Protein AF-0000000084704782 (afdb_homodimer)

Structure (mmCIF, N/CA/C/O backbone):
data_AF-0000000084704782-model_v1
#
loop_
_entity.id
_entity.type
_entity.pdbx_description
1 polymer 'Fibronectin type III-like domain-containing protein'
#
loop_
_atom_site.group_PDB
_atom_site.id
_atom_site.type_symbol
_atom_site.label_atom_id
_atom_site.label_alt_id
_atom_site.label_comp_id
_atom_site.label_asym_id
_atom_site.label_entity_id
_atom_site.label_seq_id
_atom_site.pdbx_PDB_ins_code
_atom_site.Cartn_x
_atom_site.Cartn_y
_atom_site.Cartn_z
_atom_site.occupancy
_atom_site.B_iso_or_equiv
_atom_site.auth_seq_id
_atom_site.auth_comp_id
_atom_site.auth_asym_id
_atom_site.auth_atom_id
_atom_site.pdbx_PDB_model_num
ATOM 1 N N . MET A 1 1 ? -6.879 -17.828 -13.969 1 56.53 1 MET A N 1
ATOM 2 C CA . MET A 1 1 ? -5.449 -18.109 -13.867 1 56.53 1 MET A CA 1
ATOM 3 C C . MET A 1 1 ? -5.184 -19.609 -13.992 1 56.53 1 MET A C 1
ATOM 5 O O . MET A 1 1 ? -5.898 -20.422 -13.414 1 56.53 1 MET A O 1
ATOM 9 N N . GLU A 1 2 ? -4.355 -19.828 -14.898 1 70.62 2 GLU A N 1
ATOM 10 C CA . GLU A 1 2 ? -4.07 -21.234 -15.164 1 70.62 2 GLU A CA 1
ATOM 11 C C . GLU A 1 2 ? -2.625 -21.578 -14.82 1 70.62 2 GLU A C 1
ATOM 13 O O . GLU A 1 2 ? -2.053 -22.516 -15.391 1 70.62 2 GLU A O 1
ATOM 18 N N . THR A 1 3 ? -2.045 -20.672 -13.938 1 81.19 3 THR A N 1
ATOM 19 C CA . THR A 1 3 ? -0.702 -20.969 -13.453 1 81.19 3 THR A CA 1
ATOM 20 C C . THR A 1 3 ? -0.65 -20.875 -11.93 1 81.19 3 THR A C 1
ATOM 22 O O . THR A 1 3 ? -1.458 -20.172 -11.312 1 81.19 3 THR A O 1
ATOM 25 N N . PRO A 1 4 ? 0.29 -21.594 -11.367 1 90.5 4 PRO A N 1
ATOM 26 C CA . PRO A 1 4 ? 0.356 -21.625 -9.906 1 90.5 4 PRO A CA 1
ATOM 27 C C . PRO A 1 4 ? 0.844 -20.297 -9.32 1 90.5 4 PRO A C 1
ATOM 29 O O . PRO A 1 4 ? 0.572 -20 -8.156 1 90.5 4 PRO A O 1
ATOM 32 N N . SER A 1 5 ? 1.595 -19.547 -10.109 1 96.81 5 SER A N 1
ATOM 33 C CA . SER A 1 5 ? 2.186 -18.344 -9.555 1 96.81 5 SER A CA 1
ATOM 34 C C . SER A 1 5 ? 2.523 -17.344 -10.648 1 96.81 5 SER A C 1
ATOM 36 O O . SER A 1 5 ? 2.492 -17.672 -11.836 1 96.81 5 SER A O 1
ATOM 38 N N . GLU A 1 6 ? 2.742 -16.094 -10.234 1 97.19 6 GLU A N 1
ATOM 39 C CA . GLU A 1 6 ? 3.258 -15.086 -11.156 1 97.19 6 GLU A CA 1
ATOM 40 C C . GLU A 1 6 ? 4.77 -15.203 -11.312 1 97.19 6 GLU A C 1
ATOM 42 O O . GLU A 1 6 ? 5.355 -14.602 -12.211 1 97.19 6 GLU A O 1
ATOM 47 N N . ASP A 1 7 ? 5.414 -15.969 -10.484 1 98.19 7 ASP A N 1
ATOM 48 C CA . ASP A 1 7 ? 6.871 -16.016 -10.422 1 98.19 7 ASP A CA 1
ATOM 49 C C . ASP A 1 7 ? 7.414 -17.156 -11.297 1 98.19 7 ASP A C 1
ATOM 51 O O . ASP A 1 7 ? 6.965 -18.297 -11.188 1 98.19 7 ASP A O 1
ATOM 55 N N . PRO A 1 8 ? 8.43 -16.891 -12.102 1 97.69 8 PRO A N 1
ATOM 56 C CA . PRO A 1 8 ? 8.969 -17.922 -12.992 1 97.69 8 PRO A CA 1
ATOM 57 C C . PRO A 1 8 ? 9.594 -19.078 -12.234 1 97.69 8 PRO A C 1
ATOM 59 O O . PRO A 1 8 ? 9.484 -20.234 -12.664 1 97.69 8 PRO A O 1
ATOM 62 N N . LEU A 1 9 ? 10.242 -18.812 -11.094 1 98.06 9 LEU A N 1
ATOM 63 C CA . LEU A 1 9 ? 10.867 -19.875 -10.336 1 98.06 9 LEU A CA 1
ATOM 64 C C . LEU A 1 9 ? 9.812 -20.812 -9.742 1 98.06 9 LEU A C 1
ATOM 66 O O . LEU A 1 9 ? 9.93 -22.031 -9.836 1 98.06 9 LEU A O 1
ATOM 70 N N . VAL A 1 10 ? 8.797 -20.234 -9.133 1 98.25 10 VAL A N 1
ATOM 71 C CA . VAL A 1 10 ? 7.746 -21.031 -8.523 1 98.25 10 VAL A CA 1
ATOM 72 C C . VAL A 1 10 ? 7.055 -21.875 -9.594 1 98.25 10 VAL A C 1
ATOM 74 O O . VAL A 1 10 ? 6.797 -23.062 -9.383 1 98.25 10 VAL A O 1
ATOM 77 N N . ASN A 1 11 ? 6.773 -21.281 -10.734 1 97.62 11 ASN A N 1
ATOM 78 C CA . ASN A 1 11 ? 6.16 -22.016 -11.836 1 97.62 11 ASN A CA 1
ATOM 79 C C . ASN A 1 11 ? 7.066 -23.141 -12.344 1 97.62 11 ASN A C 1
ATOM 81 O O . ASN A 1 11 ? 6.594 -24.219 -12.672 1 97.62 11 ASN A O 1
ATOM 85 N N . SER A 1 12 ? 8.328 -22.828 -12.43 1 98.19 12 SER A N 1
ATOM 86 C CA . SER A 1 12 ? 9.289 -23.828 -12.891 1 98.19 12 SER A CA 1
ATOM 87 C C . SER A 1 12 ? 9.352 -25.016 -11.938 1 98.19 12 SER A C 1
ATOM 89 O O . SER A 1 12 ? 9.266 -26.172 -12.367 1 98.19 12 SER A O 1
ATOM 91 N N . ASN A 1 13 ? 9.5 -24.703 -10.625 1 98 13 ASN A N 1
ATOM 92 C CA . ASN A 1 13 ? 9.555 -25.766 -9.633 1 98 13 ASN A CA 1
ATOM 93 C C . ASN A 1 13 ? 8.273 -26.594 -9.625 1 98 13 ASN A C 1
ATOM 95 O O . ASN A 1 13 ? 8.328 -27.828 -9.516 1 98 13 ASN A O 1
ATOM 99 N N . TYR A 1 14 ? 7.188 -25.938 -9.75 1 97.31 14 TYR A N 1
ATOM 100 C CA . TYR A 1 14 ? 5.902 -26.625 -9.812 1 97.31 14 TYR A CA 1
ATOM 101 C C . TYR A 1 14 ? 5.82 -27.516 -11.047 1 97.31 14 TYR A C 1
ATOM 103 O O . TYR A 1 14 ? 5.402 -28.672 -10.961 1 97.31 14 TYR A O 1
ATOM 111 N N . GLY A 1 15 ? 6.191 -26.953 -12.227 1 97.56 15 GLY A N 1
ATOM 112 C CA . GLY A 1 15 ? 6.168 -27.719 -13.461 1 97.56 15 GLY A CA 1
ATOM 113 C C . GLY A 1 15 ? 7.02 -28.969 -13.406 1 97.56 15 GLY A C 1
ATOM 114 O O . GLY A 1 15 ? 6.582 -30.047 -13.828 1 97.56 15 GLY A O 1
ATOM 115 N N . VAL A 1 16 ? 8.18 -28.859 -12.867 1 98.38 16 VAL A N 1
ATOM 116 C CA . VAL A 1 16 ? 9.086 -30 -12.758 1 98.38 16 VAL A CA 1
ATOM 117 C C . VAL A 1 16 ? 8.477 -31.047 -11.828 1 98.38 16 VAL A C 1
ATOM 119 O O . VAL A 1 16 ? 8.406 -32.219 -12.188 1 98.38 16 VAL A O 1
ATOM 122 N N . ALA A 1 17 ? 8.031 -30.594 -10.664 1 97.75 17 ALA A N 1
ATOM 123 C CA . ALA A 1 17 ? 7.5 -31.516 -9.672 1 97.75 17 ALA A CA 1
ATOM 124 C C . ALA A 1 17 ? 6.254 -32.219 -10.188 1 97.75 17 ALA A C 1
ATOM 126 O O . ALA A 1 17 ? 6.109 -33.438 -10.031 1 97.75 17 ALA A O 1
ATOM 127 N N . TYR A 1 18 ? 5.359 -31.562 -10.82 1 96.69 18 TYR A N 1
ATOM 128 C CA . TYR A 1 18 ? 4.117 -32.125 -11.328 1 96.69 18 TYR A CA 1
ATOM 129 C C . TYR A 1 18 ? 4.391 -33.094 -12.484 1 96.69 18 TYR A C 1
ATOM 131 O O . TYR A 1 18 ? 3.779 -34.156 -12.578 1 96.69 18 TYR A O 1
ATOM 139 N N . THR A 1 19 ? 5.277 -32.688 -13.383 1 97.81 19 THR A N 1
ATOM 140 C CA . THR A 1 19 ? 5.633 -33.531 -14.508 1 97.81 19 THR A CA 1
ATOM 141 C C . THR A 1 19 ? 6.211 -34.875 -14.031 1 97.81 19 THR A C 1
ATOM 143 O O . THR A 1 19 ? 5.738 -35.938 -14.422 1 97.81 19 THR A O 1
ATOM 146 N N . LYS A 1 20 ? 7.195 -34.75 -13.141 1 97.75 20 LYS A N 1
ATOM 147 C CA . LYS A 1 20 ? 7.828 -35.969 -12.617 1 97.75 20 LYS A CA 1
ATOM 148 C C . LYS A 1 20 ? 6.824 -36.812 -11.852 1 97.75 20 LYS A C 1
ATOM 150 O O . LYS A 1 20 ? 6.773 -38.031 -12.031 1 97.75 20 LYS A O 1
ATOM 155 N N . GLY A 1 21 ? 6.02 -36.156 -11.07 1 95.81 21 GLY A N 1
ATOM 156 C CA . GLY A 1 21 ? 5.039 -36.875 -10.273 1 95.81 21 GLY A CA 1
ATOM 157 C C . GLY A 1 21 ? 4.031 -37.625 -11.117 1 95.81 21 GLY A C 1
ATOM 158 O O . GLY A 1 21 ? 3.604 -38.719 -10.742 1 95.81 21 GLY A O 1
ATOM 159 N N . LEU A 1 22 ? 3.65 -37.188 -12.266 1 95.62 22 LEU A N 1
ATOM 160 C CA . LEU A 1 22 ? 2.67 -37.812 -13.141 1 95.62 22 LEU A CA 1
ATOM 161 C C . LEU A 1 22 ? 3.33 -38.875 -14.023 1 95.62 22 LEU A C 1
ATOM 163 O O . LEU A 1 22 ? 2.754 -39.938 -14.266 1 95.62 22 LEU A O 1
ATOM 167 N N . GLN A 1 23 ? 4.508 -38.594 -14.492 1 96.5 23 GLN A N 1
ATOM 168 C CA . GLN A 1 23 ? 5.125 -39.406 -15.531 1 96.5 23 GLN A CA 1
ATOM 169 C C . GLN A 1 23 ? 5.891 -40.594 -14.93 1 96.5 23 GLN A C 1
ATOM 171 O O . GLN A 1 23 ? 5.949 -41.656 -15.531 1 96.5 23 GLN A O 1
ATOM 176 N N . GLU A 1 24 ? 6.477 -40.312 -13.742 1 94.25 24 GLU A N 1
ATOM 177 C CA . GLU A 1 24 ? 7.328 -41.312 -13.133 1 94.25 24 GLU A CA 1
ATOM 178 C C . GLU A 1 24 ? 6.543 -42.188 -12.141 1 94.25 24 GLU A C 1
ATOM 180 O O . GLU A 1 24 ? 5.75 -41.656 -11.352 1 94.25 24 GLU A O 1
ATOM 185 N N . GLY A 1 25 ? 6.695 -43.5 -12.312 1 89.31 25 GLY A N 1
ATOM 186 C CA . GLY A 1 25 ? 6.055 -44.406 -11.391 1 89.31 25 GLY A CA 1
ATOM 187 C C . GLY A 1 25 ? 7.016 -45.438 -10.789 1 89.31 25 GLY A C 1
ATOM 188 O O . GLY A 1 25 ? 8.234 -45.312 -10.961 1 89.31 25 GLY A O 1
ATOM 189 N N . LYS A 1 26 ? 6.43 -46.375 -10.109 1 86.25 26 LYS A N 1
ATOM 190 C CA . LYS A 1 26 ? 7.223 -47.375 -9.398 1 86.25 26 LYS A CA 1
ATOM 191 C C . LYS A 1 26 ? 7.961 -48.281 -10.383 1 86.25 26 LYS A C 1
ATOM 193 O O . LYS A 1 26 ? 9.094 -48.688 -10.117 1 86.25 26 LYS A O 1
ATOM 198 N N . ASP A 1 27 ? 7.262 -48.594 -11.484 1 90.38 27 ASP A N 1
ATOM 199 C CA . ASP A 1 27 ? 7.902 -49.375 -12.531 1 90.38 27 ASP A CA 1
ATOM 200 C C . ASP A 1 27 ? 8.641 -48.5 -13.523 1 90.38 27 ASP A C 1
ATOM 202 O O . ASP A 1 27 ? 8.023 -47.688 -14.242 1 90.38 27 ASP A O 1
ATOM 206 N N . LYS A 1 28 ? 9.945 -48.656 -13.602 1 89.69 28 LYS A N 1
ATOM 207 C CA . LYS A 1 28 ? 10.789 -47.75 -14.398 1 89.69 28 LYS A CA 1
ATOM 208 C C . LYS A 1 28 ? 10.766 -48.156 -15.875 1 89.69 28 LYS A C 1
ATOM 210 O O . LYS A 1 28 ? 11.289 -47.438 -16.719 1 89.69 28 LYS A O 1
ATOM 215 N N . ARG A 1 29 ? 10.164 -49.344 -16.25 1 90.44 29 ARG A N 1
ATOM 216 C CA . ARG A 1 29 ? 10.109 -49.781 -17.641 1 90.44 29 ARG A CA 1
ATOM 217 C C . ARG A 1 29 ? 9.164 -48.938 -18.469 1 90.44 29 ARG A C 1
ATOM 219 O O . ARG A 1 29 ? 9.359 -48.781 -19.672 1 90.44 29 ARG A O 1
ATOM 226 N N . PHE A 1 30 ? 8.117 -48.344 -17.625 1 93.31 30 PHE A N 1
ATOM 227 C CA . PHE A 1 30 ? 7.055 -47.656 -18.328 1 93.31 30 PHE A CA 1
ATOM 228 C C . PHE A 1 30 ? 6.777 -46.312 -17.688 1 93.31 30 PHE A C 1
ATOM 230 O O . PHE A 1 30 ? 6.902 -46.156 -16.469 1 93.31 30 PHE A O 1
ATOM 237 N N . LEU A 1 31 ? 6.41 -45.406 -18.547 1 94.38 31 LEU A N 1
ATOM 238 C CA . LEU A 1 31 ? 5.797 -44.188 -18.031 1 94.38 31 LEU A CA 1
ATOM 239 C C . LEU A 1 31 ? 4.43 -44.469 -17.422 1 94.38 31 LEU A C 1
ATOM 241 O O . LEU A 1 31 ? 3.682 -45.312 -17.953 1 94.38 31 LEU A O 1
ATOM 245 N N . GLN A 1 32 ? 4.152 -43.812 -16.344 1 93.31 32 GLN A N 1
ATOM 246 C CA . GLN A 1 32 ? 2.83 -43.938 -15.75 1 93.31 32 GLN A CA 1
ATOM 247 C C . GLN A 1 32 ? 1.792 -43.156 -16.531 1 93.31 32 GLN A C 1
ATOM 249 O O . GLN A 1 32 ? 0.643 -43.562 -16.672 1 93.31 32 GLN A O 1
ATOM 254 N N . ALA A 1 33 ? 2.127 -42.031 -16.969 1 94.56 33 ALA A N 1
ATOM 255 C CA . ALA A 1 33 ? 1.349 -41.125 -17.797 1 94.56 33 ALA A CA 1
ATOM 256 C C . ALA A 1 33 ? 2.258 -40.156 -18.547 1 94.56 33 ALA A C 1
ATOM 258 O O . ALA A 1 33 ? 3.463 -40.094 -18.281 1 94.56 33 ALA A O 1
ATOM 259 N N . VAL A 1 34 ? 1.729 -39.531 -19.484 1 96.06 34 VAL A N 1
ATOM 260 C CA . VAL A 1 34 ? 2.445 -38.469 -20.172 1 96.06 34 VAL A CA 1
ATOM 261 C C . VAL A 1 34 ? 1.888 -37.125 -19.75 1 96.06 34 VAL A C 1
ATOM 263 O O . VAL A 1 34 ? 0.678 -36.875 -19.828 1 96.06 34 VAL A O 1
ATOM 266 N N . ALA A 1 35 ? 2.746 -36.281 -19.172 1 96.75 35 ALA A N 1
ATOM 267 C CA . ALA A 1 35 ? 2.373 -34.906 -18.859 1 96.75 35 ALA A CA 1
ATOM 268 C C . ALA A 1 35 ? 2.463 -34.031 -20.094 1 96.75 35 ALA A C 1
ATOM 270 O O . ALA A 1 35 ? 3.459 -34.062 -20.812 1 96.75 35 ALA A O 1
ATOM 271 N N . THR A 1 36 ? 1.405 -33.281 -20.391 1 97.31 36 THR A N 1
ATOM 272 C CA . THR A 1 36 ? 1.384 -32.344 -21.484 1 97.31 36 THR A CA 1
ATOM 273 C C . THR A 1 36 ? 1.361 -30.906 -20.969 1 97.31 36 THR A C 1
ATOM 275 O O . THR A 1 36 ? 0.407 -30.5 -20.297 1 97.31 36 THR A O 1
ATOM 278 N N . LEU A 1 37 ? 2.408 -30.109 -21.234 1 97.38 37 LEU A N 1
ATOM 279 C CA . LEU A 1 37 ? 2.523 -28.719 -20.828 1 97.38 37 LEU A CA 1
ATOM 280 C C . LEU A 1 37 ? 1.723 -27.812 -21.75 1 97.38 37 LEU A C 1
ATOM 282 O O . LEU A 1 37 ? 1.794 -27.953 -22.984 1 97.38 37 LEU A O 1
ATOM 286 N N . LYS A 1 38 ? 0.859 -26.953 -21.312 1 94.5 38 LYS A N 1
ATOM 287 C CA . LYS A 1 38 ? 0.077 -26.078 -22.156 1 94.5 38 LYS A CA 1
ATOM 288 C C . LYS A 1 38 ? -0.113 -24.703 -21.5 1 94.5 38 LYS A C 1
ATOM 290 O O . LYS A 1 38 ? -0.078 -24.594 -20.281 1 94.5 38 LYS A O 1
ATOM 295 N N . HIS A 1 39 ? -0.348 -23.594 -22.25 1 95.25 39 HIS A N 1
ATOM 296 C CA . HIS A 1 39 ? -0.174 -23.594 -23.703 1 95.25 39 HIS A CA 1
ATOM 297 C C . HIS A 1 39 ? 1.176 -23 -24.094 1 95.25 39 HIS A C 1
ATOM 299 O O . HIS A 1 39 ? 1.498 -21.875 -23.703 1 95.25 39 HIS A O 1
ATOM 305 N N . PHE A 1 40 ? 1.842 -23.656 -24.891 1 96.94 40 PHE A N 1
ATOM 306 C CA . PHE A 1 40 ? 3.168 -23.219 -25.328 1 96.94 40 PHE A CA 1
ATOM 307 C C . PHE A 1 40 ? 3.078 -22.312 -26.547 1 96.94 40 PHE A C 1
ATOM 309 O O . PHE A 1 40 ? 2.582 -22.719 -27.594 1 96.94 40 PHE A O 1
ATOM 316 N N . VAL A 1 41 ? 3.422 -20.984 -26.406 1 95.44 41 VAL A N 1
ATOM 317 C CA . VAL A 1 41 ? 3.949 -20.219 -25.281 1 95.44 41 VAL A CA 1
ATOM 318 C C . VAL A 1 41 ? 3.402 -18.797 -25.328 1 95.44 41 VAL A C 1
ATOM 320 O O . VAL A 1 41 ? 2.76 -18.391 -26.297 1 95.44 41 VAL A O 1
ATOM 323 N N . ALA A 1 42 ? 3.648 -18.094 -24.359 1 95.75 42 ALA A N 1
ATOM 324 C CA . ALA A 1 42 ? 3.258 -16.688 -24.25 1 95.75 42 ALA A CA 1
ATOM 325 C C . ALA A 1 42 ? 1.749 -16.516 -24.406 1 95.75 42 ALA A C 1
ATOM 327 O O . ALA A 1 42 ? 1.289 -15.656 -25.141 1 95.75 42 ALA A O 1
ATOM 328 N N . TYR A 1 43 ? 1.054 -17.516 -23.828 1 94.38 43 TYR A N 1
ATOM 329 C CA . TYR A 1 43 ? -0.403 -17.547 -23.875 1 94.38 43 TYR A CA 1
ATOM 330 C C . TYR A 1 43 ? -1.009 -16.891 -22.656 1 94.38 43 TYR A C 1
ATOM 332 O O . TYR A 1 43 ? -1.395 -17.562 -21.688 1 94.38 43 TYR A O 1
ATOM 340 N N . SER A 1 44 ? -1.086 -15.547 -22.641 1 90.44 44 SER A N 1
ATOM 341 C CA . SER A 1 44 ? -1.565 -14.797 -21.484 1 90.44 44 SER A CA 1
ATOM 342 C C . SER A 1 44 ? -2.754 -13.914 -21.859 1 90.44 44 SER A C 1
ATOM 344 O O . SER A 1 44 ? -3.07 -12.961 -21.141 1 90.44 44 SER A O 1
ATOM 346 N N . PHE A 1 45 ? -3.357 -14.195 -23.016 1 89.12 45 PHE A N 1
ATOM 347 C CA . PHE A 1 45 ? -4.465 -13.414 -23.547 1 89.12 45 PHE A CA 1
ATOM 348 C C . PHE A 1 45 ? -5.57 -14.328 -24.078 1 89.12 45 PHE A C 1
ATOM 350 O O . PHE A 1 45 ? -5.301 -15.25 -24.844 1 89.12 45 PHE A O 1
ATOM 357 N N . GLU A 1 46 ? -6.793 -14.156 -23.594 1 90.19 46 GLU A N 1
ATOM 358 C CA . GLU A 1 46 ? -7.918 -14.969 -24.047 1 90.19 46 GLU A CA 1
ATOM 359 C C . GLU A 1 46 ? -8.828 -14.18 -24.984 1 90.19 46 GLU A C 1
ATOM 361 O O . GLU A 1 46 ? -9.047 -14.578 -26.125 1 90.19 46 GLU A O 1
ATOM 366 N N . ASN A 1 47 ? -9.391 -13.164 -24.5 1 89.81 47 ASN A N 1
ATOM 367 C CA . ASN A 1 47 ? -10.312 -12.328 -25.25 1 89.81 47 ASN A CA 1
ATOM 368 C C . ASN A 1 47 ? -10.461 -10.945 -24.625 1 89.81 47 ASN A C 1
ATOM 370 O O . ASN A 1 47 ? -10.938 -10.82 -23.484 1 89.81 47 ASN A O 1
ATOM 374 N N . SER A 1 48 ? -10.039 -10.031 -25.344 1 86.19 48 SER A N 1
ATOM 375 C CA . SER A 1 48 ? -10.188 -8.648 -24.906 1 86.19 48 SER A CA 1
ATOM 376 C C . SER A 1 48 ? -10.227 -7.691 -26.094 1 86.19 48 SER A C 1
ATOM 378 O O . SER A 1 48 ? -9.609 -7.949 -27.125 1 86.19 48 SER A O 1
ATOM 380 N N . GLU A 1 49 ? -11.109 -6.633 -25.953 1 85.81 49 GLU A N 1
ATOM 381 C CA . GLU A 1 49 ? -11.195 -5.547 -26.922 1 85.81 49 GLU A CA 1
ATOM 382 C C . GLU A 1 49 ? -11.484 -6.082 -28.328 1 85.81 49 GLU A C 1
ATOM 384 O O . GLU A 1 49 ? -10.898 -5.625 -29.312 1 85.81 49 GLU A O 1
ATOM 389 N N . GLY A 1 50 ? -12.188 -7.16 -28.5 1 86.19 50 GLY A N 1
ATOM 390 C CA . GLY A 1 50 ? -12.664 -7.676 -29.781 1 86.19 50 GLY A CA 1
ATOM 391 C C . GLY A 1 50 ? -11.688 -8.633 -30.438 1 86.19 50 GLY A C 1
ATOM 392 O O . GLY A 1 50 ? -11.922 -9.102 -31.547 1 86.19 50 GLY A O 1
ATOM 393 N N . ILE A 1 51 ? -10.625 -8.953 -29.797 1 89.38 51 ILE A N 1
ATOM 394 C CA . ILE A 1 51 ? -9.641 -9.891 -30.312 1 89.38 51 ILE A CA 1
ATOM 395 C C . ILE A 1 51 ? -9.656 -11.172 -29.469 1 89.38 51 ILE A C 1
ATOM 397 O O . ILE A 1 51 ? -9.516 -11.125 -28.25 1 89.38 51 ILE A O 1
ATOM 401 N N . ASP A 1 52 ? -9.812 -12.266 -30.078 1 90.19 52 ASP A N 1
ATOM 402 C CA . ASP A 1 52 ? -9.828 -13.523 -29.344 1 90.19 52 ASP A CA 1
ATOM 403 C C . ASP A 1 52 ? -8.461 -14.195 -29.375 1 90.19 52 ASP A C 1
ATOM 405 O O . ASP A 1 52 ? -7.621 -13.859 -30.219 1 90.19 52 ASP A O 1
ATOM 409 N N . ARG A 1 53 ? -8.328 -15.164 -28.547 1 89.38 53 ARG A N 1
ATOM 410 C CA . ARG A 1 53 ? -7.062 -15.859 -28.328 1 89.38 53 ARG A CA 1
ATOM 411 C C . ARG A 1 53 ? -6.527 -16.469 -29.625 1 89.38 53 ARG A C 1
ATOM 413 O O . ARG A 1 53 ? -5.316 -16.625 -29.781 1 89.38 53 ARG A O 1
ATOM 420 N N . ARG A 1 54 ? -7.359 -16.875 -30.578 1 89.19 54 ARG A N 1
ATOM 421 C CA . ARG A 1 54 ? -6.926 -17.516 -31.828 1 89.19 54 ARG A CA 1
ATOM 422 C C . ARG A 1 54 ? -6.422 -16.469 -32.812 1 89.19 54 ARG A C 1
ATOM 424 O O . ARG A 1 54 ? -5.688 -16.797 -33.75 1 89.19 54 ARG A O 1
ATOM 431 N N . ALA A 1 55 ? -6.855 -15.273 -32.625 1 91.81 55 ALA A N 1
ATOM 432 C CA . ALA A 1 55 ? -6.48 -14.195 -33.531 1 91.81 55 ALA A CA 1
ATOM 433 C C . ALA A 1 55 ? -5.371 -13.336 -32.938 1 91.81 55 ALA A C 1
ATOM 435 O O . ALA A 1 55 ? -4.727 -12.562 -33.656 1 91.81 55 ALA A O 1
ATOM 436 N N . PHE A 1 56 ? -5.094 -13.484 -31.703 1 94.62 56 PHE A N 1
ATOM 437 C CA . PHE A 1 56 ? -4.168 -12.609 -31 1 94.62 56 PHE A CA 1
ATOM 438 C C . PHE A 1 56 ? -2.729 -12.891 -31.406 1 94.62 56 PHE A C 1
ATOM 440 O O . PHE A 1 56 ? -2.336 -14.055 -31.547 1 94.62 56 PHE A O 1
ATOM 447 N N . ASN A 1 57 ? -1.954 -11.852 -31.688 1 96.56 57 ASN A N 1
ATOM 448 C CA . ASN A 1 57 ? -0.513 -11.93 -31.906 1 96.56 57 ASN A CA 1
ATOM 449 C C . ASN A 1 57 ? 0.261 -11.406 -30.703 1 96.56 57 ASN A C 1
ATOM 451 O O . ASN A 1 57 ? 0.365 -10.195 -30.5 1 96.56 57 ASN A O 1
ATOM 455 N N . ALA A 1 58 ? 0.772 -12.297 -29.906 1 97.06 58 ALA A N 1
ATOM 456 C CA . ALA A 1 58 ? 1.617 -11.898 -28.797 1 97.06 58 ALA A CA 1
ATOM 457 C C . ALA A 1 58 ? 2.973 -11.391 -29.281 1 97.06 58 ALA A C 1
ATOM 459 O O . ALA A 1 58 ? 3.787 -12.164 -29.781 1 97.06 58 ALA A O 1
ATOM 460 N N . VAL A 1 59 ? 3.127 -10.117 -29.156 1 97.5 59 VAL A N 1
ATOM 461 C CA . VAL A 1 59 ? 4.434 -9.539 -29.453 1 97.5 59 VAL A CA 1
ATOM 462 C C . VAL A 1 59 ? 5.305 -9.539 -28.203 1 97.5 59 VAL A C 1
ATOM 464 O O . VAL A 1 59 ? 5.086 -8.75 -27.281 1 97.5 59 VAL A O 1
ATOM 467 N N . VAL A 1 60 ? 6.285 -10.43 -28.219 1 97.56 60 VAL A N 1
ATOM 468 C CA . VAL A 1 60 ? 7.094 -10.68 -27.031 1 97.56 60 VAL A CA 1
ATOM 469 C C . VAL A 1 60 ? 8.555 -10.336 -27.312 1 97.56 60 VAL A C 1
ATOM 471 O O . VAL A 1 60 ? 9.133 -10.812 -28.297 1 97.56 60 VAL A O 1
ATOM 474 N N . SER A 1 61 ? 9.133 -9.445 -26.484 1 97.5 61 SER A N 1
ATOM 475 C CA . SER A 1 61 ? 10.562 -9.164 -26.594 1 97.5 61 SER A CA 1
ATOM 476 C C . SER A 1 61 ? 11.391 -10.383 -26.219 1 97.5 61 SER A C 1
ATOM 478 O O . SER A 1 61 ? 10.914 -11.273 -25.5 1 97.5 61 SER A O 1
ATOM 480 N N . ARG A 1 62 ? 12.648 -10.477 -26.703 1 97 62 ARG A N 1
ATOM 481 C CA . ARG A 1 62 ? 13.547 -11.555 -26.312 1 97 62 ARG A CA 1
ATOM 482 C C . ARG A 1 62 ? 13.75 -11.578 -24.797 1 97 62 ARG A C 1
ATOM 484 O O . ARG A 1 62 ? 13.859 -12.656 -24.203 1 97 62 ARG A O 1
ATOM 491 N N . TYR A 1 63 ? 13.789 -10.414 -24.219 1 97.62 63 TYR A N 1
ATOM 492 C CA . TYR A 1 63 ? 13.922 -10.305 -22.766 1 97.62 63 TYR A CA 1
ATOM 493 C C . TYR A 1 63 ? 12.758 -10.977 -22.062 1 97.62 63 TYR A C 1
ATOM 495 O O . TYR A 1 63 ? 12.953 -11.875 -21.234 1 97.62 63 TYR A O 1
ATOM 503 N N . ASP A 1 64 ? 11.555 -10.516 -22.422 1 98 64 ASP A N 1
ATOM 504 C CA . ASP A 1 64 ? 10.367 -11.031 -21.75 1 98 64 ASP A CA 1
ATOM 505 C C . ASP A 1 64 ? 10.195 -12.523 -22 1 98 64 ASP A C 1
ATOM 507 O O . ASP A 1 64 ? 9.758 -13.266 -21.109 1 98 64 ASP A O 1
ATOM 511 N N . PHE A 1 65 ? 10.5 -12.93 -23.188 1 97.44 65 PHE A N 1
ATOM 512 C CA . PHE A 1 65 ? 10.406 -14.336 -23.547 1 97.44 65 PHE A CA 1
ATOM 513 C C . PHE A 1 65 ? 11.273 -15.188 -22.625 1 97.44 65 PHE A C 1
ATOM 515 O O . PHE A 1 65 ? 10.781 -16.125 -21.984 1 97.44 65 PHE A O 1
ATOM 522 N N . ALA A 1 66 ? 12.547 -14.852 -22.531 1 97.31 66 ALA A N 1
ATOM 523 C CA . ALA A 1 66 ? 13.531 -15.641 -21.797 1 97.31 66 ALA A CA 1
ATOM 524 C C . ALA A 1 66 ? 13.344 -15.5 -20.297 1 97.31 66 ALA A C 1
ATOM 526 O O . ALA A 1 66 ? 13.578 -16.453 -19.547 1 97.31 66 ALA A O 1
ATOM 527 N N . ASP A 1 67 ? 12.922 -14.359 -19.922 1 97.69 67 ASP A N 1
ATOM 528 C CA . ASP A 1 67 ? 12.891 -14.023 -18.5 1 97.69 67 ASP A CA 1
ATOM 529 C C . ASP A 1 67 ? 11.602 -14.508 -17.844 1 97.69 67 ASP A C 1
ATOM 531 O O . ASP A 1 67 ? 11.586 -14.867 -16.656 1 97.69 67 ASP A O 1
ATOM 535 N N . SER A 1 68 ? 10.5 -14.516 -18.594 1 97.5 68 SER A N 1
ATOM 536 C CA . SER A 1 68 ? 9.211 -14.664 -17.922 1 97.5 68 SER A CA 1
ATOM 537 C C . SER A 1 68 ? 8.375 -15.773 -18.562 1 97.5 68 SER A C 1
ATOM 539 O O . SER A 1 68 ? 7.703 -16.531 -17.859 1 97.5 68 SER A O 1
ATOM 541 N N . TYR A 1 69 ? 8.383 -15.914 -19.828 1 97.31 69 TYR A N 1
ATOM 542 C CA . TYR A 1 69 ? 7.379 -16.75 -20.484 1 97.31 69 TYR A CA 1
ATOM 543 C C . TYR A 1 69 ? 7.926 -18.156 -20.734 1 97.31 69 TYR A C 1
ATOM 545 O O . TYR A 1 69 ? 7.172 -19.125 -20.75 1 97.31 69 TYR A O 1
ATOM 553 N N . LEU A 1 70 ? 9.219 -18.312 -20.844 1 96.94 70 LEU A N 1
ATOM 554 C CA . LEU A 1 70 ? 9.805 -19.578 -21.281 1 96.94 70 LEU A CA 1
ATOM 555 C C . LEU A 1 70 ? 10.219 -20.422 -20.078 1 96.94 70 LEU A C 1
ATOM 557 O O . LEU A 1 70 ? 10.18 -21.656 -20.141 1 96.94 70 LEU A O 1
ATOM 561 N N . PRO A 1 71 ? 10.617 -19.844 -18.953 1 97 71 PRO A N 1
ATOM 562 C CA . PRO A 1 71 ? 11.352 -20.578 -17.922 1 97 71 PRO A CA 1
ATOM 563 C C . PRO A 1 71 ? 10.586 -21.797 -17.422 1 97 71 PRO A C 1
ATOM 565 O O . PRO A 1 71 ? 11.172 -22.875 -17.266 1 97 71 PRO A O 1
ATOM 568 N N . ALA A 1 72 ? 9.344 -21.688 -17.156 1 97.25 72 ALA A N 1
ATOM 569 C CA . ALA A 1 72 ? 8.586 -22.812 -16.625 1 97.25 72 ALA A CA 1
ATOM 570 C C . ALA A 1 72 ? 8.531 -23.969 -17.625 1 97.25 72 ALA A C 1
ATOM 572 O O . ALA A 1 72 ? 8.641 -25.141 -17.234 1 97.25 72 ALA A O 1
ATOM 573 N N . PHE A 1 73 ? 8.336 -23.641 -18.875 1 97.5 73 PHE A N 1
ATOM 574 C CA . PHE A 1 73 ? 8.328 -24.672 -19.906 1 97.5 73 PHE A CA 1
ATOM 575 C C . PHE A 1 73 ? 9.703 -25.328 -20.031 1 97.5 73 PHE A C 1
ATOM 577 O O . PHE A 1 73 ? 9.812 -26.547 -20.078 1 97.5 73 PHE A O 1
ATOM 584 N N . ARG A 1 74 ? 10.711 -24.453 -20.094 1 97.12 74 ARG A N 1
ATOM 585 C CA . ARG A 1 74 ? 12.07 -24.969 -20.188 1 97.12 74 ARG A CA 1
ATOM 586 C C . ARG A 1 74 ? 12.383 -25.922 -19.047 1 97.12 74 ARG A C 1
ATOM 588 O O . ARG A 1 74 ? 12.883 -27.031 -19.266 1 97.12 74 ARG A O 1
ATOM 595 N N . ALA A 1 75 ? 12.086 -25.547 -17.844 1 97.88 75 ALA A N 1
ATOM 596 C CA . ALA A 1 75 ? 12.375 -26.375 -16.672 1 97.88 75 ALA A CA 1
ATOM 597 C C . ALA A 1 75 ? 11.609 -27.703 -16.734 1 97.88 75 ALA A C 1
ATOM 599 O O . ALA A 1 75 ? 12.164 -28.766 -16.438 1 97.88 75 ALA A O 1
ATOM 600 N N . SER A 1 76 ? 10.344 -27.656 -17.109 1 98.06 76 SER A N 1
ATOM 601 C CA . SER A 1 76 ? 9.5 -28.844 -17.156 1 98.06 76 SER A CA 1
ATOM 602 C C . SER A 1 76 ? 9.984 -29.812 -18.234 1 98.06 76 SER A C 1
ATOM 604 O O . SER A 1 76 ? 9.867 -31.031 -18.062 1 98.06 76 SER A O 1
ATOM 606 N N . VAL A 1 77 ? 10.523 -29.281 -19.297 1 98 77 VAL A N 1
ATOM 607 C CA . VAL A 1 77 ? 11.016 -30.109 -20.391 1 98 77 VAL A CA 1
ATOM 608 C C . VAL A 1 77 ? 12.398 -30.656 -20.047 1 98 77 VAL A C 1
ATOM 610 O O . VAL A 1 77 ? 12.633 -31.859 -20.109 1 98 77 VAL A O 1
ATOM 613 N N . VAL A 1 78 ? 13.273 -29.797 -19.641 1 97.62 78 VAL A N 1
ATOM 614 C CA . VAL A 1 78 ? 14.68 -30.156 -19.469 1 97.62 78 VAL A CA 1
ATOM 615 C C . VAL A 1 78 ? 14.867 -30.938 -18.172 1 97.62 78 VAL A C 1
ATOM 617 O O . VAL A 1 78 ? 15.523 -31.984 -18.156 1 97.62 78 VAL A O 1
ATOM 620 N N . GLN A 1 79 ? 14.312 -30.453 -17.141 1 97.62 79 GLN A N 1
ATOM 621 C CA . GLN A 1 79 ? 14.477 -31.094 -15.844 1 97.62 79 GLN A CA 1
ATOM 622 C C . GLN A 1 79 ? 13.359 -32.094 -15.578 1 97.62 79 GLN A C 1
ATOM 624 O O . GLN A 1 79 ? 13.594 -33.188 -15.047 1 97.62 79 GLN A O 1
ATOM 629 N N . GLY A 1 80 ? 12.141 -31.734 -15.969 1 98.06 80 GLY A N 1
ATOM 630 C CA . GLY A 1 80 ? 10.992 -32.594 -15.711 1 98.06 80 GLY A CA 1
ATOM 631 C C . GLY A 1 80 ? 10.82 -33.688 -16.75 1 98.06 80 GLY A C 1
ATOM 632 O O . GLY A 1 80 ? 10.109 -34.688 -16.516 1 98.06 80 GLY A O 1
ATOM 633 N N . LYS A 1 81 ? 11.469 -33.469 -17.891 1 97.81 81 LYS A N 1
ATOM 634 C CA . LYS A 1 81 ? 11.422 -34.438 -19 1 97.81 81 LYS A CA 1
ATOM 635 C C . LYS A 1 81 ? 9.984 -34.625 -19.484 1 97.81 81 LYS A C 1
ATOM 637 O O . LYS A 1 81 ? 9.562 -35.75 -19.734 1 97.81 81 LYS A O 1
ATOM 642 N N . ALA A 1 82 ? 9.281 -33.625 -19.547 1 98.38 82 ALA A N 1
ATOM 643 C CA . ALA A 1 82 ? 7.91 -33.656 -20.047 1 98.38 82 ALA A CA 1
ATOM 644 C C . ALA A 1 82 ? 7.863 -34.281 -21.438 1 98.38 82 ALA A C 1
ATOM 646 O O . ALA A 1 82 ? 8.734 -34.031 -22.281 1 98.38 82 ALA A O 1
ATOM 647 N N . LYS A 1 83 ? 6.844 -35.062 -21.656 1 98.31 83 LYS A N 1
ATOM 648 C CA . LYS A 1 83 ? 6.746 -35.812 -22.922 1 98.31 83 LYS A CA 1
ATOM 649 C C . LYS A 1 83 ? 5.629 -35.25 -23.797 1 98.31 83 LYS A C 1
ATOM 651 O O . LYS A 1 83 ? 5.391 -35.75 -24.906 1 98.31 83 LYS A O 1
ATOM 656 N N . GLY A 1 84 ? 4.977 -34.281 -23.375 1 98.25 84 GLY A N 1
ATOM 657 C CA . GLY A 1 84 ? 3.941 -33.625 -24.172 1 98.25 84 GLY A CA 1
ATOM 658 C C . GLY A 1 84 ? 3.949 -32.125 -24.047 1 98.25 84 GLY A C 1
ATOM 659 O O . GLY A 1 84 ? 4.207 -31.578 -22.969 1 98.25 84 GLY A O 1
ATOM 660 N N . VAL A 1 85 ? 3.695 -31.406 -25.141 1 98.38 85 VAL A N 1
ATOM 661 C CA . VAL A 1 85 ? 3.506 -29.969 -25.188 1 98.38 85 VAL A CA 1
ATOM 662 C C . VAL A 1 85 ? 2.322 -29.625 -26.094 1 98.38 85 VAL A C 1
ATOM 664 O O . VAL A 1 85 ? 2.111 -30.281 -27.109 1 98.38 85 VAL A O 1
ATOM 667 N N . MET A 1 86 ? 1.524 -28.719 -25.641 1 98.38 86 MET A N 1
ATOM 668 C CA . MET A 1 86 ? 0.437 -28.203 -26.469 1 98.38 86 MET A CA 1
ATOM 669 C C . MET A 1 86 ? 0.753 -26.797 -26.984 1 98.38 86 MET A C 1
ATOM 671 O O . MET A 1 86 ? 0.926 -25.875 -26.188 1 98.38 86 MET A O 1
ATOM 675 N N . CYS A 1 87 ? 0.837 -26.688 -28.297 1 97.94 87 CYS A N 1
ATOM 676 C CA . CYS A 1 87 ? 1.076 -25.375 -28.875 1 97.94 87 CYS A CA 1
ATOM 677 C C . CYS A 1 87 ? -0.113 -24.453 -28.625 1 97.94 87 CYS A C 1
ATOM 679 O O . CYS A 1 87 ? -1.262 -24.906 -28.641 1 97.94 87 CYS A O 1
ATOM 681 N N . ALA A 1 88 ? 0.155 -23.203 -28.438 1 96.75 88 ALA A N 1
ATOM 682 C CA . ALA A 1 88 ? -0.86 -22.219 -28.062 1 96.75 88 ALA A CA 1
ATOM 683 C C . ALA A 1 88 ? -1.692 -21.797 -29.281 1 96.75 88 ALA A C 1
ATOM 685 O O . ALA A 1 88 ? -1.3 -22.047 -30.422 1 96.75 88 ALA A O 1
ATOM 686 N N . TYR A 1 89 ? -2.744 -21.125 -29 1 95.44 89 TYR A N 1
ATOM 687 C CA . TYR A 1 89 ? -3.625 -20.594 -30.047 1 95.44 89 TYR A CA 1
ATOM 688 C C . TYR A 1 89 ? -2.994 -19.391 -30.734 1 95.44 89 TYR A C 1
ATOM 690 O O . TYR A 1 89 ? -3.129 -19.234 -31.953 1 95.44 89 TYR A O 1
ATOM 698 N N . ASN A 1 90 ? -2.375 -18.578 -29.969 1 95.56 90 ASN A N 1
ATOM 699 C CA . ASN A 1 90 ? -1.905 -17.266 -30.422 1 95.56 90 ASN A CA 1
ATOM 700 C C . ASN A 1 90 ? -0.701 -17.391 -31.344 1 95.56 90 ASN A C 1
ATOM 702 O O . ASN A 1 90 ? -0.119 -18.469 -31.469 1 95.56 90 ASN A O 1
ATOM 706 N N . SER A 1 91 ? -0.474 -16.297 -32.062 1 96.69 91 SER A N 1
ATOM 707 C CA . SER A 1 91 ? 0.82 -16.125 -32.719 1 96.69 91 SER A CA 1
ATOM 708 C C . SER A 1 91 ? 1.845 -15.523 -31.75 1 96.69 91 SER A C 1
ATOM 710 O O . SER A 1 91 ? 1.479 -14.844 -30.797 1 96.69 91 SER A O 1
ATOM 712 N N . VAL A 1 92 ? 2.992 -15.883 -31.969 1 97.31 92 VAL A N 1
ATOM 713 C CA . VAL A 1 92 ? 4.102 -15.211 -31.312 1 97.31 92 VAL A CA 1
ATOM 714 C C . VAL A 1 9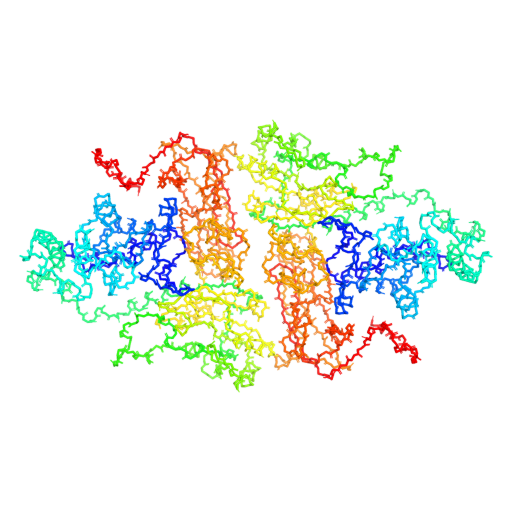2 ? 4.973 -14.5 -32.344 1 97.31 92 VAL A C 1
ATOM 716 O O . VAL A 1 92 ? 5.539 -15.141 -33.219 1 97.31 92 VAL A O 1
ATOM 719 N N . ASN A 1 93 ? 4.945 -13.188 -32.156 1 97.06 93 ASN A N 1
ATOM 720 C CA . ASN A 1 93 ? 5.711 -12.336 -33.062 1 97.06 93 ASN A CA 1
ATOM 721 C C . ASN A 1 93 ? 5.379 -12.609 -34.531 1 97.06 93 ASN A C 1
ATOM 723 O O . ASN A 1 93 ? 6.277 -12.75 -35.344 1 97.06 93 ASN A O 1
ATOM 727 N N . GLY A 1 94 ? 4.117 -12.828 -34.781 1 96.25 94 GLY A N 1
ATOM 728 C CA . GLY A 1 94 ? 3.611 -12.859 -36.125 1 96.25 94 GLY A CA 1
ATOM 729 C C . GLY A 1 94 ? 3.434 -14.266 -36.688 1 96.25 94 GLY A C 1
ATOM 730 O O . GLY A 1 94 ? 2.832 -14.461 -37.719 1 96.25 94 GLY A O 1
ATOM 731 N N . VAL A 1 95 ? 3.934 -15.258 -36 1 97.44 95 VAL A N 1
ATOM 732 C CA . VAL A 1 95 ? 3.854 -16.625 -36.5 1 97.44 95 VAL A CA 1
ATOM 733 C C . VAL A 1 95 ? 2.934 -17.453 -35.594 1 97.44 95 VAL A C 1
ATOM 735 O O . VAL A 1 95 ? 3.156 -17.531 -34.375 1 97.44 95 VAL A O 1
ATOM 738 N N . PRO A 1 96 ? 1.86 -18.094 -36.188 1 97.81 96 PRO A N 1
ATOM 739 C CA . PRO A 1 96 ? 1.013 -18.938 -35.344 1 97.81 96 PRO A CA 1
ATOM 740 C C . PRO A 1 96 ? 1.8 -20.031 -34.625 1 97.81 96 PRO A C 1
ATOM 742 O O . PRO A 1 96 ? 2.641 -20.703 -35.25 1 97.81 96 PRO A O 1
ATOM 745 N N . MET A 1 97 ? 1.513 -20.219 -33.375 1 97.69 97 MET A N 1
ATOM 746 C CA . MET A 1 97 ? 2.365 -21.062 -32.562 1 97.69 97 MET A CA 1
ATOM 747 C C . MET A 1 97 ? 2.355 -22.5 -33.031 1 97.69 97 MET A C 1
ATOM 749 O O . MET A 1 97 ? 3.389 -23.172 -33.031 1 97.69 97 MET A O 1
ATOM 753 N N . CYS A 1 98 ? 1.222 -23.031 -33.5 1 98.31 98 CYS A N 1
ATOM 754 C CA . CYS A 1 98 ? 1.143 -24.422 -33.938 1 98.31 98 CYS A CA 1
ATOM 755 C C . CYS A 1 98 ? 1.789 -24.594 -35.312 1 98.31 98 CYS A C 1
ATOM 757 O O . CYS A 1 98 ? 1.957 -25.719 -35.781 1 98.31 98 CYS A O 1
ATOM 759 N N . ALA A 1 99 ? 2.174 -23.516 -35.906 1 98.25 99 ALA A N 1
ATOM 760 C CA . ALA A 1 99 ? 2.922 -23.547 -37.188 1 98.25 99 ALA A CA 1
ATOM 761 C C . ALA A 1 99 ? 4.301 -22.906 -37 1 98.25 99 ALA A C 1
ATOM 763 O O . ALA A 1 99 ? 4.926 -22.5 -37.969 1 98.25 99 ALA A O 1
ATOM 764 N N . ASN A 1 100 ? 4.773 -22.75 -35.844 1 97.94 100 ASN A N 1
ATOM 765 C CA . ASN A 1 100 ? 6.004 -22.031 -35.562 1 97.94 100 ASN A CA 1
ATOM 766 C C . ASN A 1 100 ? 7.203 -22.969 -35.469 1 97.94 100 ASN A C 1
ATOM 768 O O . ASN A 1 100 ? 7.586 -23.406 -34.406 1 97.94 100 ASN A O 1
ATOM 772 N N . GLU A 1 101 ? 7.859 -23.172 -36.562 1 97.12 101 GLU A N 1
ATOM 773 C CA . GLU A 1 101 ? 8.992 -24.094 -36.625 1 97.12 101 GLU A CA 1
ATOM 774 C C . GLU A 1 101 ? 10.125 -23.656 -35.688 1 97.12 101 GLU A C 1
ATOM 776 O O . GLU A 1 101 ? 10.789 -24.484 -35.062 1 97.12 101 GLU A O 1
ATOM 781 N N . GLU A 1 102 ? 10.336 -22.344 -35.625 1 95.94 102 GLU A N 1
ATOM 782 C CA . GLU A 1 102 ? 11.422 -21.797 -34.812 1 95.94 102 GLU A CA 1
ATOM 783 C C . GLU A 1 102 ? 11.258 -22.188 -33.344 1 95.94 102 GLU A C 1
ATOM 785 O O . GLU A 1 102 ? 12.234 -22.547 -32.688 1 95.94 102 GLU A O 1
ATOM 790 N N . LEU A 1 103 ? 10.078 -22.156 -32.844 1 97.31 103 LEU A N 1
ATOM 791 C CA . LEU A 1 103 ? 9.875 -22.406 -31.422 1 97.31 103 LEU A CA 1
ATOM 792 C C . LEU A 1 103 ? 9.578 -23.891 -31.188 1 97.31 103 LEU A C 1
ATOM 794 O O . LEU A 1 103 ? 10.094 -24.484 -30.234 1 97.31 103 LEU A O 1
ATOM 798 N N . ASN A 1 104 ? 8.828 -24.562 -32.031 1 97.69 104 ASN A N 1
ATOM 799 C CA . ASN A 1 104 ? 8.406 -25.938 -31.812 1 97.69 104 ASN A CA 1
ATOM 800 C C . ASN A 1 104 ? 9.531 -26.922 -32.125 1 97.69 104 ASN A C 1
ATOM 802 O O . ASN A 1 104 ? 9.773 -27.859 -31.359 1 97.69 104 ASN A O 1
ATOM 806 N N . THR A 1 105 ? 10.195 -26.734 -33.219 1 96.19 105 THR A N 1
ATOM 807 C CA . THR A 1 105 ? 11.211 -27.672 -33.656 1 96.19 105 THR A CA 1
ATOM 808 C C . THR A 1 105 ? 12.602 -27.219 -33.219 1 96.19 105 THR A C 1
ATOM 810 O O . THR A 1 105 ? 13.312 -27.938 -32.5 1 96.19 105 THR A O 1
ATOM 813 N N . LYS A 1 106 ? 12.945 -26.031 -33.562 1 95.69 106 LYS A N 1
ATOM 814 C CA . LYS A 1 106 ? 14.312 -25.594 -33.312 1 95.69 106 LYS A CA 1
ATOM 815 C C . LYS A 1 106 ? 14.562 -25.375 -31.812 1 95.69 106 LYS A C 1
ATOM 817 O O . LYS A 1 106 ? 15.461 -25.984 -31.234 1 95.69 106 LYS A O 1
ATOM 822 N N . LEU A 1 107 ? 13.734 -24.594 -31.172 1 95.81 107 LEU A N 1
ATOM 823 C CA . LEU A 1 107 ? 13.969 -24.328 -29.75 1 95.81 107 LEU A CA 1
ATOM 824 C C . LEU A 1 107 ? 13.586 -25.516 -28.891 1 95.81 107 LEU A C 1
ATOM 826 O O . LEU A 1 107 ? 14.422 -26.031 -28.141 1 95.81 107 LEU A O 1
ATOM 830 N N . LEU A 1 108 ? 12.359 -25.969 -28.984 1 96.88 108 LEU A N 1
ATOM 831 C CA . LEU A 1 108 ? 11.844 -27 -28.078 1 96.88 108 LEU A CA 1
ATOM 832 C C . LEU A 1 108 ? 12.531 -28.328 -28.328 1 96.88 108 LEU A C 1
ATOM 834 O O . LEU A 1 108 ? 13.117 -28.906 -27.406 1 96.88 108 LEU A O 1
ATOM 838 N N . ARG A 1 109 ? 12.609 -28.859 -29.531 1 96.31 109 ARG A N 1
ATOM 839 C CA . ARG A 1 109 ? 13.133 -30.203 -29.797 1 96.31 109 ARG A CA 1
ATOM 840 C C . ARG A 1 109 ? 14.656 -30.188 -29.875 1 96.31 109 ARG A C 1
ATOM 842 O O . ARG A 1 109 ? 15.32 -31 -29.234 1 96.31 109 ARG A O 1
ATOM 849 N N . ARG A 1 110 ? 15.18 -29.281 -30.625 1 95.31 110 ARG A N 1
ATOM 850 C CA . ARG A 1 110 ? 16.609 -29.344 -30.891 1 95.31 110 ARG A CA 1
ATOM 851 C C . ARG A 1 110 ? 17.422 -28.75 -29.75 1 95.31 110 ARG A C 1
ATOM 853 O O . ARG A 1 110 ? 18.344 -29.375 -29.234 1 95.31 110 ARG A O 1
ATOM 860 N N . VAL A 1 111 ? 17.031 -27.578 -29.312 1 94.06 111 VAL A N 1
ATOM 861 C CA . VAL A 1 111 ? 17.812 -26.875 -28.312 1 94.06 111 VAL A CA 1
ATOM 862 C C . VAL A 1 111 ? 17.516 -27.438 -26.922 1 94.06 111 VAL A C 1
ATOM 864 O O . VAL A 1 111 ? 18.422 -27.703 -26.141 1 94.06 111 VAL A O 1
ATOM 867 N N . GLN A 1 112 ? 16.203 -27.672 -26.656 1 95.44 112 GLN A N 1
ATOM 868 C CA . GLN A 1 112 ? 15.828 -28.062 -25.297 1 95.44 112 GLN A CA 1
ATOM 869 C C . GLN A 1 112 ? 15.758 -29.578 -25.172 1 95.44 112 GLN A C 1
ATOM 871 O O . GLN A 1 112 ? 15.562 -30.094 -24.062 1 95.44 112 GLN A O 1
ATOM 876 N N . GLY A 1 113 ? 15.914 -30.234 -26.234 1 96.5 113 GLY A N 1
ATOM 877 C CA . GLY A 1 113 ? 15.992 -31.688 -26.203 1 96.5 113 GLY A CA 1
ATOM 878 C C . GLY A 1 113 ? 14.648 -32.344 -25.984 1 96.5 113 GLY A C 1
ATOM 879 O O . GLY A 1 113 ? 14.57 -33.438 -25.438 1 96.5 113 GLY A O 1
ATOM 880 N N . PHE A 1 114 ? 13.602 -31.703 -26.406 1 97.44 114 PHE A N 1
ATOM 881 C CA . PHE A 1 114 ? 12.273 -32.281 -26.25 1 97.44 114 PHE A CA 1
ATOM 882 C C . PHE A 1 114 ? 12.086 -33.469 -27.172 1 97.44 114 PHE A C 1
ATOM 884 O O . PHE A 1 114 ? 12.289 -33.375 -28.375 1 97.44 114 PHE A O 1
ATOM 891 N N . ASP A 1 115 ? 11.672 -34.562 -26.641 1 96.44 115 ASP A N 1
ATOM 892 C CA . ASP A 1 115 ? 11.555 -35.781 -27.422 1 96.44 115 ASP A CA 1
ATOM 893 C C . ASP A 1 115 ? 10.148 -36.344 -27.328 1 96.44 115 ASP A C 1
ATOM 895 O O . ASP A 1 115 ? 9.953 -37.562 -27.484 1 96.44 115 ASP A O 1
ATOM 899 N N . GLY A 1 116 ? 9.219 -35.562 -26.984 1 97.94 116 GLY A N 1
ATOM 900 C CA . GLY A 1 116 ? 7.824 -35.969 -26.906 1 97.94 116 GLY A CA 1
ATOM 901 C C . GLY A 1 116 ? 6.992 -35.5 -28.078 1 97.94 116 GLY A C 1
ATOM 902 O O . GLY A 1 116 ? 7.516 -35.281 -29.172 1 97.94 116 GLY A O 1
ATOM 903 N N . TYR A 1 117 ? 5.711 -35.469 -27.906 1 98.12 117 TYR A N 1
ATOM 904 C CA . TYR A 1 117 ? 4.832 -35 -28.969 1 98.12 117 TYR A CA 1
ATOM 905 C C . TYR A 1 117 ? 4.41 -33.562 -28.75 1 98.12 117 TYR A C 1
ATOM 907 O O . TYR A 1 117 ? 4.43 -33.062 -27.609 1 98.12 117 TYR A O 1
ATOM 915 N N . ILE A 1 118 ? 4.125 -32.875 -29.781 1 98.62 118 ILE A N 1
ATOM 916 C CA . ILE A 1 118 ? 3.453 -31.578 -29.75 1 98.62 118 ILE A CA 1
ATOM 917 C C . ILE A 1 118 ? 2.039 -31.719 -30.312 1 98.62 118 ILE A C 1
ATOM 919 O O . ILE A 1 118 ? 1.846 -32.25 -31.406 1 98.62 118 ILE A O 1
ATOM 923 N N . THR A 1 119 ? 1.108 -31.359 -29.531 1 98.56 119 THR A N 1
ATOM 924 C CA . THR A 1 119 ? -0.282 -31.391 -29.969 1 98.56 119 THR A CA 1
ATOM 925 C C . THR A 1 119 ? -0.84 -29.969 -30.078 1 98.56 119 THR A C 1
ATOM 927 O O . THR A 1 119 ? -0.343 -29.047 -29.422 1 98.56 119 THR A O 1
ATOM 930 N N . SER A 1 120 ? -1.793 -29.812 -31.016 1 97.88 120 SER A N 1
ATOM 931 C CA . SER A 1 120 ? -2.576 -28.578 -31 1 97.88 120 SER A CA 1
ATOM 932 C C . SER A 1 120 ? -3.742 -28.672 -30.031 1 97.88 120 SER A C 1
ATOM 934 O O . SER A 1 120 ? -4.125 -29.766 -29.609 1 97.88 120 SER A O 1
ATOM 936 N N . ASP A 1 121 ? -4.219 -27.516 -29.562 1 95 121 ASP A N 1
ATOM 937 C CA . ASP A 1 121 ? -5.555 -27.484 -28.984 1 95 121 ASP A CA 1
ATOM 938 C C . ASP A 1 121 ? -6.629 -27.516 -30.062 1 95 121 ASP A C 1
ATOM 940 O O . ASP A 1 121 ? -6.332 -27.344 -31.25 1 95 121 ASP A O 1
ATOM 944 N N . SER A 1 122 ? -7.809 -27.875 -29.641 1 93.88 122 SER A N 1
ATOM 945 C CA . SER A 1 122 ? -8.914 -27.922 -30.594 1 93.88 122 SER A CA 1
ATOM 946 C C . SER A 1 122 ? -9.164 -26.562 -31.219 1 93.88 122 SER A C 1
ATOM 948 O O . SER A 1 122 ? -9.398 -25.578 -30.516 1 93.88 122 SER A O 1
ATOM 950 N N . GLY A 1 123 ? -9.023 -26.5 -32.531 1 93.06 123 GLY A N 1
ATOM 951 C CA . GLY A 1 123 ? -9.297 -25.281 -33.281 1 93.06 123 GLY A CA 1
ATOM 952 C C . GLY A 1 123 ? -8.055 -24.438 -33.5 1 93.06 123 GLY A C 1
ATOM 953 O O . GLY A 1 123 ? -8.086 -23.484 -34.281 1 93.06 123 GLY A O 1
ATOM 954 N N . ALA A 1 124 ? -6.941 -24.766 -32.906 1 96 124 ALA A N 1
ATOM 955 C CA . ALA A 1 124 ? -5.727 -23.969 -33.031 1 96 124 ALA A CA 1
ATOM 956 C C . ALA A 1 124 ? -5.199 -24.016 -34.469 1 96 124 ALA A C 1
ATOM 958 O O . ALA A 1 124 ? -4.816 -22.984 -35.031 1 96 124 ALA A O 1
ATOM 959 N N . ILE A 1 125 ? -5.164 -25.172 -35.062 1 97.5 125 ILE A N 1
ATOM 960 C CA . ILE A 1 125 ? -4.688 -25.297 -36.438 1 97.5 125 ILE A CA 1
ATOM 961 C C . ILE A 1 125 ? -5.672 -24.609 -37.406 1 97.5 125 ILE A C 1
ATOM 963 O O . ILE A 1 125 ? -5.262 -23.891 -38.312 1 97.5 125 ILE A O 1
ATOM 967 N N . GLY A 1 126 ? -7 -24.859 -37.188 1 96.06 126 GLY A N 1
ATOM 968 C CA . GLY A 1 126 ? -7.992 -24.141 -37.969 1 96.06 126 GLY A CA 1
ATOM 969 C C . GLY A 1 126 ? -7.848 -22.625 -37.844 1 96.06 126 GLY A C 1
ATOM 970 O O . GLY A 1 126 ? -8.094 -21.906 -38.812 1 96.06 126 GLY A O 1
ATOM 971 N N . GLY A 1 127 ? -7.484 -22.188 -36.688 1 95.19 127 GLY A N 1
ATOM 972 C CA . GLY A 1 127 ? -7.312 -20.766 -36.438 1 95.19 127 GLY A CA 1
ATOM 973 C C . GLY A 1 127 ? -6.227 -20.125 -37.281 1 95.19 127 GLY A C 1
ATOM 974 O O . GLY A 1 127 ? -6.285 -18.938 -37.594 1 95.19 127 GLY A O 1
ATOM 975 N N . ILE A 1 128 ? -5.227 -20.891 -37.688 1 96.75 128 ILE A N 1
ATOM 976 C CA . ILE A 1 128 ? -4.16 -20.406 -38.562 1 96.75 128 ILE A CA 1
ATOM 977 C C . ILE A 1 128 ? -4.754 -19.859 -39.844 1 96.75 128 ILE A C 1
ATOM 979 O O . ILE A 1 128 ? -4.285 -18.844 -40.375 1 96.75 128 ILE A O 1
ATOM 983 N N . PHE A 1 129 ? -5.812 -20.469 -40.312 1 95.31 129 PHE A N 1
ATOM 984 C CA . PHE A 1 129 ? -6.469 -20.078 -41.531 1 95.31 129 PHE A CA 1
ATOM 985 C C . PHE A 1 129 ? -7.688 -19.219 -41.281 1 95.31 129 PHE A C 1
ATOM 987 O O . PHE A 1 129 ? -7.762 -18.078 -41.719 1 95.31 129 PHE A O 1
ATOM 994 N N . TYR A 1 130 ? -8.641 -19.609 -40.469 1 93.25 130 TYR A N 1
ATOM 995 C CA . TYR A 1 130 ? -9.953 -18.984 -40.312 1 93.25 130 TYR A CA 1
ATOM 996 C C . TYR A 1 130 ? -9.852 -17.672 -39.531 1 93.25 130 TYR A C 1
ATOM 998 O O . TYR A 1 130 ? -10.672 -16.781 -39.719 1 93.25 130 TYR A O 1
ATOM 1006 N N . LYS A 1 131 ? -8.891 -17.531 -38.688 1 90.75 131 LYS A N 1
ATOM 1007 C CA . LYS A 1 131 ? -8.859 -16.391 -37.781 1 90.75 131 LYS A CA 1
ATOM 1008 C C . LYS A 1 131 ? -7.684 -15.477 -38.094 1 90.75 131 LYS A C 1
ATOM 1010 O O . LYS A 1 131 ? -7.852 -14.258 -38.188 1 90.75 131 LYS A O 1
ATOM 1015 N N . ARG A 1 132 ? -6.539 -16.078 -38.312 1 91.12 132 ARG A N 1
ATOM 1016 C CA . ARG A 1 132 ? -5.316 -15.305 -38.5 1 91.12 132 ARG A CA 1
ATOM 1017 C C . ARG A 1 132 ? -5.082 -15 -39.969 1 91.12 132 ARG A C 1
ATOM 1019 O O . ARG A 1 132 ? -4.32 -14.094 -40.312 1 91.12 132 ARG A O 1
ATOM 1026 N N . HIS A 1 133 ? -5.66 -15.75 -40.875 1 93.44 133 HIS A N 1
ATOM 1027 C CA . HIS A 1 133 ? -5.469 -15.625 -42.312 1 93.44 133 HIS A CA 1
ATOM 1028 C C . HIS A 1 133 ? -3.99 -15.688 -42.688 1 93.44 133 HIS A C 1
ATOM 1030 O O . HIS A 1 133 ? -3.525 -14.914 -43.531 1 93.44 133 HIS A O 1
ATOM 1036 N N . TYR A 1 134 ? -3.344 -16.453 -41.938 1 95.56 134 TYR A N 1
ATOM 1037 C CA . TYR A 1 134 ? -1.915 -16.641 -42.125 1 95.56 134 TYR A CA 1
ATOM 1038 C C . TYR A 1 134 ? -1.661 -17.453 -43.406 1 95.56 134 TYR A C 1
ATOM 1040 O O . TYR A 1 134 ? -0.595 -17.344 -44.031 1 95.56 134 TYR A O 1
ATOM 1048 N N . THR A 1 135 ? -2.58 -18.344 -43.812 1 96.38 135 THR A N 1
ATOM 1049 C CA . THR A 1 135 ? -2.535 -19.141 -45.031 1 96.38 135 THR A CA 1
ATOM 1050 C C . THR A 1 135 ? -3.756 -18.859 -45.906 1 96.38 135 THR A C 1
ATOM 1052 O O . THR A 1 135 ? -4.703 -18.203 -45.469 1 96.38 135 THR A O 1
ATOM 1055 N N . THR A 1 136 ? -3.666 -19.406 -47.094 1 95.56 136 THR A N 1
ATOM 1056 C CA . THR A 1 136 ? -4.742 -19.141 -48.062 1 95.56 136 THR A CA 1
ATOM 1057 C C . THR A 1 136 ? -5.754 -20.297 -48.031 1 95.56 136 THR A C 1
ATOM 1059 O O . THR A 1 136 ? -6.82 -20.188 -48.656 1 95.56 136 THR A O 1
ATOM 1062 N N . SER A 1 137 ? -5.418 -21.422 -47.375 1 96.44 137 SER A N 1
ATOM 1063 C CA . SER A 1 137 ? -6.34 -22.547 -47.25 1 96.44 137 SER A CA 1
ATOM 1064 C C . SER A 1 137 ? -6.102 -23.312 -45.969 1 96.44 137 SER A C 1
ATOM 1066 O O . SER A 1 137 ? -5.043 -23.188 -45.344 1 96.44 137 SER A O 1
ATOM 1068 N N . LEU A 1 138 ? -7.121 -24.062 -45.594 1 97.44 138 LEU A N 1
ATOM 1069 C CA . LEU A 1 138 ? -7.012 -24.906 -44.406 1 97.44 138 LEU A CA 1
ATOM 1070 C C . LEU A 1 138 ? -5.914 -25.953 -44.594 1 97.44 138 LEU A C 1
ATOM 1072 O O . LEU A 1 138 ? -5.148 -26.219 -43.656 1 97.44 138 LEU A O 1
ATOM 1076 N N . CYS A 1 139 ? -5.773 -26.562 -45.75 1 97.94 139 CYS A N 1
ATOM 1077 C CA . CYS A 1 139 ? -4.797 -27.625 -46 1 97.94 139 CYS A CA 1
ATOM 1078 C C . CYS A 1 139 ? -3.379 -27.062 -45.969 1 97.94 139 CYS A C 1
ATOM 1080 O O . CYS A 1 139 ? -2.449 -27.75 -45.531 1 97.94 139 CYS A O 1
ATOM 1082 N N . GLU A 1 140 ? -3.256 -25.797 -46.344 1 97.75 140 GLU A N 1
ATOM 1083 C CA . GLU A 1 140 ? -1.944 -25.172 -46.188 1 97.75 140 GLU A CA 1
ATOM 1084 C C . GLU A 1 140 ? -1.595 -24.953 -44.719 1 97.75 140 GLU A C 1
ATOM 1086 O O . GLU A 1 140 ? -0.433 -25.078 -44.344 1 97.75 140 GLU A O 1
ATOM 1091 N N . ALA A 1 141 ? -2.588 -24.578 -43.969 1 98.19 141 ALA A N 1
ATOM 1092 C CA . ALA A 1 141 ? -2.383 -24.453 -42.531 1 98.19 141 ALA A CA 1
ATOM 1093 C C . ALA A 1 141 ? -1.945 -25.781 -41.906 1 98.19 141 ALA A C 1
ATOM 1095 O O . ALA A 1 141 ? -1.031 -25.828 -41.094 1 98.19 141 ALA A O 1
ATOM 1096 N N . VAL A 1 142 ? -2.574 -26.828 -42.312 1 98.44 142 VAL A N 1
ATOM 1097 C CA . VAL A 1 142 ? -2.262 -28.172 -41.875 1 98.44 142 VAL A CA 1
ATOM 1098 C C . VAL A 1 142 ? -0.833 -28.547 -42.25 1 98.44 142 VAL A C 1
ATOM 1100 O O . VAL A 1 142 ? -0.07 -29.062 -41.438 1 98.44 142 VAL A O 1
ATOM 1103 N N . ARG A 1 143 ? -0.496 -28.25 -43.5 1 98.5 143 ARG A N 1
ATOM 1104 C CA . ARG A 1 143 ? 0.857 -28.531 -43.969 1 98.5 143 ARG A CA 1
ATOM 1105 C C . ARG A 1 143 ? 1.895 -27.812 -43.094 1 98.5 143 ARG A C 1
ATOM 1107 O O . ARG A 1 143 ? 2.861 -28.422 -42.656 1 98.5 143 ARG A O 1
ATOM 1114 N N . LEU A 1 144 ? 1.65 -26.547 -42.875 1 98.19 144 LEU A N 1
ATOM 1115 C CA . LEU A 1 144 ? 2.594 -25.766 -42.094 1 98.19 144 LEU A CA 1
ATOM 1116 C C . LEU A 1 144 ? 2.691 -26.297 -40.656 1 98.19 144 LEU A C 1
ATOM 1118 O O . LEU A 1 144 ? 3.777 -26.328 -40.062 1 98.19 144 LEU A O 1
ATOM 1122 N N . ALA A 1 145 ? 1.583 -26.641 -40.031 1 98.69 145 ALA A N 1
ATOM 1123 C CA . ALA A 1 145 ? 1.55 -27.141 -38.688 1 98.69 145 ALA A CA 1
ATOM 1124 C C . ALA A 1 145 ? 2.389 -28.406 -38.531 1 98.69 145 ALA A C 1
ATOM 1126 O O . ALA A 1 145 ? 3.256 -28.484 -37.656 1 98.69 145 ALA A O 1
ATOM 1127 N N . ILE A 1 146 ? 2.186 -29.375 -39.375 1 98.5 146 ILE A N 1
ATOM 1128 C CA . ILE A 1 146 ? 2.859 -30.656 -39.188 1 98.5 146 ILE A CA 1
ATOM 1129 C C . ILE A 1 146 ? 4.34 -30.516 -39.531 1 98.5 146 ILE A C 1
ATOM 1131 O O . ILE A 1 146 ? 5.195 -31.141 -38.906 1 98.5 146 ILE A O 1
ATOM 1135 N N . VAL A 1 147 ? 4.691 -29.688 -40.562 1 98.12 147 VAL A N 1
ATOM 1136 C CA . VAL A 1 147 ? 6.082 -29.484 -40.938 1 98.12 147 VAL A CA 1
ATOM 1137 C C . VAL A 1 147 ? 6.828 -28.734 -39.844 1 98.12 147 VAL A C 1
ATOM 1139 O O . VAL A 1 147 ? 8.031 -28.953 -39.656 1 98.12 147 VAL A O 1
ATOM 1142 N N . SER A 1 148 ? 6.051 -27.938 -39.125 1 97.81 148 SER A N 1
ATOM 1143 C CA . SER A 1 148 ? 6.656 -27.141 -38.094 1 97.81 148 SER A CA 1
ATOM 1144 C C . SER A 1 148 ? 6.781 -27.938 -36.781 1 97.81 148 SER A C 1
ATOM 1146 O O . SER A 1 148 ? 7.305 -27.438 -35.781 1 97.81 148 SER A O 1
ATOM 1148 N N . GLY A 1 149 ? 6.297 -29.141 -36.75 1 97.5 149 GLY A N 1
ATOM 1149 C CA . GLY A 1 149 ? 6.574 -30.016 -35.625 1 97.5 149 GLY A CA 1
ATOM 1150 C C . GLY A 1 149 ? 5.328 -30.375 -34.844 1 97.5 149 GLY A C 1
ATOM 1151 O O . GLY A 1 149 ? 5.406 -31.141 -33.875 1 97.5 149 GLY A O 1
ATOM 1152 N N . THR A 1 150 ? 4.129 -29.922 -35.188 1 98.69 150 THR A N 1
ATOM 1153 C CA . THR A 1 150 ? 2.895 -30.312 -34.531 1 98.69 150 THR A CA 1
ATOM 1154 C C . THR A 1 150 ? 2.459 -31.703 -34.938 1 98.69 150 THR A C 1
ATOM 1156 O O . THR A 1 150 ? 1.913 -31.891 -36.031 1 98.69 150 THR A O 1
ATOM 1159 N N . ASP A 1 151 ? 2.557 -32.594 -34.031 1 98.44 151 ASP A N 1
ATOM 1160 C CA . ASP A 1 151 ? 2.416 -34 -34.344 1 98.44 151 ASP A CA 1
ATOM 1161 C C . ASP A 1 151 ? 0.945 -34.406 -34.375 1 98.44 151 ASP A C 1
ATOM 1163 O O . ASP A 1 151 ? 0.567 -35.312 -35.125 1 98.44 151 ASP A O 1
ATOM 1167 N N . ILE A 1 152 ? 0.202 -33.844 -33.531 1 98 152 ILE A N 1
ATOM 1168 C CA . ILE A 1 152 ? -1.178 -34.281 -33.312 1 98 152 ILE A CA 1
ATOM 1169 C C . ILE A 1 152 ? -2.117 -33.094 -33.469 1 98 152 ILE A C 1
ATOM 1171 O O . ILE A 1 152 ? -1.821 -31.984 -33.031 1 98 152 ILE A O 1
ATOM 1175 N N . SER A 1 153 ? -3.135 -33.281 -34.25 1 97.69 153 SER A N 1
ATOM 1176 C CA . SER A 1 153 ? -4.246 -32.312 -34.281 1 97.69 153 SER A CA 1
ATOM 1177 C C . SER A 1 153 ? -5.387 -32.781 -33.375 1 97.69 153 SER A C 1
ATOM 1179 O O . SER A 1 153 ? -6.012 -33.812 -33.625 1 97.69 153 SER A O 1
ATOM 1181 N N . SER A 1 154 ? -5.621 -32.062 -32.312 1 95.31 154 SER A N 1
ATOM 1182 C CA . SER A 1 154 ? -6.746 -32.375 -31.438 1 95.31 154 SER A CA 1
ATOM 1183 C C . SER A 1 154 ? -8.078 -32.219 -32.156 1 95.31 154 SER A C 1
ATOM 1185 O O . SER A 1 154 ? -9.062 -32.875 -31.812 1 95.31 154 SER A O 1
ATOM 1187 N N . GLY A 1 155 ? -8.078 -31.531 -33.25 1 92.5 155 GLY A N 1
ATOM 1188 C CA . GLY A 1 155 ? -9.258 -31.375 -34.062 1 92.5 155 GLY A CA 1
ATOM 1189 C C . GLY A 1 155 ? -9.273 -32.312 -35.281 1 92.5 155 GLY A C 1
ATOM 1190 O O . GLY A 1 155 ? -8.695 -33.406 -35.219 1 92.5 155 GLY A O 1
ATOM 1191 N N . THR A 1 156 ? -10.039 -31.953 -36.281 1 94.69 156 THR A N 1
ATOM 1192 C CA . THR A 1 156 ? -10.234 -32.812 -37.438 1 94.69 156 THR A CA 1
ATOM 1193 C C . THR A 1 156 ? -9.43 -32.344 -38.625 1 94.69 156 THR A C 1
ATOM 1195 O O . THR A 1 156 ? -9.602 -32.844 -39.75 1 94.69 156 THR A O 1
ATOM 1198 N N . GLU A 1 157 ? -8.602 -31.391 -38.406 1 97 157 GLU A N 1
ATOM 1199 C CA . GLU A 1 157 ? -7.938 -30.75 -39.531 1 97 157 GLU A CA 1
ATOM 1200 C C . GLU A 1 157 ? -6.992 -31.703 -40.25 1 97 157 GLU A C 1
ATOM 1202 O O . GLU A 1 157 ? -6.914 -31.703 -41.5 1 97 157 GLU A O 1
ATOM 1207 N N . TYR A 1 158 ? -6.211 -32.5 -39.5 1 97.25 158 TYR A N 1
ATOM 1208 C CA . TYR A 1 158 ? -5.305 -33.469 -40.125 1 97.25 158 TYR A CA 1
ATOM 1209 C C . TYR A 1 158 ? -6.074 -34.5 -40.938 1 97.25 158 TYR A C 1
ATOM 1211 O O . TYR A 1 158 ? -5.66 -34.844 -42.062 1 97.25 158 TYR A O 1
ATOM 1219 N N . GLU A 1 159 ? -7.184 -34.938 -40.438 1 96.56 159 GLU A N 1
ATOM 1220 C CA . GLU A 1 159 ? -8.023 -35.906 -41.125 1 96.56 159 GLU A CA 1
ATOM 1221 C C . GLU A 1 159 ? -8.5 -35.312 -42.469 1 96.56 159 GLU A C 1
ATOM 1223 O O . GLU A 1 159 ? -8.578 -36.031 -43.469 1 96.56 159 GLU A O 1
ATOM 1228 N N . LYS A 1 160 ? -8.758 -34.125 -42.5 1 97.06 160 LYS A N 1
ATOM 1229 C CA . LYS A 1 160 ? -9.352 -33.469 -43.656 1 97.06 160 LYS A CA 1
ATOM 1230 C C . LYS A 1 160 ? -8.312 -33.25 -44.75 1 97.06 160 LYS A C 1
ATOM 1232 O O . LYS A 1 160 ? -8.648 -33.219 -45.938 1 97.06 160 LYS A O 1
ATOM 1237 N N . CYS A 1 161 ? -7.09 -33.094 -44.312 1 98 161 CYS A N 1
ATOM 1238 C CA . CYS A 1 161 ? -6.191 -32.5 -45.312 1 98 161 CYS A CA 1
ATOM 1239 C C . CYS A 1 161 ? -4.996 -33.406 -45.562 1 98 161 CYS A C 1
ATOM 1241 O O . CYS A 1 161 ? -4.395 -33.344 -46.656 1 98 161 CYS A O 1
ATOM 1243 N N . LEU A 1 162 ? -4.52 -34.312 -44.656 1 97.81 162 LEU A N 1
ATOM 1244 C CA . LEU A 1 162 ? -3.215 -34.938 -44.719 1 97.81 162 LEU A CA 1
ATOM 1245 C C . LEU A 1 162 ? -3.156 -35.906 -45.906 1 97.81 162 LEU A C 1
ATOM 1247 O O . LEU A 1 162 ? -2.162 -35.938 -46.656 1 97.81 162 LEU A O 1
ATOM 1251 N N . ALA A 1 163 ? -4.234 -36.688 -46.094 1 96.81 163 ALA A N 1
ATOM 1252 C CA . ALA A 1 163 ? -4.25 -37.625 -47.188 1 96.81 163 ALA A CA 1
ATOM 1253 C C . ALA A 1 163 ? -4.086 -36.938 -48.531 1 96.81 163 ALA A C 1
ATOM 1255 O O . ALA A 1 163 ? -3.314 -37.375 -49.406 1 96.81 163 ALA A O 1
ATOM 1256 N N . GLU A 1 164 ? -4.832 -35.906 -48.656 1 96.81 164 GLU A N 1
ATOM 1257 C CA . GLU A 1 164 ? -4.781 -35.125 -49.906 1 96.81 164 GLU A CA 1
ATOM 1258 C C . GLU A 1 164 ? -3.404 -34.5 -50.094 1 96.81 164 GLU A C 1
ATOM 1260 O O . GLU A 1 164 ? -2.869 -34.5 -51.219 1 96.81 164 GLU A O 1
ATOM 1265 N N . LEU A 1 165 ? -2.84 -33.938 -49.094 1 98.12 165 LEU A N 1
ATOM 1266 C CA . LEU A 1 165 ? -1.543 -33.281 -49.188 1 98.12 165 LEU A CA 1
ATOM 1267 C C . LEU A 1 165 ? -0.452 -34.25 -49.594 1 98.12 165 LEU A C 1
ATOM 1269 O O . LEU A 1 165 ? 0.425 -33.938 -50.406 1 98.12 165 LEU A O 1
ATOM 1273 N N . VAL A 1 166 ? -0.443 -35.438 -49.094 1 97.88 166 VAL A N 1
ATOM 1274 C CA . VAL A 1 166 ? 0.566 -36.469 -49.375 1 97.88 166 VAL A CA 1
ATOM 1275 C C . VAL A 1 166 ? 0.37 -37 -50.812 1 97.88 166 VAL A C 1
ATOM 1277 O O . VAL A 1 166 ? 1.33 -37.094 -51.562 1 97.88 166 VAL A O 1
ATOM 1280 N N . THR A 1 167 ? -0.884 -37.281 -51.219 1 97.56 167 THR A N 1
ATOM 1281 C CA . THR A 1 167 ? -1.169 -37.875 -52.531 1 97.56 167 THR A CA 1
ATOM 1282 C C . THR A 1 167 ? -0.864 -36.875 -53.625 1 97.56 167 THR A C 1
ATOM 1284 O O . THR A 1 167 ? -0.485 -37.25 -54.75 1 97.56 167 THR A O 1
ATOM 1287 N N . SER A 1 168 ? -1.046 -35.594 -53.312 1 97 168 SER A N 1
ATOM 1288 C CA . SER A 1 168 ? -0.774 -34.562 -54.312 1 97 168 SER A CA 1
ATOM 1289 C C . SER A 1 168 ? 0.688 -34.125 -54.25 1 97 168 SER A C 1
ATOM 1291 O O . SER A 1 168 ? 1.067 -33.156 -54.906 1 97 168 SER A O 1
ATOM 1293 N N . SER A 1 169 ? 1.566 -34.719 -53.406 1 96.62 169 SER A N 1
ATOM 1294 C CA . SER A 1 169 ? 3.006 -34.5 -53.281 1 96.62 169 SER A CA 1
ATOM 1295 C C . SER A 1 169 ? 3.324 -33.125 -52.719 1 96.62 169 SER A C 1
ATOM 1297 O O . SER A 1 169 ? 4.402 -32.594 -53 1 96.62 169 SER A O 1
ATOM 1299 N N . ARG A 1 170 ? 2.35 -32.531 -52.062 1 96.88 170 ARG A N 1
ATOM 1300 C CA . ARG A 1 170 ? 2.57 -31.25 -51.406 1 96.88 170 ARG A CA 1
ATOM 1301 C C . ARG A 1 170 ? 3.139 -31.438 -50 1 96.88 170 ARG A C 1
ATOM 1303 O O . ARG A 1 170 ? 3.629 -30.484 -49.375 1 96.88 170 ARG A O 1
ATOM 1310 N N . LEU A 1 171 ? 3.078 -32.562 -49.5 1 98 171 LEU A N 1
ATOM 1311 C CA . LEU A 1 171 ? 3.637 -32.969 -48.219 1 98 171 LEU A CA 1
ATOM 1312 C C . LEU A 1 171 ? 4.293 -34.344 -48.344 1 98 171 LEU A C 1
ATOM 1314 O O . LEU A 1 171 ? 3.699 -35.281 -48.875 1 98 171 LEU A O 1
ATOM 1318 N N . SER A 1 172 ? 5.531 -34.406 -47.938 1 97.69 172 SER A N 1
ATOM 1319 C CA . SER A 1 172 ? 6.219 -35.688 -47.938 1 97.69 172 SER A CA 1
ATOM 1320 C C . SER A 1 172 ? 5.594 -36.656 -46.906 1 97.69 172 SER A C 1
ATOM 1322 O O . SER A 1 172 ? 5.301 -36.281 -45.781 1 97.69 172 SER A O 1
ATOM 1324 N N . GLU A 1 173 ? 5.441 -37.875 -47.344 1 97.31 173 GLU A N 1
ATOM 1325 C CA . GLU A 1 173 ? 4.914 -38.906 -46.438 1 97.31 173 GLU A CA 1
ATOM 1326 C C . GLU A 1 173 ? 5.824 -39.094 -45.219 1 97.31 173 GLU A C 1
ATOM 1328 O O . GLU A 1 173 ? 5.355 -39.438 -44.125 1 97.31 173 GLU A O 1
ATOM 1333 N N . GLU A 1 174 ? 7.102 -38.781 -45.375 1 97.44 174 GLU A N 1
ATOM 1334 C CA . GLU A 1 174 ? 8.086 -38.938 -44.281 1 97.44 174 GLU A CA 1
ATOM 1335 C C . GLU A 1 174 ? 7.75 -38.031 -43.125 1 97.44 174 GLU A C 1
ATOM 1337 O O . GLU A 1 174 ? 7.988 -38.406 -41.969 1 97.44 174 GLU A O 1
ATOM 1342 N N . VAL A 1 175 ? 7.203 -36.875 -43.438 1 97.56 175 VAL A N 1
ATOM 1343 C CA . VAL A 1 175 ? 6.828 -35.938 -42.406 1 97.56 175 VAL A CA 1
ATOM 1344 C C . VAL A 1 175 ? 5.711 -36.531 -41.531 1 97.56 175 VAL A C 1
ATOM 1346 O O . VAL A 1 175 ? 5.723 -36.406 -40.312 1 97.56 175 VAL A O 1
ATOM 1349 N N . VAL A 1 176 ? 4.734 -37.156 -42.125 1 97.81 176 VAL A N 1
ATOM 1350 C CA . VAL A 1 1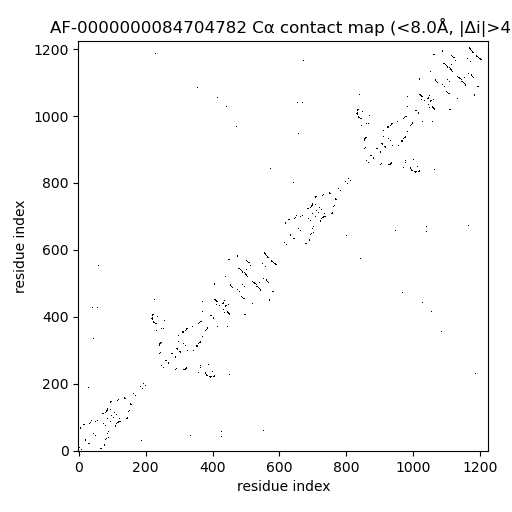76 ? 3.639 -37.812 -41.438 1 97.81 176 VAL A CA 1
ATOM 1351 C C . VAL A 1 176 ? 4.18 -39 -40.625 1 97.81 176 VAL A C 1
ATOM 1353 O O . VAL A 1 176 ? 3.791 -39.188 -39.469 1 97.81 176 VAL A O 1
ATOM 1356 N N . ASP A 1 177 ? 5.125 -39.781 -41.25 1 97.69 177 ASP A N 1
ATOM 1357 C CA . ASP A 1 177 ? 5.738 -40.906 -40.562 1 97.69 177 ASP A CA 1
ATOM 1358 C C . ASP A 1 177 ? 6.469 -40.438 -39.312 1 97.69 177 ASP A C 1
ATOM 1360 O O . ASP A 1 177 ? 6.406 -41.125 -38.281 1 97.69 177 ASP A O 1
ATOM 1364 N N . ASP A 1 178 ? 7.137 -39.375 -39.469 1 97.06 178 ASP A N 1
ATOM 1365 C CA . ASP A 1 178 ? 7.879 -38.844 -38.312 1 97.06 178 ASP A CA 1
ATOM 1366 C C . ASP A 1 178 ? 6.941 -38.469 -37.156 1 97.06 178 ASP A C 1
ATOM 1368 O O . ASP A 1 178 ? 7.23 -38.781 -36 1 97.06 178 ASP A O 1
ATOM 1372 N N . ALA A 1 179 ? 5.891 -37.75 -37.469 1 97.75 179 ALA A N 1
ATOM 1373 C CA . ALA A 1 179 ? 4.887 -37.406 -36.469 1 97.75 179 ALA A CA 1
ATOM 1374 C C . ALA A 1 179 ? 4.312 -38.656 -35.812 1 97.75 179 ALA A C 1
ATOM 1376 O O . ALA A 1 179 ? 4.145 -38.719 -34.594 1 97.75 179 ALA A O 1
ATOM 1377 N N . LEU A 1 180 ? 4.023 -39.688 -36.562 1 97.12 180 LEU A N 1
ATOM 1378 C CA . LEU A 1 180 ? 3.492 -40.938 -36.062 1 97.12 180 LEU A CA 1
ATOM 1379 C C . LEU A 1 180 ? 4.52 -41.656 -35.188 1 97.12 180 LEU A C 1
ATOM 1381 O O . LEU A 1 180 ? 4.164 -42.25 -34.156 1 97.12 180 LEU A O 1
ATOM 1385 N N . ARG A 1 181 ? 5.766 -41.688 -35.625 1 97.44 181 ARG A N 1
ATOM 1386 C CA . ARG A 1 181 ? 6.82 -42.312 -34.812 1 97.44 181 ARG A CA 1
ATOM 1387 C C . ARG A 1 181 ? 6.91 -41.688 -33.438 1 97.44 181 ARG A C 1
ATOM 1389 O O . ARG A 1 181 ? 7.027 -42.406 -32.438 1 97.44 181 ARG A O 1
ATOM 1396 N N . ARG A 1 182 ? 6.871 -40.375 -33.375 1 96.81 182 ARG A N 1
ATOM 1397 C CA . ARG A 1 182 ? 6.957 -39.688 -32.094 1 96.81 182 ARG A CA 1
ATOM 1398 C C . ARG A 1 182 ? 5.773 -40.062 -31.203 1 96.81 182 ARG A C 1
ATOM 1400 O O . ARG A 1 182 ? 5.934 -40.25 -30 1 96.81 182 ARG A O 1
ATOM 1407 N N . THR A 1 183 ? 4.605 -40.094 -31.734 1 96.38 183 THR A N 1
ATOM 1408 C CA . THR A 1 183 ? 3.398 -40.375 -30.953 1 96.38 183 THR A CA 1
ATOM 1409 C C . THR A 1 183 ? 3.336 -41.844 -30.562 1 96.38 183 THR A C 1
ATOM 1411 O O . THR A 1 183 ? 2.965 -42.188 -29.438 1 96.38 183 THR A O 1
ATOM 1414 N N . LEU A 1 184 ? 3.742 -42.781 -31.469 1 96.5 184 LEU A N 1
ATOM 1415 C CA . LEU A 1 184 ? 3.711 -44.188 -31.188 1 96.5 184 LEU A CA 1
ATOM 1416 C C . LEU A 1 184 ? 4.789 -44.562 -30.172 1 96.5 184 LEU A C 1
ATOM 1418 O O . LEU A 1 184 ? 4.574 -45.438 -29.328 1 96.5 184 LEU A O 1
ATOM 1422 N N . ARG A 1 185 ? 5.902 -44 -30.344 1 96.69 185 ARG A N 1
ATOM 1423 C CA . ARG A 1 185 ? 6.969 -44.25 -29.375 1 96.69 185 ARG A CA 1
ATOM 1424 C C . ARG A 1 185 ? 6.477 -44 -27.953 1 96.69 185 ARG A C 1
ATOM 1426 O O . ARG A 1 185 ? 6.766 -44.812 -27.062 1 96.69 185 ARG A O 1
ATOM 1433 N N . LEU A 1 186 ? 5.785 -42.938 -27.734 1 96.44 186 LEU A N 1
ATOM 1434 C CA . LEU A 1 186 ? 5.273 -42.625 -26.391 1 96.44 186 LEU A CA 1
ATOM 1435 C C . LEU A 1 186 ? 4.27 -43.688 -25.953 1 96.44 18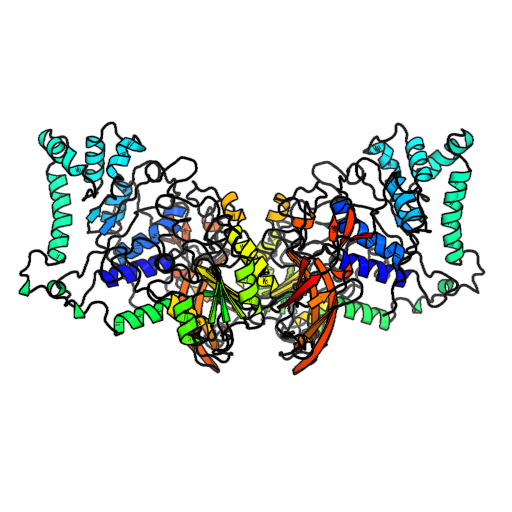6 LEU A C 1
ATOM 1437 O O . LEU A 1 186 ? 4.203 -44.031 -24.766 1 96.44 186 LEU A O 1
ATOM 1441 N N . ARG A 1 187 ? 3.531 -44.219 -26.828 1 95.06 187 ARG A N 1
ATOM 1442 C CA . ARG A 1 187 ? 2.592 -45.281 -26.484 1 95.06 187 ARG A CA 1
ATOM 1443 C C . ARG A 1 187 ? 3.326 -46.562 -26.094 1 95.06 187 ARG A C 1
ATOM 1445 O O . ARG A 1 187 ? 2.869 -47.281 -25.219 1 95.06 187 ARG A O 1
ATOM 1452 N N . PHE A 1 188 ? 4.418 -46.781 -26.781 1 94.88 188 PHE A N 1
ATOM 1453 C CA . PHE A 1 188 ? 5.27 -47.906 -26.375 1 94.88 188 PHE A CA 1
ATOM 1454 C C . PHE A 1 188 ? 5.852 -47.656 -25 1 94.88 188 PHE A C 1
ATOM 1456 O O . PHE A 1 188 ? 5.875 -48.562 -24.156 1 94.88 188 PHE A O 1
ATOM 1463 N N . GLU A 1 189 ? 6.277 -46.438 -24.766 1 94.38 189 GLU A N 1
ATOM 1464 C CA . GLU A 1 189 ? 6.848 -46.094 -23.469 1 94.38 189 GLU A CA 1
ATOM 1465 C C . GLU A 1 189 ? 5.805 -46.188 -22.359 1 94.38 189 GLU A C 1
ATOM 1467 O O . GLU A 1 189 ? 6.145 -46.469 -21.203 1 94.38 189 GLU A O 1
ATOM 1472 N N . LEU A 1 190 ? 4.566 -46.062 -22.703 1 94.62 190 LEU A N 1
ATOM 1473 C CA . LEU A 1 190 ? 3.457 -46.219 -21.766 1 94.62 190 LEU A CA 1
ATOM 1474 C C . LEU A 1 190 ? 3.094 -47.688 -21.562 1 94.62 190 LEU A C 1
ATOM 1476 O O . LEU A 1 190 ? 2.262 -48 -20.719 1 94.62 190 LEU A O 1
ATOM 1480 N N . GLY A 1 191 ? 3.609 -48.562 -22.391 1 92 191 GLY A N 1
ATOM 1481 C CA . GLY A 1 191 ? 3.371 -50 -22.281 1 92 191 GLY A CA 1
ATOM 1482 C C . GLY A 1 191 ? 2.1 -50.438 -22.969 1 92 191 GLY A C 1
ATOM 1483 O O . GLY A 1 191 ? 1.609 -51.531 -22.734 1 92 191 GLY A O 1
ATOM 1484 N N . LEU A 1 192 ? 1.624 -49.656 -23.875 1 92.19 192 LEU A N 1
ATOM 1485 C CA . LEU A 1 192 ? 0.318 -49.906 -24.469 1 92.19 192 LEU A CA 1
ATOM 1486 C C . LEU A 1 192 ? 0.409 -51.031 -25.5 1 92.19 192 LEU A C 1
ATOM 1488 O O . LEU A 1 192 ? -0.611 -51.594 -25.906 1 92.19 192 LEU A O 1
ATOM 1492 N N . PHE A 1 193 ? 1.633 -51.375 -25.938 1 91.38 193 PHE A N 1
ATOM 1493 C CA . PHE A 1 193 ? 1.808 -52.438 -26.922 1 91.38 193 PHE A CA 1
ATOM 1494 C C . PHE A 1 193 ? 2.447 -53.656 -26.281 1 91.38 193 PHE A C 1
ATOM 1496 O O . PHE A 1 193 ? 2.805 -54.594 -26.969 1 91.38 193 PHE A O 1
ATOM 1503 N N . ASP A 1 194 ? 2.596 -53.594 -25.047 1 91.56 194 ASP A N 1
ATOM 1504 C CA . ASP A 1 194 ? 3.113 -54.719 -24.281 1 91.56 194 ASP A CA 1
ATOM 1505 C C . ASP A 1 194 ? 1.978 -55.562 -23.719 1 91.56 194 ASP A C 1
ATOM 1507 O O . ASP A 1 194 ? 0.84 -55.094 -23.625 1 91.56 194 ASP A O 1
ATOM 1511 N N . PRO A 1 195 ? 2.322 -56.812 -23.344 1 92.31 195 PRO A N 1
ATOM 1512 C CA . PRO A 1 195 ? 1.264 -57.594 -22.734 1 92.31 195 PRO A CA 1
ATOM 1513 C C . PRO A 1 195 ? 0.679 -56.969 -21.469 1 92.31 195 PRO A C 1
ATOM 1515 O O . PRO A 1 195 ? 1.425 -56.469 -20.609 1 92.31 195 PRO A O 1
ATOM 1518 N N . ILE A 1 196 ? -0.533 -57 -21.453 1 88.69 196 ILE A N 1
ATOM 1519 C CA . ILE A 1 196 ? -1.277 -56.344 -20.406 1 88.69 196 ILE A CA 1
ATOM 1520 C C . ILE A 1 196 ? -0.849 -56.875 -19.047 1 88.69 196 ILE A C 1
ATOM 1522 O O . ILE A 1 196 ? -0.777 -56.125 -18.062 1 88.69 196 ILE A O 1
ATOM 1526 N N . ASP A 1 197 ? -0.603 -58.188 -18.984 1 88.75 197 ASP A N 1
ATOM 1527 C CA . ASP A 1 197 ? -0.266 -58.844 -17.719 1 88.75 197 ASP A CA 1
ATOM 1528 C C . ASP A 1 197 ? 1.031 -58.281 -17.141 1 88.75 197 ASP A C 1
ATOM 1530 O O . ASP A 1 197 ? 1.229 -58.281 -15.922 1 88.75 197 ASP A O 1
ATOM 1534 N N . ASP A 1 198 ? 1.824 -57.75 -18.031 1 84.81 198 ASP A N 1
ATOM 1535 C CA . ASP A 1 198 ? 3.131 -57.25 -17.609 1 84.81 198 ASP A CA 1
ATOM 1536 C C . ASP A 1 198 ? 3.104 -55.719 -17.422 1 84.81 198 ASP A C 1
ATOM 1538 O O . ASP A 1 198 ? 4.133 -55.094 -17.141 1 84.81 198 ASP A O 1
ATOM 1542 N N . GLN A 1 199 ? 2 -55.156 -17.5 1 84 199 GLN A N 1
ATOM 1543 C CA . GLN A 1 199 ? 1.875 -53.719 -17.375 1 84 199 GLN A CA 1
ATOM 1544 C C . GLN A 1 199 ? 1.315 -53.344 -16 1 84 199 GLN A C 1
ATOM 1546 O O . GLN A 1 199 ? 0.104 -53.406 -15.781 1 84 199 GLN A O 1
ATOM 1551 N N . PRO A 1 200 ? 2.205 -52.812 -15.219 1 84.25 200 PRO A N 1
ATOM 1552 C CA . PRO A 1 200 ? 1.761 -52.562 -13.844 1 84.25 200 PRO A CA 1
ATOM 1553 C C . PRO A 1 200 ? 0.674 -51.5 -13.773 1 84.25 200 PRO A C 1
ATOM 1555 O O . PRO A 1 200 ? -0.209 -51.562 -12.914 1 84.25 200 PRO A O 1
ATOM 1558 N N . TYR A 1 201 ? 0.637 -50.531 -14.672 1 87.31 201 TYR A N 1
ATOM 1559 C CA . TYR A 1 201 ? -0.271 -49.406 -14.531 1 87.31 201 TYR A CA 1
ATOM 1560 C C . TYR A 1 201 ? -1.644 -49.719 -15.109 1 87.31 201 TYR A C 1
ATOM 1562 O O . TYR A 1 201 ? -2.613 -49 -14.867 1 87.31 201 TYR A O 1
ATOM 1570 N N . TRP A 1 202 ? -1.703 -50.812 -15.789 1 85.44 202 TRP A N 1
ATOM 1571 C CA . TRP A 1 202 ? -2.986 -51.312 -16.266 1 85.44 202 TRP A CA 1
ATOM 1572 C C . TRP A 1 202 ? -3.76 -51.969 -15.125 1 85.44 202 TRP A C 1
ATOM 1574 O O . TRP A 1 202 ? -4.961 -52.25 -15.25 1 85.44 202 TRP A O 1
ATOM 1584 N N . HIS A 1 203 ? -3.084 -52.25 -14.148 1 85.44 203 HIS A N 1
ATOM 1585 C CA . HIS A 1 203 ? -3.693 -53.031 -13.086 1 85.44 203 HIS A CA 1
ATOM 1586 C C . HIS A 1 203 ? -3.895 -52.219 -11.828 1 85.44 203 HIS A C 1
ATOM 1588 O O . HIS A 1 203 ? -4.012 -52.75 -10.727 1 85.44 203 HIS A O 1
ATOM 1594 N N . VAL A 1 204 ? -3.824 -50.906 -12.031 1 85.69 204 VAL A N 1
ATOM 1595 C CA . VAL A 1 204 ? -4.164 -50.062 -10.883 1 85.69 204 VAL A CA 1
ATOM 1596 C C . VAL A 1 204 ? -5.59 -50.375 -10.43 1 85.69 204 VAL A C 1
ATOM 1598 O O . VAL A 1 204 ? -6.535 -50.25 -11.219 1 85.69 204 VAL A O 1
ATOM 1601 N N . ARG A 1 205 ? -5.668 -50.812 -9.227 1 87.81 205 ARG A N 1
ATOM 1602 C CA . ARG A 1 205 ? -6.969 -51.188 -8.688 1 87.81 205 ARG A CA 1
ATOM 1603 C C . ARG A 1 205 ? -7.801 -49.969 -8.336 1 87.81 205 ARG A C 1
ATOM 1605 O O . ARG A 1 205 ? -7.266 -48.969 -7.867 1 87.81 205 ARG A O 1
ATOM 1612 N N . PRO A 1 206 ? -9.031 -50.031 -8.656 1 85.94 206 PRO A N 1
ATOM 1613 C CA . PRO A 1 206 ? -9.906 -48.938 -8.227 1 85.94 206 PRO A CA 1
ATOM 1614 C C . PRO A 1 206 ? -9.711 -48.562 -6.762 1 85.94 206 PRO A C 1
ATOM 1616 O O . PRO A 1 206 ? -9.898 -47.406 -6.387 1 85.94 206 PRO A O 1
ATOM 1619 N N . SER A 1 207 ? -9.273 -49.531 -5.953 1 90 207 SER A N 1
ATOM 1620 C CA . SER A 1 207 ? -9.094 -49.312 -4.527 1 90 207 SER A CA 1
ATOM 1621 C C . SER A 1 207 ? -7.922 -48.375 -4.266 1 90 207 SER A C 1
ATOM 1623 O O . SER A 1 207 ? -7.785 -47.812 -3.166 1 90 207 SER A O 1
ATOM 1625 N N . GLU A 1 208 ? -7.137 -48.219 -5.242 1 88 208 GLU A N 1
ATOM 1626 C CA . GLU A 1 208 ? -5.996 -47.312 -5.102 1 88 208 GLU A CA 1
ATOM 1627 C C . GLU A 1 208 ? -6.402 -45.875 -5.34 1 88 208 GLU A C 1
ATOM 1629 O O . GLU A 1 208 ? -5.641 -44.969 -5.039 1 88 208 GLU A O 1
ATOM 1634 N N . VAL A 1 209 ? -7.488 -45.719 -5.867 1 85.94 209 VAL A N 1
ATOM 1635 C CA . VAL A 1 209 ? -8.047 -44.406 -6.078 1 85.94 209 VAL A CA 1
ATOM 1636 C C . VAL A 1 209 ? -8.883 -44 -4.863 1 85.94 209 VAL A C 1
ATOM 1638 O O . VAL A 1 209 ? -9.602 -44.812 -4.293 1 85.94 209 VAL A O 1
ATOM 1641 N N . ASN A 1 210 ? -8.641 -42.719 -4.398 1 90.31 210 ASN A N 1
ATOM 1642 C CA . ASN A 1 210 ? -9.453 -42.156 -3.318 1 90.31 210 ASN A CA 1
ATOM 1643 C C . ASN A 1 210 ? -9.211 -42.906 -2 1 90.31 210 ASN A C 1
ATOM 1645 O O . ASN A 1 210 ? -10.148 -43.188 -1.265 1 90.31 210 ASN A O 1
ATOM 1649 N N . THR A 1 211 ? -7.984 -43.25 -1.783 1 94.69 211 THR A N 1
ATOM 1650 C CA . THR A 1 211 ? -7.613 -43.906 -0.527 1 94.69 211 THR A CA 1
ATOM 1651 C C . THR A 1 211 ? -7.691 -42.906 0.631 1 94.69 211 THR A C 1
ATOM 1653 O O . THR A 1 211 ? -7.703 -41.688 0.416 1 94.69 211 THR A O 1
ATOM 1656 N N . ALA A 1 212 ? -7.719 -43.438 1.857 1 96.44 212 ALA A N 1
ATOM 1657 C CA . ALA A 1 212 ? -7.715 -42.594 3.045 1 96.44 212 ALA A CA 1
ATOM 1658 C C . ALA A 1 212 ? -6.477 -41.688 3.08 1 96.44 212 ALA A C 1
ATOM 1660 O O . ALA A 1 212 ? -6.555 -40.531 3.447 1 96.44 212 ALA A O 1
ATOM 1661 N N . ALA A 1 213 ? -5.402 -42.281 2.689 1 96.69 213 ALA A N 1
ATOM 1662 C CA . ALA A 1 213 ? -4.141 -41.531 2.699 1 96.69 213 ALA A CA 1
ATOM 1663 C C . ALA A 1 213 ? -4.164 -40.406 1.69 1 96.69 213 ALA A C 1
ATOM 1665 O O . ALA A 1 213 ? -3.691 -39.312 1.979 1 96.69 213 ALA A O 1
ATOM 1666 N N . SER A 1 214 ? -4.633 -40.688 0.47 1 95.38 214 SER A N 1
ATOM 1667 C CA . SER A 1 214 ? -4.695 -39.656 -0.556 1 95.38 214 SER A CA 1
ATOM 1668 C C . SER A 1 214 ? -5.664 -38.531 -0.161 1 95.38 214 SER A C 1
ATOM 1670 O O . SER A 1 214 ? -5.422 -37.375 -0.448 1 95.38 214 SER A O 1
ATOM 1672 N N . LYS A 1 215 ? -6.766 -38.844 0.468 1 96.31 215 LYS A N 1
ATOM 1673 C CA . LYS A 1 215 ? -7.727 -37.875 0.948 1 96.31 215 LYS A CA 1
ATOM 1674 C C . LYS A 1 215 ? -7.105 -36.969 2.025 1 96.31 215 LYS A C 1
ATOM 1676 O O . LYS A 1 215 ? -7.266 -35.75 1.996 1 96.31 215 LYS A O 1
ATOM 1681 N N . GLN A 1 216 ? -6.402 -37.594 2.93 1 97.94 216 GLN A N 1
ATOM 1682 C CA . GLN A 1 216 ? -5.738 -36.844 3.988 1 97.94 216 GLN A CA 1
ATOM 1683 C C . GLN A 1 216 ? -4.684 -35.906 3.416 1 97.94 216 GLN A C 1
ATOM 1685 O O . GLN A 1 216 ? -4.555 -34.781 3.869 1 97.94 216 GLN A O 1
ATOM 1690 N N . LEU A 1 217 ? -3.914 -36.406 2.49 1 97.06 217 LEU A N 1
ATOM 1691 C CA . LEU A 1 217 ? -2.908 -35.594 1.843 1 97.06 217 LEU A CA 1
ATOM 1692 C C . LEU A 1 217 ? -3.553 -34.375 1.169 1 97.06 217 LEU A C 1
ATOM 1694 O O . LEU A 1 217 ? -3.043 -33.25 1.27 1 97.06 217 LEU A O 1
ATOM 1698 N N . SER A 1 218 ? -4.641 -34.625 0.442 1 97 218 SER A N 1
ATOM 1699 C CA . SER A 1 218 ? -5.367 -33.531 -0.21 1 97 218 SER A CA 1
ATOM 1700 C C . SER A 1 218 ? -5.836 -32.5 0.804 1 97 218 SER A C 1
ATOM 1702 O O . SER A 1 218 ? -5.723 -31.297 0.567 1 97 218 SER A O 1
ATOM 1704 N N . LEU A 1 219 ? -6.328 -32.906 1.935 1 98.56 219 LEU A N 1
ATOM 1705 C CA . LEU A 1 219 ? -6.777 -32.031 2.992 1 98.56 219 LEU A CA 1
ATOM 1706 C C . LEU A 1 219 ? -5.609 -31.219 3.568 1 98.56 219 LEU A C 1
ATOM 1708 O O . LEU A 1 219 ? -5.703 -30.016 3.75 1 98.56 219 LEU A O 1
ATOM 1712 N N . ASP A 1 220 ? -4.523 -31.938 3.828 1 98.06 220 ASP A N 1
ATOM 1713 C CA . ASP A 1 220 ? -3.342 -31.281 4.387 1 98.06 220 ASP A CA 1
ATOM 1714 C C . ASP A 1 220 ? -2.809 -30.203 3.443 1 98.06 220 ASP A C 1
ATOM 1716 O O . ASP A 1 220 ? -2.436 -29.109 3.885 1 98.06 220 ASP A O 1
ATOM 1720 N N . LEU A 1 221 ? -2.773 -30.516 2.168 1 97.38 221 LEU A N 1
ATOM 1721 C CA . LEU A 1 221 ? -2.293 -29.562 1.184 1 97.38 221 LEU A CA 1
ATOM 1722 C C . LEU A 1 221 ? -3.219 -28.344 1.109 1 97.38 221 LEU A C 1
ATOM 1724 O O . LEU A 1 221 ? -2.758 -27.219 0.954 1 97.38 221 LEU A O 1
ATOM 1728 N N . THR A 1 222 ? -4.516 -28.609 1.194 1 98.38 222 THR A N 1
ATOM 1729 C CA . THR A 1 222 ? -5.477 -27.516 1.164 1 98.38 222 THR A CA 1
ATOM 1730 C C . THR A 1 222 ? -5.305 -26.609 2.383 1 98.38 222 THR A C 1
ATOM 1732 O O . THR A 1 222 ? -5.305 -25.391 2.256 1 98.38 222 THR A O 1
ATOM 1735 N N . ARG A 1 223 ? -5.125 -27.203 3.559 1 98.56 223 ARG A N 1
ATOM 1736 C CA . ARG A 1 223 ? -4.879 -26.438 4.781 1 98.56 223 ARG A CA 1
ATOM 1737 C C . ARG A 1 223 ? -3.664 -25.531 4.625 1 98.56 223 ARG A C 1
ATOM 1739 O O . ARG A 1 223 ? -3.707 -24.359 5.012 1 98.56 223 ARG A O 1
ATOM 1746 N N . LYS A 1 224 ? -2.66 -26.016 4.012 1 97.94 224 LYS A N 1
ATOM 1747 C CA . LYS A 1 224 ? -1.391 -25.312 3.893 1 97.94 224 LYS A CA 1
ATOM 1748 C C . LYS A 1 224 ? -1.459 -24.234 2.803 1 97.94 224 LYS A C 1
ATOM 1750 O O . LYS A 1 224 ? -0.587 -23.375 2.723 1 97.94 224 LYS A O 1
ATOM 1755 N N . SER A 1 225 ? -2.502 -24.281 1.978 1 97.69 225 SER A N 1
ATOM 1756 C CA . SER A 1 225 ? -2.605 -23.359 0.856 1 97.69 225 SER A CA 1
ATOM 1757 C C . SER A 1 225 ? -3.457 -22.141 1.218 1 97.69 225 SER A C 1
ATOM 1759 O O . SER A 1 225 ? -3.512 -21.172 0.464 1 97.69 225 SER A O 1
ATOM 1761 N N . LEU A 1 226 ? -4.148 -22.172 2.361 1 98.75 226 LEU A N 1
ATOM 1762 C CA . LEU A 1 226 ? -4.988 -21.062 2.77 1 98.75 226 LEU A CA 1
ATOM 1763 C C . LEU A 1 226 ? -4.141 -19.875 3.24 1 98.75 226 LEU A C 1
ATOM 1765 O O . LEU A 1 226 ? -3.188 -20.062 4 1 98.75 226 LEU A O 1
ATOM 1769 N N . VAL A 1 227 ? -4.453 -18.672 2.771 1 98.81 227 VAL A N 1
ATOM 1770 C CA . VAL A 1 227 ? -3.656 -17.484 3.078 1 98.81 227 VAL A CA 1
ATOM 1771 C C . VAL A 1 227 ? -4.453 -16.547 3.977 1 98.81 227 VAL A C 1
ATOM 1773 O O . VAL A 1 227 ? -5.492 -16.016 3.572 1 98.81 227 VAL A O 1
ATOM 1776 N N . LEU A 1 228 ? -3.973 -16.344 5.242 1 98.81 228 LEU A N 1
ATOM 1777 C CA . LEU A 1 228 ? -4.547 -15.312 6.109 1 98.81 228 LEU A CA 1
ATOM 1778 C C . LEU A 1 228 ? -4.031 -13.93 5.73 1 98.81 228 LEU A C 1
ATOM 1780 O O . LEU A 1 228 ? -2.848 -13.633 5.91 1 98.81 228 LEU A O 1
ATOM 1784 N N . LEU A 1 229 ? -4.914 -13.109 5.207 1 98.5 229 LEU A N 1
ATOM 1785 C CA . LEU A 1 229 ? -4.516 -11.805 4.688 1 98.5 229 LEU A CA 1
ATOM 1786 C C . LEU A 1 229 ? -4.562 -10.75 5.785 1 98.5 229 LEU A C 1
ATOM 1788 O O . LEU A 1 229 ? -3.76 -9.812 5.781 1 98.5 229 LEU A O 1
ATOM 1792 N N . GLN A 1 230 ? -5.52 -10.859 6.625 1 97.06 230 GLN A N 1
ATOM 1793 C CA . GLN A 1 230 ? -5.785 -9.867 7.664 1 97.06 230 GLN A CA 1
ATOM 1794 C C . GLN A 1 230 ? -6.355 -10.523 8.914 1 97.06 230 GLN A C 1
ATOM 1796 O O . GLN A 1 230 ? -7.168 -11.445 8.82 1 97.06 230 GLN A O 1
ATOM 1801 N N . ASN A 1 231 ? -5.953 -10.016 10.078 1 96.25 231 ASN A N 1
ATOM 1802 C CA . ASN A 1 231 ? -6.469 -10.555 11.336 1 96.25 231 ASN A CA 1
ATOM 1803 C C . ASN A 1 231 ? -6.445 -9.5 12.445 1 96.25 231 ASN A C 1
ATOM 1805 O O . ASN A 1 231 ? -5.809 -9.703 13.477 1 96.25 231 ASN A O 1
ATOM 1809 N N . HIS A 1 232 ? -7.219 -8.477 12.32 1 91.75 232 HIS A N 1
ATOM 1810 C CA . HIS A 1 232 ? -7.273 -7.414 13.312 1 91.75 232 HIS A CA 1
ATOM 1811 C C . HIS A 1 232 ? -7.805 -7.934 14.648 1 91.75 232 HIS A C 1
ATOM 1813 O O . HIS A 1 232 ? -8.734 -8.742 14.68 1 91.75 232 HIS A O 1
ATOM 1819 N N . ASP A 1 233 ? -7.211 -7.516 15.766 1 86.44 233 ASP A N 1
ATOM 1820 C CA . ASP A 1 233 ? -7.609 -7.84 17.125 1 86.44 233 ASP A CA 1
ATOM 1821 C C . ASP A 1 233 ? -7.598 -9.352 17.359 1 86.44 233 ASP A C 1
ATOM 1823 O O . ASP A 1 233 ? -8.406 -9.867 18.125 1 86.44 233 ASP A O 1
ATOM 1827 N N . ASN A 1 234 ? -6.812 -10.086 16.516 1 90.75 234 ASN A N 1
ATOM 1828 C CA . ASN A 1 234 ? -6.762 -11.539 16.625 1 90.75 234 ASN A CA 1
ATOM 1829 C C . ASN A 1 234 ? -8.156 -12.156 16.656 1 90.75 234 ASN A C 1
ATOM 1831 O O . ASN A 1 234 ? -8.461 -12.992 17.516 1 90.75 234 ASN A O 1
ATOM 1835 N N . VAL A 1 235 ? -8.945 -11.602 15.766 1 94.19 235 VAL A N 1
ATOM 1836 C CA . VAL A 1 235 ? -10.32 -12.102 15.664 1 94.19 235 VAL A CA 1
ATOM 1837 C C . VAL A 1 235 ? -10.305 -13.602 15.398 1 94.19 235 VAL A C 1
ATOM 1839 O O . VAL A 1 235 ? -11.195 -14.328 15.852 1 94.19 235 VAL A O 1
ATOM 1842 N N . LEU A 1 236 ? -9.375 -14.047 14.602 1 97.12 236 LEU A N 1
ATOM 1843 C CA . LEU A 1 236 ? -9.141 -15.469 14.391 1 97.12 236 LEU A CA 1
ATOM 1844 C C . LEU A 1 236 ? -7.988 -15.969 15.258 1 97.12 236 LEU A C 1
ATOM 1846 O O . LEU A 1 236 ? -7.027 -15.234 15.5 1 97.12 236 LEU A O 1
ATOM 1850 N N . PRO A 1 237 ? -8.133 -17.25 15.711 1 98.06 237 PRO A N 1
ATOM 1851 C CA . PRO A 1 237 ? -9.18 -18.234 15.43 1 98.06 237 PRO A CA 1
ATOM 1852 C C . PRO A 1 237 ? -10.453 -17.984 16.234 1 98.06 237 PRO A C 1
ATOM 1854 O O . PRO A 1 237 ? -10.391 -17.375 17.312 1 98.06 237 PRO A O 1
ATOM 1857 N N . LEU A 1 238 ? -11.5 -18.469 15.734 1 98.25 238 LEU A N 1
ATOM 1858 C CA . LEU A 1 238 ? -12.781 -18.375 16.422 1 98.25 238 LEU A CA 1
ATOM 1859 C C . LEU A 1 238 ? -12.883 -19.422 17.531 1 98.25 238 LEU A C 1
ATOM 1861 O O . LEU A 1 238 ? -12.258 -20.469 17.453 1 98.25 238 LEU A O 1
ATOM 1865 N N . THR A 1 239 ? -13.695 -19.125 18.516 1 97 239 THR A N 1
ATOM 1866 C CA . THR A 1 239 ? -13.984 -20.078 19.578 1 97 239 THR A CA 1
ATOM 1867 C C . THR A 1 239 ? -15.156 -20.984 19.203 1 97 239 THR A C 1
ATOM 1869 O O . THR A 1 239 ? -16.234 -20.5 18.859 1 97 239 THR A O 1
ATOM 1872 N N . LYS A 1 240 ? -14.992 -22.281 19.297 1 97.81 240 LYS A N 1
ATOM 1873 C CA . LYS A 1 240 ? -16.047 -23.234 18.984 1 97.81 240 LYS A CA 1
ATOM 1874 C C . LYS A 1 240 ? -17.188 -23.156 20 1 97.81 240 LYS A C 1
ATOM 1876 O O . LYS A 1 240 ? -16.953 -22.797 21.156 1 97.81 240 LYS A O 1
ATOM 1881 N N . GLY A 1 241 ? -18.297 -23.5 19.594 1 97.69 241 GLY A N 1
ATOM 1882 C CA . GLY A 1 241 ? -19.438 -23.594 20.484 1 97.69 241 GLY A CA 1
ATOM 1883 C C . GLY A 1 241 ? -20.172 -22.266 20.656 1 97.69 241 GLY A C 1
ATOM 1884 O O . GLY A 1 241 ? -21.234 -22.219 21.266 1 97.69 241 GLY A O 1
ATOM 1885 N N . LYS A 1 242 ? -19.688 -21.203 20.188 1 97.44 242 LYS A N 1
ATOM 1886 C CA . LYS A 1 242 ? -20.375 -19.906 20.188 1 97.44 242 LYS A CA 1
ATOM 1887 C C . LYS A 1 242 ? -21.297 -19.781 18.969 1 97.44 242 LYS A C 1
ATOM 1889 O O . LYS A 1 242 ? -21.156 -20.516 18 1 97.44 242 LYS A O 1
ATOM 1894 N N . LYS A 1 243 ? -22.266 -18.938 19.047 1 98 243 LYS A N 1
ATOM 1895 C CA . LYS A 1 243 ? -23.188 -18.766 17.938 1 98 243 LYS A CA 1
ATOM 1896 C C . LYS A 1 243 ? -22.516 -18.062 16.766 1 98 243 LYS A C 1
ATOM 1898 O O . LYS A 1 243 ? -22.047 -16.938 16.891 1 98 243 LYS A O 1
ATOM 1903 N N . LEU A 1 244 ? -22.469 -18.75 15.68 1 98.56 244 LEU A N 1
ATOM 1904 C CA . LEU A 1 244 ? -21.766 -18.266 14.5 1 98.56 244 LEU A CA 1
ATOM 1905 C C . LEU A 1 244 ? -22.703 -18.125 13.312 1 98.56 244 LEU A C 1
ATOM 1907 O O . LEU A 1 244 ? -23.469 -19.031 13.008 1 98.56 244 LEU A O 1
ATOM 1911 N N . ALA A 1 245 ? -22.75 -16.953 12.695 1 98.81 245 ALA A N 1
ATOM 1912 C CA . ALA A 1 245 ? -23.484 -16.75 11.453 1 98.81 245 ALA A CA 1
ATOM 1913 C C . ALA A 1 245 ? -22.594 -17.016 10.242 1 98.81 245 ALA A C 1
ATOM 1915 O O . ALA A 1 245 ? -21.5 -16.453 10.133 1 98.81 245 ALA A O 1
ATOM 1916 N N . VAL A 1 246 ? -23 -17.891 9.391 1 98.94 246 VAL A N 1
ATOM 1917 C CA . VAL A 1 246 ? -22.344 -18.141 8.109 1 98.94 246 VAL A CA 1
ATOM 1918 C C . VAL A 1 246 ? -23.188 -17.562 6.973 1 98.94 246 VAL A C 1
ATOM 1920 O O . VAL A 1 246 ? -24.297 -18.031 6.727 1 98.94 246 VAL A O 1
ATOM 1923 N N . ILE A 1 247 ? -22.656 -16.547 6.332 1 98.88 247 ILE A N 1
ATOM 1924 C CA . ILE A 1 247 ? -23.438 -15.766 5.387 1 98.88 247 ILE A CA 1
ATOM 1925 C C . ILE A 1 247 ? -22.688 -15.633 4.066 1 98.88 247 ILE A C 1
ATOM 1927 O O . ILE A 1 247 ? -21.453 -15.688 4.047 1 98.88 247 ILE A O 1
ATOM 1931 N N . GLY A 1 248 ? -23.328 -15.445 2.957 1 98.75 248 GLY A N 1
ATOM 1932 C CA . GLY A 1 248 ? -22.734 -15.094 1.675 1 98.75 248 GLY A CA 1
ATOM 1933 C C . GLY A 1 248 ? -23.047 -16.094 0.582 1 98.75 248 GLY A C 1
ATOM 1934 O O . GLY A 1 248 ? -23.453 -17.234 0.867 1 98.75 248 GLY A O 1
ATOM 1935 N N . PRO A 1 249 ? -22.812 -15.727 -0.618 1 98.56 249 PRO A N 1
ATOM 1936 C CA . PRO A 1 249 ? -23.156 -16.578 -1.757 1 98.56 249 PRO A CA 1
ATOM 1937 C C . PRO A 1 249 ? -22.375 -17.891 -1.781 1 98.56 249 PRO A C 1
ATOM 1939 O O . PRO A 1 249 ? -22.828 -18.875 -2.355 1 98.56 249 PRO A O 1
ATOM 1942 N N . HIS A 1 250 ? -21.25 -17.922 -1.104 1 98.75 250 HIS A N 1
ATOM 1943 C CA . HIS A 1 250 ? -20.422 -19.109 -1.171 1 98.75 250 HIS A CA 1
ATOM 1944 C C . HIS A 1 250 ? -20.578 -19.969 0.086 1 98.75 250 HIS A C 1
ATOM 1946 O O . HIS A 1 250 ? -19.922 -21 0.227 1 98.75 250 HIS A O 1
ATOM 1952 N N . ALA A 1 251 ? -21.453 -19.562 1.007 1 98.69 251 ALA A N 1
ATOM 1953 C CA . ALA A 1 251 ? -21.625 -20.312 2.252 1 98.69 251 ALA A CA 1
ATOM 1954 C C . ALA A 1 251 ? -22.125 -21.719 1.978 1 98.69 251 ALA A C 1
ATOM 1956 O O . ALA A 1 251 ? -21.75 -22.672 2.68 1 98.69 251 ALA A O 1
ATOM 1957 N N . MET A 1 252 ? -22.922 -21.875 0.909 1 98 252 MET A N 1
ATOM 1958 C CA . MET A 1 252 ? -23.484 -23.188 0.572 1 98 252 MET A CA 1
ATOM 1959 C C . MET A 1 252 ? -22.938 -23.672 -0.77 1 98 252 MET A C 1
ATOM 1961 O O . MET A 1 252 ? -23.516 -24.594 -1.367 1 98 252 MET A O 1
ATOM 1965 N N . ALA A 1 253 ? -21.922 -23.031 -1.196 1 96.44 253 ALA A N 1
ATOM 1966 C CA . ALA A 1 253 ? -21.391 -23.375 -2.512 1 96.44 253 ALA A CA 1
ATOM 1967 C C . ALA A 1 253 ? -20.656 -24.719 -2.469 1 96.44 253 ALA A C 1
ATOM 1969 O O . ALA A 1 253 ? -19.969 -25.031 -1.496 1 96.44 253 ALA A O 1
ATOM 1970 N N . LYS A 1 254 ? -20.906 -25.5 -3.479 1 96.38 254 LYS A N 1
ATOM 1971 C CA . LYS A 1 254 ? -20.156 -26.734 -3.693 1 96.38 254 LYS A CA 1
ATOM 1972 C C . LYS A 1 254 ? -19.297 -26.656 -4.945 1 96.38 254 LYS A C 1
ATOM 1974 O O . LYS A 1 254 ? -18.062 -26.719 -4.859 1 96.38 254 LYS A O 1
ATOM 1979 N N . ARG A 1 255 ? -19.953 -26.25 -6.055 1 94.25 255 ARG A N 1
ATOM 1980 C CA . ARG A 1 255 ? -19.266 -26.172 -7.336 1 94.25 255 ARG A CA 1
ATOM 1981 C C . ARG A 1 255 ? -18.172 -25.109 -7.309 1 94.25 255 ARG A C 1
ATOM 1983 O O . ARG A 1 255 ? -17.109 -25.281 -7.91 1 94.25 255 ARG A O 1
ATOM 1990 N N . ALA A 1 256 ? -18.406 -24.016 -6.68 1 95.12 256 ALA A N 1
ATOM 1991 C CA . ALA A 1 256 ? -17.469 -22.891 -6.676 1 95.12 256 ALA A CA 1
ATOM 1992 C C . ALA A 1 256 ? -16.156 -23.266 -6.016 1 95.12 256 ALA A C 1
ATOM 1994 O O . ALA A 1 256 ? -15.109 -22.688 -6.328 1 95.12 256 ALA A O 1
ATOM 1995 N N . LEU A 1 257 ? -16.188 -24.234 -5.094 1 96.88 257 LEU A N 1
ATOM 1996 C CA . LEU A 1 257 ? -14.977 -24.641 -4.395 1 96.88 257 LEU A CA 1
ATOM 1997 C C . LEU A 1 257 ? -14.023 -25.359 -5.34 1 96.88 257 LEU A C 1
ATOM 1999 O O . LEU A 1 257 ? -12.828 -25.484 -5.051 1 96.88 257 LEU A O 1
ATOM 2003 N N . LEU A 1 258 ? -14.555 -25.844 -6.473 1 94.31 258 LEU A N 1
ATOM 2004 C CA . LEU A 1 258 ? -13.828 -26.812 -7.281 1 94.31 258 LEU A CA 1
ATOM 2005 C C . LEU A 1 258 ? -13.18 -26.141 -8.484 1 94.31 258 LEU A C 1
ATOM 2007 O O . LEU A 1 258 ? -12.352 -26.75 -9.172 1 94.31 258 LEU A O 1
ATOM 2011 N N . GLY A 1 259 ? -13.445 -24.938 -8.773 1 88 259 GLY A N 1
ATOM 2012 C CA . GLY A 1 259 ? -12.891 -24.266 -9.945 1 88 259 GLY A CA 1
ATOM 2013 C C . GLY A 1 259 ? -13.406 -24.828 -11.25 1 88 259 GLY A C 1
ATOM 2014 O O . GLY A 1 259 ? -14.594 -25.141 -11.375 1 88 259 GLY A O 1
ATOM 2015 N N . ASN A 1 260 ? -12.539 -24.828 -12.227 1 83.38 260 ASN A N 1
ATOM 2016 C CA . ASN A 1 260 ? -12.922 -25.266 -13.57 1 83.38 260 ASN A CA 1
ATOM 2017 C C . ASN A 1 260 ? -12.352 -26.641 -13.898 1 83.38 260 ASN A C 1
ATOM 2019 O O . ASN A 1 260 ? -11.555 -27.188 -13.133 1 83.38 260 ASN A O 1
ATOM 2023 N N . TYR A 1 261 ? -12.875 -27.328 -15.016 1 78.62 261 TYR A N 1
ATOM 2024 C CA . TYR A 1 261 ? -12.375 -28.594 -15.57 1 78.62 261 TYR A CA 1
ATOM 2025 C C . TYR A 1 261 ? -12.414 -29.703 -14.523 1 78.62 261 TYR A C 1
ATOM 2027 O O . TYR A 1 261 ? -11.422 -30.391 -14.312 1 78.62 261 TYR A O 1
ATOM 2035 N N . LEU A 1 262 ? -13.602 -29.844 -14.008 1 81.25 262 LEU A N 1
ATOM 2036 C CA . LEU A 1 262 ? -13.742 -30.859 -12.977 1 81.25 262 LEU A CA 1
ATOM 2037 C C . LEU A 1 262 ? -14.062 -32.219 -13.594 1 81.25 262 LEU A C 1
ATOM 2039 O O . LEU A 1 262 ? -14.789 -32.312 -14.586 1 81.25 262 LEU A O 1
ATOM 2043 N N . GLY A 1 263 ? -13.43 -33.25 -13.133 1 79.62 263 GLY A N 1
ATOM 2044 C CA . GLY A 1 263 ? -13.867 -34.625 -13.43 1 79.62 263 GLY A CA 1
ATOM 2045 C C . GLY A 1 263 ? -15.039 -35.062 -12.578 1 79.62 263 GLY A C 1
ATOM 2046 O O . GLY A 1 263 ? -15.789 -34.25 -12.062 1 79.62 263 GLY A O 1
ATOM 2047 N N . GLN A 1 264 ? -15.281 -36.281 -12.625 1 83.56 264 GLN A N 1
ATOM 2048 C CA . GLN A 1 264 ? -16.344 -36.812 -11.773 1 83.56 264 GLN A CA 1
ATOM 2049 C C . GLN A 1 264 ? -15.953 -36.719 -10.297 1 83.56 264 GLN A C 1
ATOM 2051 O O . GLN A 1 264 ? -15.008 -37.375 -9.859 1 83.56 264 GLN A O 1
ATOM 2056 N N . MET A 1 265 ? -16.625 -36 -9.578 1 85.69 265 MET A N 1
ATOM 2057 C CA . MET A 1 265 ? -16.297 -35.75 -8.18 1 85.69 265 MET A CA 1
ATOM 2058 C C . MET A 1 265 ? -17.094 -36.656 -7.258 1 85.69 265 MET A C 1
ATOM 2060 O O . MET A 1 265 ? -16.594 -37.062 -6.203 1 85.69 265 MET A O 1
ATOM 2064 N N . CYS A 1 266 ? -18.281 -36.875 -7.648 1 89.69 266 CYS A N 1
ATOM 2065 C CA . CYS A 1 266 ? -19.203 -37.688 -6.852 1 89.69 266 CYS A CA 1
ATOM 2066 C C . CYS A 1 266 ? -19.75 -38.875 -7.672 1 89.69 266 CYS A C 1
ATOM 2068 O O . CYS A 1 266 ? -19.656 -38.875 -8.898 1 89.69 266 CYS A O 1
ATOM 2070 N N . HIS A 1 267 ? -20.203 -39.812 -6.891 1 86.38 267 HIS A N 1
ATOM 2071 C CA . HIS A 1 267 ? -20.922 -40.875 -7.586 1 86.38 267 HIS A CA 1
ATOM 2072 C C . HIS A 1 267 ? -22.156 -40.344 -8.305 1 86.38 267 HIS A C 1
ATOM 2074 O O . HIS A 1 267 ? -22.797 -39.406 -7.828 1 86.38 267 HIS A O 1
ATOM 2080 N N . GLY A 1 268 ? -22.359 -40.906 -9.539 1 85 268 GLY A N 1
ATOM 2081 C CA . GLY A 1 268 ? -23.516 -40.469 -10.297 1 85 268 GLY A CA 1
ATOM 2082 C C . GLY A 1 268 ? -23.141 -39.781 -11.602 1 85 268 GLY A C 1
ATOM 2083 O O . GLY A 1 268 ? -22.234 -40.219 -12.305 1 85 268 GLY A O 1
ATOM 2084 N N . ASP A 1 269 ? -23.844 -38.625 -11.883 1 83.12 269 ASP A N 1
ATOM 2085 C CA . ASP A 1 269 ? -23.641 -37.938 -13.148 1 83.12 269 ASP A CA 1
ATOM 2086 C C . ASP A 1 269 ? -22.328 -37.156 -13.141 1 83.12 269 ASP A C 1
ATOM 2088 O O . ASP A 1 269 ? -21.797 -36.812 -12.078 1 83.12 269 ASP A O 1
ATOM 2092 N N . TYR A 1 270 ? -21.672 -36.844 -14.242 1 78.25 270 TYR A N 1
ATOM 2093 C CA . TYR A 1 270 ? -20.359 -36.219 -14.445 1 78.25 270 TYR A CA 1
ATOM 2094 C C . TYR A 1 270 ? -20.297 -34.875 -13.75 1 78.25 270 TYR A C 1
ATOM 2096 O O . TYR A 1 270 ? -19.25 -34.469 -13.211 1 78.25 270 TYR A O 1
ATOM 2104 N N . LEU A 1 271 ? -21.297 -34.125 -13.539 1 83.38 271 LEU A N 1
ATOM 2105 C CA . LEU A 1 271 ? -21.25 -32.781 -12.969 1 83.38 271 LEU A CA 1
ATOM 2106 C C . LEU A 1 271 ? -21.969 -32.719 -11.625 1 83.38 271 LEU A C 1
ATOM 2108 O O . LEU A 1 271 ? -22.203 -31.656 -11.078 1 83.38 271 LEU A O 1
ATOM 2112 N N . GLU A 1 272 ? -22.016 -33.938 -11.117 1 87.38 272 GLU A N 1
ATOM 2113 C CA . GLU A 1 272 ? -22.641 -34 -9.797 1 87.38 272 GLU A CA 1
ATOM 2114 C C . GLU A 1 272 ? -21.656 -33.625 -8.703 1 87.38 272 GLU A C 1
ATOM 2116 O O . GLU A 1 272 ? -20.531 -34.125 -8.641 1 87.38 272 GLU A O 1
ATOM 2121 N N . VAL A 1 273 ? -22.016 -32.656 -7.832 1 93.12 273 VAL A N 1
ATOM 2122 C CA . VAL A 1 273 ? -21.109 -32.188 -6.785 1 93.12 273 VAL A CA 1
ATOM 2123 C C . VAL A 1 273 ? -21.797 -32.312 -5.422 1 93.12 273 VAL A C 1
ATOM 2125 O O . VAL A 1 273 ? -21.391 -31.656 -4.465 1 93.12 273 VAL A O 1
ATOM 2128 N N . GLY A 1 274 ? -22.781 -33.094 -5.289 1 94 274 GLY A N 1
ATOM 2129 C CA . GLY A 1 274 ? -23.562 -33.25 -4.066 1 94 274 GLY A CA 1
ATOM 2130 C C . GLY A 1 274 ? -22.734 -33.781 -2.904 1 94 274 GLY A C 1
ATOM 2131 O O . GLY A 1 274 ? -23.062 -33.531 -1.743 1 94 274 GLY A O 1
ATOM 2132 N N . CYS A 1 275 ? -21.625 -34.469 -3.213 1 95 275 CYS A N 1
ATOM 2133 C CA . CYS A 1 275 ? -20.797 -35.094 -2.174 1 95 275 CYS A CA 1
ATOM 2134 C C . CYS A 1 275 ? -19.781 -34.125 -1.615 1 95 275 CYS A C 1
ATOM 2136 O O . CYS A 1 275 ? -19.062 -34.438 -0.674 1 95 275 CYS A O 1
ATOM 2138 N N . VAL A 1 276 ? -19.719 -32.969 -2.252 1 96.31 276 VAL A N 1
ATOM 2139 C CA . VAL A 1 276 ? -18.781 -31.938 -1.784 1 96.31 276 VAL A CA 1
ATOM 2140 C C . VAL A 1 276 ? -19.391 -31.203 -0.584 1 96.31 276 VAL A C 1
ATOM 2142 O O . VAL A 1 276 ? -20.562 -30.812 -0.608 1 96.31 276 VAL A O 1
ATOM 2145 N N . GLN A 1 277 ? -18.562 -31.078 0.453 1 97.88 277 GLN A N 1
ATOM 2146 C CA . GLN A 1 277 ? -19 -30.391 1.662 1 97.88 277 GLN A CA 1
ATOM 2147 C C . GLN A 1 277 ? -19.031 -28.875 1.453 1 97.88 277 GLN A C 1
ATOM 2149 O O . GLN A 1 277 ? -18.141 -28.312 0.836 1 97.88 277 GLN A O 1
ATOM 2154 N N . THR A 1 278 ? -20.094 -28.234 1.91 1 98.44 278 THR A N 1
ATOM 2155 C CA . THR A 1 278 ? -20.172 -26.766 1.86 1 98.44 278 THR A CA 1
ATOM 2156 C C . THR A 1 278 ? -19.484 -26.156 3.07 1 98.44 278 THR A C 1
ATOM 2158 O O . THR A 1 278 ? -19.219 -26.844 4.062 1 98.44 278 THR A O 1
ATOM 2161 N N . MET A 1 279 ? -19.219 -24.828 2.98 1 98.56 279 MET A N 1
ATOM 2162 C CA . MET A 1 279 ? -18.641 -24.109 4.117 1 98.56 279 MET A CA 1
ATOM 2163 C C . MET A 1 279 ? -19.562 -24.203 5.332 1 98.56 279 MET A C 1
ATOM 2165 O O . MET A 1 279 ? -19.094 -24.406 6.453 1 98.56 279 MET A O 1
ATOM 2169 N N . LEU A 1 280 ? -20.828 -24.031 5.109 1 98.75 280 LEU A N 1
ATOM 2170 C CA . LEU A 1 280 ? -21.797 -24.094 6.195 1 98.75 280 LEU A CA 1
ATOM 2171 C C . LEU A 1 280 ? -21.75 -25.453 6.883 1 98.75 280 LEU A C 1
ATOM 2173 O O . LEU A 1 280 ? -21.766 -25.531 8.117 1 98.75 280 LEU A O 1
ATOM 2177 N N . GLU A 1 281 ? -21.734 -26.516 6.102 1 98.69 281 GLU A N 1
ATOM 2178 C CA . GLU A 1 281 ? -21.703 -27.859 6.656 1 98.69 281 GLU A CA 1
ATOM 2179 C C . GLU A 1 281 ? -20.438 -28.094 7.488 1 98.69 281 GLU A C 1
ATOM 2181 O O . GLU A 1 281 ? -20.516 -28.641 8.586 1 98.69 281 GLU A O 1
ATOM 2186 N N . ALA A 1 282 ? -19.297 -27.703 6.93 1 98.81 282 ALA A N 1
ATOM 2187 C CA . ALA A 1 282 ? -18.016 -27.906 7.625 1 98.81 282 ALA A CA 1
ATOM 2188 C C . ALA A 1 282 ? -17.984 -27.125 8.93 1 98.81 282 ALA A C 1
ATOM 2190 O O . ALA A 1 282 ? -17.594 -27.656 9.977 1 98.81 282 ALA A O 1
ATOM 2191 N N . ILE A 1 283 ? -18.359 -25.844 8.898 1 98.81 283 ILE A N 1
ATOM 2192 C CA . ILE A 1 283 ? -18.359 -24.984 10.07 1 98.81 283 ILE A CA 1
ATOM 2193 C C . ILE A 1 283 ? -19.359 -25.484 11.094 1 98.81 283 ILE A C 1
ATOM 2195 O O . ILE A 1 283 ? -19.078 -25.531 12.289 1 98.81 283 ILE A O 1
ATOM 2199 N N . GLY A 1 284 ? -20.547 -25.906 10.625 1 98.69 284 GLY A N 1
ATOM 2200 C CA . GLY A 1 284 ? -21.547 -26.469 11.516 1 98.69 284 GLY A CA 1
ATOM 2201 C C . GLY A 1 284 ? -21.062 -27.719 12.227 1 98.69 284 GLY A C 1
ATOM 2202 O O . GLY A 1 284 ? -21.344 -27.906 13.414 1 98.69 284 GLY A O 1
ATOM 2203 N N . ALA A 1 285 ? -20.406 -28.531 11.469 1 98.44 285 ALA A N 1
ATOM 2204 C CA . ALA A 1 285 ? -19.891 -29.781 12.055 1 98.44 285 ALA A CA 1
ATOM 2205 C C . ALA A 1 285 ? -18.875 -29.484 13.156 1 98.44 285 ALA A C 1
ATOM 2207 O O . ALA A 1 285 ? -18.844 -30.172 14.18 1 98.44 285 ALA A O 1
ATOM 2208 N N . ALA A 1 286 ? -18.047 -28.531 12.945 1 98.44 286 ALA A N 1
ATOM 2209 C CA . ALA A 1 286 ? -17 -28.188 13.914 1 98.44 286 ALA A CA 1
ATOM 2210 C C . ALA A 1 286 ? -17.578 -27.406 15.086 1 98.44 286 ALA A C 1
ATOM 2212 O O . ALA A 1 286 ? -17.203 -27.625 16.234 1 98.44 286 ALA A O 1
ATOM 2213 N N . ASN A 1 287 ? -18.5 -26.5 14.852 1 98.38 287 ASN A N 1
ATOM 2214 C CA . ASN A 1 287 ? -18.984 -25.531 15.82 1 98.38 287 ASN A CA 1
ATOM 2215 C C . ASN A 1 287 ? -20.234 -26.031 16.547 1 98.38 287 ASN A C 1
ATOM 2217 O O . ASN A 1 287 ? -20.594 -25.531 17.609 1 98.38 287 ASN A O 1
ATOM 2221 N N . GLY A 1 288 ? -20.906 -27.062 16.047 1 97.88 288 GLY A N 1
ATOM 2222 C CA . GLY A 1 288 ? -22.25 -27.453 16.469 1 97.88 288 GLY A CA 1
ATOM 2223 C C . GLY A 1 288 ? -23.344 -26.844 15.609 1 97.88 288 GLY A C 1
ATOM 2224 O O . GLY A 1 288 ? -23.406 -25.625 15.453 1 97.88 288 GLY A O 1
ATOM 2225 N N . LEU A 1 289 ? -24.172 -27.672 15.078 1 96.5 289 LEU A N 1
ATOM 2226 C CA . LEU A 1 289 ? -25.219 -27.25 14.156 1 96.5 289 LEU A CA 1
ATOM 2227 C C . LEU A 1 289 ? -26.172 -26.25 14.82 1 96.5 289 LEU A C 1
ATOM 2229 O O . LEU A 1 289 ? -26.609 -25.297 14.188 1 96.5 289 LEU A O 1
ATOM 2233 N N . SER A 1 290 ? -26.422 -26.422 16.078 1 96.31 290 SER A N 1
ATOM 2234 C CA . SER A 1 290 ? -27.344 -25.562 16.797 1 96.31 290 SER A CA 1
ATOM 2235 C C . SER A 1 290 ? -26.766 -24.156 17 1 96.31 290 SER A C 1
ATOM 2237 O O . SER A 1 290 ? -27.5 -23.203 17.219 1 96.31 290 SER A O 1
ATOM 2239 N N . ASN A 1 291 ? -25.484 -24.109 16.922 1 97.81 291 ASN A N 1
ATOM 2240 C CA . ASN A 1 291 ? -24.797 -22.844 17.156 1 97.81 291 ASN A CA 1
ATOM 2241 C C . ASN A 1 291 ? -24.359 -22.188 15.852 1 97.81 291 ASN A C 1
ATOM 2243 O O . ASN A 1 291 ? -23.594 -21.219 15.859 1 97.81 291 ASN A O 1
ATOM 2247 N N . THR A 1 292 ? -24.812 -22.703 14.75 1 98.38 292 THR A N 1
ATOM 2248 C CA . THR A 1 292 ? -24.453 -22.188 13.438 1 98.38 292 THR A CA 1
ATOM 2249 C C . THR A 1 292 ? -25.703 -21.797 12.656 1 98.38 292 THR A C 1
ATOM 2251 O O . THR A 1 292 ? -26.562 -22.625 12.398 1 98.38 292 THR A O 1
ATOM 2254 N N . VAL A 1 293 ? -25.812 -20.562 12.336 1 98.12 293 VAL A N 1
ATOM 2255 C CA . VAL A 1 293 ? -26.984 -20.078 11.602 1 98.12 293 VAL A CA 1
ATOM 2256 C C . VAL A 1 293 ? -26.547 -19.594 10.219 1 98.12 293 VAL A C 1
ATOM 2258 O O . VAL A 1 293 ? -25.375 -19.297 9.992 1 98.12 293 VAL A O 1
ATOM 2261 N N . TYR A 1 294 ? -27.516 -19.562 9.32 1 98.31 294 TYR A N 1
ATOM 2262 C CA . TYR A 1 294 ? -27.172 -19.344 7.922 1 98.31 294 TYR A CA 1
ATOM 2263 C C . TYR A 1 294 ? -28.109 -18.312 7.289 1 98.31 294 TYR A C 1
ATOM 2265 O O . TYR A 1 294 ? -29.297 -18.25 7.617 1 98.31 294 TYR A O 1
ATOM 2273 N N . ALA A 1 295 ? -27.531 -17.484 6.402 1 98.62 295 ALA A N 1
ATOM 2274 C CA . ALA A 1 295 ? -28.266 -16.688 5.422 1 98.62 295 ALA A CA 1
ATOM 2275 C C . ALA A 1 295 ? -27.469 -16.562 4.117 1 98.62 295 ALA A C 1
ATOM 2277 O O . ALA A 1 295 ? -26.25 -16.438 4.137 1 98.62 295 ALA A O 1
ATOM 2278 N N . ARG A 1 296 ? -28.156 -16.578 3.039 1 98.06 296 ARG A N 1
ATOM 2279 C CA . ARG A 1 296 ? -27.469 -16.453 1.754 1 98.06 296 ARG A CA 1
ATOM 2280 C C . ARG A 1 296 ? -26.938 -15.039 1.55 1 98.06 296 ARG A C 1
ATOM 2282 O O . ARG A 1 296 ? -25.828 -14.867 1.037 1 98.06 296 ARG A O 1
ATOM 2289 N N . GLY A 1 297 ? -27.75 -14.062 1.887 1 98.06 297 GLY A N 1
ATOM 2290 C CA . GLY A 1 297 ? -27.375 -12.656 1.763 1 98.06 297 GLY A CA 1
ATOM 2291 C C . GLY A 1 297 ? -27.484 -12.141 0.343 1 98.06 297 GLY A C 1
ATOM 2292 O O . GLY A 1 297 ? -28.359 -11.312 0.042 1 98.06 297 GLY A O 1
ATOM 2293 N N . SER A 1 298 ? -26.656 -12.625 -0.63 1 98.06 298 SER A N 1
ATOM 2294 C CA . SER A 1 298 ? -26.656 -12.188 -2.02 1 98.06 298 SER A CA 1
ATOM 2295 C C . SER A 1 298 ? -26.219 -13.305 -2.957 1 98.06 298 SER A C 1
ATOM 2297 O O . SER A 1 298 ? -25.828 -14.383 -2.506 1 98.06 298 SER A O 1
ATOM 2299 N N . GLY A 1 299 ? -26.438 -12.992 -4.242 1 97.44 299 GLY A N 1
ATOM 2300 C CA . GLY A 1 299 ? -25.766 -13.82 -5.238 1 97.44 299 GLY A CA 1
ATOM 2301 C C . GLY A 1 299 ? -24.328 -13.406 -5.492 1 97.44 299 GLY A C 1
ATOM 2302 O O . GLY A 1 299 ? -23.75 -12.656 -4.711 1 97.44 299 GLY A O 1
ATOM 2303 N N . ILE A 1 300 ? -23.797 -13.992 -6.547 1 97.44 300 ILE A N 1
ATOM 2304 C CA . ILE A 1 300 ? -22.391 -13.742 -6.871 1 97.44 300 ILE A CA 1
ATOM 2305 C C . ILE A 1 300 ? -22.25 -12.344 -7.469 1 97.44 300 ILE A C 1
ATOM 2307 O O . ILE A 1 300 ? -21.438 -11.539 -6.996 1 97.44 300 ILE A O 1
ATOM 2311 N N . ASN A 1 301 ? -23 -11.984 -8.461 1 95.88 301 ASN A N 1
ATOM 2312 C CA . ASN A 1 301 ? -22.891 -10.711 -9.156 1 95.88 301 ASN A CA 1
ATOM 2313 C C . ASN A 1 301 ? -24.266 -10.188 -9.586 1 95.88 301 ASN A C 1
ATOM 2315 O O . ASN A 1 301 ? -24.391 -9.555 -10.633 1 95.88 301 ASN A O 1
ATOM 2319 N N . ASP A 1 302 ? -25.266 -10.547 -8.906 1 95.44 302 ASP A N 1
ATOM 2320 C CA . ASP A 1 302 ? -26.594 -10.039 -9.18 1 95.44 302 ASP A CA 1
ATOM 2321 C C . ASP A 1 302 ? -26.812 -8.688 -8.508 1 95.44 302 ASP A C 1
ATOM 2323 O O . ASP A 1 302 ? -25.859 -8 -8.148 1 95.44 302 ASP A O 1
ATOM 2327 N N . THR A 1 303 ? -28.062 -8.211 -8.523 1 96.19 303 THR A N 1
ATOM 2328 C CA . THR A 1 303 ? -28.344 -6.898 -7.953 1 96.19 303 THR A CA 1
ATOM 2329 C C . THR A 1 303 ? -29.438 -6.992 -6.887 1 96.19 303 THR A C 1
ATOM 2331 O O . THR A 1 303 ? -29.938 -5.969 -6.422 1 96.19 303 THR A O 1
ATOM 2334 N N . SER A 1 304 ? -29.828 -8.258 -6.52 1 97.38 304 SER A N 1
ATOM 2335 C CA . SER A 1 304 ? -30.938 -8.414 -5.59 1 97.38 304 SER A CA 1
ATOM 2336 C C . SER A 1 304 ? -30.484 -8.227 -4.148 1 97.38 304 SER A C 1
ATOM 2338 O O . SER A 1 304 ? -29.516 -8.852 -3.713 1 97.38 304 SER A O 1
ATOM 2340 N N . THR A 1 305 ? -31.203 -7.465 -3.402 1 97.38 305 THR A N 1
ATOM 2341 C CA . THR A 1 305 ? -30.938 -7.238 -1.987 1 97.38 305 THR A CA 1
ATOM 2342 C C . THR A 1 305 ? -32 -7.887 -1.118 1 97.38 305 THR A C 1
ATOM 2344 O O . THR A 1 305 ? -32.156 -7.531 0.053 1 97.38 305 THR A O 1
ATOM 2347 N N . ALA A 1 306 ? -32.781 -8.812 -1.623 1 97.81 306 ALA A N 1
ATOM 2348 C CA . ALA A 1 306 ? -33.969 -9.375 -0.984 1 97.81 306 ALA A CA 1
ATOM 2349 C C . ALA A 1 306 ? -33.594 -10.07 0.323 1 97.81 306 ALA A C 1
ATOM 2351 O O . ALA A 1 306 ? -34.406 -10.094 1.263 1 97.81 306 ALA A O 1
ATOM 2352 N N . ASP A 1 307 ? -32.375 -10.602 0.46 1 98.31 307 ASP A N 1
ATOM 2353 C CA . ASP A 1 307 ? -32 -11.391 1.63 1 98.31 307 ASP A CA 1
ATOM 2354 C C . ASP A 1 307 ? -31.141 -10.594 2.59 1 98.31 307 ASP A C 1
ATOM 2356 O O . ASP A 1 307 ? -30.531 -11.156 3.508 1 98.31 307 ASP A O 1
ATOM 2360 N N . PHE A 1 308 ? -30.984 -9.312 2.354 1 97.88 308 PHE A N 1
ATOM 2361 C CA . PHE A 1 308 ? -30.109 -8.477 3.172 1 97.88 308 PHE A CA 1
ATOM 2362 C C . PHE A 1 308 ? -30.625 -8.391 4.602 1 97.88 308 PHE A C 1
ATOM 2364 O O . PHE A 1 308 ? -29.844 -8.453 5.555 1 97.88 308 PHE A O 1
ATOM 2371 N N . ASN A 1 309 ? -31.953 -8.219 4.711 1 97.19 309 ASN A N 1
ATOM 2372 C CA . ASN A 1 309 ? -32.531 -8.133 6.043 1 97.19 309 ASN A CA 1
ATOM 2373 C C . ASN A 1 309 ? -32.344 -9.422 6.832 1 97.19 309 ASN A C 1
ATOM 2375 O O . ASN A 1 309 ? -32 -9.383 8.016 1 97.19 309 ASN A O 1
ATOM 2379 N N . ASN A 1 310 ? -32.562 -10.531 6.195 1 98.25 310 ASN A N 1
ATOM 2380 C CA . ASN A 1 310 ? -32.344 -11.82 6.844 1 98.25 310 ASN A CA 1
ATOM 2381 C C . ASN A 1 310 ? -30.875 -12.008 7.23 1 98.25 310 ASN A C 1
ATOM 2383 O O . ASN A 1 310 ? -30.578 -12.477 8.328 1 98.25 310 ASN A O 1
ATOM 2387 N N . ALA A 1 311 ? -29.953 -11.656 6.348 1 98.5 311 ALA A N 1
ATOM 2388 C CA . ALA A 1 311 ? -28.531 -11.758 6.621 1 98.5 311 ALA A CA 1
ATOM 2389 C C . ALA A 1 311 ? -28.141 -10.922 7.84 1 98.5 311 ALA A C 1
ATOM 2391 O O . ALA A 1 311 ? -27.391 -11.391 8.703 1 98.5 311 ALA A O 1
ATOM 2392 N N . GLU A 1 312 ? -28.594 -9.703 7.855 1 96.62 312 GLU A N 1
ATOM 2393 C CA . GLU A 1 312 ? -28.297 -8.836 8.992 1 96.62 312 GLU A CA 1
ATOM 2394 C C . GLU A 1 312 ? -28.875 -9.414 10.281 1 96.62 312 GLU A C 1
ATOM 2396 O O . GLU A 1 312 ? -28.234 -9.359 11.336 1 96.62 312 GLU A O 1
ATOM 2401 N N . ALA A 1 313 ? -30.141 -9.93 10.242 1 96.62 313 ALA A N 1
ATOM 2402 C CA . ALA A 1 313 ? -30.797 -10.5 11.422 1 96.62 313 ALA A CA 1
ATOM 2403 C C . ALA A 1 313 ? -30 -11.68 11.969 1 96.62 313 ALA A C 1
ATOM 2405 O O . ALA A 1 313 ? -29.781 -11.789 13.18 1 96.62 313 ALA A O 1
ATOM 2406 N N . VAL A 1 314 ? -29.562 -12.523 11.062 1 97 314 VAL A N 1
ATOM 2407 C CA . VAL A 1 314 ? -28.766 -13.695 11.438 1 97 314 VAL A CA 1
ATOM 2408 C C . VAL A 1 314 ? -27.438 -13.258 12.039 1 97 314 VAL A C 1
ATOM 2410 O O . VAL A 1 314 ? -26.969 -13.836 13.023 1 97 314 VAL A O 1
ATOM 2413 N N . ALA A 1 315 ? -26.828 -12.266 11.477 1 96.88 315 ALA A N 1
ATOM 2414 C CA . ALA A 1 315 ? -25.578 -11.727 11.992 1 96.88 315 ALA A CA 1
ATOM 2415 C C . ALA A 1 315 ? -25.766 -11.172 13.398 1 96.88 315 ALA A C 1
ATOM 2417 O O . ALA A 1 315 ? -24.906 -11.375 14.266 1 96.88 315 ALA A O 1
ATOM 2418 N N . ARG A 1 316 ? -26.844 -10.5 13.664 1 93.88 316 ARG A N 1
ATOM 2419 C CA . ARG A 1 316 ? -27.125 -9.867 14.953 1 93.88 316 ARG A CA 1
ATOM 2420 C C . ARG A 1 316 ? -27.266 -10.914 16.062 1 93.88 316 ARG A C 1
ATOM 2422 O O . ARG A 1 316 ? -26.938 -10.656 17.219 1 93.88 316 ARG A O 1
ATOM 2429 N N . GLU A 1 317 ? -27.734 -12.031 15.68 1 93.38 317 GLU A N 1
ATOM 2430 C CA . GLU A 1 317 ? -27.984 -13.078 16.656 1 93.38 317 GLU A CA 1
ATOM 2431 C C . GLU A 1 317 ? -26.703 -13.844 16.984 1 93.38 317 GLU A C 1
ATOM 2433 O O . GLU A 1 317 ? -26.641 -14.578 17.984 1 93.38 317 GLU A O 1
ATOM 2438 N N . ALA A 1 318 ? -25.688 -13.656 16.234 1 96.44 318 ALA A N 1
ATOM 2439 C CA . ALA A 1 318 ? -24.469 -14.453 16.359 1 96.44 318 ALA A CA 1
ATOM 2440 C C . ALA A 1 318 ? -23.406 -13.719 17.172 1 96.44 318 ALA A C 1
ATOM 2442 O O . ALA A 1 318 ? -23.516 -12.508 17.391 1 96.44 318 ALA A O 1
ATOM 2443 N N . ASP A 1 319 ? -22.438 -14.469 17.688 1 95.31 319 ASP A N 1
ATOM 2444 C CA . ASP A 1 319 ? -21.281 -13.891 18.375 1 95.31 319 ASP A CA 1
ATOM 2445 C C . ASP A 1 319 ? -20.25 -13.414 17.375 1 95.31 319 ASP A C 1
ATOM 2447 O O . ASP A 1 319 ? -19.469 -12.5 17.672 1 95.31 319 ASP A O 1
ATOM 2451 N N . ALA A 1 320 ? -20.172 -13.961 16.219 1 96.81 320 ALA A N 1
ATOM 2452 C CA . ALA A 1 320 ? -19.281 -13.602 15.117 1 96.81 320 ALA A CA 1
ATOM 2453 C C . ALA A 1 320 ? -19.875 -14.008 13.773 1 96.81 320 ALA A C 1
ATOM 2455 O O . ALA A 1 320 ? -20.844 -14.781 13.719 1 96.81 320 ALA A O 1
ATOM 2456 N N . VAL A 1 321 ? -19.375 -13.43 12.766 1 98.38 321 VAL A N 1
ATOM 2457 C CA . VAL A 1 321 ? -19.891 -13.672 11.422 1 98.38 321 VAL A CA 1
ATOM 2458 C C . VAL A 1 321 ? -18.766 -14.156 10.516 1 98.38 321 VAL A C 1
ATOM 2460 O O . VAL A 1 321 ? -17.656 -13.602 10.539 1 98.38 321 VAL A O 1
ATOM 2463 N N . VAL A 1 322 ? -19 -15.219 9.766 1 98.88 322 VAL A N 1
ATOM 2464 C CA . VAL A 1 322 ? -18.172 -15.625 8.641 1 98.88 322 VAL A CA 1
ATOM 2465 C C . VAL A 1 322 ? -18.891 -15.328 7.328 1 98.88 322 VAL A C 1
ATOM 2467 O O . VAL A 1 322 ? -19.938 -15.914 7.035 1 98.88 322 VAL A O 1
ATOM 2470 N N . LEU A 1 323 ? -18.375 -14.422 6.617 1 98.88 323 LEU A N 1
ATOM 2471 C CA . LEU A 1 323 ? -18.906 -14.055 5.312 1 98.88 323 LEU A CA 1
ATOM 2472 C C . LEU A 1 323 ? -18.125 -14.719 4.191 1 98.88 323 LEU A C 1
ATOM 2474 O O . LEU A 1 323 ? -16.938 -14.438 3.996 1 98.88 323 LEU A O 1
ATOM 2478 N N . CYS A 1 324 ? -18.797 -15.594 3.469 1 98.88 324 CYS A N 1
ATOM 2479 C CA . CYS A 1 324 ? -18.172 -16.266 2.34 1 98.88 324 CYS A CA 1
ATOM 2480 C C . CYS A 1 324 ? -18.422 -15.523 1.039 1 98.88 324 CYS A C 1
ATOM 2482 O O . CYS A 1 324 ? -19.5 -15.648 0.45 1 98.88 324 CYS A O 1
ATOM 2484 N N . LEU A 1 325 ? -17.422 -14.773 0.568 1 98.88 325 LEU A N 1
ATOM 2485 C CA . LEU A 1 325 ? -17.562 -13.883 -0.579 1 98.88 325 LEU A CA 1
ATOM 2486 C C . LEU A 1 325 ? -16.578 -14.266 -1.684 1 98.88 325 LEU A C 1
ATOM 2488 O O . LEU A 1 325 ? -15.883 -15.273 -1.576 1 98.88 325 LEU A O 1
ATOM 2492 N N . GLY A 1 326 ? -16.594 -13.516 -2.764 1 98.31 326 GLY A N 1
ATOM 2493 C CA . GLY A 1 326 ? -15.68 -13.711 -3.873 1 98.31 326 GLY A CA 1
ATOM 2494 C C . GLY A 1 326 ? -16.391 -13.922 -5.199 1 98.31 326 GLY A C 1
ATOM 2495 O O . GLY A 1 326 ? -17.5 -13.445 -5.398 1 98.31 326 GLY A O 1
ATOM 2496 N N . ILE A 1 327 ? -15.656 -14.461 -6.137 1 97.56 327 ILE A N 1
ATOM 2497 C CA . ILE A 1 327 ? -16.188 -14.703 -7.469 1 97.56 327 ILE A CA 1
ATOM 2498 C C . ILE A 1 327 ? -16.141 -16.203 -7.785 1 97.56 327 ILE A C 1
ATOM 2500 O O . ILE A 1 327 ? -15.711 -17 -6.949 1 97.56 327 ILE A O 1
ATOM 2504 N N . ASP A 1 328 ? -16.688 -16.578 -8.891 1 95.31 328 ASP A N 1
ATOM 2505 C CA . ASP A 1 328 ? -16.625 -17.953 -9.367 1 95.31 328 ASP A CA 1
ATOM 2506 C C . ASP A 1 328 ? -16.547 -18 -10.891 1 95.31 328 ASP A C 1
ATOM 2508 O O . ASP A 1 328 ? -16.203 -17 -11.531 1 95.31 328 ASP A O 1
ATOM 2512 N N . THR A 1 329 ? -16.828 -19.094 -11.422 1 92.62 329 THR A N 1
ATOM 2513 C CA . THR A 1 329 ? -16.578 -19.328 -12.844 1 92.62 329 THR A CA 1
ATOM 2514 C C . THR A 1 329 ? -17.641 -18.609 -13.688 1 92.62 329 THR A C 1
ATOM 2516 O O . THR A 1 329 ? -17.531 -18.578 -14.914 1 92.62 329 THR A O 1
ATOM 2519 N N . SER A 1 330 ? -18.672 -18.031 -13.07 1 93.31 330 SER A N 1
ATOM 2520 C CA . SER A 1 330 ? -19.594 -17.172 -13.812 1 93.31 330 SER A CA 1
ATOM 2521 C C . SER A 1 330 ? -18.938 -15.852 -14.18 1 93.31 330 SER A C 1
ATOM 2523 O O . SER A 1 330 ? -19.375 -15.164 -15.102 1 93.31 330 SER A O 1
ATOM 2525 N N . ILE A 1 331 ? -17.891 -15.508 -13.5 1 93.81 331 ILE A N 1
ATOM 2526 C CA . ILE A 1 331 ? -17.203 -14.234 -13.719 1 93.81 331 ILE A CA 1
ATOM 2527 C C . ILE A 1 331 ? -15.867 -14.484 -14.414 1 93.81 331 ILE A C 1
ATOM 2529 O O . ILE A 1 331 ? -15.461 -13.711 -15.289 1 93.81 331 ILE A O 1
ATOM 2533 N N . GLU A 1 332 ? -15.195 -15.492 -14 1 92.06 332 GLU A N 1
ATOM 2534 C CA . GLU A 1 332 ? -13.906 -15.828 -14.602 1 92.06 332 GLU A CA 1
ATOM 2535 C C . GLU A 1 332 ? -13.891 -17.266 -15.109 1 92.06 332 GLU A C 1
ATOM 2537 O O . GLU A 1 332 ? -14.289 -18.188 -14.398 1 92.06 332 GLU A O 1
ATOM 2542 N N . ARG A 1 333 ? -13.438 -17.359 -16.312 1 86 333 ARG A N 1
ATOM 2543 C CA . ARG A 1 333 ? -13.352 -18.656 -16.969 1 86 333 ARG A CA 1
ATOM 2544 C C . ARG A 1 333 ? -12.461 -18.578 -18.203 1 86 333 ARG A C 1
ATOM 2546 O O . ARG A 1 333 ? -12.078 -17.5 -18.656 1 86 333 ARG A O 1
ATOM 2553 N N . GLU A 1 334 ? -12.211 -19.75 -18.641 1 85.06 334 GLU A N 1
ATOM 2554 C CA . GLU A 1 334 ? -11.5 -19.828 -19.922 1 85.06 334 GLU A CA 1
ATOM 2555 C C . GLU A 1 334 ? -12.258 -19.094 -21.016 1 85.06 334 GLU A C 1
ATOM 2557 O O . GLU A 1 334 ? -13.492 -19.031 -21 1 85.06 334 GLU A O 1
ATOM 2562 N N . ALA A 1 335 ? -11.539 -18.5 -21.938 1 82.31 335 ALA A N 1
ATOM 2563 C CA . ALA A 1 335 ? -12.039 -17.859 -23.156 1 82.31 335 ALA A CA 1
ATOM 2564 C C . ALA A 1 335 ? -12.484 -16.422 -22.891 1 82.31 335 ALA A C 1
ATOM 2566 O O . ALA A 1 335 ? -13.078 -15.773 -23.75 1 82.31 335 ALA A O 1
ATOM 2567 N N . GLY A 1 336 ? -12.195 -16 -21.656 1 84.44 336 GLY A N 1
ATOM 2568 C CA . GLY A 1 336 ? -12.523 -14.617 -21.359 1 84.44 336 GLY A CA 1
ATOM 2569 C C . GLY A 1 336 ? -11.586 -13.984 -20.344 1 84.44 336 GLY A C 1
ATOM 2570 O O . GLY A 1 336 ? -11.367 -14.539 -19.266 1 84.44 336 GLY A O 1
ATOM 2571 N N . ASP A 1 337 ? -11 -12.852 -20.719 1 87.44 337 ASP A N 1
ATOM 2572 C CA . ASP A 1 337 ? -10.242 -12.039 -19.766 1 87.44 337 ASP A CA 1
ATOM 2573 C C . ASP A 1 337 ? -11.164 -11.102 -18.984 1 87.44 337 ASP A C 1
ATOM 2575 O O . ASP A 1 337 ? -12.109 -10.547 -19.562 1 87.44 337 ASP A O 1
ATOM 2579 N N . ARG A 1 338 ? -10.891 -10.945 -17.75 1 91.44 338 ARG A N 1
ATOM 2580 C CA . ARG A 1 338 ? -11.703 -10.047 -16.938 1 91.44 338 ARG A CA 1
ATOM 2581 C C . ARG A 1 338 ? -11.43 -8.586 -17.281 1 91.44 338 ARG A C 1
ATOM 2583 O O . ARG A 1 338 ? -10.281 -8.203 -17.516 1 91.44 338 ARG A O 1
ATOM 2590 N N . GLU A 1 339 ? -12.461 -7.773 -17.344 1 90.44 339 GLU A N 1
ATOM 2591 C CA . GLU A 1 339 ? -12.367 -6.348 -17.641 1 90.44 339 GLU A CA 1
ATOM 2592 C C . GLU A 1 339 ? -12.344 -5.512 -16.359 1 90.44 339 GLU A C 1
ATOM 2594 O O . GLU A 1 339 ? -12.125 -4.301 -16.406 1 90.44 339 GLU A O 1
ATOM 2599 N N . ASN A 1 340 ? -12.594 -6.082 -15.344 1 93.44 340 ASN A N 1
ATOM 2600 C CA . ASN A 1 340 ? -12.469 -5.492 -14.016 1 93.44 340 ASN A CA 1
ATOM 2601 C C . ASN A 1 340 ? -12.102 -6.543 -12.969 1 93.44 340 ASN A C 1
ATOM 2603 O O . ASN A 1 340 ? -12.398 -7.727 -13.148 1 93.44 340 ASN A O 1
ATOM 2607 N N . ILE A 1 341 ? -11.461 -6.094 -11.93 1 96.06 341 ILE A N 1
ATOM 2608 C CA . ILE A 1 341 ? -11.086 -7.051 -10.891 1 96.06 341 ILE A CA 1
ATOM 2609 C C . ILE A 1 341 ? -11.703 -6.641 -9.562 1 96.06 341 ILE A C 1
ATOM 2611 O O . ILE A 1 341 ? -11.305 -7.133 -8.5 1 96.06 341 ILE A O 1
ATOM 2615 N N . ASP A 1 342 ? -12.719 -5.75 -9.555 1 96 342 ASP A N 1
ATOM 2616 C CA . ASP A 1 342 ? -13.414 -5.312 -8.352 1 96 342 ASP A CA 1
ATOM 2617 C C . ASP A 1 342 ? -14.133 -6.477 -7.676 1 96 342 ASP A C 1
ATOM 2619 O O . ASP A 1 342 ? -14.594 -7.402 -8.344 1 96 342 ASP A O 1
ATOM 2623 N N . MET A 1 343 ? -14.242 -6.398 -6.352 1 97.19 343 MET A N 1
ATOM 2624 C CA . MET A 1 343 ? -15.25 -7.227 -5.699 1 97.19 343 MET A CA 1
ATOM 2625 C C . MET A 1 343 ? -16.641 -6.918 -6.242 1 97.19 343 MET A C 1
ATOM 2627 O O . MET A 1 343 ? -16.969 -5.762 -6.496 1 97.19 343 MET A O 1
ATOM 2631 N N . PRO A 1 344 ? -17.453 -7.996 -6.434 1 97.94 344 PRO A N 1
ATOM 2632 C CA . PRO A 1 344 ? -18.828 -7.707 -6.871 1 97.94 344 PRO A CA 1
ATOM 2633 C C . PRO A 1 344 ? -19.531 -6.707 -5.961 1 97.94 344 PRO A C 1
ATOM 2635 O O . PRO A 1 344 ? -19.5 -6.852 -4.734 1 97.94 344 PRO A O 1
ATOM 2638 N N . ASP A 1 345 ? -20.172 -5.742 -6.621 1 96.81 345 ASP A N 1
ATOM 2639 C CA . ASP A 1 345 ? -20.766 -4.625 -5.891 1 96.81 345 ASP A CA 1
ATOM 2640 C C . ASP A 1 345 ? -21.797 -5.121 -4.879 1 96.81 345 ASP A C 1
ATOM 2642 O O . ASP A 1 345 ? -21.859 -4.621 -3.754 1 96.81 345 ASP A O 1
ATOM 2646 N N . ILE A 1 346 ? -22.625 -6.098 -5.262 1 98.19 346 ILE A N 1
ATOM 2647 C CA . ILE A 1 346 ? -23.703 -6.59 -4.41 1 98.19 346 ILE A CA 1
ATOM 2648 C C . ILE A 1 346 ? -23.109 -7.23 -3.154 1 98.19 346 ILE A C 1
ATOM 2650 O O . ILE A 1 346 ? -23.703 -7.16 -2.076 1 98.19 346 ILE A O 1
ATOM 2654 N N . GLN A 1 347 ? -21.969 -7.816 -3.285 1 98.62 347 GLN A N 1
ATOM 2655 C CA . GLN A 1 347 ? -21.328 -8.445 -2.141 1 98.62 347 GLN A CA 1
ATOM 2656 C C . GLN A 1 347 ? -20.734 -7.406 -1.198 1 98.62 347 GLN A C 1
ATOM 2658 O O . GLN A 1 347 ? -20.75 -7.582 0.022 1 98.62 347 GLN A O 1
ATOM 2663 N N . MET A 1 348 ? -20.188 -6.301 -1.737 1 97.25 348 MET A N 1
ATOM 2664 C CA . MET A 1 348 ? -19.719 -5.203 -0.899 1 97.25 348 MET A CA 1
ATOM 2665 C C . MET A 1 348 ? -20.875 -4.574 -0.123 1 97.25 348 MET A C 1
ATOM 2667 O O . MET A 1 348 ? -20.719 -4.219 1.046 1 97.25 348 MET A O 1
ATOM 2671 N N . GLN A 1 349 ? -22.016 -4.438 -0.791 1 96.88 349 GLN A N 1
ATOM 2672 C CA . GLN A 1 349 ? -23.203 -3.938 -0.105 1 96.88 349 GLN A CA 1
ATOM 2673 C C . GLN A 1 349 ? -23.625 -4.883 1.016 1 96.88 349 GLN A C 1
ATOM 2675 O O . GLN A 1 349 ? -24 -4.438 2.105 1 96.88 349 GLN A O 1
ATOM 2680 N N . LEU A 1 350 ? -23.562 -6.156 0.759 1 98.31 350 LEU A N 1
ATOM 2681 C CA . LEU A 1 350 ? -23.906 -7.148 1.775 1 98.31 350 LEU A CA 1
ATOM 2682 C C . LEU A 1 350 ? -22.953 -7.039 2.969 1 98.31 350 LEU A C 1
ATOM 2684 O O . LEU A 1 350 ? -23.406 -7.086 4.121 1 98.31 350 LEU A O 1
ATOM 2688 N N . LEU A 1 351 ? -21.688 -6.961 2.654 1 98.06 351 LEU A N 1
ATOM 2689 C CA . LEU A 1 351 ? -20.703 -6.816 3.713 1 98.06 351 LEU A CA 1
ATOM 2690 C C . LEU A 1 351 ? -21.031 -5.637 4.617 1 98.06 351 LEU A C 1
ATOM 2692 O O . LEU A 1 351 ? -21.062 -5.773 5.844 1 98.06 351 LEU A O 1
ATOM 2696 N N . LYS A 1 352 ? -21.281 -4.535 4.012 1 95.38 352 LYS A N 1
ATOM 2697 C CA . LYS A 1 352 ? -21.609 -3.342 4.785 1 95.38 352 LYS A CA 1
ATOM 2698 C C . LYS A 1 352 ? -22.891 -3.533 5.582 1 95.38 352 LYS A C 1
ATOM 2700 O O . LYS A 1 352 ? -23 -3.074 6.723 1 95.38 352 LYS A O 1
ATOM 2705 N N . ARG A 1 353 ? -23.875 -4.234 4.98 1 95.88 353 ARG A N 1
ATOM 2706 C CA . ARG A 1 353 ? -25.125 -4.531 5.668 1 95.88 353 ARG A CA 1
ATOM 2707 C C . ARG A 1 353 ? -24.891 -5.406 6.895 1 95.88 353 ARG A C 1
ATOM 2709 O O . ARG A 1 353 ? -25.422 -5.137 7.973 1 95.88 353 ARG A O 1
ATOM 2716 N N . VAL A 1 354 ? -24.078 -6.391 6.727 1 96.81 354 VAL A N 1
ATOM 2717 C CA . VAL A 1 354 ? -23.766 -7.34 7.793 1 96.81 354 VAL A CA 1
ATOM 2718 C C . VAL A 1 354 ? -22.984 -6.637 8.898 1 96.81 354 VAL A C 1
ATOM 2720 O O . VAL A 1 354 ? -23.172 -6.922 10.078 1 96.81 354 VAL A O 1
ATOM 2723 N N . ARG A 1 355 ? -22.172 -5.75 8.547 1 94.75 355 ARG A N 1
ATOM 2724 C CA . ARG A 1 355 ? -21.344 -5.02 9.508 1 94.75 355 ARG A CA 1
ATOM 2725 C C . ARG A 1 355 ? -22.219 -4.211 10.461 1 94.75 355 ARG A C 1
ATOM 2727 O O . ARG A 1 355 ? -21.797 -3.885 11.57 1 94.75 355 ARG A O 1
ATOM 2734 N N . ARG A 1 356 ? -23.438 -3.928 10.055 1 93 356 ARG A N 1
ATOM 2735 C CA . ARG A 1 356 ? -24.359 -3.182 10.906 1 93 356 ARG A CA 1
ATOM 2736 C C . ARG A 1 356 ? -24.625 -3.928 12.203 1 93 356 ARG A C 1
ATOM 2738 O O . ARG A 1 356 ? -25 -3.318 13.211 1 93 356 ARG A O 1
ATOM 2745 N N . ALA A 1 357 ? -24.406 -5.195 12.141 1 92.94 357 ALA A N 1
ATOM 2746 C CA . ALA A 1 357 ? -24.672 -6.016 13.32 1 92.94 357 ALA A CA 1
ATOM 2747 C C . ALA A 1 357 ? -23.656 -5.746 14.422 1 92.94 357 ALA A C 1
ATOM 2749 O O . ALA A 1 357 ? -23.875 -6.098 15.586 1 92.94 357 ALA A O 1
ATOM 2750 N N . GLY A 1 358 ? -22.5 -5.152 14.047 1 90.12 358 GLY A N 1
ATOM 2751 C CA . GLY A 1 358 ? -21.469 -4.816 15.016 1 90.12 358 GLY A CA 1
ATOM 2752 C C . GLY A 1 358 ? -20.734 -6.031 15.547 1 90.12 358 GLY A C 1
ATOM 2753 O O . GLY A 1 358 ? -20.203 -6.004 16.656 1 90.12 358 GLY A O 1
ATOM 2754 N N . ARG A 1 359 ? -20.812 -7.145 14.852 1 93 359 ARG A N 1
ATOM 2755 C CA . ARG A 1 359 ? -20.156 -8.375 15.266 1 93 359 ARG A CA 1
ATOM 2756 C C . ARG A 1 359 ? -18.812 -8.547 14.547 1 93 359 ARG A C 1
ATOM 2758 O O . ARG A 1 359 ? -18.672 -8.125 13.398 1 93 359 ARG A O 1
ATOM 2765 N N . PRO A 1 360 ? -17.781 -9.133 15.297 1 94.25 360 PRO A N 1
ATOM 2766 C CA . PRO A 1 360 ? -16.578 -9.492 14.547 1 94.25 360 PRO A CA 1
ATOM 2767 C C . PRO A 1 360 ? -16.891 -10.211 13.242 1 94.25 360 PRO A C 1
ATOM 2769 O O . PRO A 1 360 ? -17.703 -11.141 13.219 1 94.25 360 PRO A O 1
ATOM 2772 N N . THR A 1 361 ? -16.312 -9.719 12.18 1 97.12 361 THR A N 1
ATOM 2773 C CA . THR A 1 361 ? -16.641 -10.211 10.852 1 97.12 361 THR A CA 1
ATOM 2774 C C . THR A 1 361 ? -15.383 -10.703 10.133 1 97.12 361 THR A C 1
ATOM 2776 O O . THR A 1 361 ? -14.43 -9.945 9.945 1 97.12 361 THR A O 1
ATOM 2779 N N . VAL A 1 362 ? -15.422 -11.961 9.766 1 98.62 362 VAL A N 1
ATOM 2780 C CA . VAL A 1 362 ? -14.352 -12.586 9 1 98.62 362 VAL A CA 1
ATOM 2781 C C . VAL A 1 362 ? -14.836 -12.898 7.586 1 98.62 362 VAL A C 1
ATOM 2783 O O . VAL A 1 362 ? -15.906 -13.484 7.406 1 98.62 362 VAL A O 1
ATOM 2786 N N . VAL A 1 363 ? -14.07 -12.516 6.59 1 98.88 363 VAL A N 1
ATOM 2787 C CA . VAL A 1 363 ? -14.398 -12.82 5.203 1 98.88 363 VAL A CA 1
ATOM 2788 C C . VAL A 1 363 ? -13.539 -13.977 4.707 1 98.88 363 VAL A C 1
ATOM 2790 O O . VAL A 1 363 ? -12.32 -13.992 4.918 1 98.88 363 VAL A O 1
ATOM 2793 N N . VAL A 1 364 ? -14.156 -14.969 4.145 1 98.94 364 VAL A N 1
ATOM 2794 C CA . VAL A 1 364 ? -13.484 -16.016 3.375 1 98.94 364 VAL A CA 1
ATOM 2795 C C . VAL A 1 364 ? -13.68 -15.758 1.883 1 98.94 364 VAL A C 1
ATOM 2797 O O . VAL A 1 364 ? -14.812 -15.734 1.396 1 98.94 364 VAL A O 1
ATOM 2800 N N . LEU A 1 365 ? -12.602 -15.625 1.148 1 98.81 365 LEU A N 1
ATOM 2801 C CA . LEU A 1 365 ? -12.648 -15.281 -0.268 1 98.81 365 LEU A CA 1
ATOM 2802 C C . LEU A 1 365 ? -12.445 -16.516 -1.136 1 98.81 365 LEU A C 1
ATOM 2804 O O . LEU A 1 365 ? -11.5 -17.281 -0.927 1 98.81 365 LEU A O 1
ATOM 2808 N N . LEU A 1 366 ? -13.359 -16.688 -2.041 1 98.25 366 LEU A N 1
ATOM 2809 C CA . LEU A 1 366 ? -13.195 -17.641 -3.127 1 98.25 366 LEU A CA 1
ATOM 2810 C C . LEU A 1 366 ? -13 -16.938 -4.461 1 98.25 366 LEU A C 1
ATOM 2812 O O . LEU A 1 366 ? -13.867 -16.172 -4.891 1 98.25 366 LEU A O 1
ATOM 2816 N N . ASN A 1 367 ? -11.953 -17.141 -5.086 1 96.88 367 ASN A N 1
ATOM 2817 C CA . ASN A 1 367 ? -11.633 -16.578 -6.398 1 96.88 367 ASN A CA 1
ATOM 2818 C C . ASN A 1 367 ? -10.461 -17.312 -7.043 1 96.88 367 ASN A C 1
ATOM 2820 O O . ASN A 1 367 ? -9.586 -17.828 -6.348 1 96.88 367 ASN A O 1
ATOM 2824 N N . GLY A 1 368 ? -10.516 -17.438 -8.383 1 93.88 368 GLY A N 1
ATOM 2825 C CA . GLY A 1 368 ? -9.367 -17.953 -9.109 1 93.88 368 GLY A CA 1
ATOM 2826 C C . GLY A 1 368 ? -8.258 -16.938 -9.289 1 93.88 368 GLY A C 1
ATOM 2827 O O . GLY A 1 368 ? -7.133 -17.156 -8.836 1 93.88 368 GLY A O 1
ATOM 2828 N N . GLY A 1 369 ? -8.57 -15.828 -9.977 1 93.56 369 GLY A N 1
ATOM 2829 C CA . GLY A 1 369 ? -7.684 -14.688 -10.102 1 93.56 369 GLY A CA 1
ATOM 2830 C C . GLY A 1 369 ? -7.816 -13.703 -8.953 1 93.56 369 GLY A C 1
ATOM 2831 O O . GLY A 1 369 ? -8.719 -13.828 -8.125 1 93.56 369 GLY A O 1
ATOM 2832 N N . ILE A 1 370 ? -6.961 -12.75 -8.906 1 94.31 370 ILE A N 1
ATOM 2833 C CA . ILE A 1 370 ? -6.949 -11.797 -7.801 1 94.31 370 ILE A CA 1
ATOM 2834 C C . ILE A 1 370 ? -8.18 -10.891 -7.879 1 94.31 370 ILE A C 1
ATOM 2836 O O . ILE A 1 370 ? -8.742 -10.695 -8.961 1 94.31 370 ILE A O 1
ATOM 2840 N N . VAL A 1 371 ? -8.594 -10.367 -6.758 1 96.94 371 VAL A N 1
ATOM 2841 C CA . VAL A 1 371 ? -9.656 -9.367 -6.676 1 96.94 371 VAL A CA 1
ATOM 2842 C C . VAL A 1 371 ? -9.109 -8.086 -6.047 1 96.94 371 VAL A C 1
ATOM 2844 O O . VAL A 1 371 ? -8.148 -8.125 -5.281 1 96.94 371 VAL A O 1
ATOM 2847 N N . GLY A 1 372 ? -9.672 -6.961 -6.547 1 96.88 372 GLY A N 1
ATOM 2848 C CA . GLY A 1 372 ? -9.383 -5.715 -5.859 1 96.88 372 GLY A CA 1
ATOM 2849 C C . GLY A 1 372 ? -10 -5.641 -4.473 1 96.88 372 GLY A C 1
ATOM 2850 O O . GLY A 1 372 ? -11.203 -5.395 -4.336 1 96.88 372 GLY A O 1
ATOM 2851 N N . ALA A 1 373 ? -9.164 -5.754 -3.404 1 96.81 373 ALA A N 1
ATOM 2852 C CA . ALA A 1 373 ? -9.68 -5.918 -2.049 1 96.81 373 ALA A CA 1
ATOM 2853 C C . ALA A 1 373 ? -9.43 -4.668 -1.209 1 96.81 373 ALA A C 1
ATOM 2855 O O . ALA A 1 373 ? -9.672 -4.668 0.001 1 96.81 373 ALA A O 1
ATOM 2856 N N . GLU A 1 374 ? -8.977 -3.535 -1.806 1 93.94 374 GLU A N 1
ATOM 2857 C CA . GLU A 1 374 ? -8.523 -2.369 -1.052 1 93.94 374 GLU A CA 1
ATOM 2858 C C . GLU A 1 374 ? -9.656 -1.786 -0.209 1 93.94 374 GLU A C 1
ATOM 2860 O O . GLU A 1 374 ? -9.414 -1.241 0.871 1 93.94 374 GLU A O 1
ATOM 2865 N N . GLU A 1 375 ? -10.914 -1.832 -0.662 1 92.94 375 GLU A N 1
ATOM 2866 C CA . GLU A 1 375 ? -12.039 -1.358 0.142 1 92.94 375 GLU A CA 1
ATOM 2867 C C . GLU A 1 375 ? -12.508 -2.434 1.115 1 92.94 375 GLU A C 1
ATOM 2869 O O . GLU A 1 375 ? -12.859 -2.131 2.258 1 92.94 375 GLU A O 1
ATOM 2874 N N . LEU A 1 376 ? -12.555 -3.66 0.665 1 96.5 376 LEU A N 1
ATOM 2875 C CA . LEU A 1 376 ? -13.039 -4.785 1.462 1 96.5 376 LEU A CA 1
ATOM 2876 C C . LEU A 1 376 ? -12.305 -4.855 2.797 1 96.5 376 LEU A C 1
ATOM 2878 O O . LEU A 1 376 ? -12.93 -5.035 3.846 1 96.5 376 LEU A O 1
ATOM 2882 N N . ILE A 1 377 ? -11.023 -4.707 2.787 1 94.44 377 ILE A N 1
ATOM 2883 C CA . ILE A 1 377 ? -10.211 -4.93 3.98 1 94.44 377 ILE A CA 1
ATOM 2884 C C . ILE A 1 377 ? -10.461 -3.814 4.992 1 94.44 377 ILE A C 1
ATOM 2886 O O . ILE A 1 377 ? -10.141 -3.957 6.176 1 94.44 377 ILE A O 1
ATOM 2890 N N . LEU A 1 378 ? -11.031 -2.691 4.551 1 90.38 378 LEU A N 1
ATOM 2891 C CA . LEU A 1 378 ? -11.375 -1.604 5.465 1 90.38 378 LEU A CA 1
ATOM 2892 C C . LEU A 1 378 ? -12.586 -1.967 6.316 1 90.38 378 LEU A C 1
ATOM 2894 O O . LEU A 1 378 ? -12.75 -1.443 7.418 1 90.38 378 LEU A O 1
ATOM 2898 N N . HIS A 1 379 ? -13.422 -2.896 5.844 1 93.44 379 HIS A N 1
ATOM 2899 C CA . HIS A 1 379 ? -14.695 -3.203 6.496 1 93.44 379 HIS A CA 1
ATOM 2900 C C . HIS A 1 379 ? -14.68 -4.602 7.105 1 93.44 379 HIS A C 1
ATOM 2902 O O . HIS A 1 379 ? -15.734 -5.176 7.383 1 93.44 379 HIS A O 1
ATOM 2908 N N . THR A 1 380 ? -13.516 -5.168 7.23 1 95.94 380 THR A N 1
ATOM 2909 C CA . THR A 1 380 ? -13.438 -6.539 7.723 1 95.94 380 THR A CA 1
ATOM 2910 C C . THR A 1 380 ? -12.406 -6.652 8.836 1 95.94 380 THR A C 1
ATOM 2912 O O . THR A 1 380 ? -11.383 -5.969 8.812 1 95.94 380 THR A O 1
ATOM 2915 N N . ASP A 1 381 ? -12.656 -7.562 9.781 1 95.75 381 ASP A N 1
ATOM 2916 C CA . ASP A 1 381 ? -11.711 -7.785 10.875 1 95.75 381 ASP A CA 1
ATOM 2917 C C . ASP A 1 381 ? -10.688 -8.859 10.508 1 95.75 381 ASP A C 1
ATOM 2919 O O . ASP A 1 381 ? -9.523 -8.781 10.906 1 95.75 381 ASP A O 1
ATOM 2923 N N . GLY A 1 382 ? -11.117 -9.852 9.82 1 97.62 382 GLY A N 1
ATOM 2924 C CA . GLY A 1 382 ? -10.266 -10.898 9.289 1 97.62 382 GLY A CA 1
ATOM 2925 C C . GLY A 1 382 ? -10.578 -11.25 7.844 1 97.62 382 GLY A C 1
ATOM 2926 O O . GLY A 1 382 ? -11.734 -11.172 7.422 1 97.62 382 GLY A O 1
ATOM 2927 N N . VAL A 1 383 ? -9.57 -11.602 7.082 1 98.75 383 VAL A N 1
ATOM 2928 C CA . VAL A 1 383 ? -9.758 -12.023 5.699 1 98.75 383 VAL A CA 1
ATOM 2929 C C . VAL A 1 383 ? -8.914 -13.273 5.426 1 98.75 383 VAL A C 1
ATOM 2931 O O . VAL A 1 383 ? -7.699 -13.258 5.621 1 98.75 383 VAL A O 1
ATOM 2934 N N . LEU A 1 384 ? -9.555 -14.312 5.008 1 98.88 384 LEU A N 1
ATOM 2935 C CA . LEU A 1 384 ? -8.914 -15.555 4.59 1 98.88 384 LEU A CA 1
ATOM 2936 C C . LEU A 1 384 ? -9.102 -15.789 3.096 1 98.88 384 LEU A C 1
ATOM 2938 O O . LEU A 1 384 ? -10.234 -15.891 2.619 1 98.88 384 LEU A O 1
ATOM 2942 N N . GLU A 1 385 ? -8 -15.852 2.348 1 98.81 385 GLU A N 1
ATOM 2943 C CA . GLU A 1 385 ? -8.016 -16.156 0.921 1 98.81 385 GLU A CA 1
ATOM 2944 C C . GLU A 1 385 ? -7.934 -17.672 0.68 1 98.81 385 GLU A C 1
ATOM 2946 O O . GLU A 1 385 ? -6.91 -18.297 0.97 1 98.81 385 GLU A O 1
ATOM 2951 N N . ALA A 1 386 ? -9 -18.219 0.078 1 98.56 386 ALA A N 1
ATOM 2952 C CA . ALA A 1 386 ? -9.055 -19.656 -0.113 1 98.56 386 ALA A CA 1
ATOM 2953 C C . ALA A 1 386 ? -8.883 -20.031 -1.584 1 98.56 386 ALA A C 1
ATOM 2955 O O . ALA A 1 386 ? -8.664 -21.188 -1.918 1 98.56 386 ALA A O 1
ATOM 2956 N N . PHE A 1 387 ? -8.984 -19.016 -2.459 1 97.25 387 PHE A N 1
ATOM 2957 C CA . PHE A 1 387 ? -9.039 -19.312 -3.887 1 97.25 387 PHE A CA 1
ATOM 2958 C C . PHE A 1 387 ? -10.086 -20.391 -4.18 1 97.25 387 PHE A C 1
ATOM 2960 O O . PHE A 1 387 ? -11.219 -20.312 -3.697 1 97.25 387 PHE A O 1
ATOM 2967 N N . TYR A 1 388 ? -9.875 -21.281 -5.113 1 96.31 388 TYR A N 1
ATOM 2968 C CA . TYR A 1 388 ? -10.688 -22.484 -5.27 1 96.31 388 TYR A CA 1
ATOM 2969 C C . TYR A 1 388 ? -10.062 -23.672 -4.547 1 96.31 388 TYR A C 1
ATOM 2971 O O . TYR A 1 388 ? -9.258 -24.406 -5.129 1 96.31 388 TYR A O 1
ATOM 2979 N N . PRO A 1 389 ? -10.422 -23.875 -3.291 1 97.19 389 PRO A N 1
ATOM 2980 C CA . PRO A 1 389 ? -9.648 -24.734 -2.395 1 97.19 389 PRO A CA 1
ATOM 2981 C C . PRO A 1 389 ? -9.883 -26.219 -2.656 1 97.19 389 PRO A C 1
ATOM 2983 O O . PRO A 1 389 ? -9.203 -27.062 -2.076 1 97.19 389 PRO A O 1
ATOM 2986 N N . GLY A 1 390 ? -10.852 -26.625 -3.49 1 95.94 390 GLY A N 1
ATOM 2987 C CA . GLY A 1 390 ? -11.016 -28.016 -3.908 1 95.94 390 GLY A CA 1
ATOM 2988 C C . GLY A 1 390 ? -11.969 -28.797 -3.025 1 95.94 390 GLY A C 1
ATOM 2989 O O . GLY A 1 390 ? -12.734 -28.203 -2.256 1 95.94 390 GLY A O 1
ATOM 2990 N N . PHE A 1 391 ? -11.984 -30.094 -3.176 1 96 391 PHE A N 1
ATOM 2991 C CA . PHE A 1 391 ? -12.953 -31.016 -2.596 1 96 391 PHE A CA 1
ATOM 2992 C C . PHE A 1 391 ? -12.977 -30.891 -1.076 1 96 391 PHE A C 1
ATOM 2994 O O . PHE A 1 391 ? -14.047 -30.938 -0.463 1 96 391 PHE A O 1
ATOM 3001 N N . PHE A 1 392 ? -11.836 -30.703 -0.445 1 97.94 392 PHE A N 1
ATOM 3002 C CA . PHE A 1 392 ? -11.75 -30.625 1.009 1 97.94 392 PHE A CA 1
ATOM 3003 C C . PHE A 1 392 ? -11.648 -29.172 1.474 1 97.94 392 PHE A C 1
ATOM 3005 O O . PHE A 1 392 ? -11.234 -28.906 2.604 1 97.94 392 PHE A O 1
ATOM 3012 N N . GLY A 1 393 ? -11.922 -28.281 0.522 1 98.5 393 GLY A N 1
ATOM 3013 C CA . GLY A 1 393 ? -11.773 -26.859 0.78 1 98.5 393 GLY A CA 1
ATOM 3014 C C . GLY A 1 393 ? -12.57 -26.391 1.984 1 98.5 393 GLY A C 1
ATOM 3015 O O . GLY A 1 393 ? -12.047 -25.672 2.836 1 98.5 393 GLY A O 1
ATOM 3016 N N . ALA A 1 394 ? -13.805 -26.781 2.084 1 98.81 394 ALA A N 1
ATOM 3017 C CA . ALA A 1 394 ? -14.672 -26.344 3.174 1 98.81 394 ALA A CA 1
ATOM 3018 C C . ALA A 1 394 ? -14.125 -26.797 4.527 1 98.81 394 ALA A C 1
ATOM 3020 O O . ALA A 1 394 ? -14.078 -26.016 5.473 1 98.81 394 ALA A O 1
ATOM 3021 N N . GLN A 1 395 ? -13.734 -28.016 4.621 1 98.75 395 GLN A N 1
ATOM 3022 C CA . GLN A 1 395 ? -13.164 -28.531 5.863 1 98.75 395 GLN A CA 1
ATOM 3023 C C . GLN A 1 395 ? -11.891 -27.781 6.238 1 98.75 395 GLN A C 1
ATOM 3025 O O . GLN A 1 395 ? -11.688 -27.438 7.402 1 98.75 395 GLN A O 1
ATOM 3030 N N . ALA A 1 396 ? -11.031 -27.609 5.277 1 98.88 396 ALA A N 1
ATOM 3031 C CA . ALA A 1 396 ? -9.773 -26.891 5.535 1 98.88 396 ALA A CA 1
ATOM 3032 C C . ALA A 1 396 ? -10.039 -25.484 6.059 1 98.88 396 ALA A C 1
ATOM 3034 O O . ALA A 1 396 ? -9.383 -25.047 7.008 1 98.88 396 ALA A O 1
ATOM 3035 N N . VAL A 1 397 ? -10.93 -24.781 5.418 1 98.94 397 VAL A N 1
ATOM 3036 C CA . VAL A 1 397 ? -11.289 -23.422 5.848 1 98.94 397 VAL A CA 1
ATOM 3037 C C . VAL A 1 397 ? -11.797 -23.469 7.289 1 98.94 397 VAL A C 1
ATOM 3039 O O . VAL A 1 397 ? -11.383 -22.656 8.117 1 98.94 397 VAL A O 1
ATOM 3042 N N . SER A 1 398 ? -12.688 -24.391 7.57 1 98.94 398 SER A N 1
ATOM 3043 C CA . SER A 1 398 ? -13.203 -24.547 8.93 1 98.94 398 SER A CA 1
ATOM 3044 C C . SER A 1 398 ? -12.07 -24.781 9.922 1 98.94 398 SER A C 1
ATOM 3046 O O . SER A 1 398 ? -12.039 -24.172 10.992 1 98.94 398 SER A O 1
ATOM 3048 N N . ASP A 1 399 ? -11.164 -25.703 9.57 1 98.88 399 ASP A N 1
ATOM 3049 C CA . ASP A 1 399 ? -10.039 -26 10.438 1 98.88 399 ASP A CA 1
ATOM 3050 C C . ASP A 1 399 ? -9.234 -24.75 10.766 1 98.88 399 ASP A C 1
ATOM 3052 O O . ASP A 1 399 ? -8.812 -24.547 11.906 1 98.88 399 ASP A O 1
ATOM 3056 N N . VAL A 1 400 ? -8.984 -23.891 9.789 1 98.81 400 VAL A N 1
ATOM 3057 C CA . VAL A 1 400 ? -8.211 -22.672 9.992 1 98.81 400 VAL A CA 1
ATOM 3058 C C . VAL A 1 400 ? -9.031 -21.672 10.812 1 98.81 400 VAL A C 1
ATOM 3060 O O . VAL A 1 400 ? -8.516 -21.062 11.75 1 98.81 400 VAL A O 1
ATOM 3063 N N . LEU A 1 401 ? -10.305 -21.547 10.5 1 98.88 401 LEU A N 1
ATOM 3064 C CA . LEU A 1 401 ? -11.156 -20.594 11.195 1 98.88 401 LEU A CA 1
ATOM 3065 C C . LEU A 1 401 ? -11.156 -20.859 12.695 1 98.88 401 LEU A C 1
ATOM 3067 O O . LEU A 1 401 ? -11.156 -19.922 13.5 1 98.88 401 LEU A O 1
ATOM 3071 N N . PHE A 1 402 ? -11.148 -22.125 13.086 1 98.69 402 PHE A N 1
ATOM 3072 C CA . PHE A 1 402 ? -11.305 -22.469 14.492 1 98.69 402 PHE A CA 1
ATOM 3073 C C . PHE A 1 402 ? -9.953 -22.766 15.133 1 98.69 402 PHE A C 1
ATOM 3075 O O . PHE A 1 402 ? -9.875 -23.062 16.328 1 98.69 402 PHE A O 1
ATOM 3082 N N . GLY A 1 403 ? -8.852 -22.75 14.375 1 98.19 403 GLY A N 1
ATOM 3083 C CA . GLY A 1 403 ? -7.512 -22.906 14.93 1 98.19 403 GLY A CA 1
ATOM 3084 C C . GLY A 1 403 ? -7.059 -24.359 15 1 98.19 403 GLY A C 1
ATOM 3085 O O . GLY A 1 403 ? -6.012 -24.656 15.578 1 98.19 403 GLY A O 1
ATOM 3086 N N . ASP A 1 404 ? -7.875 -25.25 14.414 1 98.12 404 ASP A N 1
ATOM 3087 C CA . ASP A 1 404 ? -7.445 -26.641 14.32 1 98.12 404 ASP A CA 1
ATOM 3088 C C . ASP A 1 404 ? -6.258 -26.781 13.375 1 98.12 404 ASP A C 1
ATOM 3090 O O . ASP A 1 404 ? -5.508 -27.766 13.453 1 98.12 404 ASP A O 1
ATOM 3094 N N . ALA A 1 405 ? -6.148 -25.906 12.5 1 98.31 405 ALA A N 1
ATOM 3095 C CA . ALA A 1 405 ? -4.969 -25.734 11.664 1 98.31 405 ALA A CA 1
ATOM 3096 C C . ALA A 1 405 ? -4.488 -24.281 11.688 1 98.31 405 ALA A C 1
ATOM 3098 O O . ALA A 1 405 ? -5.297 -23.359 11.758 1 98.31 405 ALA A O 1
ATOM 3099 N N . VAL A 1 406 ? -3.172 -24.109 11.633 1 98.5 406 VAL A N 1
ATOM 3100 C CA . VAL A 1 406 ? -2.57 -22.781 11.609 1 98.5 406 VAL A CA 1
ATOM 3101 C C . VAL A 1 406 ? -2.32 -22.344 10.156 1 98.5 406 VAL A C 1
ATOM 3103 O O . VAL A 1 406 ? -1.667 -23.062 9.398 1 98.5 406 VAL A O 1
ATOM 3106 N N . PRO A 1 407 ? -2.908 -21.234 9.742 1 98.5 407 PRO A N 1
ATOM 3107 C CA . PRO A 1 407 ? -2.656 -20.797 8.359 1 98.5 407 PRO A CA 1
ATOM 3108 C C . PRO A 1 407 ? -1.172 -20.594 8.07 1 98.5 407 PRO A C 1
ATOM 3110 O O . PRO A 1 407 ? -0.442 -20.062 8.898 1 98.5 407 PRO A O 1
ATOM 3113 N N . SER A 1 408 ? -0.764 -21.016 6.922 1 98.25 408 SER A N 1
ATOM 3114 C CA . SER A 1 408 ? 0.646 -20.938 6.555 1 98.25 408 SER A CA 1
ATOM 3115 C C . SER A 1 408 ? 0.816 -20.672 5.066 1 98.25 408 SER A C 1
ATOM 3117 O O . SER A 1 408 ? 1.936 -20.688 4.551 1 98.25 408 SER A O 1
ATOM 3119 N N . GLY A 1 409 ? -0.276 -20.547 4.332 1 98.31 409 GLY A N 1
ATOM 3120 C CA . GLY A 1 409 ? -0.192 -20.203 2.92 1 98.31 409 GLY A CA 1
ATOM 3121 C C . GLY A 1 409 ? 0.406 -18.844 2.662 1 98.31 409 GLY A C 1
ATOM 3122 O O . GLY A 1 409 ? 0.32 -17.953 3.51 1 98.31 409 GLY A O 1
ATOM 3123 N N . LYS A 1 410 ? 1.053 -18.672 1.524 1 98.5 410 LYS A N 1
ATOM 3124 C CA . LYS A 1 410 ? 1.605 -17.406 1.049 1 98.5 410 LYS A CA 1
ATOM 3125 C C . LYS A 1 410 ? 1.042 -17.047 -0.322 1 98.5 410 LYS A C 1
ATOM 3127 O O . LYS A 1 410 ? 0.869 -17.906 -1.18 1 98.5 410 LYS A O 1
ATOM 3132 N N . LEU A 1 411 ? 0.791 -15.781 -0.526 1 98.5 411 LEU A N 1
ATOM 3133 C CA . LEU A 1 411 ? 0.275 -15.352 -1.819 1 98.5 411 LEU A CA 1
ATOM 3134 C C . LEU A 1 411 ? 1.265 -15.672 -2.936 1 98.5 411 LEU A C 1
ATOM 3136 O O . LEU A 1 411 ? 2.404 -15.195 -2.914 1 98.5 411 LEU A O 1
ATOM 3140 N N . PRO A 1 412 ? 0.832 -16.406 -3.877 1 97.75 412 PRO A N 1
ATOM 3141 C CA . PRO A 1 412 ? 1.708 -16.703 -5.016 1 97.75 412 PRO A CA 1
ATOM 3142 C C . PRO A 1 412 ? 1.616 -15.641 -6.113 1 97.75 412 PRO A C 1
ATOM 3144 O O . PRO A 1 412 ? 2.203 -15.805 -7.184 1 97.75 412 PRO A O 1
ATOM 3147 N N . VAL A 1 413 ? 0.853 -14.586 -5.902 1 97.88 413 VAL A N 1
ATOM 3148 C CA . VAL A 1 413 ? 0.619 -13.5 -6.844 1 97.88 413 VAL A CA 1
ATOM 3149 C C . VAL A 1 413 ? 0.505 -12.172 -6.09 1 97.88 413 VAL A C 1
ATOM 3151 O O . VAL A 1 413 ? 0.175 -12.156 -4.898 1 97.88 413 VAL A O 1
ATOM 3154 N N . THR A 1 414 ? 0.831 -11.102 -6.785 1 97.88 414 THR A N 1
ATOM 3155 C CA . THR A 1 414 ? 0.611 -9.758 -6.273 1 97.88 414 THR A CA 1
ATOM 3156 C C . THR A 1 414 ? -0.865 -9.375 -6.359 1 97.88 414 THR A C 1
ATOM 3158 O O . THR A 1 414 ? -1.503 -9.578 -7.395 1 97.88 414 THR A O 1
ATOM 3161 N N . MET A 1 415 ? -1.45 -8.938 -5.238 1 97.81 415 MET A N 1
ATOM 3162 C CA . MET A 1 415 ? -2.809 -8.406 -5.289 1 97.81 415 MET A CA 1
ATOM 3163 C C . MET A 1 415 ? -2.793 -6.902 -5.57 1 97.81 415 MET A C 1
ATOM 3165 O O . MET A 1 415 ? -2.287 -6.121 -4.766 1 97.81 415 MET A O 1
ATOM 3169 N N . TYR A 1 416 ? -3.393 -6.508 -6.68 1 96.69 416 TYR A N 1
ATOM 3170 C CA . TYR A 1 416 ? -3.4 -5.121 -7.133 1 96.69 416 TYR A CA 1
ATOM 3171 C C . TYR A 1 416 ? -4.664 -4.406 -6.672 1 96.69 416 TYR A C 1
ATOM 3173 O O . TYR A 1 416 ? -5.645 -5.047 -6.293 1 96.69 416 TYR A O 1
ATOM 3181 N N . SER A 1 417 ? -4.566 -3.053 -6.703 1 93.81 417 SER A N 1
ATOM 3182 C CA . SER A 1 417 ? -5.793 -2.277 -6.551 1 93.81 417 SER A CA 1
ATOM 3183 C C . SER A 1 417 ? -6.699 -2.43 -7.77 1 93.81 417 SER A C 1
ATOM 3185 O O . SER A 1 417 ? -6.238 -2.803 -8.852 1 93.81 417 SER A O 1
ATOM 3187 N N . SER A 1 418 ? -7.965 -2.139 -7.582 1 94.69 418 SER A N 1
ATOM 3188 C CA . SER A 1 418 ? -8.969 -2.303 -8.625 1 94.69 418 SER A CA 1
ATOM 3189 C C . SER A 1 418 ? -8.609 -1.507 -9.875 1 94.69 418 SER A C 1
ATOM 3191 O O . SER A 1 418 ? -8.891 -1.939 -10.992 1 94.69 418 SER A O 1
ATOM 3193 N N . ASP A 1 419 ? -7.91 -0.383 -9.742 1 92.44 419 ASP A N 1
ATOM 3194 C CA . ASP A 1 419 ? -7.625 0.519 -10.852 1 92.44 419 ASP A CA 1
ATOM 3195 C C . ASP A 1 419 ? -6.512 -0.037 -11.734 1 92.44 419 ASP A C 1
ATOM 3197 O O . ASP A 1 419 ? -6.293 0.449 -12.852 1 92.44 419 ASP A O 1
ATOM 3201 N N . TYR A 1 420 ? -5.77 -1.014 -11.32 1 94.75 420 TYR A N 1
ATOM 3202 C CA . TYR A 1 420 ? -4.656 -1.597 -12.062 1 94.75 420 TYR A CA 1
ATOM 3203 C C . TYR A 1 420 ? -5.094 -2.023 -13.453 1 94.75 420 TYR A C 1
ATOM 3205 O O . TYR A 1 420 ? -4.387 -1.774 -14.438 1 94.75 420 TYR A O 1
ATOM 3213 N N . ILE A 1 421 ? -6.254 -2.674 -13.531 1 92 421 ILE A N 1
ATOM 3214 C CA . ILE A 1 421 ? -6.727 -3.26 -14.781 1 92 421 ILE A CA 1
ATOM 3215 C C . ILE A 1 421 ? -6.965 -2.156 -15.805 1 92 421 ILE A C 1
ATOM 3217 O O . ILE A 1 421 ? -6.914 -2.404 -17.016 1 92 421 ILE A O 1
ATOM 3221 N N . HIS A 1 422 ? -7.16 -0.938 -15.367 1 91.19 422 HIS A N 1
ATOM 3222 C CA . HIS A 1 422 ? -7.41 0.177 -16.266 1 91.19 422 HIS A CA 1
ATOM 3223 C C . HIS A 1 422 ? -6.113 0.866 -16.672 1 91.19 422 HIS A C 1
ATOM 3225 O O . HIS A 1 422 ? -6.09 1.648 -17.625 1 91.19 422 HIS A O 1
ATOM 3231 N N . LYS A 1 423 ? -5.074 0.551 -15.977 1 91 423 LYS A N 1
ATOM 3232 C CA . LYS A 1 423 ? -3.773 1.16 -16.25 1 91 423 LYS A CA 1
ATOM 3233 C C . LYS A 1 423 ? -2.908 0.25 -17.109 1 91 423 LYS A C 1
ATOM 3235 O O . LYS A 1 423 ? -2.064 0.729 -17.875 1 91 423 LYS A O 1
ATOM 3240 N N . VAL A 1 424 ? -3.119 -0.985 -17 1 92.69 424 VAL A N 1
ATOM 3241 C CA . VAL A 1 424 ? -2.275 -1.944 -17.703 1 92.69 424 VAL A CA 1
ATOM 3242 C C . VAL A 1 424 ? -2.75 -2.084 -19.156 1 92.69 424 VAL A C 1
ATOM 3244 O O . VAL A 1 424 ? -3.953 -2.062 -19.422 1 92.69 424 VAL A O 1
ATOM 3247 N N . ASP A 1 425 ? -1.803 -2.195 -20.141 1 93.12 425 ASP A N 1
ATOM 3248 C CA . ASP A 1 425 ? -2.115 -2.562 -21.516 1 93.12 425 ASP A CA 1
ATOM 3249 C C . ASP A 1 425 ? -2.305 -4.07 -21.656 1 93.12 425 ASP A C 1
ATOM 3251 O O . ASP A 1 425 ? -1.328 -4.82 -21.734 1 93.12 425 ASP A O 1
ATOM 3255 N N . MET A 1 426 ? -3.525 -4.543 -21.812 1 90.81 426 MET A N 1
ATOM 3256 C CA . MET A 1 426 ? -3.873 -5.961 -21.797 1 90.81 426 MET A CA 1
ATOM 3257 C C . MET A 1 426 ? -3.254 -6.68 -22.984 1 90.81 426 MET A C 1
ATOM 3259 O O . MET A 1 426 ? -2.977 -7.879 -22.922 1 90.81 426 MET A O 1
ATOM 3263 N N . LYS A 1 427 ? -2.963 -5.996 -24.047 1 93.38 427 LYS A N 1
ATOM 3264 C CA . LYS A 1 427 ? -2.449 -6.621 -25.266 1 93.38 427 LYS A CA 1
ATOM 3265 C C . LYS A 1 427 ? -0.924 -6.684 -25.25 1 93.38 427 LYS A C 1
ATOM 3267 O O . LYS A 1 427 ? -0.315 -7.348 -26.078 1 93.38 427 LYS A O 1
ATOM 3272 N N . SER A 1 428 ? -0.391 -5.969 -24.281 1 95.62 428 SER A N 1
ATOM 3273 C CA . SER A 1 428 ? 1.066 -5.949 -24.203 1 95.62 428 SER A CA 1
ATOM 3274 C C . SER A 1 428 ? 1.6 -7.164 -23.453 1 95.62 428 SER A C 1
ATOM 3276 O O . SER A 1 428 ? 1.033 -7.574 -22.438 1 95.62 428 SER A O 1
ATOM 3278 N N . MET A 1 429 ? 2.67 -7.77 -24.031 1 97.06 429 MET A N 1
ATOM 3279 C CA . MET A 1 429 ? 3.332 -8.883 -23.359 1 97.06 429 MET A CA 1
ATOM 3280 C C . MET A 1 429 ? 4.508 -8.391 -22.516 1 97.06 429 MET A C 1
ATOM 3282 O O . MET A 1 429 ? 5.242 -9.195 -21.938 1 97.06 429 MET A O 1
ATOM 3286 N N . SER A 1 430 ? 4.664 -7.094 -22.422 1 97.81 430 SER A N 1
ATOM 3287 C CA . SER A 1 430 ? 5.777 -6.523 -21.672 1 97.81 430 SER A CA 1
ATOM 3288 C C . SER A 1 430 ? 5.539 -6.625 -20.172 1 97.81 430 SER A C 1
ATOM 3290 O O . SER A 1 430 ? 4.504 -6.176 -19.672 1 97.81 430 SER A O 1
ATOM 3292 N N . MET A 1 431 ? 6.508 -7.18 -19.484 1 97.81 431 MET A N 1
ATOM 3293 C CA . MET A 1 431 ? 6.453 -7.227 -18.016 1 97.81 431 MET A CA 1
ATOM 3294 C C . MET A 1 431 ? 6.84 -5.875 -17.422 1 97.81 431 MET A C 1
ATOM 3296 O O . MET A 1 431 ? 6.438 -5.551 -16.297 1 97.81 431 MET A O 1
ATOM 3300 N N . THR A 1 432 ? 7.543 -5.012 -18.172 1 97.38 432 THR A N 1
ATOM 3301 C CA . THR A 1 432 ? 8.18 -3.82 -17.625 1 97.38 432 THR A CA 1
ATOM 3302 C C . THR A 1 432 ? 7.383 -2.568 -17.969 1 97.38 432 THR A C 1
ATOM 3304 O O . THR A 1 432 ? 7.59 -1.508 -17.375 1 97.38 432 THR A O 1
ATOM 3307 N N . LYS A 1 433 ? 6.523 -2.641 -18.969 1 96.88 433 LYS A N 1
ATOM 3308 C CA . LYS A 1 433 ? 5.734 -1.464 -19.328 1 96.88 433 LYS A CA 1
ATOM 3309 C C . LYS A 1 433 ? 4.93 -0.964 -18.125 1 96.88 433 LYS A C 1
ATOM 3311 O O . LYS A 1 433 ? 4.297 -1.754 -17.422 1 96.88 433 LYS A O 1
ATOM 3316 N N . TYR A 1 434 ? 4.93 0.367 -17.844 1 93.38 434 TYR A N 1
ATOM 3317 C CA . TYR A 1 434 ? 4.246 0.937 -16.688 1 93.38 434 TYR A CA 1
ATOM 3318 C C . TYR A 1 434 ? 2.766 0.581 -16.703 1 93.38 434 TYR A C 1
ATOM 3320 O O . TYR A 1 434 ? 2.109 0.66 -17.75 1 93.38 434 TYR A O 1
ATOM 3328 N N . PRO A 1 435 ? 2.258 0.235 -15.57 1 94.75 435 PRO A N 1
ATOM 3329 C CA . PRO A 1 435 ? 2.811 0.316 -14.219 1 94.75 435 PRO A CA 1
ATOM 3330 C C . PRO A 1 435 ? 3.633 -0.915 -13.844 1 94.75 435 PRO A C 1
ATOM 3332 O O . PRO A 1 435 ? 4.09 -1.032 -12.703 1 94.75 435 PRO A O 1
ATOM 3335 N N . GLY A 1 436 ? 3.916 -1.83 -14.781 1 96.44 436 GLY A N 1
ATOM 3336 C CA . GLY A 1 436 ? 4.664 -3.055 -14.547 1 96.44 436 GLY A CA 1
ATOM 3337 C C . GLY A 1 436 ? 3.791 -4.215 -14.109 1 96.44 436 GLY A C 1
ATOM 3338 O O . GLY A 1 436 ? 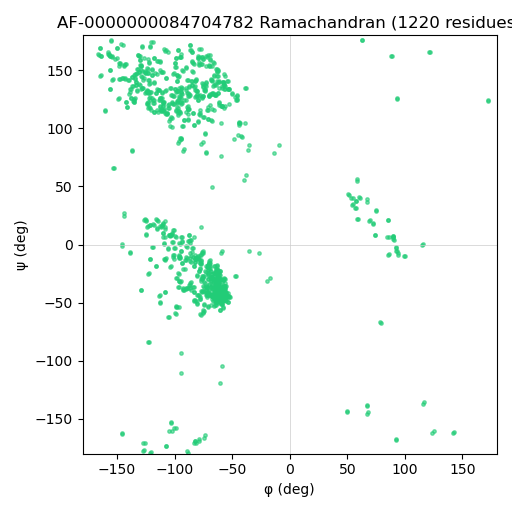2.641 -4.02 -13.711 1 96.44 436 GLY A O 1
ATOM 3339 N N . ARG A 1 437 ? 4.336 -5.457 -14.234 1 96.75 437 ARG A N 1
ATOM 3340 C CA . ARG A 1 437 ? 3.596 -6.656 -13.852 1 96.75 437 ARG A CA 1
ATOM 3341 C C . ARG A 1 437 ? 4.367 -7.465 -12.82 1 96.75 437 ARG A C 1
ATOM 3343 O O . ARG A 1 437 ? 5.598 -7.504 -12.844 1 96.75 437 ARG A O 1
ATOM 3350 N N . SER A 1 438 ? 3.568 -8.141 -11.922 1 97.19 438 SER A N 1
ATOM 3351 C CA . SER A 1 438 ? 4.113 -8.977 -10.867 1 97.19 438 SER A CA 1
ATOM 3352 C C . SER A 1 438 ? 4.957 -8.156 -9.891 1 97.19 438 SER A C 1
ATOM 3354 O O . SER A 1 438 ? 5.16 -6.961 -10.094 1 97.19 438 SER A O 1
ATOM 3356 N N . TYR A 1 439 ? 5.438 -8.797 -8.844 1 97.5 439 TYR A N 1
ATOM 3357 C CA . TYR A 1 439 ? 6.285 -8.133 -7.852 1 97.5 439 TYR A CA 1
ATOM 3358 C C . TYR A 1 439 ? 7.613 -7.711 -8.469 1 97.5 439 TYR A C 1
ATOM 3360 O O . TYR A 1 439 ? 8.281 -6.816 -7.945 1 97.5 439 TYR A O 1
ATOM 3368 N N . ARG A 1 440 ? 7.969 -8.281 -9.594 1 97.88 440 ARG A N 1
ATOM 3369 C CA . ARG A 1 440 ? 9.281 -8.086 -10.195 1 97.88 440 ARG A CA 1
ATOM 3370 C C . ARG A 1 440 ? 9.383 -6.723 -10.859 1 97.88 440 ARG A C 1
ATOM 3372 O O . ARG A 1 440 ? 10.469 -6.152 -10.961 1 97.88 440 ARG A O 1
ATOM 3379 N N . TYR A 1 441 ? 8.195 -6.164 -11.32 1 97.38 441 TYR A N 1
ATOM 3380 C CA . TYR A 1 441 ? 8.328 -4.953 -12.125 1 97.38 441 TYR A CA 1
ATOM 3381 C C . TYR A 1 441 ? 7.258 -3.934 -11.75 1 97.38 441 TYR A C 1
ATOM 3383 O O . TYR A 1 441 ? 7.273 -2.801 -12.234 1 97.38 441 TYR A O 1
ATOM 3391 N N . TYR A 1 442 ? 6.297 -4.297 -10.891 1 96.06 442 TYR A N 1
ATOM 3392 C CA . TYR A 1 442 ? 5.246 -3.373 -10.477 1 96.06 442 TYR A CA 1
ATOM 3393 C C . TYR A 1 442 ? 5.832 -2.178 -9.734 1 96.06 442 TYR A C 1
ATOM 3395 O O . TYR A 1 442 ? 6.598 -2.344 -8.781 1 96.06 442 TYR A O 1
ATOM 3403 N N . LYS A 1 443 ? 5.445 -0.964 -10.125 1 93.25 443 LYS A N 1
ATOM 3404 C CA . LYS A 1 443 ? 6.125 0.226 -9.625 1 93.25 443 LYS A CA 1
ATOM 3405 C C . LYS A 1 443 ? 5.266 0.955 -8.594 1 93.25 443 LYS A C 1
ATOM 3407 O O . LYS A 1 443 ? 5.703 1.942 -8 1 93.25 443 LYS A O 1
ATOM 3412 N N . GLU A 1 444 ? 4.078 0.5 -8.359 1 91.69 444 GLU A N 1
ATOM 3413 C CA . GLU A 1 444 ? 3.207 1.101 -7.355 1 91.69 444 GLU A CA 1
ATOM 3414 C C . GLU A 1 444 ? 3.076 0.203 -6.129 1 91.69 444 GLU A C 1
ATOM 3416 O O . GLU A 1 444 ? 3.857 -0.733 -5.953 1 91.69 444 GLU A O 1
ATOM 3421 N N . VAL A 1 445 ? 2.191 0.587 -5.207 1 93.75 445 VAL A N 1
ATOM 3422 C CA . VAL A 1 445 ? 2.061 -0.157 -3.959 1 93.75 445 VAL A CA 1
ATOM 3423 C C . VAL A 1 445 ? 0.934 -1.181 -4.082 1 93.75 445 VAL A C 1
ATOM 3425 O O . VAL A 1 445 ? -0.199 -0.828 -4.422 1 93.75 445 VAL A O 1
ATOM 3428 N N . PRO A 1 446 ? 1.187 -2.459 -3.875 1 96.25 446 PRO A N 1
ATOM 3429 C CA . PRO A 1 446 ? 0.129 -3.471 -3.947 1 96.25 446 PRO A CA 1
ATOM 3430 C C . PRO A 1 446 ? -0.79 -3.451 -2.727 1 96.25 446 PRO A C 1
ATOM 3432 O O . PRO A 1 446 ? -0.423 -2.91 -1.682 1 96.25 446 PRO A O 1
ATOM 3435 N N . VAL A 1 447 ? -2.053 -4.027 -2.857 1 97.31 447 VAL A N 1
ATOM 3436 C CA . VAL A 1 447 ? -2.918 -4.246 -1.703 1 97.31 447 VAL A CA 1
ATOM 3437 C C . VAL A 1 447 ? -2.27 -5.246 -0.752 1 97.31 447 VAL A C 1
ATOM 3439 O O . VAL A 1 447 ? -2.135 -4.98 0.444 1 97.31 447 VAL A O 1
ATOM 3442 N N . PHE A 1 448 ? -1.861 -6.414 -1.295 1 97.81 448 PHE A N 1
ATOM 3443 C CA . PHE A 1 448 ? -0.991 -7.383 -0.638 1 97.81 448 PHE A CA 1
ATOM 3444 C C . PHE A 1 448 ? 0.125 -7.828 -1.575 1 97.81 448 PHE A C 1
ATOM 3446 O O . PHE A 1 448 ? -0.12 -8.109 -2.75 1 97.81 448 PHE A O 1
ATOM 3453 N N . PRO A 1 449 ? 1.327 -7.852 -1.138 1 97.56 449 PRO A N 1
ATOM 3454 C CA . PRO A 1 449 ? 2.453 -8.211 -2.002 1 97.56 449 PRO A CA 1
ATOM 3455 C C . PRO A 1 449 ? 2.602 -9.719 -2.188 1 97.56 449 PRO A C 1
ATOM 3457 O O . PRO A 1 449 ? 2.053 -10.492 -1.403 1 97.56 449 PRO A O 1
ATOM 3460 N N . PHE A 1 450 ? 3.312 -10.102 -3.23 1 98.38 450 PHE A N 1
ATOM 3461 C CA . PHE A 1 450 ? 3.748 -11.477 -3.418 1 98.38 450 PHE A CA 1
ATOM 3462 C C . PHE A 1 450 ? 4.414 -12.008 -2.156 1 98.38 450 PHE A C 1
ATOM 3464 O O . PHE A 1 450 ? 5.219 -11.312 -1.531 1 98.38 450 PHE A O 1
ATOM 3471 N N . GLY A 1 451 ? 3.984 -13.188 -1.691 1 98.44 451 GLY A N 1
ATOM 3472 C CA . GLY A 1 451 ? 4.582 -13.836 -0.532 1 98.44 451 GLY A CA 1
ATOM 3473 C C . GLY A 1 451 ? 3.885 -13.484 0.77 1 98.44 451 GLY A C 1
ATOM 3474 O O . GLY A 1 451 ? 4.199 -14.055 1.818 1 98.44 451 GLY A O 1
ATOM 3475 N N . TRP A 1 452 ? 2.896 -12.633 0.71 1 98.38 452 TRP A N 1
ATOM 3476 C CA . TRP A 1 452 ? 2.174 -12.219 1.91 1 98.38 452 TRP A CA 1
ATOM 3477 C C . TRP A 1 452 ? 1.358 -13.383 2.475 1 98.38 452 TRP A C 1
ATOM 3479 O O . TRP A 1 452 ? 0.731 -14.133 1.722 1 98.38 452 TRP A O 1
ATOM 3489 N N . GLY A 1 453 ? 1.273 -13.523 3.744 1 98.62 453 GLY A N 1
ATOM 3490 C CA . GLY A 1 453 ? 0.458 -14.469 4.488 1 98.62 453 GLY A CA 1
ATOM 3491 C C . GLY A 1 453 ? 0.76 -14.477 5.977 1 98.62 453 GLY A C 1
ATOM 3492 O O . GLY A 1 453 ? 1.901 -14.703 6.379 1 98.62 453 GLY A O 1
ATOM 3493 N N . LEU A 1 454 ? -0.25 -14.242 6.77 1 97.88 454 LEU A N 1
ATOM 3494 C CA . LEU A 1 454 ? -0.106 -14.18 8.219 1 97.88 454 LEU A CA 1
ATOM 3495 C C . LEU A 1 454 ? -0.202 -15.562 8.844 1 97.88 454 LEU A C 1
ATOM 3497 O O . LEU A 1 454 ? -0.531 -16.531 8.156 1 97.88 454 LEU A O 1
ATOM 3501 N N . SER A 1 455 ? 0.142 -15.672 10.047 1 98.06 455 SER A N 1
ATOM 3502 C CA . SER A 1 455 ? 0.043 -16.859 10.883 1 98.06 455 SER A CA 1
ATOM 3503 C C . SER A 1 455 ? -0.598 -16.547 12.227 1 98.06 455 SER A C 1
ATOM 3505 O O . SER A 1 455 ? -0.761 -15.383 12.586 1 98.06 455 SER A O 1
ATOM 3507 N N . TYR A 1 456 ? -1.081 -17.547 12.984 1 97.56 456 TYR A N 1
ATOM 3508 C CA . TYR A 1 456 ? -1.603 -17.344 14.328 1 97.56 456 TYR A CA 1
ATOM 3509 C C . TYR A 1 456 ? -0.469 -17.25 15.344 1 97.56 456 TYR A C 1
ATOM 3511 O O . TYR A 1 456 ? -0.687 -16.844 16.5 1 97.56 456 TYR A O 1
ATOM 3519 N N . THR A 1 457 ? 0.72 -17.578 14.875 1 96.12 457 THR A N 1
ATOM 3520 C CA . THR A 1 457 ? 1.887 -17.438 15.734 1 96.12 457 THR A CA 1
ATOM 3521 C C . THR A 1 457 ? 2.871 -16.422 15.148 1 96.12 457 THR A C 1
ATOM 3523 O O . THR A 1 457 ? 2.73 -16 14 1 96.12 457 THR A O 1
ATOM 3526 N N . LYS A 1 458 ? 3.736 -15.914 15.969 1 92.94 458 LYS A N 1
ATOM 3527 C CA . LYS A 1 458 ? 4.691 -14.891 15.555 1 92.94 458 LYS A CA 1
ATOM 3528 C C . LYS A 1 458 ? 6.047 -15.508 15.219 1 92.94 458 LYS A C 1
ATOM 3530 O O . LYS A 1 458 ? 6.664 -16.156 16.062 1 92.94 458 LYS A O 1
ATOM 3535 N N . PHE A 1 459 ? 6.504 -15.289 14.008 1 95.88 459 PHE A N 1
ATOM 3536 C CA . PHE A 1 459 ? 7.844 -15.711 13.602 1 95.88 459 PHE A CA 1
ATOM 3537 C C . PHE A 1 459 ? 8.766 -14.508 13.469 1 95.88 459 PHE A C 1
ATOM 3539 O O . PHE A 1 459 ? 8.344 -13.43 13.031 1 95.88 459 PHE A O 1
ATOM 3546 N N . THR A 1 460 ? 9.992 -14.641 13.828 1 94.62 460 THR A N 1
ATOM 3547 C CA . THR A 1 460 ? 11.008 -13.602 13.633 1 94.62 460 THR A CA 1
ATOM 3548 C C . THR A 1 460 ? 12.203 -14.156 12.867 1 94.62 460 THR A C 1
ATOM 3550 O O . THR A 1 460 ? 12.477 -15.352 12.906 1 94.62 460 THR A O 1
ATOM 3553 N N . LEU A 1 461 ? 12.883 -13.359 12.086 1 95.25 461 LEU A N 1
ATOM 3554 C CA . LEU A 1 461 ? 14.117 -13.656 11.367 1 95.25 461 LEU A CA 1
ATOM 3555 C C . LEU A 1 461 ? 15.266 -12.805 11.891 1 95.25 461 LEU A C 1
ATOM 3557 O O . LEU A 1 461 ? 15.109 -11.602 12.102 1 95.25 461 LEU A O 1
ATOM 3561 N N . ALA A 1 462 ? 16.344 -13.43 12.125 1 91.31 462 ALA A N 1
ATOM 3562 C CA . ALA A 1 462 ? 17.578 -12.734 12.516 1 91.31 462 ALA A CA 1
ATOM 3563 C C . ALA A 1 462 ? 18.781 -13.305 11.781 1 91.31 462 ALA A C 1
ATOM 3565 O O . ALA A 1 462 ? 18.828 -14.492 11.477 1 91.31 462 ALA A O 1
ATOM 3566 N N . PRO A 1 463 ? 19.719 -12.43 11.438 1 88.44 463 PRO A N 1
ATOM 3567 C CA . PRO A 1 463 ? 20.922 -12.977 10.82 1 88.44 463 PRO A CA 1
ATOM 3568 C C . PRO A 1 463 ? 21.688 -13.906 11.758 1 88.44 463 PRO A C 1
ATOM 3570 O O . PRO A 1 463 ? 21.75 -13.664 12.969 1 88.44 463 PRO A O 1
ATOM 3573 N N . ASP A 1 464 ? 22.203 -15 11.164 1 85.62 464 ASP A N 1
ATOM 3574 C CA . ASP A 1 464 ? 23.047 -15.898 11.953 1 85.62 464 ASP A CA 1
ATOM 3575 C C . ASP A 1 464 ? 24.406 -15.258 12.25 1 85.62 464 ASP A C 1
ATOM 3577 O O . ASP A 1 464 ? 25.109 -14.852 11.328 1 85.62 464 ASP A O 1
ATOM 3581 N N . SER A 1 465 ? 24.641 -15.039 13.469 1 69.81 465 SER A N 1
ATOM 3582 C CA . SER A 1 465 ? 25.891 -14.406 13.883 1 69.81 465 SER A CA 1
ATOM 3583 C C . SER A 1 465 ? 27.094 -15.273 13.516 1 69.81 465 SER A C 1
ATOM 3585 O O . SER A 1 465 ? 28.188 -14.758 13.312 1 69.81 465 SER A O 1
ATOM 3587 N N . ASP A 1 466 ? 26.953 -16.641 13.539 1 58.84 466 ASP A N 1
ATOM 3588 C CA . ASP A 1 466 ? 28.062 -17.531 13.258 1 58.84 466 ASP A CA 1
ATOM 3589 C C . ASP A 1 466 ? 28.422 -17.516 11.773 1 58.84 466 ASP A C 1
ATOM 3591 O O . ASP A 1 466 ? 29.531 -17.891 11.391 1 58.84 466 ASP A O 1
ATOM 3595 N N . SER A 1 467 ? 27.516 -17.438 11.031 1 50.41 467 SER A N 1
ATOM 3596 C CA . SER A 1 467 ? 27.734 -17.438 9.594 1 50.41 467 SER A CA 1
ATOM 3597 C C . SER A 1 467 ? 28.562 -16.219 9.172 1 50.41 467 SER A C 1
ATOM 3599 O O . SER A 1 467 ? 29.078 -16.156 8.055 1 50.41 467 SER A O 1
ATOM 3601 N N . HIS A 1 468 ? 28.344 -15.164 9.922 1 46.81 468 HIS A N 1
ATOM 3602 C CA . HIS A 1 468 ? 29.141 -14 9.539 1 46.81 468 HIS A CA 1
ATOM 3603 C C . HIS A 1 468 ? 30.578 -14.148 10.031 1 46.81 468 HIS A C 1
ATOM 3605 O O . HIS A 1 468 ? 31.062 -13.32 10.82 1 46.81 468 HIS A O 1
ATOM 3611 N N . ALA A 1 469 ? 31.047 -15.312 10.43 1 38.94 469 ALA A N 1
ATOM 3612 C CA . ALA A 1 469 ? 32.5 -15.125 10.492 1 38.94 469 ALA A CA 1
ATOM 3613 C C . ALA A 1 469 ? 32.969 -14.203 9.383 1 38.94 469 ALA A C 1
ATOM 3615 O O . ALA A 1 469 ? 34.156 -14.219 9.023 1 38.94 469 ALA A O 1
ATOM 3616 N N . ALA A 1 470 ? 32.031 -13.898 8.609 1 37.22 470 ALA A N 1
ATOM 3617 C CA . ALA A 1 470 ? 32.594 -12.906 7.684 1 37.22 470 ALA A CA 1
ATOM 3618 C C . ALA A 1 470 ? 33.094 -11.672 8.43 1 37.22 470 ALA A C 1
ATOM 3620 O O . ALA A 1 470 ? 32.469 -11.242 9.414 1 37.22 470 ALA A O 1
ATOM 3621 N N . ASP A 1 471 ? 34.125 -11.43 8.633 1 40.28 471 ASP A N 1
ATOM 3622 C CA . ASP A 1 471 ? 34.625 -10.07 8.805 1 40.28 471 ASP A CA 1
ATOM 3623 C C . ASP A 1 471 ? 33.562 -9.039 8.43 1 40.28 471 ASP A C 1
ATOM 3625 O O . ASP A 1 471 ? 33.125 -8.992 7.285 1 40.28 471 ASP A O 1
ATOM 3629 N N . PRO A 1 472 ? 32.625 -8.648 9.391 1 42.44 472 PRO A N 1
ATOM 3630 C CA . PRO A 1 472 ? 31.672 -7.586 9.078 1 42.44 472 PRO A CA 1
ATOM 3631 C C . PRO A 1 472 ? 32.125 -6.719 7.906 1 42.44 472 PRO A C 1
ATOM 3633 O O . PRO A 1 472 ? 31.312 -5.957 7.355 1 42.44 472 PRO A O 1
ATOM 3636 N N . ASP A 1 473 ? 33.406 -6.594 7.801 1 45.97 473 ASP A N 1
ATOM 3637 C CA . ASP A 1 473 ? 34.062 -5.668 6.879 1 45.97 473 ASP A CA 1
ATOM 3638 C C . ASP A 1 473 ? 33.906 -6.121 5.434 1 45.97 473 ASP A C 1
ATOM 3640 O O . ASP A 1 473 ? 34.312 -5.422 4.508 1 45.97 473 ASP A O 1
ATOM 3644 N N . THR A 1 474 ? 33.531 -7.461 5.219 1 56 474 THR A N 1
ATOM 3645 C CA . THR A 1 474 ? 33.719 -7.836 3.824 1 56 474 THR A CA 1
ATOM 3646 C C . THR A 1 474 ? 32.406 -8.281 3.191 1 56 474 THR A C 1
ATOM 3648 O O . THR A 1 474 ? 31.641 -9.023 3.805 1 56 474 THR A O 1
ATOM 3651 N N . SER A 1 475 ? 31.969 -7.551 2.24 1 68.44 475 SER A N 1
ATOM 3652 C CA . SER A 1 475 ? 30.938 -8.055 1.34 1 68.44 475 SER A CA 1
ATOM 3653 C C . SER A 1 475 ? 31.156 -9.531 1.016 1 68.44 475 SER A C 1
ATOM 3655 O O . SER A 1 475 ? 32.312 -10 1.009 1 68.44 475 SER A O 1
ATOM 3657 N N . LEU A 1 476 ? 30.125 -10.344 1.054 1 87.69 476 LEU A N 1
ATOM 3658 C CA . LEU A 1 476 ? 30.188 -11.711 0.555 1 87.69 476 LEU A CA 1
ATOM 3659 C C . LEU A 1 476 ? 30.609 -11.734 -0.91 1 87.69 476 LEU A C 1
ATOM 3661 O O . LEU A 1 476 ? 29.984 -11.094 -1.754 1 87.69 476 LEU A O 1
ATOM 3665 N N . ILE A 1 477 ? 31.75 -12.359 -1.152 1 92.5 477 ILE A N 1
ATOM 3666 C CA . ILE A 1 477 ? 32.312 -12.398 -2.504 1 92.5 477 ILE A CA 1
ATOM 3667 C C . ILE A 1 477 ? 31.875 -13.695 -3.193 1 92.5 477 ILE A C 1
ATOM 3669 O O . ILE A 1 477 ? 31.922 -14.773 -2.592 1 92.5 477 ILE A O 1
ATOM 3673 N N . VAL A 1 478 ? 31.391 -13.555 -4.391 1 94.69 478 VAL A N 1
ATOM 3674 C CA . VAL A 1 478 ? 31.031 -14.688 -5.234 1 94.69 478 VAL A CA 1
ATOM 3675 C C . VAL A 1 478 ? 31.812 -14.633 -6.543 1 94.69 478 VAL A C 1
ATOM 3677 O O . VAL A 1 478 ? 31.844 -13.594 -7.211 1 94.69 478 VAL A O 1
ATOM 3680 N N . THR A 1 479 ? 32.5 -15.656 -6.891 1 94.31 479 THR A N 1
ATOM 3681 C CA . THR A 1 479 ? 33.219 -15.844 -8.156 1 94.31 479 THR A CA 1
ATOM 3682 C C . THR A 1 479 ? 32.812 -17.172 -8.797 1 94.31 479 THR A C 1
ATOM 3684 O O . THR A 1 479 ? 31.891 -17.844 -8.328 1 94.31 479 THR A O 1
ATOM 3687 N N . ARG A 1 480 ? 33.406 -17.484 -9.891 1 91.06 480 ARG A N 1
ATOM 3688 C CA . ARG A 1 480 ? 33.125 -18.766 -10.547 1 91.06 480 ARG A CA 1
ATOM 3689 C C . ARG A 1 480 ? 33.469 -19.938 -9.625 1 91.06 480 ARG A C 1
ATOM 3691 O O . ARG A 1 480 ? 32.812 -20.969 -9.664 1 91.06 480 ARG A O 1
ATOM 3698 N N . GLU A 1 481 ? 34.469 -19.75 -8.734 1 92.69 481 GLU A N 1
ATOM 3699 C CA . GLU A 1 481 ? 35 -20.828 -7.922 1 92.69 481 GLU A CA 1
ATOM 3700 C C . GLU A 1 481 ? 34.562 -20.688 -6.465 1 92.69 481 GLU A C 1
ATOM 3702 O O . GLU A 1 481 ? 34.781 -21.594 -5.656 1 92.69 481 GLU A O 1
ATOM 3707 N N . LEU A 1 482 ? 34.031 -19.547 -6.207 1 93.62 482 LEU A N 1
ATOM 3708 C CA . LEU A 1 482 ? 33.719 -19.281 -4.812 1 93.62 482 LEU A CA 1
ATOM 3709 C C . LEU A 1 482 ? 32.219 -18.922 -4.66 1 93.62 482 LEU A C 1
ATOM 3711 O O . LEU A 1 482 ? 31.75 -17.984 -5.297 1 93.62 482 LEU A O 1
ATOM 3715 N N . ASP A 1 483 ? 31.562 -19.672 -3.875 1 95.06 483 ASP A N 1
ATOM 3716 C CA . ASP A 1 483 ? 30.172 -19.391 -3.533 1 95.06 483 ASP A CA 1
ATOM 3717 C C . ASP A 1 483 ? 30.062 -18.703 -2.178 1 95.06 483 ASP A C 1
ATOM 3719 O O . ASP A 1 483 ? 31.016 -18.719 -1.391 1 95.06 483 ASP A O 1
ATOM 3723 N N . ALA A 1 484 ? 29.047 -18 -1.931 1 93.31 484 ALA A N 1
ATOM 3724 C CA . ALA A 1 484 ? 28.719 -17.453 -0.618 1 93.31 484 ALA A CA 1
ATOM 3725 C C . ALA A 1 484 ? 27.5 -18.141 -0.013 1 93.31 484 ALA A C 1
ATOM 3727 O O . ALA A 1 484 ? 26.656 -18.672 -0.738 1 93.31 484 ALA A O 1
ATOM 3728 N N . ASN A 1 485 ? 27.484 -18.234 1.316 1 94.44 485 ASN A N 1
ATOM 3729 C CA . ASN A 1 485 ? 26.312 -18.719 2.035 1 94.44 485 ASN A CA 1
ATOM 3730 C C . ASN A 1 485 ? 25.719 -17.625 2.926 1 94.44 485 ASN A C 1
ATOM 3732 O O . ASN A 1 485 ? 26.438 -16.906 3.607 1 94.44 485 ASN A O 1
ATOM 3736 N N . VAL A 1 486 ? 24.484 -17.422 2.828 1 93.56 486 VAL A N 1
ATOM 3737 C CA . VAL A 1 486 ? 23.766 -16.531 3.73 1 93.56 486 VAL A CA 1
ATOM 3738 C C . VAL A 1 486 ? 22.781 -17.328 4.59 1 93.56 486 VAL A C 1
ATOM 3740 O O . VAL A 1 486 ? 22.109 -18.234 4.094 1 93.56 486 VAL A O 1
ATOM 3743 N N . THR A 1 487 ? 22.781 -17.062 5.883 1 94.88 487 THR A N 1
ATOM 3744 C CA . THR A 1 487 ? 22 -17.844 6.836 1 94.88 487 THR A CA 1
ATOM 3745 C C . THR A 1 487 ? 21.172 -16.938 7.738 1 94.88 487 THR A C 1
ATOM 3747 O O . THR A 1 487 ? 21.656 -15.891 8.195 1 94.88 487 THR A O 1
ATOM 3750 N N . VAL A 1 488 ? 19.922 -17.281 8.008 1 94.94 488 VAL A N 1
ATOM 3751 C CA . VAL A 1 488 ? 19.078 -16.609 8.992 1 94.94 488 VAL A CA 1
ATOM 3752 C C . VAL A 1 488 ? 18.578 -17.625 10.016 1 94.94 488 VAL A C 1
ATOM 3754 O O . VAL A 1 488 ? 18.484 -18.812 9.727 1 94.94 488 VAL A O 1
ATOM 3757 N N . ILE A 1 489 ? 18.344 -17.141 11.18 1 96.44 489 ILE A N 1
ATOM 3758 C CA . ILE A 1 489 ? 17.672 -17.906 12.227 1 96.44 489 ILE A CA 1
ATOM 3759 C C . ILE A 1 489 ? 16.188 -17.562 12.25 1 96.44 489 ILE A C 1
ATOM 3761 O O . ILE A 1 489 ? 15.812 -16.406 12.398 1 96.44 489 ILE A O 1
ATOM 3765 N N . VAL A 1 490 ? 15.352 -18.516 12 1 97.69 490 VAL A N 1
ATOM 3766 C CA . VAL A 1 490 ? 13.906 -18.359 12.125 1 97.69 490 VAL A CA 1
ATOM 3767 C C . VAL A 1 490 ? 13.445 -18.828 13.492 1 97.69 490 VAL A C 1
ATOM 3769 O O . VAL A 1 490 ? 13.734 -19.969 13.891 1 97.69 490 VAL A O 1
ATOM 3772 N N . SER A 1 491 ? 12.75 -17.984 14.203 1 97.5 491 SER A N 1
ATOM 3773 C CA . SER A 1 491 ? 12.258 -18.344 15.531 1 97.5 491 SER A CA 1
ATOM 3774 C C . SER A 1 491 ? 10.742 -18.234 15.609 1 97.5 491 SER A C 1
ATOM 3776 O O . SER A 1 491 ? 10.148 -17.312 15.039 1 97.5 491 SER A O 1
ATOM 3778 N N . ASN A 1 492 ? 10.094 -19.203 16.281 1 97.88 492 ASN A N 1
ATOM 3779 C CA . ASN A 1 492 ? 8.688 -19.094 16.656 1 97.88 492 ASN A CA 1
ATOM 3780 C C . ASN A 1 492 ? 8.523 -18.484 18.047 1 97.88 492 ASN A C 1
ATOM 3782 O O . ASN A 1 492 ? 8.648 -19.188 19.047 1 97.88 492 ASN A O 1
ATOM 3786 N N . ASP A 1 493 ? 8.078 -17.266 18.078 1 94.25 493 ASP A N 1
ATOM 3787 C CA . ASP A 1 493 ? 7.961 -16.516 19.328 1 94.25 493 ASP A CA 1
ATOM 3788 C C . ASP A 1 493 ? 6.508 -16.438 19.781 1 94.25 493 ASP A C 1
ATOM 3790 O O . ASP A 1 493 ? 6.164 -15.609 20.625 1 94.25 493 ASP A O 1
ATOM 3794 N N . GLY A 1 494 ? 5.68 -17.141 19.109 1 93.94 494 GLY A N 1
ATOM 3795 C CA . GLY A 1 494 ? 4.27 -17.141 19.453 1 93.94 494 GLY A CA 1
ATOM 3796 C C . GLY A 1 494 ? 3.842 -18.391 20.188 1 93.94 494 GLY A C 1
ATOM 3797 O O . GLY A 1 494 ? 4.641 -19 20.906 1 93.94 494 GLY A O 1
ATOM 3798 N N . SER A 1 495 ? 2.557 -18.781 20.094 1 94.25 495 SER A N 1
ATOM 3799 C CA . SER A 1 495 ? 1.996 -19.766 21 1 94.25 495 SER A CA 1
ATOM 3800 C C . SER A 1 495 ? 1.502 -21 20.25 1 94.25 495 SER A C 1
ATOM 3802 O O . SER A 1 495 ? 1.08 -21.984 20.875 1 94.25 495 SER A O 1
ATOM 3804 N N . PHE A 1 496 ? 1.601 -21.016 18.891 1 96.81 496 PHE A N 1
ATOM 3805 C CA . PHE A 1 496 ? 1.129 -22.156 18.094 1 96.81 496 PHE A CA 1
ATOM 3806 C C . PHE A 1 496 ? 2.287 -22.812 17.359 1 96.81 496 PHE A C 1
ATOM 3808 O O . PHE A 1 496 ? 3.279 -22.172 17.031 1 96.81 496 PHE A O 1
ATOM 3815 N N . VAL A 1 497 ? 2.121 -24.156 17.203 1 97.38 497 VAL A N 1
ATOM 3816 C CA . VAL A 1 497 ? 2.969 -24.797 16.203 1 97.38 497 VAL A CA 1
ATOM 3817 C C . VAL A 1 497 ? 2.584 -24.312 14.805 1 97.38 497 VAL A C 1
ATOM 3819 O O . VAL A 1 497 ? 1.398 -24.219 14.477 1 97.38 497 VAL A O 1
ATOM 3822 N N . GLY A 1 498 ? 3.541 -23.906 14.055 1 97.19 498 GLY A N 1
ATOM 3823 C CA . GLY A 1 498 ? 3.186 -23.375 12.75 1 97.19 498 GLY A CA 1
ATOM 3824 C C . GLY A 1 498 ? 4.32 -23.469 11.742 1 97.19 498 GLY A C 1
ATOM 3825 O O . GLY A 1 498 ? 5.465 -23.734 12.109 1 97.19 498 GLY A O 1
ATOM 3826 N N . ASP A 1 499 ? 3.951 -23.359 10.492 1 97.88 499 ASP A N 1
ATOM 3827 C CA . ASP A 1 499 ? 4.895 -23.297 9.383 1 97.88 499 ASP A CA 1
ATOM 3828 C C . ASP A 1 499 ? 5.152 -21.859 8.953 1 97.88 499 ASP A C 1
ATOM 3830 O O . ASP A 1 499 ? 4.246 -21.016 9 1 97.88 499 ASP A O 1
ATOM 3834 N N . GLU A 1 500 ? 6.402 -21.578 8.625 1 97.75 500 GLU A N 1
ATOM 3835 C CA . GLU A 1 500 ? 6.777 -20.312 7.984 1 97.75 500 GLU A CA 1
ATOM 3836 C C . GLU A 1 500 ? 7.613 -20.562 6.73 1 97.75 500 GLU A C 1
ATOM 3838 O O . GLU A 1 500 ? 8.203 -21.625 6.578 1 97.75 500 GLU A O 1
ATOM 3843 N N . VAL A 1 501 ? 7.5 -19.672 5.793 1 98.38 501 VAL A N 1
ATOM 3844 C CA . VAL A 1 501 ? 8.281 -19.75 4.562 1 98.38 501 VAL A CA 1
ATOM 3845 C C . VAL A 1 501 ? 9.281 -18.594 4.516 1 98.38 501 VAL A C 1
ATOM 3847 O O . VAL A 1 501 ? 8.922 -17.438 4.719 1 98.38 501 VAL A O 1
ATOM 3850 N N . VAL A 1 502 ? 10.562 -18.906 4.336 1 98.44 502 VAL A N 1
ATOM 3851 C CA . VAL A 1 502 ? 11.602 -17.906 4.094 1 98.44 502 VAL A CA 1
ATOM 3852 C C . VAL A 1 502 ? 11.859 -17.781 2.594 1 98.44 502 VAL A C 1
ATOM 3854 O O . VAL A 1 502 ? 12.273 -18.734 1.947 1 98.44 502 VAL A O 1
ATOM 3857 N N . PHE A 1 503 ? 11.547 -16.641 2.078 1 98.62 503 PHE A N 1
ATOM 3858 C CA . PHE A 1 503 ? 11.836 -16.328 0.681 1 98.62 503 PHE A CA 1
ATOM 3859 C C . PHE A 1 503 ? 13.227 -15.734 0.526 1 98.62 503 PHE A C 1
ATOM 3861 O O . PHE A 1 503 ? 13.664 -14.938 1.363 1 98.62 503 PHE A O 1
ATOM 3868 N N . ALA A 1 504 ? 13.914 -16.078 -0.506 1 98.62 504 ALA A N 1
ATOM 3869 C CA . ALA A 1 504 ? 15.211 -15.5 -0.846 1 98.62 504 ALA A CA 1
ATOM 3870 C C . ALA A 1 504 ? 15.156 -14.789 -2.195 1 98.62 504 ALA A C 1
ATOM 3872 O O . ALA A 1 504 ? 14.953 -15.422 -3.23 1 98.62 504 ALA A O 1
ATOM 3873 N N . PHE A 1 505 ? 15.32 -13.523 -2.148 1 98.38 505 PHE A N 1
ATOM 3874 C CA . PHE A 1 505 ? 15.336 -12.68 -3.338 1 98.38 505 PHE A CA 1
ATOM 3875 C C . PHE A 1 505 ? 16.719 -12.086 -3.561 1 98.38 505 PHE A C 1
ATOM 3877 O O . PHE A 1 505 ? 17.531 -12 -2.629 1 98.38 505 PHE A O 1
ATOM 3884 N N . PHE A 1 506 ? 17.016 -11.703 -4.766 1 97.62 506 PHE A N 1
ATOM 3885 C CA . PHE A 1 506 ? 18.109 -10.773 -4.988 1 97.62 506 PHE A CA 1
ATOM 3886 C C . PHE A 1 506 ? 17.625 -9.523 -5.703 1 97.62 506 PHE A C 1
ATOM 3888 O O . PHE A 1 506 ? 16.594 -9.539 -6.371 1 97.62 506 PHE A O 1
ATOM 3895 N N . ARG A 1 507 ? 18.281 -8.492 -5.562 1 95.88 507 ARG A N 1
ATOM 3896 C CA . ARG A 1 507 ? 18.078 -7.203 -6.215 1 95.88 507 ARG A CA 1
ATOM 3897 C C . ARG A 1 507 ? 19.406 -6.586 -6.641 1 95.88 507 ARG A C 1
ATOM 3899 O O . ARG A 1 507 ? 20.344 -6.512 -5.848 1 95.88 507 ARG A O 1
ATOM 3906 N N . PRO A 1 508 ? 19.469 -6.137 -7.926 1 94.75 508 PRO A N 1
ATOM 3907 C CA . PRO A 1 508 ? 20.688 -5.422 -8.312 1 94.75 508 PRO A CA 1
ATOM 3908 C C . PRO A 1 508 ? 20.875 -4.109 -7.555 1 94.75 508 PRO A C 1
ATOM 3910 O O . PRO A 1 508 ? 19.922 -3.344 -7.402 1 94.75 508 PRO A O 1
ATOM 3913 N N . LEU A 1 509 ? 21.984 -3.938 -7.012 1 91.56 509 LEU A N 1
ATOM 3914 C CA . LEU A 1 509 ? 22.297 -2.721 -6.27 1 91.56 509 LEU A CA 1
ATOM 3915 C C . LEU A 1 509 ? 23.109 -1.756 -7.125 1 91.56 509 LEU A C 1
ATOM 3917 O O . LEU A 1 509 ? 22.672 -0.634 -7.391 1 91.56 509 LEU A O 1
ATOM 3921 N N . ASN A 1 510 ? 24.281 -2.189 -7.598 1 88.62 510 ASN A N 1
ATOM 3922 C CA . ASN A 1 510 ? 25.172 -1.475 -8.5 1 88.62 510 ASN A CA 1
ATOM 3923 C C . ASN A 1 510 ? 25.734 -2.395 -9.586 1 88.62 510 ASN A C 1
ATOM 3925 O O . ASN A 1 510 ? 26.828 -2.92 -9.453 1 88.62 510 ASN A O 1
ATOM 3929 N N . VAL A 1 511 ? 24.938 -2.561 -10.531 1 90.19 511 VAL A N 1
ATOM 3930 C CA . VAL A 1 511 ? 25.219 -3.434 -11.664 1 90.19 511 VAL A CA 1
ATOM 3931 C C . VAL A 1 511 ? 24.984 -2.676 -12.969 1 90.19 511 VAL A C 1
ATOM 3933 O O . VAL A 1 511 ? 24.062 -1.873 -13.07 1 90.19 511 VAL A O 1
ATOM 3936 N N . SER A 1 512 ? 25.875 -2.787 -13.867 1 88.75 512 SER A N 1
ATOM 3937 C CA . SER A 1 512 ? 25.719 -2.117 -15.156 1 88.75 512 SER A CA 1
ATOM 3938 C C . SER A 1 512 ? 24.656 -2.803 -16 1 88.75 512 SER A C 1
ATOM 3940 O O . SER A 1 512 ? 24.984 -3.568 -16.922 1 88.75 512 SER A O 1
ATOM 3942 N N . LEU A 1 513 ? 23.5 -2.469 -15.648 1 89.56 513 LEU A N 1
ATOM 3943 C CA . LEU A 1 513 ? 22.375 -3.037 -16.375 1 89.56 513 LEU A CA 1
ATOM 3944 C C . LEU A 1 513 ? 21.812 -2.037 -17.391 1 89.56 513 LEU A C 1
ATOM 3946 O O . LEU A 1 513 ? 21.922 -0.824 -17.188 1 89.56 513 LEU A O 1
ATOM 3950 N N . THR A 1 514 ? 21.344 -2.57 -18.469 1 87.94 514 THR A N 1
ATOM 3951 C CA . THR A 1 514 ? 20.656 -1.744 -19.453 1 87.94 514 THR A CA 1
ATOM 3952 C C . THR A 1 514 ? 19.312 -2.359 -19.844 1 87.94 514 THR A C 1
ATOM 3954 O O . THR A 1 514 ? 19.047 -3.516 -19.516 1 87.94 514 THR A O 1
ATOM 3957 N N . GLY A 1 515 ? 18.5 -1.527 -20.422 1 93.19 515 GLY A N 1
ATOM 3958 C CA . GLY A 1 515 ? 17.234 -2.006 -20.969 1 93.19 515 GLY A CA 1
ATOM 3959 C C . GLY A 1 515 ? 16.266 -2.475 -19.906 1 93.19 515 GLY A C 1
ATOM 3960 O O . GLY A 1 515 ? 16.141 -1.844 -18.844 1 93.19 515 GLY A O 1
ATOM 3961 N N . ASN A 1 516 ? 15.586 -3.576 -20.141 1 94.5 516 ASN A N 1
ATOM 3962 C CA . ASN A 1 516 ? 14.516 -4.078 -19.281 1 94.5 516 ASN A CA 1
ATOM 3963 C C . ASN A 1 516 ? 15.055 -4.602 -17.953 1 94.5 516 ASN A C 1
ATOM 3965 O O . ASN A 1 516 ? 14.414 -4.445 -16.922 1 94.5 516 ASN A O 1
ATOM 3969 N N . ALA A 1 517 ? 16.234 -5.172 -18.062 1 95.06 517 ALA A N 1
ATOM 3970 C CA . ALA A 1 517 ? 16.828 -5.738 -16.859 1 95.06 517 ALA A CA 1
ATOM 3971 C C . ALA A 1 517 ? 17.047 -4.664 -15.789 1 95.06 517 ALA A C 1
ATOM 3973 O O . ALA A 1 517 ? 16.984 -4.953 -14.586 1 95.06 517 ALA A O 1
ATOM 3974 N N . ALA A 1 518 ? 17.281 -3.451 -16.234 1 94.5 518 ALA A N 1
ATOM 3975 C CA . ALA A 1 518 ? 17.547 -2.34 -15.312 1 94.5 518 ALA A CA 1
ATOM 3976 C C . ALA A 1 518 ? 16.281 -1.968 -14.531 1 94.5 518 ALA A C 1
ATOM 3978 O O . ALA A 1 518 ? 16.359 -1.239 -13.539 1 94.5 518 ALA A O 1
ATOM 3979 N N . LEU A 1 519 ? 15.148 -2.445 -14.953 1 94.69 519 LEU A N 1
ATOM 3980 C CA . LEU A 1 519 ? 13.875 -2.07 -14.352 1 94.69 519 LEU A CA 1
ATOM 3981 C C . LEU A 1 519 ? 13.453 -3.092 -13.297 1 94.69 519 LEU A C 1
ATOM 3983 O O . LEU A 1 519 ? 12.422 -2.92 -12.641 1 94.69 519 LEU A O 1
ATOM 3987 N N . LEU A 1 520 ? 14.242 -4.137 -13.055 1 96.25 520 LEU A N 1
ATOM 3988 C CA . LEU A 1 520 ? 13.898 -5.211 -12.125 1 96.25 520 LEU A CA 1
ATOM 3989 C C . LEU A 1 520 ? 13.867 -4.691 -10.688 1 96.25 520 LEU A C 1
ATOM 3991 O O . LEU A 1 520 ? 14.789 -4.012 -10.242 1 96.25 520 LEU A O 1
ATOM 3995 N N . ASN A 1 521 ? 12.758 -4.988 -9.977 1 95.69 521 ASN A N 1
ATOM 3996 C CA . ASN A 1 521 ? 12.688 -4.684 -8.555 1 95.69 521 ASN A CA 1
ATOM 3997 C C . ASN A 1 521 ? 13.5 -5.672 -7.727 1 95.69 521 ASN A C 1
ATOM 3999 O O . ASN A 1 521 ? 14.383 -5.27 -6.969 1 95.69 521 ASN A O 1
ATOM 4003 N N . GLU A 1 522 ? 13.195 -6.887 -7.816 1 96.81 522 GLU A N 1
ATOM 4004 C CA . GLU A 1 522 ? 13.836 -8.031 -7.168 1 96.81 522 GLU A CA 1
ATOM 4005 C C . GLU A 1 522 ? 13.422 -9.336 -7.832 1 96.81 522 GLU A C 1
ATOM 4007 O O . GLU A 1 522 ? 12.461 -9.375 -8.602 1 96.81 522 GLU A O 1
ATOM 4012 N N . GLN A 1 523 ? 14.133 -10.344 -7.625 1 98.19 523 GLN A N 1
ATOM 4013 C CA . GLN A 1 523 ? 13.875 -11.648 -8.211 1 98.19 523 GLN A CA 1
ATOM 4014 C C . GLN A 1 523 ? 14.023 -12.758 -7.176 1 98.19 523 GLN A C 1
ATOM 4016 O O . GLN A 1 523 ? 15.047 -12.844 -6.496 1 98.19 523 GLN A O 1
ATOM 4021 N N . LEU A 1 524 ? 12.969 -13.586 -6.988 1 98.69 524 LEU A N 1
ATOM 4022 C CA . LEU A 1 524 ? 13.031 -14.773 -6.145 1 98.69 524 LEU A CA 1
ATOM 4023 C C . LEU A 1 524 ? 14 -15.797 -6.73 1 98.69 524 LEU A C 1
ATOM 4025 O O . LEU A 1 524 ? 13.93 -16.125 -7.918 1 98.69 524 LEU A O 1
ATOM 4029 N N . PHE A 1 525 ? 14.953 -16.312 -5.926 1 98.44 525 PHE A N 1
ATOM 4030 C CA . PHE A 1 525 ? 15.836 -17.328 -6.465 1 98.44 525 PHE A CA 1
ATOM 4031 C C . PHE A 1 525 ? 15.734 -18.609 -5.648 1 98.44 525 PHE A C 1
ATOM 4033 O O . PHE A 1 525 ? 16.234 -19.656 -6.062 1 98.44 525 PHE A O 1
ATOM 4040 N N . ASP A 1 526 ? 15.102 -18.562 -4.48 1 98.56 526 ASP A N 1
ATOM 4041 C CA . ASP A 1 526 ? 14.891 -19.75 -3.656 1 98.56 526 ASP A CA 1
ATOM 4042 C C . ASP A 1 526 ? 13.867 -19.484 -2.561 1 98.56 526 ASP A C 1
ATOM 4044 O O . ASP A 1 526 ? 13.508 -18.328 -2.305 1 98.56 526 ASP A O 1
ATOM 4048 N N . TYR A 1 527 ? 13.32 -20.469 -1.942 1 98.44 527 TYR A N 1
ATOM 4049 C CA . TYR A 1 527 ? 12.438 -20.391 -0.786 1 98.44 527 TYR A CA 1
ATOM 4050 C C . TYR A 1 527 ? 12.461 -21.703 -0.004 1 98.44 527 TYR A C 1
ATOM 4052 O O . TYR A 1 527 ? 12.68 -22.781 -0.576 1 98.44 527 TYR A O 1
ATOM 4060 N N . ARG A 1 528 ? 12.242 -21.609 1.322 1 98.06 528 ARG A N 1
ATOM 4061 C CA . ARG A 1 528 ? 12.25 -22.766 2.211 1 98.06 528 ARG A CA 1
ATOM 4062 C C . ARG A 1 528 ? 11.117 -22.688 3.229 1 98.06 528 ARG A C 1
ATOM 4064 O O . ARG A 1 528 ? 10.859 -21.609 3.789 1 98.06 528 ARG A O 1
ATOM 4071 N N . ARG A 1 529 ? 10.438 -23.781 3.385 1 97.69 529 ARG A N 1
ATOM 4072 C CA . ARG A 1 529 ? 9.422 -23.891 4.426 1 97.69 529 ARG A CA 1
ATOM 4073 C C . ARG A 1 529 ? 9.992 -24.547 5.68 1 97.69 529 ARG A C 1
ATOM 4075 O O . ARG A 1 529 ? 10.742 -25.516 5.594 1 97.69 529 ARG A O 1
ATOM 4082 N N . VAL A 1 530 ? 9.695 -23.984 6.855 1 98 530 VAL A N 1
ATOM 4083 C CA . VAL A 1 530 ? 10.109 -24.578 8.125 1 98 530 VAL A CA 1
ATOM 4084 C C . VAL A 1 530 ? 8.891 -24.75 9.031 1 98 530 VAL A C 1
ATOM 4086 O O . VAL A 1 530 ? 7.961 -23.938 9 1 98 530 VAL A O 1
ATOM 4089 N N . SER A 1 531 ? 8.836 -25.797 9.781 1 98.12 531 SER A N 1
ATOM 4090 C CA . SER A 1 531 ? 7.832 -26.047 10.812 1 98.12 531 SER A CA 1
ATOM 4091 C C . SER A 1 531 ? 8.445 -25.969 12.211 1 98.12 531 SER A C 1
ATOM 4093 O O . SER A 1 531 ? 9.391 -26.688 12.523 1 98.12 531 SER A O 1
ATOM 4095 N N . LEU A 1 532 ? 7.898 -25.078 13.062 1 98.44 532 LEU A N 1
ATOM 4096 C CA . LEU A 1 532 ? 8.516 -24.828 14.359 1 98.44 532 LEU A CA 1
ATOM 4097 C C . LEU A 1 532 ? 7.465 -24.844 15.469 1 98.44 532 LEU A C 1
ATOM 4099 O O . LEU A 1 532 ? 6.355 -24.328 15.289 1 98.44 532 LEU A O 1
ATOM 4103 N N . ARG A 1 533 ? 7.852 -25.438 16.578 1 98.06 533 ARG A N 1
ATOM 4104 C CA . ARG A 1 533 ? 7.09 -25.297 17.828 1 98.06 533 ARG A CA 1
ATOM 4105 C C . ARG A 1 533 ? 7.379 -23.969 18.5 1 98.06 533 ARG A C 1
ATOM 4107 O O . ARG A 1 533 ? 8.383 -23.312 18.203 1 98.06 533 ARG A O 1
ATOM 4114 N N . PRO A 1 534 ? 6.457 -23.562 19.438 1 97.44 534 PRO A N 1
ATOM 4115 C CA . PRO A 1 534 ? 6.758 -22.344 20.203 1 97.44 534 PRO A CA 1
ATOM 4116 C C . PRO A 1 534 ? 8.133 -22.391 20.875 1 97.44 534 PRO A C 1
ATOM 4118 O O . PRO A 1 534 ? 8.516 -23.422 21.422 1 97.44 534 PRO A O 1
ATOM 4121 N N . ALA A 1 535 ? 8.906 -21.328 20.766 1 96.88 535 ALA A N 1
ATOM 4122 C CA . ALA A 1 535 ? 10.219 -21.125 21.375 1 96.88 535 ALA A CA 1
ATOM 4123 C C . ALA A 1 535 ? 11.289 -21.953 20.672 1 96.88 535 ALA A C 1
ATOM 4125 O O . ALA A 1 535 ? 12.398 -22.109 21.203 1 96.88 535 ALA A O 1
ATOM 4126 N N . GLU A 1 536 ? 10.953 -22.547 19.594 1 98.06 536 GLU A N 1
ATOM 4127 C CA . GLU A 1 536 ? 11.93 -23.266 18.766 1 98.06 536 GLU A CA 1
ATOM 4128 C C . GLU A 1 536 ? 12.5 -22.375 17.672 1 98.06 536 GLU A C 1
ATOM 4130 O O . GLU A 1 536 ? 11.844 -21.422 17.234 1 98.06 536 GLU A O 1
ATOM 4135 N N . ASP A 1 537 ? 13.727 -22.594 17.281 1 97.31 537 ASP A N 1
ATOM 4136 C CA . ASP A 1 537 ? 14.352 -21.875 16.188 1 97.31 537 ASP A CA 1
ATOM 4137 C C . ASP A 1 537 ? 14.992 -22.844 15.195 1 97.31 537 ASP A C 1
ATOM 4139 O O . ASP A 1 537 ? 15.164 -24.016 15.492 1 97.31 537 ASP A O 1
ATOM 4143 N N . SER A 1 538 ? 15.211 -22.453 14.008 1 97.19 538 SER A N 1
ATOM 4144 C CA . SER A 1 538 ? 15.875 -23.203 12.953 1 97.19 538 SER A CA 1
ATOM 4145 C C . SER A 1 538 ? 16.734 -22.297 12.086 1 97.19 538 SER A C 1
ATOM 4147 O O . SER A 1 538 ? 16.375 -21.156 11.82 1 97.19 538 SER A O 1
ATOM 4149 N N . LYS A 1 539 ? 17.875 -22.812 11.656 1 96.62 539 LYS A N 1
ATOM 4150 C CA . LYS A 1 539 ? 18.734 -22.094 10.711 1 96.62 539 LYS A CA 1
ATOM 4151 C C . LYS A 1 539 ? 18.359 -22.422 9.266 1 96.62 539 LYS A C 1
ATOM 4153 O O . LYS A 1 539 ? 18.141 -23.594 8.93 1 96.62 539 LYS A O 1
ATOM 4158 N N . VAL A 1 540 ? 18.203 -21.453 8.508 1 97.5 540 VAL A N 1
ATOM 4159 C CA . VAL A 1 540 ? 17.938 -21.609 7.074 1 97.5 540 VAL A CA 1
ATOM 4160 C C . VAL A 1 540 ? 19.062 -20.953 6.277 1 97.5 540 VAL A C 1
ATOM 4162 O O . VAL A 1 540 ? 19.328 -19.75 6.422 1 97.5 540 VAL A O 1
ATOM 4165 N N . THR A 1 541 ? 19.734 -21.719 5.43 1 96.81 541 THR A N 1
ATOM 4166 C CA . THR A 1 541 ? 20.875 -21.234 4.668 1 96.81 541 THR A CA 1
ATOM 4167 C C . THR A 1 541 ? 20.594 -21.297 3.17 1 96.81 541 THR A C 1
ATOM 4169 O O . THR A 1 541 ? 20 -22.25 2.684 1 96.81 541 THR A O 1
ATOM 4172 N N . PHE A 1 542 ? 21.016 -20.312 2.475 1 97.12 542 PHE A N 1
ATOM 4173 C CA . PHE A 1 542 ? 20.938 -20.266 1.02 1 97.12 542 PHE A CA 1
ATOM 4174 C C . PHE A 1 542 ? 22.328 -20.062 0.416 1 97.12 542 PHE A C 1
ATOM 4176 O O . PHE A 1 542 ? 23.078 -19.203 0.869 1 97.12 542 PHE A O 1
ATOM 4183 N N . ARG A 1 543 ? 22.656 -20.859 -0.523 1 96.5 543 ARG A N 1
ATOM 4184 C CA . ARG A 1 543 ? 23.906 -20.734 -1.252 1 96.5 543 ARG A CA 1
ATOM 4185 C C . ARG A 1 543 ? 23.766 -19.797 -2.436 1 96.5 543 ARG A C 1
ATOM 4187 O O . ARG A 1 543 ? 22.844 -19.922 -3.242 1 96.5 543 ARG A O 1
ATOM 4194 N N . ILE A 1 544 ? 24.688 -18.859 -2.518 1 96.75 544 ILE A N 1
ATOM 4195 C CA . ILE A 1 544 ? 24.688 -17.891 -3.607 1 96.75 544 ILE A CA 1
ATOM 4196 C C . ILE A 1 544 ? 25.859 -18.188 -4.539 1 96.75 544 ILE A C 1
ATOM 4198 O O . ILE A 1 544 ? 27.031 -18.078 -4.141 1 96.75 544 ILE A O 1
ATOM 4202 N N . GLN A 1 545 ? 25.531 -18.547 -5.703 1 96.5 545 GLN A N 1
ATOM 4203 C CA . GLN A 1 545 ? 26.5 -18.719 -6.793 1 96.5 545 GLN A CA 1
ATOM 4204 C C . GLN A 1 545 ? 26.328 -17.609 -7.836 1 96.5 545 GLN A C 1
ATOM 4206 O O . GLN A 1 545 ? 25.344 -16.875 -7.828 1 96.5 545 GLN A O 1
ATOM 4211 N N . GLN A 1 546 ? 27.281 -17.516 -8.734 1 95 546 GLN A N 1
ATOM 4212 C CA . GLN A 1 546 ? 27.141 -16.531 -9.805 1 95 546 GLN A CA 1
ATOM 4213 C C . GLN A 1 546 ? 25.828 -16.719 -10.562 1 95 546 GLN A C 1
ATOM 4215 O O . GLN A 1 546 ? 25.141 -15.75 -10.875 1 95 546 GLN A O 1
ATOM 4220 N N . ARG A 1 547 ? 25.5 -17.953 -10.82 1 94.88 547 ARG A N 1
ATOM 4221 C CA . ARG A 1 547 ? 24.297 -18.266 -11.586 1 94.88 547 ARG A CA 1
ATOM 4222 C C . ARG A 1 547 ? 23.031 -17.922 -10.805 1 94.88 547 ARG A C 1
ATOM 4224 O O . ARG A 1 547 ? 21.969 -17.734 -11.391 1 94.88 547 ARG A O 1
ATOM 4231 N N . THR A 1 548 ? 23.172 -17.875 -9.484 1 96.25 548 THR A N 1
ATOM 4232 C CA . THR A 1 548 ? 22.016 -17.547 -8.641 1 96.25 548 THR A CA 1
ATOM 4233 C C . THR A 1 548 ? 21.484 -16.156 -8.961 1 96.25 548 THR A C 1
ATOM 4235 O O . THR A 1 548 ? 20.281 -15.922 -8.938 1 96.25 548 THR A O 1
ATOM 4238 N N . VAL A 1 549 ? 22.406 -15.18 -9.289 1 96 549 VAL A N 1
ATOM 4239 C CA . VAL A 1 549 ? 22 -13.797 -9.5 1 96 549 VAL A CA 1
ATOM 4240 C C . VAL A 1 549 ? 22.094 -13.445 -10.984 1 96 549 VAL A C 1
ATOM 4242 O O . VAL A 1 549 ? 22.141 -12.273 -11.344 1 96 549 VAL A O 1
ATOM 4245 N N . ALA A 1 550 ? 22.203 -14.523 -11.828 1 96.12 550 ALA A N 1
ATOM 4246 C CA . ALA A 1 550 ? 22.219 -14.266 -13.273 1 96.12 550 ALA A CA 1
ATOM 4247 C C . ALA A 1 550 ? 20.906 -13.648 -13.727 1 96.12 550 ALA A C 1
ATOM 4249 O O . ALA A 1 550 ? 19.844 -13.938 -13.156 1 96.12 550 ALA A O 1
ATOM 4250 N N . MET A 1 551 ? 20.969 -12.766 -14.695 1 97 551 MET A N 1
ATOM 4251 C CA . MET A 1 551 ? 19.797 -12.094 -15.234 1 97 551 MET A CA 1
ATOM 4252 C C . MET A 1 551 ? 19.75 -12.219 -16.75 1 97 551 MET A C 1
ATOM 4254 O O . MET A 1 551 ? 20.703 -12.719 -17.375 1 97 551 MET A O 1
ATOM 4258 N N . VAL A 1 552 ? 18.625 -11.805 -17.281 1 97.12 552 VAL A N 1
ATOM 4259 C CA . VAL A 1 552 ? 18.438 -11.883 -18.734 1 97.12 552 VAL A CA 1
ATOM 4260 C C . VAL A 1 552 ? 18.734 -10.531 -19.375 1 97.12 552 VAL A C 1
ATOM 4262 O O . VAL A 1 552 ? 18.344 -9.492 -18.844 1 97.12 552 VAL A O 1
ATOM 4265 N N . ASP A 1 553 ? 19.516 -10.508 -20.438 1 95.94 553 ASP A N 1
ATOM 4266 C CA . ASP A 1 553 ? 19.734 -9.266 -21.156 1 95.94 553 ASP A CA 1
ATOM 4267 C C . ASP A 1 553 ? 18.688 -9.062 -22.25 1 95.94 553 ASP A C 1
ATOM 4269 O O . ASP A 1 553 ? 17.781 -9.883 -22.406 1 95.94 553 ASP A O 1
ATOM 4273 N N . ASP A 1 554 ? 18.766 -8.016 -23.016 1 95.31 554 ASP A N 1
ATOM 4274 C CA . ASP A 1 554 ? 17.734 -7.66 -23.984 1 95.31 554 ASP A CA 1
ATOM 4275 C C . ASP A 1 554 ? 17.719 -8.633 -25.156 1 95.31 554 ASP A C 1
ATOM 4277 O O . ASP A 1 554 ? 16.766 -8.688 -25.922 1 95.31 554 ASP A O 1
ATOM 4281 N N . MET A 1 555 ? 18.797 -9.383 -25.312 1 95 555 MET A N 1
ATOM 4282 C CA . MET A 1 555 ? 18.875 -10.383 -26.359 1 95 555 MET A CA 1
ATOM 4283 C C . MET A 1 555 ? 18.344 -11.727 -25.891 1 95 555 MET A C 1
ATOM 4285 O O . MET A 1 555 ? 18.281 -12.688 -26.656 1 95 555 MET A O 1
ATOM 4289 N N . GLY A 1 556 ? 17.922 -11.844 -24.625 1 96.19 556 GLY A N 1
ATOM 4290 C CA . GLY A 1 556 ? 17.328 -13.047 -24.078 1 96.19 556 GLY A CA 1
ATOM 4291 C C . GLY A 1 556 ? 18.359 -14 -23.484 1 96.19 556 GLY A C 1
ATOM 4292 O O . GLY A 1 556 ? 18.016 -15.102 -23.062 1 96.19 556 GLY A O 1
ATOM 4293 N N . ASN A 1 557 ? 19.625 -13.578 -23.422 1 95.88 557 ASN A N 1
ATOM 4294 C CA . ASN A 1 557 ? 20.672 -14.414 -22.844 1 95.88 557 ASN A CA 1
ATOM 4295 C C . ASN A 1 557 ? 20.688 -14.336 -21.328 1 95.88 557 ASN A C 1
ATOM 4297 O O . ASN A 1 557 ? 20.406 -13.281 -20.75 1 95.88 557 ASN A O 1
ATOM 4301 N N . HIS A 1 558 ? 20.938 -15.453 -20.734 1 95.5 558 HIS A N 1
ATOM 4302 C CA . HIS A 1 558 ? 21.234 -15.438 -19.297 1 95.5 558 HIS A CA 1
ATOM 4303 C C . HIS A 1 558 ? 22.688 -15.023 -19.047 1 95.5 558 HIS A C 1
ATOM 4305 O O . HIS A 1 558 ? 23.609 -15.648 -19.562 1 95.5 558 HIS A O 1
ATOM 4311 N N . VAL A 1 559 ? 22.781 -14.016 -18.266 1 95.94 559 VAL A N 1
ATOM 4312 C CA . VAL A 1 559 ? 24.078 -13.352 -18.203 1 95.94 559 VAL A CA 1
ATOM 4313 C C . VAL A 1 559 ? 24.453 -13.109 -16.734 1 95.94 559 VAL A C 1
ATOM 4315 O O . VAL A 1 559 ? 23.594 -12.789 -15.914 1 95.94 559 VAL A O 1
ATOM 4318 N N . ILE A 1 560 ? 25.703 -13.367 -16.438 1 95.5 560 ILE A N 1
ATOM 4319 C CA . ILE A 1 560 ? 26.281 -12.922 -15.172 1 95.5 560 ILE A CA 1
ATOM 4320 C C . ILE A 1 560 ? 26.75 -11.477 -15.305 1 95.5 560 ILE A C 1
ATOM 4322 O O . ILE A 1 560 ? 27.625 -11.18 -16.109 1 95.5 560 ILE A O 1
ATOM 4326 N N . TYR A 1 561 ? 26.125 -10.57 -14.617 1 95.62 561 TYR A N 1
ATOM 4327 C CA . TYR A 1 561 ? 26.578 -9.188 -14.516 1 95.62 561 TYR A CA 1
ATOM 4328 C C . TYR A 1 561 ? 27.422 -8.977 -13.258 1 95.62 561 TYR A C 1
ATOM 4330 O O . TYR A 1 561 ? 26.938 -9.18 -12.141 1 95.62 561 TYR A O 1
ATOM 4338 N N . PRO A 1 562 ? 28.656 -8.688 -13.484 1 95.38 562 PRO A N 1
ATOM 4339 C CA . PRO A 1 562 ? 29.453 -8.391 -12.289 1 95.38 562 PRO A CA 1
ATOM 4340 C C . PRO A 1 562 ? 28.953 -7.164 -11.539 1 95.38 562 PRO A C 1
ATOM 4342 O O . PRO A 1 562 ? 28.391 -6.246 -12.148 1 95.38 562 PRO A O 1
ATOM 4345 N N . GLY A 1 563 ? 29.141 -7.191 -10.281 1 94.44 563 GLY A N 1
ATOM 4346 C CA . GLY A 1 563 ? 28.75 -6.051 -9.469 1 94.44 563 GLY A CA 1
ATOM 4347 C C . GLY A 1 563 ? 28.172 -6.449 -8.117 1 94.44 563 GLY A C 1
ATOM 4348 O O . GLY A 1 563 ? 28.5 -7.52 -7.598 1 94.44 563 GLY A O 1
ATOM 4349 N N . PHE A 1 564 ? 27.469 -5.52 -7.52 1 94.31 564 PHE A N 1
ATOM 4350 C CA . PHE A 1 564 ? 26.938 -5.715 -6.176 1 94.31 564 PHE A CA 1
ATOM 4351 C C . PHE A 1 564 ? 25.438 -6.016 -6.227 1 94.31 564 PHE A C 1
ATOM 4353 O O . PHE A 1 564 ? 24.703 -5.391 -6.988 1 94.31 564 PHE A O 1
ATOM 4360 N N . TYR A 1 565 ? 25.062 -6.98 -5.488 1 95.38 565 TYR A N 1
ATOM 4361 C CA . TYR A 1 565 ? 23.672 -7.383 -5.332 1 95.38 565 TYR A CA 1
ATOM 4362 C C . TYR A 1 565 ? 23.266 -7.398 -3.863 1 95.38 565 TYR A C 1
ATOM 4364 O O . TYR A 1 565 ? 24.109 -7.633 -2.986 1 95.38 565 TYR A O 1
ATOM 4372 N N . GLU A 1 566 ? 22.047 -7.102 -3.598 1 94.69 566 GLU A N 1
ATOM 4373 C CA . GLU A 1 566 ? 21.453 -7.379 -2.291 1 94.69 566 GLU A CA 1
ATOM 4374 C C . GLU A 1 566 ? 20.688 -8.688 -2.301 1 94.69 566 GLU A C 1
ATOM 4376 O O . GLU A 1 566 ? 19.875 -8.938 -3.199 1 94.69 566 GLU A O 1
ATOM 4381 N N . VAL A 1 567 ? 21.016 -9.531 -1.385 1 95.75 567 VAL A N 1
ATOM 4382 C CA . VAL A 1 567 ? 20.219 -10.727 -1.13 1 95.75 567 VAL A CA 1
ATOM 4383 C C . VAL A 1 567 ? 19.266 -10.477 0.033 1 95.75 567 VAL A C 1
ATOM 4385 O O . VAL A 1 567 ? 19.688 -10.07 1.116 1 95.75 567 VAL A O 1
ATOM 4388 N N . ILE A 1 568 ? 18.016 -10.672 -0.188 1 96.12 568 ILE A N 1
ATOM 4389 C CA . ILE A 1 568 ? 16.953 -10.383 0.779 1 96.12 568 ILE A CA 1
ATOM 4390 C C . ILE A 1 568 ? 16.328 -11.68 1.261 1 96.12 568 ILE A C 1
ATOM 4392 O O . ILE A 1 568 ? 15.781 -12.453 0.462 1 96.12 568 ILE A O 1
ATOM 4396 N N . LEU A 1 569 ? 16.453 -12 2.516 1 96.88 569 LEU A N 1
ATOM 4397 C CA . LEU A 1 569 ? 15.711 -13.078 3.166 1 96.88 569 LEU A CA 1
ATOM 4398 C C . LEU A 1 569 ? 14.531 -12.523 3.969 1 96.88 569 LEU A C 1
ATOM 4400 O O . LEU A 1 569 ? 14.719 -11.672 4.836 1 96.88 569 LEU A O 1
ATOM 4404 N N . THR A 1 570 ? 13.297 -12.961 3.629 1 97.25 570 THR A N 1
ATOM 4405 C CA . THR A 1 570 ? 12.102 -12.383 4.227 1 97.25 570 THR A CA 1
ATOM 4406 C C . THR A 1 570 ? 11 -13.43 4.359 1 97.25 570 THR A C 1
ATOM 4408 O O . THR A 1 570 ? 11.031 -14.461 3.688 1 97.25 570 THR A O 1
ATOM 4411 N N . ASN A 1 571 ? 10.094 -13.188 5.277 1 97.06 571 ASN A N 1
ATOM 4412 C CA . ASN A 1 571 ? 8.922 -14.055 5.34 1 97.06 571 ASN A CA 1
ATOM 4413 C C . ASN A 1 571 ? 7.758 -13.484 4.539 1 97.06 571 ASN A C 1
ATOM 4415 O O . ASN A 1 571 ? 6.637 -13.992 4.617 1 97.06 571 ASN A O 1
ATOM 4419 N N . GLY A 1 572 ? 7.949 -12.344 3.859 1 95.88 572 GLY A N 1
ATOM 4420 C CA . GLY A 1 572 ? 6.957 -11.773 2.965 1 95.88 572 GLY A CA 1
ATOM 4421 C C . GLY A 1 572 ? 6.047 -10.766 3.646 1 95.88 572 GLY A C 1
ATOM 4422 O O . GLY A 1 572 ? 5.285 -10.055 2.982 1 95.88 572 GLY A O 1
ATOM 4423 N N . VAL A 1 573 ? 6.145 -10.578 4.984 1 93.44 573 VAL A N 1
ATOM 4424 C CA . VAL A 1 573 ? 5.238 -9.711 5.73 1 93.44 573 VAL A CA 1
ATOM 4425 C C . VAL A 1 573 ? 6.039 -8.633 6.461 1 93.44 573 VAL A C 1
ATOM 4427 O O . VAL A 1 573 ? 6.449 -7.641 5.855 1 93.44 573 VAL A O 1
ATOM 4430 N N . HIS A 1 574 ? 6.605 -8.969 7.73 1 86.06 574 HIS A N 1
ATOM 4431 C CA . HIS A 1 574 ? 7.234 -7.941 8.555 1 86.06 574 HIS A CA 1
ATOM 4432 C C . HIS A 1 574 ? 8.727 -8.219 8.734 1 86.06 574 HIS A C 1
ATOM 4434 O O . HIS A 1 574 ? 9.484 -7.316 9.094 1 86.06 574 HIS A O 1
ATOM 4440 N N . GLU A 1 575 ? 9.133 -9.438 8.477 1 91.25 575 GLU A N 1
ATOM 4441 C CA . GLU A 1 575 ? 10.508 -9.836 8.766 1 91.25 575 GLU A CA 1
ATOM 4442 C C . GLU A 1 575 ? 11.367 -9.805 7.504 1 91.25 575 GLU A C 1
ATOM 4444 O O . GLU A 1 575 ? 10.992 -10.367 6.473 1 91.25 575 GLU A O 1
ATOM 4449 N N . ARG A 1 576 ? 12.578 -9.203 7.641 1 94 576 ARG A N 1
ATOM 4450 C CA . ARG A 1 576 ? 13.492 -9.086 6.512 1 94 576 ARG A CA 1
ATOM 4451 C C . ARG A 1 576 ? 14.93 -8.938 6.988 1 94 576 ARG A C 1
ATOM 4453 O O . ARG A 1 576 ? 15.203 -8.203 7.949 1 94 576 ARG A O 1
ATOM 4460 N N . VAL A 1 577 ? 15.805 -9.672 6.395 1 92.38 577 VAL A N 1
ATOM 4461 C CA . VAL A 1 577 ? 17.25 -9.57 6.578 1 92.38 577 VAL A CA 1
ATOM 4462 C C . VAL A 1 577 ? 17.938 -9.453 5.219 1 92.38 577 VAL A C 1
ATOM 4464 O O . VAL A 1 577 ? 17.562 -10.156 4.27 1 92.38 577 VAL A O 1
ATOM 4467 N N . THR A 1 578 ? 18.859 -8.555 5.113 1 92.38 578 THR A N 1
ATOM 4468 C CA . THR A 1 578 ? 19.531 -8.359 3.828 1 92.38 578 THR A CA 1
ATOM 4469 C C . THR A 1 578 ? 21.031 -8.617 3.951 1 92.38 578 THR A C 1
ATOM 4471 O O . THR A 1 578 ? 21.609 -8.438 5.023 1 92.38 578 THR A O 1
ATOM 4474 N N . PHE A 1 579 ? 21.609 -9.055 2.855 1 91.38 579 PHE A N 1
ATOM 4475 C CA . PHE A 1 579 ? 23.031 -9.258 2.676 1 91.38 579 PHE A CA 1
ATOM 4476 C C . PHE A 1 579 ? 23.516 -8.641 1.363 1 91.38 579 PHE A C 1
ATOM 4478 O O . PHE A 1 579 ? 22.75 -8.57 0.397 1 91.38 579 PHE A O 1
ATOM 4485 N N . VAL A 1 580 ? 24.734 -8.234 1.344 1 92.94 580 VAL A N 1
ATOM 4486 C CA . VAL A 1 580 ? 25.312 -7.742 0.098 1 92.94 580 VAL A CA 1
ATOM 4487 C C . VAL A 1 580 ? 26.312 -8.758 -0.446 1 92.94 580 VAL A C 1
ATOM 4489 O O . VAL A 1 580 ? 27.172 -9.25 0.292 1 92.94 580 VAL A O 1
ATOM 4492 N N . VAL A 1 581 ? 26.172 -9.008 -1.677 1 93.88 581 VAL A N 1
ATOM 4493 C CA . VAL A 1 581 ? 27.047 -9.938 -2.373 1 93.88 581 VAL A CA 1
ATOM 4494 C C . VAL A 1 581 ? 27.75 -9.219 -3.527 1 93.88 581 VAL A C 1
ATOM 4496 O O . VAL A 1 581 ? 27.109 -8.484 -4.289 1 93.88 581 VAL A O 1
ATOM 4499 N N . HIS A 1 582 ? 29.016 -9.375 -3.598 1 94.44 582 HIS A N 1
ATOM 4500 C CA . HIS A 1 582 ? 29.797 -8.852 -4.715 1 94.44 582 HIS A CA 1
ATOM 4501 C C . HIS A 1 582 ? 30.172 -9.969 -5.688 1 94.44 582 HIS A C 1
ATOM 4503 O O . HIS A 1 582 ? 30.969 -10.844 -5.359 1 94.44 582 HIS A O 1
ATOM 4509 N N . VAL A 1 583 ? 29.562 -9.93 -6.824 1 95.19 583 VAL A N 1
ATOM 4510 C CA . VAL A 1 583 ? 29.922 -10.859 -7.891 1 95.19 583 VAL A CA 1
ATOM 4511 C C . VAL A 1 583 ? 31.141 -10.328 -8.648 1 95.19 583 VAL A C 1
ATOM 4513 O O . VAL A 1 583 ? 31.016 -9.398 -9.453 1 95.19 583 VAL A O 1
ATOM 4516 N N . PHE A 1 584 ? 32.188 -10.945 -8.297 1 91.38 584 PHE A N 1
ATOM 4517 C CA . PHE A 1 584 ? 33.438 -10.547 -8.898 1 91.38 584 PHE A CA 1
ATOM 4518 C C . PHE A 1 584 ? 33.781 -11.445 -10.086 1 91.38 584 PHE A C 1
ATOM 4520 O O . PHE A 1 584 ? 34.438 -12.477 -9.914 1 91.38 584 PHE A O 1
ATOM 4527 N N . SER A 1 585 ? 33.344 -11.094 -11.18 1 87.81 585 SER A N 1
ATOM 4528 C CA . SER A 1 585 ? 33.562 -11.812 -12.43 1 87.81 585 SER A CA 1
ATOM 4529 C C . SER A 1 585 ? 33.438 -10.883 -13.633 1 87.81 585 SER A C 1
ATOM 4531 O O . SER A 1 585 ? 33.312 -9.664 -13.477 1 87.81 585 SER A O 1
ATOM 4533 N N . GLU A 1 586 ? 33.688 -11.375 -14.727 1 87.06 586 GLU A N 1
ATOM 4534 C CA . GLU A 1 586 ? 33.406 -10.648 -15.953 1 87.06 586 GLU A CA 1
ATOM 4535 C C . GLU A 1 586 ? 32 -10.953 -16.469 1 87.06 586 GLU A C 1
ATOM 4537 O O . GLU A 1 586 ? 31.391 -11.938 -16.047 1 87.06 586 GLU A O 1
ATOM 4542 N N . TYR A 1 587 ? 31.562 -9.961 -17.125 1 90.38 587 TYR A N 1
ATOM 4543 C CA . TYR A 1 587 ? 30.328 -10.258 -17.859 1 90.38 587 TYR A CA 1
ATOM 4544 C C . TYR A 1 587 ? 30.438 -11.594 -18.594 1 90.38 587 TYR A C 1
ATOM 4546 O O . TYR A 1 587 ? 31.453 -11.867 -19.25 1 90.38 587 TYR A O 1
ATOM 4554 N N . ASP A 1 588 ? 29.531 -12.484 -18.344 1 92.31 588 ASP A N 1
ATOM 4555 C CA . ASP A 1 588 ? 29.594 -13.82 -18.922 1 92.31 588 ASP A CA 1
ATOM 4556 C C . ASP A 1 588 ? 28.203 -14.328 -19.297 1 92.31 588 ASP A C 1
ATOM 4558 O O . ASP A 1 588 ? 27.312 -14.375 -18.469 1 92.31 588 ASP A O 1
ATOM 4562 N N . ILE A 1 589 ? 28.047 -14.656 -20.547 1 93.44 589 ILE A N 1
ATOM 4563 C CA . ILE A 1 589 ? 26.812 -15.297 -21 1 93.44 589 ILE A CA 1
ATOM 4564 C C . ILE A 1 589 ? 26.828 -16.781 -20.609 1 93.44 589 ILE A C 1
ATOM 4566 O O . ILE A 1 589 ? 27.672 -17.547 -21.109 1 93.44 589 ILE A O 1
ATOM 4570 N N . ILE A 1 590 ? 26 -17.156 -19.766 1 91.38 590 ILE A N 1
ATOM 4571 C CA . ILE A 1 590 ? 26.047 -18.531 -19.281 1 91.38 590 ILE A CA 1
ATOM 4572 C C . ILE A 1 590 ? 25.094 -19.406 -20.094 1 91.38 590 ILE A C 1
ATOM 4574 O O . ILE A 1 590 ? 25.234 -20.625 -20.141 1 91.38 590 ILE A O 1
ATOM 4578 N N . ASN A 1 591 ? 24 -18.875 -20.594 1 90.25 591 ASN A N 1
ATOM 4579 C CA . ASN A 1 591 ? 23.062 -19.547 -21.484 1 90.25 591 ASN A CA 1
ATOM 4580 C C . ASN A 1 591 ? 22.547 -18.594 -22.562 1 90.25 591 ASN A C 1
ATOM 4582 O O . ASN A 1 591 ? 21.953 -17.562 -22.25 1 90.25 591 ASN A O 1
ATOM 4586 N N . LYS A 1 592 ? 22.828 -18.922 -23.781 1 91.12 592 LYS A N 1
ATOM 4587 C CA . LYS A 1 592 ? 22.328 -18.125 -24.891 1 91.12 592 LYS A CA 1
ATOM 4588 C C . LYS A 1 592 ? 20.922 -18.547 -25.281 1 91.12 592 LYS A C 1
ATOM 4590 O O . LYS A 1 592 ? 20.609 -19.734 -25.281 1 91.12 592 LYS A O 1
ATOM 4595 N N . LEU A 1 593 ? 20.125 -17.531 -25.516 1 88.88 593 LEU A N 1
ATOM 4596 C CA . LEU A 1 593 ? 18.828 -17.875 -26.109 1 88.88 593 LEU A CA 1
ATOM 4597 C C . LEU A 1 593 ? 18.984 -18.266 -27.578 1 88.88 593 LEU A C 1
ATOM 4599 O O . LEU A 1 593 ? 19.375 -17.438 -28.406 1 88.88 593 LEU A O 1
ATOM 4603 N N . LEU A 1 594 ? 19.094 -19.5 -27.828 1 70.56 594 LEU A N 1
ATOM 4604 C CA . LEU A 1 594 ? 19.328 -19.969 -29.203 1 70.56 594 LEU A CA 1
ATOM 4605 C C . LEU A 1 594 ? 18.047 -19.875 -30.031 1 70.56 594 LEU A C 1
ATOM 4607 O O . LEU A 1 594 ? 17.016 -20.406 -29.641 1 70.56 594 LEU A O 1
ATOM 4611 N N . THR A 1 595 ? 17.797 -18.672 -30.688 1 56.38 595 THR A N 1
ATOM 4612 C CA . THR A 1 595 ? 16.734 -18.734 -31.688 1 56.38 595 THR A CA 1
ATOM 4613 C C . THR A 1 595 ? 17.297 -19 -33.062 1 56.38 595 THR A C 1
ATOM 4615 O O . THR A 1 595 ? 17.469 -20.156 -33.469 1 56.38 595 THR A O 1
ATOM 4618 N N . ASP A 1 596 ? 17.328 -18.078 -34.156 1 44.31 596 ASP A N 1
ATOM 4619 C CA . ASP A 1 596 ? 17.516 -18.266 -35.594 1 44.31 596 ASP A CA 1
ATOM 4620 C C . ASP A 1 596 ? 18.859 -18.938 -35.875 1 44.31 596 ASP A C 1
ATOM 4622 O O . ASP A 1 596 ? 18.906 -20.047 -36.406 1 44.31 596 ASP A O 1
ATOM 4626 N N . GLN A 1 597 ? 20 -17.984 -36.438 1 41.31 597 GLN A N 1
ATOM 4627 C CA . GLN A 1 597 ? 21.047 -18.203 -37.406 1 41.31 597 GLN A CA 1
ATOM 4628 C C . GLN A 1 597 ? 22.203 -19.016 -36.812 1 41.31 597 GLN A C 1
ATOM 4630 O O . GLN A 1 597 ? 23.078 -19.469 -37.562 1 41.31 597 GLN A O 1
ATOM 4635 N N . GLU A 1 598 ? 22.469 -18.891 -35.562 1 42 598 GLU A N 1
ATOM 4636 C CA . GLU A 1 598 ? 23.797 -19.422 -35.219 1 42 598 GLU A CA 1
ATOM 4637 C C . GLU A 1 598 ? 23.719 -20.906 -34.938 1 42 598 GLU A C 1
ATOM 4639 O O . GLU A 1 598 ? 24.688 -21.5 -34.406 1 42 598 GLU A O 1
ATOM 4644 N N . HIS A 1 599 ? 22.703 -21.547 -35.062 1 39.69 599 HIS A N 1
ATOM 4645 C CA . HIS A 1 599 ? 22.641 -22.953 -34.688 1 39.69 599 HIS A CA 1
ATOM 4646 C C . HIS A 1 599 ? 23.656 -23.781 -35.469 1 39.69 599 HIS A C 1
ATOM 4648 O O . HIS A 1 599 ? 23.672 -25.016 -35.344 1 39.69 599 HIS A O 1
ATOM 4654 N N . HIS A 1 600 ? 24.406 -23.188 -36.469 1 34.97 600 HIS A N 1
ATOM 4655 C CA . HIS A 1 600 ? 25.234 -24.203 -37.125 1 34.97 600 HIS A CA 1
ATOM 4656 C C . HIS A 1 600 ? 26.297 -24.734 -36.156 1 34.97 600 HIS A C 1
ATOM 4658 O O . HIS A 1 600 ? 27.156 -25.531 -36.562 1 34.97 600 HIS A O 1
ATOM 4664 N N . GLY A 1 601 ? 26.781 -23.859 -35.094 1 32.38 601 GLY A N 1
ATOM 4665 C CA . GLY A 1 601 ? 27.969 -24.375 -34.438 1 32.38 601 GLY A CA 1
ATOM 4666 C C . GLY A 1 601 ? 27.672 -25.531 -33.5 1 32.38 601 GLY A C 1
ATOM 4667 O O . GLY A 1 601 ? 26.516 -25.891 -33.281 1 32.38 601 GLY A O 1
ATOM 4668 N N . SER A 1 602 ? 28.734 -25.922 -32.562 1 33.06 602 SER A N 1
ATOM 4669 C CA . SER A 1 602 ? 29.047 -27.125 -31.797 1 33.06 602 SER A CA 1
ATOM 4670 C C . SER A 1 602 ? 28.031 -27.344 -30.688 1 33.06 602 SER A C 1
ATOM 4672 O O . SER A 1 602 ? 27.578 -26.375 -30.062 1 33.06 602 SER A O 1
ATOM 4674 N N . PRO A 1 603 ? 27.391 -28.453 -30.453 1 31.14 603 PRO A N 1
ATOM 4675 C CA . PRO A 1 603 ? 26.484 -28.891 -29.391 1 31.14 603 PRO A CA 1
ATOM 4676 C C . PRO A 1 603 ? 26.953 -28.469 -28 1 31.14 603 PRO A C 1
ATOM 4678 O O . PRO A 1 603 ? 28.125 -28.656 -27.656 1 31.14 603 PRO A O 1
ATOM 4681 N N . ALA A 1 604 ? 26.516 -27.344 -27.453 1 34.53 604 ALA A N 1
ATOM 4682 C CA . ALA A 1 604 ? 26.938 -27.047 -26.094 1 34.53 604 ALA A CA 1
ATOM 4683 C C . ALA A 1 604 ? 26.766 -28.266 -25.188 1 34.53 604 ALA A C 1
ATOM 4685 O O . ALA A 1 604 ? 25.781 -28.984 -25.281 1 34.53 604 ALA A O 1
ATOM 4686 N N . ARG A 1 605 ? 27.781 -28.75 -24.438 1 33.16 605 ARG A N 1
ATOM 4687 C CA . ARG A 1 605 ? 27.812 -29.812 -23.438 1 33.16 605 ARG A CA 1
ATOM 4688 C C . ARG A 1 605 ? 26.797 -29.547 -22.328 1 33.16 605 ARG A C 1
ATOM 4690 O O . ARG A 1 605 ? 26.719 -28.438 -21.797 1 33.16 605 ARG A O 1
ATOM 4697 N N . PRO A 1 606 ? 25.828 -30.391 -22.094 1 29.83 606 PRO A N 1
ATOM 4698 C CA . PRO A 1 606 ? 24.844 -30.281 -21 1 29.83 606 PRO A CA 1
ATOM 4699 C C . PRO A 1 606 ? 25.484 -29.891 -19.672 1 29.83 606 PRO A C 1
ATOM 4701 O O . PRO A 1 606 ? 26.531 -30.422 -19.297 1 29.83 606 PRO A O 1
ATOM 4704 N N . ALA A 1 607 ? 25.391 -28.688 -19.219 1 30.84 607 ALA A N 1
ATOM 4705 C CA . ALA A 1 607 ? 25.875 -28.391 -17.875 1 30.84 607 ALA A CA 1
ATOM 4706 C C . ALA A 1 607 ? 25.438 -29.469 -16.891 1 30.84 607 ALA A C 1
ATOM 4708 O O . ALA A 1 607 ? 24.25 -29.797 -16.797 1 30.84 607 ALA A O 1
ATOM 4709 N N . LEU A 1 608 ? 26.297 -30.375 -16.438 1 27.14 608 LEU A N 1
ATOM 4710 C CA . LEU A 1 608 ? 26.156 -31.312 -15.328 1 27.14 608 LEU A CA 1
ATOM 4711 C C . LEU A 1 608 ? 25.562 -30.625 -14.102 1 27.14 608 LEU A C 1
ATOM 4713 O O . LEU A 1 608 ? 26.078 -29.594 -13.664 1 27.14 608 LEU A O 1
ATOM 4717 N N . MET A 1 609 ? 24.328 -30.672 -13.922 1 28.28 609 MET A N 1
ATOM 4718 C CA . MET A 1 609 ? 23.766 -30.375 -12.609 1 28.28 609 MET A CA 1
ATOM 4719 C C . MET A 1 609 ? 24.672 -30.891 -11.5 1 28.28 609 MET A C 1
ATOM 4721 O O . MET A 1 609 ? 24.969 -32.094 -11.438 1 28.28 609 MET A O 1
ATOM 4725 N N . MET A 1 610 ? 25.75 -30.203 -11.086 1 24.19 610 MET A N 1
ATOM 4726 C CA . MET A 1 610 ? 26.438 -30.578 -9.859 1 24.19 610 MET A CA 1
ATOM 4727 C C . MET A 1 610 ? 25.438 -30.984 -8.781 1 24.19 610 MET A C 1
ATOM 4729 O O . MET A 1 610 ? 24.453 -30.281 -8.547 1 24.19 610 MET A O 1
ATOM 4733 N N . GLU A 1 611 ? 25.328 -32.312 -8.531 1 24.19 611 GLU A N 1
ATOM 4734 C CA . GLU A 1 611 ? 24.875 -33 -7.332 1 24.19 611 GLU A CA 1
ATOM 4735 C C . GLU A 1 611 ? 25.375 -32.312 -6.07 1 24.19 611 GLU A C 1
ATOM 4737 O O . GLU A 1 611 ? 26.578 -32.25 -5.82 1 24.19 611 GLU A O 1
ATOM 4742 N N . SER A 1 612 ? 25.203 -31.031 -5.727 1 22.16 612 SER A N 1
ATOM 4743 C CA . SER A 1 612 ? 25.297 -31.016 -4.27 1 22.16 612 SER A CA 1
ATOM 4744 C C . SER A 1 612 ? 24.172 -31.797 -3.627 1 22.16 612 SER A C 1
ATOM 4746 O O . SER A 1 612 ? 23.047 -31.828 -4.156 1 22.16 612 SER A O 1
ATOM 4748 N N . MET B 1 1 ? 4.699 22.953 2.375 1 56.59 1 MET B N 1
ATOM 4749 C CA . MET B 1 1 ? 3.482 22.812 3.17 1 56.59 1 MET B CA 1
ATOM 4750 C C . MET B 1 1 ? 3.451 23.812 4.312 1 56.59 1 MET B C 1
ATOM 4752 O O . MET B 1 1 ? 4.465 24.031 4.98 1 56.59 1 MET B O 1
ATOM 4756 N N . GLU B 1 2 ? 2.393 24.469 4.289 1 70.62 2 GLU B N 1
ATOM 4757 C CA . GLU B 1 2 ? 2.283 25.531 5.293 1 70.62 2 GLU B CA 1
ATOM 4758 C C . GLU B 1 2 ? 1.16 25.234 6.285 1 70.62 2 GLU B C 1
ATOM 4760 O O . GLU B 1 2 ? 0.573 26.156 6.855 1 70.62 2 GLU B O 1
ATOM 4765 N N . THR B 1 3 ? 0.817 23.875 6.332 1 81.62 3 THR B N 1
ATOM 4766 C CA . THR B 1 3 ? -0.17 23.453 7.32 1 81.62 3 THR B CA 1
ATOM 4767 C C . THR B 1 3 ? 0.345 22.266 8.125 1 81.62 3 THR B C 1
ATOM 4769 O O . THR B 1 3 ? 1.187 21.5 7.645 1 81.62 3 THR B O 1
ATOM 4772 N N . PRO B 1 4 ? -0.172 22.156 9.336 1 90.56 4 PRO B N 1
ATOM 4773 C CA . PRO B 1 4 ? 0.328 21.078 10.188 1 90.56 4 PRO B CA 1
ATOM 4774 C C . PRO B 1 4 ? -0.13 19.688 9.734 1 90.56 4 PRO B C 1
ATOM 4776 O O . PRO B 1 4 ? 0.505 18.688 10.055 1 90.56 4 PRO B O 1
ATOM 4779 N N . SER B 1 5 ? -1.248 19.656 9.023 1 96.88 5 SER B N 1
ATOM 4780 C CA . SER B 1 5 ? -1.791 18.344 8.672 1 96.88 5 SER B CA 1
ATOM 4781 C C . SER B 1 5 ? -2.691 18.438 7.441 1 96.88 5 SER B C 1
ATOM 4783 O O . SER B 1 5 ? -3.051 19.531 7.008 1 96.88 5 SER B O 1
ATOM 4785 N N . GLU B 1 6 ? -2.953 17.281 6.844 1 97.25 6 GLU B N 1
ATOM 4786 C CA . GLU B 1 6 ? -3.949 17.203 5.777 1 97.25 6 GLU B CA 1
ATOM 4787 C C . GLU B 1 6 ? -5.363 17.125 6.348 1 97.25 6 GLU B C 1
ATOM 4789 O O . GLU B 1 6 ? -6.34 17.297 5.621 1 97.25 6 GLU B O 1
ATOM 4794 N N . ASP B 1 7 ? -5.496 16.891 7.613 1 98.25 7 ASP B N 1
ATOM 4795 C CA . ASP B 1 7 ? -6.789 16.625 8.234 1 98.25 7 ASP B CA 1
ATOM 4796 C C . ASP B 1 7 ? -7.41 17.922 8.781 1 98.25 7 ASP B C 1
ATOM 4798 O O . ASP B 1 7 ? -6.758 18.656 9.516 1 98.25 7 ASP B O 1
ATOM 4802 N N . PRO B 1 8 ? -8.688 18.156 8.531 1 97.75 8 PRO B N 1
ATOM 4803 C CA . PRO B 1 8 ? -9.328 19.375 8.992 1 97.75 8 PRO B CA 1
ATOM 4804 C C . PRO B 1 8 ? -9.398 19.484 10.516 1 97.75 8 PRO B C 1
ATOM 4806 O O . PRO B 1 8 ? -9.258 20.562 11.07 1 97.75 8 PRO B O 1
ATOM 4809 N N . LEU B 1 9 ? -9.609 18.344 11.188 1 98.06 9 LEU B N 1
ATOM 4810 C CA . LEU B 1 9 ? -9.688 18.375 12.641 1 98.06 9 LEU B CA 1
ATOM 4811 C C . LEU B 1 9 ? -8.344 18.75 13.25 1 98.06 9 LEU B C 1
ATOM 4813 O O . LEU B 1 9 ? -8.273 19.594 14.148 1 98.06 9 LEU B O 1
ATOM 4817 N N . VAL B 1 10 ? -7.301 18.094 12.789 1 98.25 10 VAL B N 1
ATOM 4818 C CA . VAL B 1 10 ? -5.969 18.359 13.32 1 98.25 10 VAL B CA 1
ATOM 4819 C C . VAL B 1 10 ? -5.594 19.828 13.078 1 98.25 10 VAL B C 1
ATOM 4821 O O . VAL B 1 10 ? -5.07 20.5 13.969 1 98.25 10 VAL B O 1
ATOM 4824 N N . ASN B 1 11 ? -5.887 20.328 11.891 1 97.69 11 ASN B N 1
ATOM 4825 C CA . ASN B 1 11 ? -5.621 21.719 11.578 1 97.69 11 ASN B CA 1
ATOM 4826 C C . ASN B 1 11 ? -6.434 22.656 12.469 1 97.69 11 ASN B C 1
ATOM 4828 O O . ASN B 1 11 ? -5.934 23.703 12.906 1 97.69 11 ASN B O 1
ATOM 4832 N N . SER B 1 12 ? -7.664 22.297 12.672 1 98.19 12 SER B N 1
ATOM 4833 C CA . SER B 1 12 ? -8.531 23.109 13.516 1 98.19 12 SER B CA 1
ATOM 4834 C C . SER B 1 12 ? -8.008 23.188 14.945 1 98.19 12 SER B C 1
ATOM 4836 O O . SER B 1 12 ? -7.895 24.266 15.516 1 98.19 12 SER B O 1
ATOM 4838 N N . ASN B 1 13 ? -7.711 21.984 15.5 1 98 13 ASN B N 1
ATOM 4839 C CA . ASN B 1 13 ? -7.195 21.938 16.859 1 98 13 ASN B CA 1
ATOM 4840 C C . ASN B 1 13 ? -5.883 22.719 17 1 98 13 ASN B C 1
ATOM 4842 O O . ASN B 1 13 ? -5.672 23.422 17.984 1 98 13 ASN B O 1
ATOM 4846 N N . TYR B 1 14 ? -5.066 22.562 16.031 1 97.31 14 TYR B N 1
ATOM 4847 C CA . TYR B 1 14 ? -3.801 23.281 16 1 97.31 14 TYR B CA 1
ATOM 4848 C C . TYR B 1 14 ? -4.035 24.797 15.938 1 97.31 14 TYR B C 1
ATOM 4850 O O . TYR B 1 14 ? -3.414 25.562 16.688 1 97.31 14 TYR B O 1
ATOM 4858 N N . GLY B 1 15 ? -4.914 25.219 15.016 1 97.56 15 GLY B N 1
ATOM 4859 C CA . GLY B 1 15 ? -5.23 26.641 14.875 1 97.56 15 GLY B CA 1
ATOM 4860 C C . GLY B 1 15 ? -5.758 27.266 16.156 1 97.56 15 GLY B C 1
ATOM 4861 O O . GLY B 1 15 ? -5.328 28.359 16.531 1 97.56 15 GLY B O 1
ATOM 4862 N N . VAL B 1 16 ? -6.625 26.578 16.797 1 98.38 16 VAL B N 1
ATOM 4863 C CA . VAL B 1 16 ? -7.199 27.078 18.047 1 98.38 16 VAL B CA 1
ATOM 4864 C C . VAL B 1 16 ? -6.113 27.203 19.109 1 98.38 16 VAL B C 1
ATOM 4866 O O . VAL B 1 16 ? -5.973 28.234 19.75 1 98.38 16 VAL B O 1
ATOM 4869 N N . ALA B 1 17 ? -5.344 26.125 19.266 1 97.75 17 ALA B N 1
ATOM 4870 C CA . ALA B 1 17 ? -4.316 26.094 20.297 1 97.75 17 ALA B CA 1
ATOM 4871 C C . ALA B 1 17 ? -3.256 27.156 20.047 1 97.75 17 ALA B C 1
ATOM 4873 O O . ALA B 1 17 ? -2.846 27.859 20.984 1 97.75 17 ALA B O 1
ATOM 4874 N N . TYR B 1 18 ? -2.807 27.344 18.859 1 96.75 18 TYR B N 1
ATOM 4875 C CA . TYR B 1 18 ? -1.771 28.312 18.531 1 96.75 18 TYR B CA 1
ATOM 4876 C C . TYR B 1 18 ? -2.285 29.734 18.688 1 96.75 18 TYR B C 1
ATOM 4878 O O . TYR B 1 18 ? -1.574 30.609 19.188 1 96.75 18 TYR B O 1
ATOM 4886 N N . THR B 1 19 ? -3.494 29.984 18.234 1 97.81 19 THR B N 1
ATOM 4887 C CA . THR B 1 19 ? -4.098 31.297 18.359 1 97.81 19 THR B CA 1
ATOM 4888 C C . THR B 1 19 ? -4.211 31.719 19.812 1 97.81 19 THR B C 1
ATOM 4890 O O . THR B 1 19 ? -3.744 32.781 20.203 1 97.81 19 THR B O 1
ATOM 4893 N N . LYS B 1 20 ? -4.789 30.812 20.609 1 97.75 20 LYS B N 1
ATOM 4894 C CA . LYS B 1 20 ? -4.953 31.109 22.031 1 97.75 20 LYS B CA 1
ATOM 4895 C C . LYS B 1 20 ? -3.6 31.281 22.719 1 97.75 20 LYS B C 1
ATOM 4897 O O . LYS B 1 20 ? -3.404 32.219 23.484 1 97.75 20 LYS B O 1
ATOM 4902 N N . GLY B 1 21 ? -2.695 30.422 22.359 1 95.88 21 GLY B N 1
ATOM 4903 C CA . GLY B 1 21 ? -1.373 30.484 22.953 1 95.88 21 GLY B CA 1
ATOM 4904 C C . GLY B 1 21 ? -0.642 31.781 22.656 1 95.88 21 GLY B C 1
ATOM 4905 O O . GLY B 1 21 ? 0.089 32.281 23.516 1 95.88 21 GLY B O 1
ATOM 4906 N N . LEU B 1 22 ? -0.807 32.406 21.547 1 95.69 22 LEU B N 1
ATOM 4907 C CA . LEU B 1 22 ? -0.139 33.625 21.156 1 95.69 22 LEU B CA 1
ATOM 4908 C C . LEU B 1 22 ? -0.887 34.844 21.672 1 95.69 22 LEU B C 1
ATOM 4910 O O . LEU B 1 22 ? -0.268 35.812 22.109 1 95.69 22 LEU B O 1
ATOM 4914 N N . GLN B 1 23 ? -2.182 34.781 21.672 1 96.56 23 GLN B N 1
ATOM 4915 C CA . GLN B 1 23 ? -2.994 35.969 21.906 1 96.56 23 GLN B CA 1
ATOM 4916 C C . GLN B 1 23 ? -3.252 36.188 23.406 1 96.56 23 GLN B C 1
ATOM 4918 O O . GLN B 1 23 ? -3.336 37.312 23.891 1 96.56 23 GLN B O 1
ATOM 4923 N N . GLU B 1 24 ? -3.385 35 24.094 1 94.25 24 GLU B N 1
ATOM 4924 C CA . GLU B 1 24 ? -3.746 35.062 25.516 1 94.25 24 GLU B CA 1
ATOM 4925 C C . GLU B 1 24 ? -2.506 35.031 26.406 1 94.25 24 GLU B C 1
ATOM 4927 O O . GLU B 1 24 ? -1.594 34.25 26.156 1 94.25 24 GLU B O 1
ATOM 4932 N N . GLY B 1 25 ? -2.473 36 27.312 1 89.38 25 GLY B N 1
ATOM 4933 C CA . GLY B 1 25 ? -1.379 36.031 28.266 1 89.38 25 GLY B CA 1
ATOM 4934 C C . GLY B 1 25 ? -1.848 36.062 29.719 1 89.38 25 GLY B C 1
ATOM 4935 O O . GLY B 1 25 ? -3.035 35.875 29.984 1 89.38 25 GLY B O 1
ATOM 4936 N N . LYS B 1 26 ? -0.887 36.281 30.578 1 86.25 26 LYS B N 1
ATOM 4937 C CA . LYS B 1 26 ? -1.166 36.281 32 1 86.25 26 LYS B CA 1
ATOM 4938 C C . LYS B 1 26 ? -2.047 37.438 32.406 1 86.25 26 LYS B C 1
ATOM 4940 O O . LYS B 1 26 ? -2.896 37.312 33.281 1 86.25 26 LYS B O 1
ATOM 4945 N N . ASP B 1 27 ? -1.783 38.594 31.75 1 90.25 27 ASP B N 1
ATOM 4946 C CA . ASP B 1 27 ? -2.617 39.75 32 1 90.25 27 ASP B CA 1
ATOM 4947 C C . ASP B 1 27 ? -3.824 39.781 31.062 1 90.25 27 ASP B C 1
ATOM 4949 O O . ASP B 1 27 ? -3.672 39.906 29.844 1 90.25 27 ASP B O 1
ATOM 4953 N N . LYS B 1 28 ? -5.02 39.688 31.609 1 89.69 28 LYS B N 1
ATOM 4954 C CA . LYS B 1 28 ? -6.238 39.562 30.828 1 89.69 28 LYS B CA 1
ATOM 4955 C C . LYS B 1 28 ? -6.703 40.906 30.281 1 89.69 28 LYS B C 1
ATOM 4957 O O . LYS B 1 28 ? -7.621 40.969 29.469 1 89.69 28 LYS B O 1
ATOM 4962 N N . ARG B 1 29 ? -6.098 42.062 30.734 1 90.44 29 ARG B N 1
ATOM 4963 C CA . ARG B 1 29 ? -6.488 43.406 30.281 1 90.44 29 ARG B CA 1
ATOM 4964 C C . ARG B 1 29 ? -6.098 43.625 28.812 1 90.44 29 ARG B C 1
ATOM 4966 O O . ARG B 1 29 ? -6.758 44.375 28.094 1 90.44 29 ARG B O 1
ATOM 4973 N N . PHE B 1 30 ? -4.926 42.812 28.453 1 93.25 30 PHE B N 1
ATOM 4974 C CA . PHE B 1 30 ? -4.355 43.062 27.141 1 93.25 30 PHE B CA 1
ATOM 4975 C C . PHE B 1 30 ? -4.102 41.75 26.406 1 93.25 30 PHE B C 1
ATOM 4977 O O . PHE B 1 30 ? -3.783 40.75 27.016 1 93.25 30 PHE B O 1
ATOM 4984 N N . LEU B 1 31 ? -4.246 41.875 25.109 1 94.38 31 LEU B N 1
ATOM 4985 C CA . LEU B 1 31 ? -3.709 40.812 24.281 1 94.38 31 LEU B CA 1
ATOM 4986 C C . LEU B 1 31 ? -2.186 40.781 24.312 1 94.38 31 LEU B C 1
ATOM 4988 O O . LEU B 1 31 ? -1.555 41.844 24.344 1 94.38 31 LEU B O 1
ATOM 4992 N N . GLN B 1 32 ? -1.638 39.625 24.328 1 93.25 32 GLN B N 1
ATOM 4993 C CA . GLN B 1 32 ? -0.185 39.5 24.266 1 93.25 32 GLN B CA 1
ATOM 4994 C C . GLN B 1 32 ? 0.319 39.75 22.844 1 93.25 32 GLN B C 1
ATOM 4996 O O . GLN B 1 32 ? 1.389 40.344 22.656 1 93.25 32 GLN B O 1
ATOM 5001 N N . ALA B 1 33 ? -0.339 39.281 21.922 1 94.5 33 ALA B N 1
ATOM 5002 C CA . ALA B 1 33 ? -0.112 39.438 20.484 1 94.5 33 ALA B CA 1
ATOM 5003 C C . ALA B 1 33 ? -1.396 39.188 19.688 1 94.5 33 ALA B C 1
ATOM 5005 O O . ALA B 1 33 ? -2.4 38.75 20.25 1 94.5 33 ALA B O 1
ATOM 5006 N N . VAL B 1 34 ? -1.386 39.594 18.516 1 95.94 34 VAL B N 1
ATOM 5007 C CA . VAL B 1 34 ? -2.488 39.281 17.625 1 95.94 34 VAL B CA 1
ATOM 5008 C C . VAL B 1 34 ? -2.059 38.188 16.641 1 95.94 34 VAL B C 1
ATOM 5010 O O . VAL B 1 34 ? -1.028 38.312 15.984 1 95.94 34 VAL B O 1
ATOM 5013 N N . ALA B 1 35 ? -2.771 37.094 16.672 1 96.75 35 ALA B N 1
ATOM 5014 C CA . ALA B 1 35 ? -2.555 36.031 15.703 1 96.75 35 ALA B CA 1
ATOM 5015 C C . ALA B 1 35 ? -3.264 36.312 14.383 1 96.75 35 ALA B C 1
ATOM 5017 O O . ALA B 1 35 ? -4.441 36.688 14.383 1 96.75 35 ALA B O 1
ATOM 5018 N N . THR B 1 36 ? -2.545 36.25 13.289 1 97.31 36 THR B N 1
ATOM 5019 C CA . THR B 1 36 ? -3.113 36.438 11.961 1 97.31 36 THR B CA 1
ATOM 5020 C C . THR B 1 36 ? -3.145 35.094 11.195 1 97.31 36 THR B C 1
ATOM 5022 O O . THR B 1 36 ? -2.098 34.531 10.914 1 97.31 36 THR B O 1
ATOM 5025 N N . LEU B 1 37 ? -4.336 34.594 10.859 1 97.44 37 LEU B N 1
ATOM 5026 C CA . LEU B 1 37 ? -4.531 33.344 10.109 1 97.44 37 LEU B CA 1
ATOM 5027 C C . LEU B 1 37 ? -4.32 33.594 8.617 1 97.44 37 LEU B C 1
ATOM 5029 O O . LEU B 1 37 ? -4.824 34.562 8.062 1 97.44 37 LEU B O 1
ATOM 5033 N N . LYS B 1 38 ? -3.504 32.875 7.918 1 94.56 38 LYS B N 1
ATOM 5034 C CA . LYS B 1 38 ? -3.275 33.062 6.488 1 94.56 38 LYS B CA 1
ATOM 5035 C C . LYS B 1 38 ? -3.098 31.719 5.777 1 94.56 38 LYS B C 1
ATOM 5037 O O . LYS B 1 38 ? -2.68 30.734 6.391 1 94.56 38 LYS B O 1
ATOM 5042 N N . HIS B 1 39 ? -3.363 31.578 4.461 1 95.38 39 HIS B N 1
ATOM 5043 C CA . HIS B 1 39 ? -4.074 32.594 3.701 1 95.38 39 HIS B CA 1
ATOM 5044 C C . HIS B 1 39 ? -5.551 32.25 3.557 1 95.38 39 HIS B C 1
ATOM 5046 O O . HIS B 1 39 ? -5.895 31.172 3.076 1 95.38 39 HIS B O 1
ATOM 5052 N N . PHE B 1 40 ? -6.352 33.156 3.82 1 96.94 40 PHE B N 1
ATOM 5053 C CA . PHE B 1 40 ? -7.793 32.938 3.773 1 96.94 40 PHE B CA 1
ATOM 5054 C C . PHE B 1 40 ? -8.336 33.25 2.387 1 96.94 40 PHE B C 1
ATOM 5056 O O . PHE B 1 40 ? -8.211 34.406 1.908 1 96.94 40 PHE B O 1
ATOM 5063 N N . VAL B 1 41 ? -8.852 32.25 1.627 1 95.56 41 VAL B N 1
ATOM 5064 C CA . VAL B 1 41 ? -9.039 30.812 1.896 1 95.56 41 VAL B CA 1
ATOM 5065 C C . VAL B 1 41 ? -8.812 30.016 0.617 1 95.56 41 VAL B C 1
ATOM 5067 O O . VAL B 1 41 ? -8.656 30.594 -0.465 1 95.56 41 VAL B O 1
ATOM 5070 N N . ALA B 1 42 ? -8.789 28.812 0.729 1 95.81 42 ALA B N 1
ATOM 5071 C CA . ALA B 1 42 ? -8.641 27.875 -0.383 1 95.81 42 ALA B CA 1
ATOM 5072 C C . ALA B 1 42 ? -7.355 28.156 -1.161 1 95.81 42 ALA B C 1
ATOM 5074 O O . ALA B 1 42 ? -7.371 28.219 -2.393 1 95.81 42 ALA B O 1
ATOM 5075 N N . TYR B 1 43 ? -6.336 28.516 -0.366 1 94.44 43 TYR B N 1
ATOM 5076 C CA . TYR B 1 43 ? -5.02 28.828 -0.919 1 94.44 43 TYR B CA 1
ATOM 5077 C C . TYR B 1 43 ? -4.129 27.578 -0.939 1 94.44 43 TYR B C 1
ATOM 5079 O O . TYR B 1 43 ? -3.32 27.375 -0.032 1 94.44 43 TYR B O 1
ATOM 5087 N N . SER B 1 44 ? -4.273 26.734 -1.952 1 90.56 44 SER B N 1
ATOM 5088 C CA . SER B 1 44 ? -3.529 25.484 -2.035 1 90.56 44 SER B CA 1
ATOM 5089 C C . SER B 1 44 ? -2.738 25.391 -3.336 1 90.56 44 SER B C 1
ATOM 5091 O O . SER B 1 44 ? -2.324 24.297 -3.746 1 90.56 44 SER B O 1
ATOM 5093 N N . PHE B 1 45 ? -2.594 26.531 -4.016 1 89.31 45 PHE B N 1
ATOM 5094 C CA . PHE B 1 45 ? -1.927 26.609 -5.312 1 89.31 45 PHE B CA 1
ATOM 5095 C C . PHE B 1 45 ? -0.958 27.781 -5.348 1 89.31 45 PHE B C 1
ATOM 5097 O O . PHE B 1 45 ? -1.325 28.906 -4.996 1 89.31 45 PHE B O 1
ATOM 5104 N N . GLU B 1 46 ? 0.309 27.531 -5.684 1 90.25 46 GLU B N 1
ATOM 5105 C CA . GLU B 1 46 ? 1.31 28.594 -5.762 1 90.25 46 GLU B CA 1
ATOM 5106 C C . GLU B 1 46 ? 1.643 28.938 -7.211 1 90.25 46 GLU B C 1
ATOM 5108 O O . GLU B 1 46 ? 1.477 30.078 -7.641 1 90.25 46 GLU B O 1
ATOM 5113 N N . ASN B 1 47 ? 2.141 28.031 -7.891 1 89.88 47 ASN B N 1
ATOM 5114 C CA . ASN B 1 47 ? 2.543 28.188 -9.281 1 89.88 47 ASN B CA 1
ATOM 5115 C C . ASN B 1 47 ? 2.67 26.844 -9.992 1 89.88 47 ASN B C 1
ATOM 5117 O O . ASN B 1 47 ? 3.514 26.031 -9.633 1 89.88 47 ASN B O 1
ATOM 5121 N N . SER B 1 48 ? 1.856 26.703 -10.914 1 86.38 48 SER B N 1
ATOM 5122 C CA . SER B 1 48 ? 1.904 25.5 -11.742 1 86.38 48 SER B CA 1
ATOM 5123 C C . SER B 1 48 ? 1.323 25.75 -13.125 1 86.38 48 SER B C 1
ATOM 5125 O O . SER B 1 48 ? 0.415 26.578 -13.281 1 86.38 48 SER B O 1
ATOM 5127 N N . GLU B 1 49 ? 1.983 25.125 -14.164 1 86.12 49 GLU B N 1
ATOM 5128 C CA . GLU B 1 49 ? 1.495 25.141 -15.539 1 86.12 49 GLU B CA 1
ATOM 5129 C C . GLU B 1 49 ? 1.329 26.562 -16.047 1 86.12 49 GLU B C 1
ATOM 5131 O O . GLU B 1 49 ? 0.341 26.891 -16.703 1 86.12 49 GLU B O 1
ATOM 5136 N N . GLY B 1 50 ? 2.104 27.516 -15.625 1 86.06 50 GLY B N 1
ATOM 5137 C CA . GLY B 1 50 ? 2.143 28.875 -16.141 1 86.06 50 GLY B CA 1
ATOM 5138 C C . GLY B 1 50 ? 1.182 29.812 -15.438 1 86.06 50 GLY B C 1
ATOM 5139 O O . GLY B 1 50 ? 1.056 30.984 -15.812 1 86.06 50 GLY B O 1
ATOM 5140 N N . ILE B 1 51 ? 0.526 29.359 -14.43 1 89.44 51 ILE B N 1
ATOM 5141 C CA . ILE B 1 51 ? -0.398 30.188 -13.656 1 89.44 51 ILE B CA 1
ATOM 5142 C C . ILE B 1 51 ? 0.161 30.406 -12.25 1 89.44 51 ILE B C 1
ATOM 5144 O O . ILE B 1 51 ? 0.486 29.453 -11.547 1 89.44 51 ILE B O 1
ATOM 5148 N N . ASP B 1 52 ? 0.266 31.594 -11.852 1 90.25 52 ASP B N 1
ATOM 5149 C CA . ASP B 1 52 ? 0.775 31.875 -10.516 1 90.25 52 ASP B CA 1
ATOM 5150 C C . ASP B 1 52 ? -0.369 32.094 -9.531 1 90.25 52 ASP B C 1
ATOM 5152 O O . ASP B 1 52 ? -1.507 32.344 -9.938 1 90.25 52 ASP B O 1
ATOM 5156 N N . ARG B 1 53 ? -0.009 32.094 -8.305 1 89.38 53 ARG B N 1
ATOM 5157 C CA . ARG B 1 53 ? -0.953 32.156 -7.195 1 89.38 53 ARG B CA 1
ATOM 5158 C C . ARG B 1 53 ? -1.817 33.406 -7.281 1 89.38 53 ARG B C 1
ATOM 5160 O O . ARG B 1 53 ? -2.955 33.438 -6.805 1 89.38 53 ARG B O 1
ATOM 5167 N N . ARG B 1 54 ? -1.341 34.531 -7.828 1 88.75 54 ARG B N 1
ATOM 5168 C CA . ARG B 1 54 ? -2.092 35.781 -7.902 1 88.75 54 ARG B CA 1
ATOM 5169 C C . ARG B 1 54 ? -3.111 35.75 -9.031 1 88.75 54 ARG B C 1
ATOM 5171 O O . ARG B 1 54 ? -4.074 36.531 -9.039 1 88.75 54 ARG B O 1
ATOM 5178 N N . ALA B 1 55 ? -2.852 34.906 -9.961 1 91.81 55 ALA B N 1
ATOM 5179 C CA . ALA B 1 55 ? -3.73 34.812 -11.125 1 91.81 55 ALA B CA 1
ATOM 5180 C C . ALA B 1 55 ? -4.668 33.594 -11.008 1 91.81 55 ALA B C 1
ATOM 5182 O O . ALA B 1 55 ? -5.66 33.5 -11.734 1 91.81 55 ALA B O 1
ATOM 5183 N N . PHE B 1 56 ? -4.434 32.75 -10.094 1 94.62 56 PHE B N 1
ATOM 5184 C CA . PHE B 1 56 ? -5.16 31.484 -9.992 1 94.62 56 PHE B CA 1
ATOM 5185 C C . PHE B 1 56 ? -6.574 31.719 -9.469 1 94.62 56 PHE B C 1
ATOM 5187 O O . PHE B 1 56 ? -6.781 32.531 -8.555 1 94.62 56 PHE B O 1
ATOM 5194 N N . ASN B 1 57 ? -7.566 31.125 -10.109 1 96.56 57 ASN B N 1
ATOM 5195 C CA . ASN B 1 57 ? -8.945 31.062 -9.633 1 96.56 57 ASN B CA 1
ATOM 5196 C C . ASN B 1 57 ? -9.281 29.703 -9.039 1 96.56 57 ASN B C 1
ATOM 5198 O O . ASN B 1 57 ? -9.523 28.75 -9.773 1 96.56 57 ASN B O 1
ATOM 5202 N N . ALA B 1 58 ? -9.289 29.609 -7.75 1 97.12 58 ALA B N 1
ATOM 5203 C CA . ALA B 1 58 ? -9.703 28.375 -7.09 1 97.12 58 ALA B CA 1
ATOM 5204 C C . ALA B 1 58 ? -11.203 28.156 -7.227 1 97.12 58 ALA B C 1
ATOM 5206 O O . ALA B 1 58 ? -12 28.906 -6.641 1 97.12 58 ALA B O 1
ATOM 5207 N N . VAL B 1 59 ? -11.531 27.203 -8.031 1 97.5 59 VAL B N 1
ATOM 5208 C CA . VAL B 1 59 ? -12.938 26.812 -8.141 1 97.5 59 VAL B CA 1
ATOM 5209 C C . VAL B 1 59 ? -13.25 25.75 -7.098 1 97.5 59 VAL B C 1
ATOM 5211 O O . VAL B 1 59 ? -12.852 24.594 -7.246 1 97.5 59 VAL B O 1
ATOM 5214 N N . VAL B 1 60 ? -13.992 26.156 -6.086 1 97.56 60 VAL B N 1
ATOM 5215 C CA . VAL B 1 60 ? -14.234 25.297 -4.93 1 97.56 60 VAL B CA 1
ATOM 5216 C C . VAL B 1 60 ? -15.727 25.016 -4.793 1 97.56 60 VAL B C 1
ATOM 5218 O O . VAL B 1 60 ? -16.531 25.953 -4.773 1 97.56 60 VAL B O 1
ATOM 5221 N N . SER B 1 61 ? -16.094 23.719 -4.758 1 97.5 61 SER B N 1
ATOM 5222 C CA . SER B 1 61 ? -17.484 23.375 -4.484 1 97.5 61 SER B CA 1
ATOM 5223 C C . SER B 1 61 ? -17.875 23.75 -3.059 1 97.5 61 SER B C 1
ATOM 5225 O O . SER B 1 61 ? -17.016 23.891 -2.189 1 97.5 61 SER B O 1
ATOM 5227 N N . ARG B 1 62 ? -19.188 23.938 -2.791 1 97.06 62 ARG B N 1
ATOM 5228 C CA . ARG B 1 62 ? -19.672 24.188 -1.436 1 97.06 62 ARG B CA 1
ATOM 5229 C C . ARG B 1 62 ? -19.281 23.062 -0.492 1 97.06 62 ARG B C 1
ATOM 5231 O O . ARG B 1 62 ? -18.969 23.297 0.675 1 97.06 62 ARG B O 1
ATOM 5238 N N . TYR B 1 63 ? -19.297 21.859 -1.01 1 97.56 63 TYR B N 1
ATOM 5239 C CA . TYR B 1 63 ? -18.891 20.703 -0.227 1 97.56 63 TYR B CA 1
ATOM 5240 C C . TYR B 1 63 ? -17.438 20.828 0.224 1 97.56 63 TYR B C 1
ATOM 5242 O O . TYR B 1 63 ? -17.156 20.781 1.421 1 97.56 63 TYR B O 1
ATOM 5250 N N . ASP B 1 64 ? -16.562 21 -0.774 1 98 64 ASP B N 1
ATOM 5251 C CA . ASP B 1 64 ? -15.141 21.062 -0.464 1 98 64 ASP B CA 1
ATOM 5252 C C . ASP B 1 64 ? -14.82 22.25 0.436 1 98 64 ASP B C 1
ATOM 5254 O O . ASP B 1 64 ? -13.953 22.156 1.311 1 98 64 ASP B O 1
ATOM 5258 N N . PHE B 1 65 ? -15.477 23.344 0.182 1 97.44 65 PHE B N 1
ATOM 5259 C CA . PHE B 1 65 ? -15.273 24.547 0.982 1 97.44 65 PHE B CA 1
ATOM 5260 C C . PHE B 1 65 ? -15.57 24.266 2.453 1 97.44 65 PHE B C 1
ATOM 5262 O O . PHE B 1 65 ? -14.719 24.484 3.312 1 97.44 65 PHE B O 1
ATOM 5269 N N . ALA B 1 66 ? -16.75 23.734 2.734 1 97.31 66 ALA B N 1
ATOM 5270 C CA . ALA B 1 66 ? -17.219 23.547 4.102 1 97.31 66 ALA B CA 1
ATOM 5271 C C . ALA B 1 66 ? -16.5 22.375 4.773 1 97.31 66 ALA B C 1
ATOM 5273 O O . ALA B 1 66 ? -16.266 22.406 5.98 1 97.31 66 ALA B O 1
ATOM 5274 N N . ASP B 1 67 ? -16.172 21.438 3.979 1 97.69 67 ASP B N 1
ATOM 5275 C CA . ASP B 1 67 ? -15.672 20.172 4.516 1 97.69 67 ASP B CA 1
ATOM 5276 C C . ASP B 1 67 ? -14.164 20.25 4.75 1 97.69 67 ASP B C 1
ATOM 5278 O O . ASP B 1 67 ? -13.641 19.609 5.676 1 97.69 67 ASP B O 1
ATOM 5282 N N . SER B 1 68 ? -13.453 21 3.926 1 97.5 68 SER B N 1
ATOM 5283 C CA . SER B 1 68 ? -12.008 20.828 3.928 1 97.5 68 SER B CA 1
ATOM 5284 C C . SER B 1 68 ? -11.289 22.172 4.07 1 97.5 68 SER B C 1
ATOM 5286 O O . SER B 1 68 ? -10.281 22.266 4.762 1 97.5 68 SER B O 1
ATOM 5288 N N . TYR B 1 69 ? -11.758 23.203 3.459 1 97.31 69 TYR B N 1
ATOM 5289 C CA . TYR B 1 69 ? -10.945 24.406 3.332 1 97.31 69 TYR B CA 1
ATOM 5290 C C . TYR B 1 69 ? -11.289 25.422 4.422 1 97.31 69 TYR B C 1
ATOM 5292 O O . TYR B 1 69 ? -10.438 26.203 4.844 1 97.31 69 TYR B O 1
ATOM 5300 N N . LEU B 1 70 ? -12.484 25.375 4.973 1 97 70 LEU B N 1
ATOM 5301 C CA . LEU B 1 70 ? -12.953 26.406 5.879 1 97 70 LEU B CA 1
ATOM 5302 C C . LEU B 1 70 ? -12.727 26 7.332 1 97 70 LEU B C 1
ATOM 5304 O O . LEU B 1 70 ? -12.492 26.859 8.188 1 97 70 LEU B O 1
ATOM 5308 N N . PRO B 1 71 ? -12.766 24.734 7.684 1 97 71 PRO B N 1
ATOM 5309 C CA . PRO B 1 71 ? -12.906 24.328 9.086 1 97 71 PRO B CA 1
ATOM 5310 C C . PRO B 1 71 ? -11.797 24.891 9.977 1 97 71 PRO B C 1
ATOM 5312 O O . PRO B 1 71 ? -12.078 25.375 11.078 1 97 71 PRO B O 1
ATOM 5315 N N . ALA B 1 72 ? -10.594 24.844 9.57 1 97.31 72 ALA B N 1
ATOM 5316 C CA . ALA B 1 72 ? -9.5 25.328 10.414 1 97.31 72 ALA B CA 1
ATOM 5317 C C . ALA B 1 72 ? -9.625 26.828 10.68 1 97.31 72 ALA B C 1
ATOM 5319 O O . ALA B 1 72 ? -9.359 27.297 11.789 1 97.31 72 ALA B O 1
ATOM 5320 N N . PHE B 1 73 ? -9.977 27.578 9.656 1 97.5 73 PHE B N 1
ATOM 5321 C CA . PHE B 1 73 ? -10.188 29 9.828 1 97.5 73 PHE B CA 1
ATOM 5322 C C . PHE B 1 73 ? -11.359 29.281 10.766 1 97.5 73 PHE B C 1
ATOM 5324 O O . PHE B 1 73 ? -11.258 30.094 11.68 1 97.5 73 PHE B O 1
ATOM 5331 N N . ARG B 1 74 ? -12.453 28.562 10.477 1 97.19 74 ARG B N 1
ATOM 5332 C CA . ARG B 1 74 ? -13.633 28.734 11.312 1 97.19 74 ARG B CA 1
ATOM 5333 C C . ARG B 1 74 ? -13.312 28.453 12.773 1 97.19 74 ARG B C 1
ATOM 5335 O O . ARG B 1 74 ? -13.656 29.25 13.656 1 97.19 74 ARG B O 1
ATOM 5342 N N . ALA B 1 75 ? -12.656 27.375 13.062 1 97.94 75 ALA B N 1
ATOM 5343 C CA . ALA B 1 75 ? -12.328 27.016 14.438 1 97.94 75 ALA B CA 1
ATOM 5344 C C . ALA B 1 75 ? -11.422 28.062 15.086 1 97.94 75 ALA B C 1
ATOM 5346 O O . ALA B 1 75 ? -11.617 28.422 16.25 1 97.94 75 ALA B O 1
ATOM 5347 N N . SER B 1 76 ? -10.422 28.531 14.352 1 98.06 76 SER B N 1
ATOM 5348 C CA . SER B 1 76 ? -9.461 29.5 14.883 1 98.06 76 SER B CA 1
ATOM 5349 C C . SER B 1 76 ? -10.125 30.828 15.18 1 98.06 76 SER B C 1
ATOM 5351 O O . SER B 1 76 ? -9.742 31.531 16.125 1 98.06 76 SER B O 1
ATOM 5353 N N . VAL B 1 77 ? -11.117 31.172 14.398 1 98 77 VAL B N 1
ATOM 5354 C CA . VAL B 1 77 ? -11.836 32.438 14.578 1 98 77 VAL B CA 1
ATOM 5355 C C . VAL B 1 77 ? -12.859 32.281 15.703 1 98 77 VAL B C 1
ATOM 5357 O O . VAL B 1 77 ? -12.883 33.062 16.641 1 98 77 VAL B O 1
ATOM 5360 N N . VAL B 1 78 ? -13.656 31.266 15.625 1 97.62 78 VAL B N 1
ATOM 5361 C CA . VAL B 1 78 ? -14.805 31.125 16.516 1 97.62 78 VAL B CA 1
ATOM 5362 C C . VAL B 1 78 ? -14.344 30.641 17.891 1 97.62 78 VAL B C 1
ATOM 5364 O O . VAL B 1 78 ? -14.734 31.203 18.922 1 97.62 78 VAL B O 1
ATOM 5367 N N . GLN B 1 79 ? -13.539 29.672 17.906 1 97.62 79 GLN B N 1
ATOM 5368 C CA . GLN B 1 79 ? -13.078 29.109 19.172 1 97.62 79 GLN B CA 1
ATOM 5369 C C . GLN B 1 79 ? -11.781 29.766 19.625 1 97.62 79 GLN B C 1
ATOM 5371 O O . GLN B 1 79 ? -11.602 30.047 20.812 1 97.62 79 GLN B O 1
ATOM 5376 N N . GLY B 1 80 ? -10.883 30.047 18.688 1 98.06 80 GLY B N 1
ATOM 5377 C CA . GLY B 1 80 ? -9.594 30.625 19.016 1 98.06 80 GLY B CA 1
ATOM 5378 C C . GLY B 1 80 ? -9.641 32.125 19.172 1 98.06 80 GLY B C 1
ATOM 5379 O O . GLY B 1 80 ? -8.734 32.719 19.75 1 98.06 80 GLY B O 1
ATOM 5380 N N . LYS B 1 81 ? -10.695 32.719 18.625 1 97.81 81 LYS B N 1
ATOM 5381 C CA . LYS B 1 81 ? -10.906 34.156 18.672 1 97.81 81 LYS B CA 1
ATOM 5382 C C . LYS B 1 81 ? -9.758 34.906 18 1 97.81 81 LYS B C 1
ATOM 5384 O O . LYS B 1 81 ? -9.266 35.906 18.531 1 97.81 81 LYS B O 1
ATOM 5389 N N . ALA B 1 82 ? -9.32 34.406 16.953 1 98.38 82 ALA B N 1
ATOM 5390 C CA . ALA B 1 82 ? -8.258 35.062 16.188 1 98.38 82 ALA B CA 1
ATOM 5391 C C . ALA B 1 82 ? -8.625 36.5 15.859 1 98.38 82 ALA B C 1
ATOM 5393 O O . ALA B 1 82 ? -9.781 36.812 15.531 1 98.38 82 ALA B O 1
ATOM 5394 N N . LYS B 1 83 ? -7.656 37.375 15.93 1 98.31 83 LYS B N 1
ATOM 5395 C CA . LYS B 1 83 ? -7.91 38.781 15.719 1 98.31 83 LYS B CA 1
ATOM 5396 C C . LYS B 1 83 ? -7.328 39.25 14.398 1 98.31 83 LYS B C 1
ATOM 5398 O O . LYS B 1 83 ? -7.441 40.438 14.047 1 98.31 83 LYS B O 1
ATOM 5403 N N . GLY B 1 84 ? -6.754 38.438 13.672 1 98.25 84 GLY B N 1
ATOM 5404 C CA . GLY B 1 84 ? -6.227 38.781 12.359 1 98.25 84 GLY B CA 1
ATOM 5405 C C . GLY B 1 84 ? -6.453 37.688 11.32 1 98.25 84 GLY B C 1
ATOM 5406 O O . GLY B 1 84 ? -6.375 36.5 11.633 1 98.25 84 GLY B O 1
ATOM 5407 N N . VAL B 1 85 ? -6.762 38.062 10.094 1 98.38 85 VAL B N 1
ATOM 5408 C CA . VAL B 1 85 ? -6.863 37.188 8.93 1 98.38 85 VAL B CA 1
ATOM 5409 C C . VAL B 1 85 ? -6.191 37.844 7.727 1 98.38 85 VAL B C 1
ATOM 5411 O O . VAL B 1 85 ? -6.273 39.062 7.547 1 98.38 85 VAL B O 1
ATOM 5414 N N . MET B 1 86 ? -5.449 37.062 7.02 1 98.38 86 MET B N 1
ATOM 5415 C CA . MET B 1 86 ? -4.867 37.531 5.762 1 98.38 86 MET B CA 1
ATOM 5416 C C . MET B 1 86 ? -5.594 36.938 4.566 1 98.38 86 MET B C 1
ATOM 5418 O O . MET B 1 86 ? -5.617 35.719 4.398 1 98.38 86 MET B O 1
ATOM 5422 N N . CYS B 1 87 ? -6.195 37.812 3.773 1 97.94 87 CYS B N 1
ATOM 5423 C CA . CYS B 1 87 ? -6.863 37.344 2.57 1 97.94 87 CYS B CA 1
ATOM 5424 C C . CYS B 1 87 ? -5.855 36.781 1.577 1 97.94 87 CYS B C 1
ATOM 5426 O O . CYS B 1 87 ? -4.734 37.281 1.466 1 97.94 87 CYS B O 1
ATOM 5428 N N . ALA B 1 88 ? -6.254 35.75 0.862 1 96.75 88 ALA B N 1
ATOM 5429 C CA . ALA B 1 88 ? -5.367 35.031 -0.039 1 96.75 88 ALA B CA 1
ATOM 5430 C C . ALA B 1 88 ? -5.145 35.781 -1.336 1 96.75 88 ALA B C 1
ATOM 5432 O O . ALA B 1 88 ? -5.887 36.719 -1.645 1 96.75 88 ALA B O 1
ATOM 5433 N N . TYR B 1 89 ? -4.203 35.344 -2.078 1 95.5 89 TYR B N 1
ATOM 5434 C CA . TYR B 1 89 ? -3.887 35.906 -3.381 1 95.5 89 TYR B CA 1
ATOM 5435 C C . TYR B 1 89 ? -4.938 35.531 -4.414 1 95.5 89 TYR B C 1
ATOM 5437 O O . TYR B 1 89 ? -5.309 36.344 -5.266 1 95.5 89 TYR B O 1
ATOM 5445 N N . ASN B 1 90 ? -5.355 34.312 -4.352 1 95.62 90 ASN B N 1
ATOM 5446 C CA . ASN B 1 90 ? -6.184 33.688 -5.391 1 95.62 90 ASN B CA 1
ATOM 5447 C C . ASN B 1 90 ? -7.605 34.25 -5.359 1 95.62 90 ASN B C 1
ATOM 5449 O O . ASN B 1 90 ? -7.996 34.938 -4.406 1 95.62 90 ASN B O 1
ATOM 5453 N N . SER B 1 91 ? -8.273 34.031 -6.492 1 96.69 91 SER B N 1
ATOM 5454 C CA . SER B 1 91 ? -9.727 34.156 -6.5 1 96.69 91 SER B CA 1
ATOM 5455 C C . SER B 1 91 ? -10.398 32.875 -6.02 1 96.69 91 SER B C 1
ATOM 5457 O O . SER B 1 91 ? -9.82 31.797 -6.105 1 96.69 91 SER B O 1
ATOM 5459 N N . VAL B 1 92 ? -11.461 33.062 -5.438 1 97.38 92 VAL B N 1
ATOM 5460 C CA . VAL B 1 92 ? -12.336 31.938 -5.141 1 97.38 92 VAL B CA 1
ATOM 5461 C C . VAL B 1 92 ? -13.648 32.062 -5.918 1 97.38 92 VAL B C 1
ATOM 5463 O O . VAL B 1 92 ? -14.383 33.062 -5.73 1 97.38 92 VAL B O 1
ATOM 5466 N N . ASN B 1 93 ? -13.766 31.109 -6.793 1 97.06 93 ASN B N 1
ATOM 5467 C CA . ASN B 1 93 ? -14.953 31.062 -7.641 1 97.06 93 ASN B CA 1
ATOM 5468 C C . ASN B 1 93 ? -15.156 32.375 -8.383 1 97.06 93 ASN B C 1
ATOM 5470 O O . ASN B 1 93 ? -16.266 32.938 -8.406 1 97.06 93 ASN B O 1
ATOM 5474 N N . GLY B 1 94 ? -14.07 32.938 -8.844 1 96.25 94 GLY B N 1
ATOM 5475 C CA . GLY B 1 94 ? -14.117 34.031 -9.773 1 96.25 94 GLY B CA 1
ATOM 5476 C C . GLY B 1 94 ? -13.914 35.406 -9.109 1 96.25 94 GLY B C 1
ATOM 5477 O O . GLY B 1 94 ? -13.727 36.406 -9.781 1 96.25 94 GLY B O 1
ATOM 5478 N N . VAL B 1 95 ? -13.93 35.469 -7.812 1 97.44 95 VAL B N 1
ATOM 5479 C CA . VAL B 1 95 ? -13.805 36.719 -7.105 1 97.44 95 VAL B CA 1
ATOM 5480 C C . VAL B 1 95 ? -12.484 36.781 -6.34 1 97.44 95 VAL B C 1
ATOM 5482 O O . VAL B 1 95 ? -12.219 35.906 -5.508 1 97.44 95 VAL B O 1
ATOM 5485 N N . PRO B 1 96 ? -11.633 37.844 -6.594 1 97.81 96 PRO B N 1
ATOM 5486 C CA . PRO B 1 96 ? -10.398 37.906 -5.816 1 97.81 96 PRO B CA 1
ATOM 5487 C C . PRO B 1 96 ? -10.648 37.969 -4.312 1 97.81 96 PRO B C 1
ATOM 5489 O O . PRO B 1 96 ? -11.523 38.688 -3.85 1 97.81 96 PRO B O 1
ATOM 5492 N N . MET B 1 97 ? -9.883 37.219 -3.592 1 97.75 97 MET B N 1
ATOM 5493 C CA . MET B 1 97 ? -10.188 37 -2.182 1 97.75 97 MET B CA 1
ATOM 5494 C C . MET B 1 97 ? -10.109 38.312 -1.4 1 97.75 97 MET B C 1
ATOM 5496 O O . MET B 1 97 ? -10.922 38.562 -0.508 1 97.75 97 MET B O 1
ATOM 5500 N N . CYS B 1 98 ? -9.156 39.188 -1.698 1 98.31 98 CYS B N 1
ATOM 5501 C CA . CYS B 1 98 ? -9.008 40.438 -0.958 1 98.31 98 CYS B CA 1
ATOM 5502 C C . CYS B 1 98 ? -10.086 41.469 -1.356 1 98.31 98 CYS B C 1
ATOM 5504 O O . CYS B 1 98 ? -10.211 42.5 -0.735 1 98.31 98 CYS B O 1
ATOM 5506 N N . ALA B 1 99 ? -10.859 41.125 -2.342 1 98.25 99 ALA B N 1
ATOM 5507 C CA . ALA B 1 99 ? -12.016 41.906 -2.748 1 98.25 99 ALA B CA 1
ATOM 5508 C C . ALA B 1 99 ? -13.312 41.125 -2.594 1 98.25 99 ALA B C 1
ATOM 5510 O O . ALA B 1 99 ? -14.32 41.469 -3.213 1 98.25 99 ALA B O 1
ATOM 5511 N N . ASN B 1 100 ? -13.328 40.094 -1.885 1 97.94 100 ASN B N 1
ATOM 5512 C CA . ASN B 1 100 ? -14.461 39.188 -1.785 1 97.94 100 ASN B CA 1
ATOM 5513 C C . ASN B 1 100 ? -15.352 39.531 -0.6 1 97.94 100 ASN B C 1
ATOM 5515 O O . ASN B 1 100 ? -15.211 38.938 0.479 1 97.94 100 ASN B O 1
ATOM 5519 N N . GLU B 1 101 ? -16.312 40.344 -0.798 1 97.12 101 GLU B N 1
ATOM 5520 C CA . GLU B 1 101 ? -17.203 40.781 0.268 1 97.12 101 GLU B CA 1
ATOM 5521 C C . GLU B 1 101 ? -17.969 39.625 0.886 1 97.12 101 GLU B C 1
ATOM 5523 O O . GLU B 1 101 ? -18.188 39.594 2.1 1 97.12 101 GLU B O 1
ATOM 5528 N N . GLU B 1 102 ? -18.359 38.688 0.053 1 95.94 102 GLU B N 1
ATOM 5529 C CA . GLU B 1 102 ? -19.141 37.531 0.513 1 95.94 102 GLU B CA 1
ATOM 5530 C C . GLU B 1 102 ? -18.375 36.719 1.563 1 95.94 102 GLU B C 1
ATOM 5532 O O . GLU B 1 102 ? -18.938 36.312 2.574 1 95.94 102 GLU B O 1
ATOM 5537 N N . LEU B 1 103 ? -17.125 36.531 1.368 1 97.38 103 LEU B N 1
ATOM 5538 C CA . LEU B 1 103 ? -16.359 35.688 2.281 1 97.38 103 LEU B CA 1
ATOM 5539 C C . LEU B 1 103 ? -15.727 36.531 3.391 1 97.38 103 LEU B C 1
ATOM 5541 O O . LEU B 1 103 ? -15.734 36.125 4.559 1 97.38 103 LEU B O 1
ATOM 5545 N N . ASN B 1 104 ? -15.25 37.75 3.119 1 97.69 104 ASN B N 1
ATOM 5546 C CA . ASN B 1 104 ? -14.539 38.562 4.094 1 97.69 104 ASN B CA 1
ATOM 5547 C C . ASN B 1 104 ? -15.5 39.25 5.07 1 97.69 104 ASN B C 1
ATOM 5549 O O . ASN B 1 104 ? -15.258 39.25 6.277 1 97.69 104 ASN B O 1
ATOM 5553 N N . THR B 1 105 ? -16.547 39.781 4.559 1 96.19 105 THR B N 1
ATOM 5554 C CA . THR B 1 105 ? -17.469 40.562 5.402 1 96.19 105 THR B CA 1
ATOM 5555 C C . THR B 1 105 ? -18.641 39.688 5.832 1 96.19 105 THR B C 1
ATOM 5557 O O . THR B 1 105 ? -18.906 39.531 7.027 1 96.19 105 THR B O 1
ATOM 5560 N N . LYS B 1 106 ? -19.297 39.094 4.902 1 95.69 106 LYS B N 1
ATOM 5561 C CA . LYS B 1 106 ? -20.516 38.375 5.238 1 95.69 106 LYS B CA 1
ATOM 5562 C C . LYS B 1 106 ? -20.219 37.094 6.02 1 95.69 106 LYS B C 1
ATOM 5564 O O . LYS B 1 106 ? -20.703 36.906 7.137 1 95.69 106 LYS B O 1
ATOM 5569 N N . LEU B 1 107 ? -19.375 36.25 5.488 1 95.81 107 LEU B N 1
ATOM 5570 C CA . LEU B 1 107 ? -19.109 35 6.164 1 95.81 107 LEU B CA 1
ATOM 5571 C C . LEU B 1 107 ? -18.219 35.219 7.391 1 95.81 107 LEU B C 1
ATOM 5573 O O . LEU B 1 107 ? -18.594 34.844 8.508 1 95.81 107 LEU B O 1
ATOM 5577 N N . LEU B 1 108 ? -17.062 35.781 7.211 1 96.88 108 LEU B N 1
ATOM 5578 C CA . LEU B 1 108 ? -16.062 35.906 8.273 1 96.88 108 LEU B CA 1
ATOM 5579 C C . LEU B 1 108 ? -16.531 36.812 9.383 1 96.88 108 LEU B C 1
ATOM 5581 O O . LEU B 1 108 ? -16.609 36.406 10.547 1 96.88 108 LEU B O 1
ATOM 5585 N N . ARG B 1 109 ? -16.969 38.062 9.117 1 96.31 109 ARG B N 1
ATOM 5586 C CA . ARG B 1 109 ? -17.312 39.031 10.148 1 96.31 109 ARG B CA 1
ATOM 5587 C C . ARG B 1 109 ? -18.719 38.812 10.672 1 96.31 109 ARG B C 1
ATOM 5589 O O . ARG B 1 109 ? -18.938 38.75 11.883 1 96.31 109 ARG B O 1
ATOM 5596 N N . ARG B 1 110 ? -19.641 38.656 9.789 1 95.31 110 ARG B N 1
ATOM 5597 C CA . ARG B 1 110 ? -21.031 38.656 10.227 1 95.31 110 ARG B CA 1
ATOM 5598 C C . ARG B 1 110 ? -21.438 37.281 10.734 1 95.31 110 ARG B C 1
ATOM 5600 O O . ARG B 1 110 ? -21.984 37.156 11.836 1 95.31 110 ARG B O 1
ATOM 5607 N N . VAL B 1 111 ? -21.125 36.25 9.977 1 94.06 111 VAL B N 1
ATOM 5608 C CA . VAL B 1 111 ? -21.594 34.906 10.32 1 94.06 111 VAL B CA 1
ATOM 5609 C C . VAL B 1 111 ? -20.688 34.312 11.398 1 94.06 111 VAL B C 1
ATOM 5611 O O . VAL B 1 111 ? -21.172 33.75 12.383 1 94.06 111 VAL B O 1
ATOM 5614 N N . GLN B 1 112 ? -19.359 34.5 11.227 1 95.44 112 GLN B N 1
ATOM 5615 C CA . GLN B 1 112 ? -18.438 33.812 12.133 1 95.44 112 GLN B CA 1
ATOM 5616 C C . GLN B 1 112 ? -18.047 34.719 13.297 1 95.44 112 GLN B C 1
ATOM 5618 O O . GLN B 1 112 ? -17.375 34.312 14.227 1 95.44 112 GLN B O 1
ATOM 5623 N N . GLY B 1 113 ? -18.484 35.938 13.227 1 96.5 113 GLY B N 1
ATOM 5624 C CA . GLY B 1 113 ? -18.281 36.844 14.344 1 96.5 113 GLY B CA 1
ATOM 5625 C C . GLY B 1 113 ? -16.859 37.344 14.453 1 96.5 113 GLY B C 1
ATOM 5626 O O . GLY B 1 113 ? -16.391 37.688 15.539 1 96.5 113 GLY B O 1
ATOM 5627 N N . PHE B 1 114 ? -16.188 37.438 13.344 1 97.44 114 PHE B N 1
ATOM 5628 C CA . PHE B 1 114 ? -14.82 37.938 13.344 1 97.44 114 PHE B CA 1
ATOM 5629 C C . PHE B 1 114 ? -14.781 39.406 13.648 1 97.44 114 PHE B C 1
ATOM 5631 O O . PHE B 1 114 ? -15.453 40.219 12.977 1 97.44 114 PHE B O 1
ATOM 5638 N N . ASP B 1 115 ? -14.008 39.812 14.586 1 96.5 115 ASP B N 1
ATOM 5639 C CA . ASP B 1 115 ? -13.984 41.188 15 1 96.5 115 ASP B CA 1
ATOM 5640 C C . ASP B 1 115 ? -12.562 41.75 14.953 1 96.5 115 ASP B C 1
ATOM 5642 O O . ASP B 1 115 ? -12.234 42.688 15.695 1 96.5 115 ASP B O 1
ATOM 5646 N N . GLY B 1 116 ? -11.734 41.156 14.195 1 98 116 GLY B N 1
ATOM 5647 C CA . GLY B 1 116 ? -10.367 41.625 14.023 1 98 116 GLY B CA 1
ATOM 5648 C C . GLY B 1 116 ? -10.141 42.312 12.695 1 98 116 GLY B C 1
ATOM 5649 O O . GLY B 1 116 ? -11.07 42.906 12.125 1 98 116 GLY B O 1
ATOM 5650 N N . TYR B 1 117 ? -8.922 42.406 12.281 1 98.12 117 TYR B N 1
ATOM 5651 C CA . TYR B 1 117 ? -8.609 43.031 11.008 1 98.12 117 TYR B CA 1
ATOM 5652 C C . TYR B 1 117 ? -8.398 42 9.914 1 98.12 117 TYR B C 1
ATOM 5654 O O . TYR B 1 117 ? -8.07 40.844 10.195 1 98.12 117 TYR B O 1
ATOM 5662 N N . ILE B 1 118 ? -8.648 42.375 8.727 1 98.62 118 ILE B N 1
ATOM 5663 C CA . ILE B 1 118 ? -8.258 41.625 7.531 1 98.62 118 ILE B CA 1
ATOM 5664 C C . ILE B 1 118 ? -7.156 42.375 6.789 1 98.62 118 ILE B C 1
ATOM 5666 O O . ILE B 1 118 ? -7.293 43.562 6.5 1 98.62 118 ILE B O 1
ATOM 5670 N N . THR B 1 119 ? -6.078 41.75 6.613 1 98.56 119 THR B N 1
ATOM 5671 C CA . THR B 1 119 ? -4.973 42.312 5.859 1 98.56 119 THR B CA 1
ATOM 5672 C C . THR B 1 119 ? -4.754 41.562 4.551 1 98.56 119 THR B C 1
ATOM 5674 O O . THR B 1 119 ? -5.125 40.406 4.43 1 98.56 119 THR B O 1
ATOM 5677 N N . SER B 1 120 ? -4.277 42.312 3.543 1 97.81 120 SER B N 1
ATOM 5678 C CA . SER B 1 120 ? -3.779 41.656 2.346 1 97.81 120 SER B CA 1
ATOM 5679 C C . SER B 1 120 ? -2.332 41.188 2.523 1 97.81 120 SER B C 1
ATOM 5681 O O . SER B 1 120 ? -1.634 41.688 3.42 1 97.81 120 SER B O 1
ATOM 5683 N N . ASP B 1 121 ? -1.94 40.188 1.759 1 94.94 121 ASP B N 1
ATOM 5684 C CA . ASP B 1 121 ? -0.511 39.969 1.556 1 94.94 121 ASP B CA 1
ATOM 5685 C C . ASP B 1 121 ? 0.059 41 0.563 1 94.94 121 ASP B C 1
ATOM 5687 O O . ASP B 1 121 ? -0.692 41.688 -0.122 1 94.94 121 ASP B O 1
ATOM 5691 N N . SER B 1 122 ? 1.36 41.125 0.615 1 93.81 122 SER B N 1
ATOM 5692 C CA . SER B 1 122 ? 2.008 42.062 -0.303 1 93.81 122 SER B CA 1
ATOM 5693 C C . SER B 1 122 ? 1.751 41.656 -1.756 1 93.81 122 SER B C 1
ATOM 5695 O O . SER B 1 122 ? 2.047 40.531 -2.166 1 93.81 122 SER B O 1
ATOM 5697 N N . GLY B 1 123 ? 1.127 42.562 -2.486 1 93.06 123 GLY B N 1
ATOM 5698 C CA . GLY B 1 123 ? 0.88 42.344 -3.902 1 93.06 123 GLY B CA 1
ATOM 5699 C C . GLY B 1 123 ? -0.49 41.75 -4.188 1 93.06 123 GLY B C 1
ATOM 5700 O O . GLY B 1 123 ? -0.919 41.719 -5.34 1 93.06 123 GLY B O 1
ATOM 5701 N N . ALA B 1 124 ? -1.214 41.344 -3.178 1 96 124 ALA B N 1
ATOM 5702 C CA . ALA B 1 124 ? -2.512 40.688 -3.387 1 96 124 ALA B CA 1
ATOM 5703 C C . ALA B 1 124 ? -3.523 41.688 -3.957 1 96 124 ALA B C 1
ATOM 5705 O O . ALA B 1 124 ? -4.27 41.344 -4.883 1 96 124 ALA B O 1
ATOM 5706 N N . ILE B 1 125 ? -3.576 42.875 -3.426 1 97.5 125 ILE B N 1
ATOM 5707 C CA . ILE B 1 125 ? -4.504 43.875 -3.924 1 97.5 125 ILE B CA 1
ATOM 5708 C C . ILE B 1 125 ? -4.094 44.312 -5.332 1 97.5 125 ILE B C 1
ATOM 5710 O O . ILE B 1 125 ? -4.941 44.438 -6.219 1 97.5 125 ILE B O 1
ATOM 5714 N N . GLY B 1 126 ? -2.76 44.562 -5.531 1 96.06 126 GLY B N 1
ATOM 5715 C CA . GLY B 1 126 ? -2.283 44.844 -6.879 1 96.06 126 GLY B CA 1
ATOM 5716 C C . GLY B 1 126 ? -2.641 43.75 -7.871 1 96.06 126 GLY B C 1
ATOM 5717 O O . GLY B 1 126 ? -2.912 44.031 -9.039 1 96.06 126 GLY B O 1
ATOM 5718 N N . GLY B 1 127 ? -2.611 42.531 -7.406 1 95.25 127 GLY B N 1
ATOM 5719 C CA . GLY B 1 127 ? -2.926 41.375 -8.25 1 95.25 127 GLY B CA 1
ATOM 5720 C C . GLY B 1 127 ? -4.348 41.406 -8.781 1 95.25 127 GLY B C 1
ATOM 5721 O O . GLY B 1 127 ? -4.625 40.844 -9.852 1 95.25 127 GLY B O 1
ATOM 5722 N N . ILE B 1 128 ? -5.281 42.031 -8.078 1 96.75 128 ILE B N 1
ATOM 5723 C CA . ILE B 1 128 ? -6.664 42.156 -8.516 1 96.75 128 ILE B CA 1
ATOM 5724 C C . ILE B 1 128 ? -6.711 42.844 -9.875 1 96.75 128 ILE B C 1
ATOM 5726 O O . ILE B 1 128 ? -7.52 42.5 -10.734 1 96.75 128 ILE B O 1
ATOM 5730 N N . PHE B 1 129 ? -5.812 43.781 -10.078 1 95.38 129 PHE B N 1
ATOM 5731 C CA . PHE B 1 129 ? -5.75 44.562 -11.312 1 95.38 129 PHE B CA 1
ATOM 5732 C C . PHE B 1 129 ? -4.691 44 -12.258 1 95.38 129 PHE B C 1
ATOM 5734 O O . PHE B 1 129 ? -5.004 43.594 -13.375 1 95.38 129 PHE B O 1
ATOM 5741 N N . TYR B 1 130 ? -3.459 43.812 -11.867 1 93.38 130 TYR B N 1
ATOM 5742 C CA . TYR B 1 130 ? -2.312 43.531 -12.727 1 93.38 130 TYR B CA 1
ATOM 5743 C C . TYR B 1 130 ? -2.338 42.094 -13.219 1 93.38 130 TYR B C 1
ATOM 5745 O O . TYR B 1 130 ? -1.825 41.781 -14.297 1 93.38 130 TYR B O 1
ATOM 5753 N N . LYS B 1 131 ? -2.914 41.188 -12.469 1 91 131 LYS B N 1
ATOM 5754 C CA . LYS B 1 131 ? -2.797 39.781 -12.781 1 91 131 LYS B CA 1
ATOM 5755 C C . LYS B 1 131 ? -4.145 39.188 -13.195 1 91 131 LYS B C 1
ATOM 5757 O O . LYS B 1 131 ? -4.246 38.5 -14.211 1 91 131 LYS B O 1
ATOM 5762 N N . ARG B 1 132 ? -5.176 39.562 -12.445 1 91.31 132 ARG B N 1
ATOM 5763 C CA . ARG B 1 132 ? -6.488 38.969 -12.672 1 91.31 132 ARG B CA 1
ATOM 5764 C C . ARG B 1 132 ? -7.316 39.812 -13.633 1 91.31 132 ARG B C 1
ATOM 5766 O O . ARG B 1 132 ? -8.297 39.312 -14.203 1 91.31 132 ARG B O 1
ATOM 5773 N N . HIS B 1 133 ? -6.996 41.062 -13.789 1 93.56 133 HIS B N 1
ATOM 5774 C CA . HIS B 1 133 ? -7.738 42 -14.625 1 93.56 133 HIS B CA 1
ATOM 5775 C C . HIS B 1 133 ? -9.211 42.031 -14.227 1 93.56 133 HIS B C 1
ATOM 5777 O O . HIS B 1 133 ? -10.086 42.062 -15.086 1 93.56 133 HIS B O 1
ATOM 5783 N N . TYR B 1 134 ? -9.383 41.875 -13.008 1 95.62 134 TYR B N 1
ATOM 5784 C CA . TYR B 1 134 ? -10.727 41.906 -12.438 1 95.62 134 TYR B CA 1
ATOM 5785 C C . TYR B 1 134 ? -11.297 43.344 -12.461 1 95.62 134 TYR B C 1
ATOM 5787 O O . TYR B 1 134 ? -12.516 43.531 -12.484 1 95.62 134 TYR B O 1
ATOM 5795 N N . THR B 1 135 ? -10.461 44.406 -12.383 1 96.44 135 THR B N 1
ATOM 5796 C CA . THR B 1 135 ? -10.82 45.812 -12.461 1 96.44 135 THR B CA 1
ATOM 5797 C C . THR B 1 135 ? -10.086 46.5 -13.617 1 96.44 135 THR B C 1
ATOM 5799 O O . THR B 1 135 ? -9.18 45.906 -14.219 1 96.44 135 THR B O 1
ATOM 5802 N N . THR B 1 136 ? -10.516 47.688 -13.859 1 95.62 136 THR B N 1
ATOM 5803 C CA . THR B 1 136 ? -9.945 48.406 -14.984 1 95.62 136 THR B CA 1
ATOM 5804 C C . THR B 1 136 ? -8.82 49.344 -14.523 1 95.62 136 THR B C 1
ATOM 5806 O O . THR B 1 136 ? -8.094 49.906 -15.352 1 95.62 136 THR B O 1
ATOM 5809 N N . SER B 1 137 ? -8.672 49.5 -13.203 1 96.5 137 SER B N 1
ATOM 5810 C CA . SER B 1 137 ? -7.586 50.312 -12.656 1 96.5 137 SER B CA 1
ATOM 5811 C C . SER B 1 137 ? -7.176 49.844 -11.273 1 96.5 137 SER B C 1
ATOM 5813 O O . SER B 1 137 ? -7.926 49.125 -10.617 1 96.5 137 SER B O 1
ATOM 5815 N N . LEU B 1 138 ? -5.98 50.219 -10.898 1 97.44 138 LEU B N 1
ATOM 5816 C CA . LEU B 1 138 ? -5.48 49.875 -9.57 1 97.44 138 LEU B CA 1
ATOM 5817 C C . LEU B 1 138 ? -6.359 50.5 -8.492 1 97.44 138 LEU B C 1
ATOM 5819 O O . LEU B 1 138 ? -6.652 49.875 -7.48 1 97.44 138 LEU B O 1
ATOM 5823 N N . CYS B 1 139 ? -6.816 51.75 -8.641 1 98 139 CYS B N 1
ATOM 5824 C CA . CYS B 1 139 ? -7.602 52.438 -7.625 1 98 139 CYS B CA 1
ATOM 5825 C C . CYS B 1 139 ? -8.984 51.812 -7.48 1 98 139 CYS B C 1
ATOM 5827 O O . CYS B 1 139 ? -9.539 51.781 -6.383 1 98 139 CYS B O 1
ATOM 5829 N N . GLU B 1 140 ? -9.469 51.219 -8.578 1 97.75 140 GLU B N 1
ATOM 5830 C CA . GLU B 1 140 ? -10.711 50.5 -8.461 1 97.75 140 GLU B CA 1
ATOM 5831 C C . GLU B 1 140 ? -10.516 49.188 -7.668 1 97.75 140 GLU B C 1
ATOM 5833 O O . GLU B 1 140 ? -11.398 48.781 -6.914 1 97.75 140 GLU B O 1
ATOM 5838 N N . ALA B 1 141 ? -9.383 48.562 -7.875 1 98.19 141 ALA B N 1
ATOM 5839 C CA . ALA B 1 141 ? -9.047 47.406 -7.078 1 98.19 141 ALA B CA 1
ATOM 5840 C C . ALA B 1 141 ? -8.984 47.75 -5.594 1 98.19 141 ALA B C 1
ATOM 5842 O O . ALA B 1 141 ? -9.492 47 -4.754 1 98.19 141 ALA B O 1
ATOM 5843 N N . VAL B 1 142 ? -8.383 48.844 -5.301 1 98.44 142 VAL B N 1
ATOM 5844 C CA . VAL B 1 142 ? -8.25 49.312 -3.932 1 98.44 142 VAL B CA 1
ATOM 5845 C C . VAL B 1 142 ? -9.633 49.594 -3.35 1 98.44 142 VAL B C 1
ATOM 5847 O O . VAL B 1 142 ? -9.93 49.219 -2.217 1 98.44 142 VAL B O 1
ATOM 5850 N N . ARG B 1 143 ? -10.469 50.25 -4.141 1 98.5 143 ARG B N 1
ATOM 5851 C CA . ARG B 1 143 ? -11.828 50.562 -3.691 1 98.5 143 ARG B CA 1
ATOM 5852 C C . ARG B 1 143 ? -12.57 49.25 -3.34 1 98.5 143 ARG B C 1
ATOM 5854 O O . ARG B 1 143 ? -13.172 49.156 -2.27 1 98.5 143 ARG B O 1
ATOM 5861 N N . LEU B 1 144 ? -12.477 48.312 -4.223 1 98.19 144 LEU B N 1
ATOM 5862 C CA . LEU B 1 144 ? -13.172 47.031 -4.004 1 98.19 144 LEU B CA 1
ATOM 5863 C C . LEU B 1 144 ? -12.625 46.344 -2.771 1 98.19 144 LEU B C 1
ATOM 5865 O O . LEU B 1 144 ? -13.391 45.719 -2.01 1 98.19 144 LEU B O 1
ATOM 5869 N N . ALA B 1 145 ? -11.328 46.312 -2.584 1 98.69 145 ALA B N 1
ATOM 5870 C CA . ALA B 1 145 ? -10.688 45.625 -1.459 1 98.69 145 ALA B CA 1
ATOM 5871 C C . ALA B 1 145 ? -11.172 46.188 -0.128 1 98.69 145 ALA B C 1
ATOM 5873 O O . ALA B 1 145 ? -11.625 45.438 0.746 1 98.69 145 ALA B O 1
ATOM 5874 N N . ILE B 1 146 ? -11.133 47.469 0.034 1 98.5 146 ILE B N 1
ATOM 5875 C CA . ILE B 1 146 ? -11.445 48.062 1.33 1 98.5 146 ILE B CA 1
ATOM 5876 C C . ILE B 1 146 ? -12.953 47.969 1.587 1 98.5 146 ILE B C 1
ATOM 5878 O O . ILE B 1 146 ? -13.375 47.75 2.723 1 98.5 146 ILE B O 1
ATOM 5882 N N . VAL B 1 147 ? -13.805 48.125 0.539 1 98.12 147 VAL B N 1
ATOM 5883 C CA . VAL B 1 147 ? -15.25 48.031 0.699 1 98.12 147 VAL B CA 1
ATOM 5884 C C . VAL B 1 147 ? -15.648 46.594 1.046 1 98.12 147 VAL B C 1
ATOM 5886 O O . VAL B 1 147 ? -16.625 46.375 1.771 1 98.12 147 VAL B O 1
ATOM 5889 N N . SER B 1 148 ? -14.82 45.688 0.561 1 97.81 148 SER B N 1
ATOM 5890 C CA . SER B 1 148 ? -15.109 44.281 0.795 1 97.81 148 SER B CA 1
ATOM 5891 C C . SER B 1 148 ? -14.586 43.812 2.154 1 97.81 148 SER B C 1
ATOM 5893 O O . SER B 1 148 ? -14.766 42.656 2.541 1 97.81 148 SER B O 1
ATOM 5895 N N . GLY B 1 149 ? -13.922 44.688 2.877 1 97.5 149 GLY B N 1
ATOM 5896 C CA . GLY B 1 149 ? -13.594 44.375 4.258 1 97.5 149 GLY B CA 1
ATOM 5897 C C . GLY B 1 149 ? -12.102 44.25 4.504 1 97.5 149 GLY B C 1
ATOM 5898 O O . GLY B 1 149 ? -11.664 44.031 5.633 1 97.5 149 GLY B O 1
ATOM 5899 N N . THR B 1 150 ? -11.219 44.406 3.521 1 98.69 150 THR B N 1
ATOM 5900 C CA . THR B 1 150 ? -9.773 44.406 3.715 1 98.69 150 THR B CA 1
ATOM 5901 C C . THR B 1 150 ? -9.289 45.688 4.344 1 98.69 150 THR B C 1
ATOM 5903 O O . THR B 1 150 ? -9.172 46.719 3.656 1 98.69 150 THR B O 1
ATOM 5906 N N . ASP B 1 151 ? -8.883 45.594 5.543 1 98.44 151 ASP B N 1
ATOM 5907 C CA . ASP B 1 151 ? -8.617 46.781 6.352 1 98.44 151 ASP B CA 1
ATOM 5908 C C . ASP B 1 151 ? -7.223 47.344 6.074 1 98.44 151 ASP B C 1
ATOM 5910 O O . ASP B 1 151 ? -7 48.531 6.172 1 98.44 151 ASP B O 1
ATOM 5914 N N . ILE B 1 152 ? -6.32 46.469 5.859 1 98 152 ILE B N 1
ATOM 5915 C CA . ILE B 1 152 ? -4.914 46.812 5.766 1 98 152 ILE B CA 1
ATOM 5916 C C . ILE B 1 152 ? -4.34 46.344 4.434 1 98 152 ILE B C 1
ATOM 5918 O O . ILE B 1 152 ? -4.633 45.219 3.992 1 98 152 ILE B O 1
ATOM 5922 N N . SER B 1 153 ? -3.668 47.188 3.775 1 97.69 153 SER B N 1
ATOM 5923 C CA . SER B 1 153 ? -2.844 46.812 2.637 1 97.69 153 SER B CA 1
ATOM 5924 C C . SER B 1 153 ? -1.382 46.625 3.041 1 97.69 153 SER B C 1
ATOM 5926 O O . SER B 1 153 ? -0.729 47.594 3.43 1 97.69 153 SER B O 1
ATOM 5928 N N . SER B 1 154 ? -0.894 45.438 3.012 1 95.25 154 SER B N 1
ATOM 5929 C CA . SER B 1 154 ? 0.513 45.188 3.312 1 95.25 154 SER B CA 1
ATOM 5930 C C . SER B 1 154 ? 1.42 45.875 2.281 1 95.25 154 SER B C 1
ATOM 5932 O O . SER B 1 154 ? 2.568 46.188 2.582 1 95.25 154 SER B O 1
ATOM 5934 N N . GLY B 1 155 ? 0.899 46.219 1.184 1 92.56 155 GLY B N 1
ATOM 5935 C CA . GLY B 1 155 ? 1.628 46.938 0.153 1 92.56 155 GLY B CA 1
ATOM 5936 C C . GLY B 1 155 ? 1.356 48.438 0.162 1 92.56 155 GLY B C 1
ATOM 5937 O O . GLY B 1 155 ? 1.062 49 1.211 1 92.56 155 GLY B O 1
ATOM 5938 N N . THR B 1 156 ? 1.593 49.062 -0.971 1 94.75 156 THR B N 1
ATOM 5939 C CA . THR B 1 156 ? 1.494 50.531 -1.04 1 94.75 156 THR B CA 1
ATOM 5940 C C . THR B 1 156 ? 0.219 50.938 -1.766 1 94.75 156 THR B C 1
ATOM 5942 O O . THR B 1 156 ? 0.046 52.125 -2.094 1 94.75 156 THR B O 1
ATOM 5945 N N . GLU B 1 157 ? -0.612 50.031 -2.037 1 96.94 157 GLU B N 1
ATOM 5946 C CA . GLU B 1 157 ? -1.758 50.312 -2.895 1 96.94 157 GLU B CA 1
ATOM 5947 C C . GLU B 1 157 ? -2.715 51.281 -2.23 1 96.94 157 GLU B C 1
ATOM 5949 O O . GLU B 1 157 ? -3.248 52.188 -2.891 1 96.94 157 GLU B O 1
ATOM 5954 N N . TYR B 1 158 ? -3.01 51.125 -0.941 1 97.25 158 TYR B N 1
ATOM 5955 C CA . TYR B 1 158 ? -3.891 52.031 -0.232 1 97.25 158 TYR B CA 1
ATOM 5956 C C . TYR B 1 158 ? -3.314 53.438 -0.227 1 97.25 158 TYR B C 1
ATOM 5958 O O . TYR B 1 158 ? -4.043 54.438 -0.424 1 97.25 158 TYR B O 1
ATOM 5966 N N . GLU B 1 159 ? -2.027 53.562 -0.019 1 96.56 159 GLU B N 1
ATOM 5967 C CA . GLU B 1 159 ? -1.362 54.844 -0.032 1 96.56 159 GLU B CA 1
ATOM 5968 C C . GLU B 1 159 ? -1.532 55.562 -1.38 1 96.56 159 GLU B C 1
ATOM 5970 O O . GLU B 1 159 ? -1.716 56.781 -1.439 1 96.56 159 GLU B O 1
ATOM 5975 N N . LYS B 1 160 ? -1.526 54.844 -2.377 1 97.12 160 LYS B N 1
ATOM 5976 C CA . LYS B 1 160 ? -1.539 55.375 -3.736 1 97.12 160 LYS B CA 1
ATOM 5977 C C . LYS B 1 160 ? -2.938 55.844 -4.129 1 97.12 160 LYS B C 1
ATOM 5979 O O . LYS B 1 160 ? -3.088 56.75 -4.941 1 97.12 160 LYS B O 1
ATOM 5984 N N . CYS B 1 161 ? -3.912 55.188 -3.543 1 98 161 CYS B N 1
ATOM 5985 C CA . CYS B 1 161 ? -5.207 55.375 -4.191 1 98 161 CYS B CA 1
ATOM 5986 C C . CYS B 1 161 ? -6.23 55.938 -3.215 1 98 161 CYS B C 1
ATOM 5988 O O . CYS B 1 161 ? -7.195 56.594 -3.629 1 98 161 CYS B O 1
ATOM 5990 N N . LEU B 1 162 ? -6.156 55.781 -1.858 1 97.75 162 LEU B N 1
ATOM 5991 C CA . LEU B 1 162 ? -7.258 56.031 -0.934 1 97.75 162 LEU B CA 1
ATOM 5992 C C . LEU B 1 162 ? -7.594 57.5 -0.885 1 97.75 162 LEU B C 1
ATOM 5994 O O . LEU B 1 162 ? -8.766 57.875 -0.891 1 97.75 162 LEU B O 1
ATOM 5998 N N . ALA B 1 163 ? -6.547 58.344 -0.822 1 96.88 163 ALA B N 1
ATOM 5999 C CA . ALA B 1 163 ? -6.785 59.781 -0.748 1 96.88 163 ALA B CA 1
ATOM 6000 C C . ALA B 1 163 ? -7.566 60.281 -1.963 1 96.88 163 ALA B C 1
ATOM 6002 O O . ALA B 1 163 ? -8.516 61.062 -1.828 1 96.88 163 ALA B O 1
ATOM 6003 N N . GLU B 1 164 ? -7.117 59.812 -3.078 1 96.88 164 GLU B N 1
ATOM 6004 C CA . GLU B 1 164 ? -7.773 60.219 -4.32 1 96.88 164 GLU B CA 1
ATOM 6005 C C . GLU B 1 164 ? -9.211 59.719 -4.371 1 96.88 164 GLU B C 1
ATOM 6007 O O . GLU B 1 164 ? -10.117 60.438 -4.785 1 96.88 164 GLU B O 1
ATOM 6012 N N . LEU B 1 165 ? -9.438 58.5 -4.004 1 98.12 165 LEU B N 1
ATOM 6013 C CA . LEU B 1 165 ? -10.766 57.906 -4.043 1 98.12 165 LEU B CA 1
ATOM 6014 C C . LEU B 1 165 ? -11.734 58.656 -3.131 1 98.12 165 LEU B C 1
ATOM 6016 O O . LEU B 1 165 ? -12.891 58.875 -3.492 1 98.12 165 LEU B O 1
ATOM 6020 N N . VAL B 1 166 ? -11.344 59.062 -1.963 1 97.81 166 VAL B N 1
ATOM 6021 C CA . VAL B 1 166 ? -12.188 59.75 -1.003 1 97.81 166 VAL B CA 1
ATOM 6022 C C . VAL B 1 166 ? -12.453 61.188 -1.491 1 97.81 166 VAL B C 1
ATOM 6024 O O . VAL B 1 166 ? -13.594 61.656 -1.478 1 97.81 166 VAL B O 1
ATOM 6027 N N . THR B 1 167 ? -11.422 61.906 -1.992 1 97.5 167 THR B N 1
ATOM 6028 C CA . THR B 1 167 ? -11.555 63.281 -2.406 1 97.5 167 THR B CA 1
ATOM 6029 C C . THR B 1 167 ? -12.43 63.406 -3.648 1 97.5 167 THR B C 1
ATOM 6031 O O . THR B 1 167 ? -13.125 64.375 -3.836 1 97.5 167 THR B O 1
ATOM 6034 N N . SER B 1 168 ? -12.359 62.375 -4.469 1 97 168 SER B N 1
ATOM 6035 C CA . SER B 1 168 ? -13.172 62.375 -5.684 1 97 168 SER B CA 1
ATOM 6036 C C . SER B 1 168 ? -14.562 61.812 -5.422 1 97 168 SER B C 1
ATOM 6038 O O . SER B 1 168 ? -15.32 61.562 -6.359 1 97 168 SER B O 1
ATOM 6040 N N . SER B 1 169 ? -14.938 61.406 -4.176 1 96.69 169 SER B N 1
ATOM 6041 C CA . SER B 1 169 ? -16.234 60.938 -3.705 1 96.69 169 SER B CA 1
ATOM 6042 C C . SER B 1 169 ? -16.562 59.562 -4.293 1 96.69 169 SER B C 1
ATOM 6044 O O . SER B 1 169 ? -17.734 59.188 -4.426 1 96.69 169 SER B O 1
ATOM 6046 N N . ARG B 1 170 ? -15.531 58.844 -4.723 1 96.88 170 ARG B N 1
ATOM 6047 C CA . ARG B 1 170 ? -15.711 57.5 -5.215 1 96.88 170 ARG B CA 1
ATOM 6048 C C . ARG B 1 170 ? -15.664 56.469 -4.066 1 96.88 170 ARG B C 1
ATOM 6050 O O . ARG B 1 170 ? -16.047 55.312 -4.238 1 96.88 170 ARG B O 1
ATOM 6057 N N . LEU B 1 171 ? -15.219 56.875 -3.004 1 98 171 LEU B N 1
ATOM 6058 C CA . LEU B 1 171 ? -15.172 56.094 -1.767 1 98 171 LEU B CA 1
ATOM 6059 C C . LEU B 1 171 ? -15.57 56.938 -0.572 1 98 171 LEU B C 1
ATOM 6061 O O . LEU B 1 171 ? -15.07 58.062 -0.408 1 98 171 LEU B O 1
ATOM 6065 N N . SER B 1 172 ? -16.531 56.469 0.187 1 97.69 172 SER B N 1
ATOM 6066 C CA . SER B 1 172 ? -16.922 57.188 1.394 1 97.69 172 SER B CA 1
ATOM 6067 C C . SER B 1 172 ? -15.805 57.188 2.43 1 97.69 172 SER B C 1
ATOM 6069 O O . SER B 1 172 ? -15.18 56.156 2.672 1 97.69 172 SER B O 1
ATOM 6071 N N . GLU B 1 173 ? -15.609 58.312 3.039 1 97.31 173 GLU B N 1
ATOM 6072 C CA . GLU B 1 173 ? -14.609 58.406 4.094 1 97.31 173 GLU B CA 1
ATOM 6073 C C . GLU B 1 173 ? -14.938 57.469 5.258 1 97.31 173 GLU B C 1
ATOM 6075 O O . GLU B 1 173 ? -14.039 56.969 5.945 1 97.31 173 GLU B O 1
ATOM 6080 N N . GLU B 1 174 ? -16.203 57.156 5.445 1 97.44 174 GLU B N 1
ATOM 6081 C CA . GLU B 1 174 ? -16.656 56.281 6.527 1 97.44 174 GLU B CA 1
ATOM 6082 C C . GLU B 1 174 ? -16.078 54.906 6.398 1 97.44 174 GLU B C 1
ATOM 6084 O O . GLU B 1 174 ? -15.789 54.25 7.406 1 97.44 174 GLU B O 1
ATOM 6089 N N . VAL B 1 175 ? -15.906 54.469 5.156 1 97.56 175 VAL B N 1
ATOM 6090 C CA . VAL B 1 175 ? -15.328 53.156 4.922 1 97.56 175 VAL B CA 1
ATOM 6091 C C . VAL B 1 175 ? -13.891 53.125 5.422 1 97.56 175 VAL B C 1
ATOM 6093 O O . VAL B 1 175 ? -13.453 52.125 6.023 1 97.56 175 VAL B O 1
ATOM 6096 N N . VAL B 1 176 ? -13.109 54.125 5.164 1 97.81 176 VAL B N 1
ATOM 6097 C CA . VAL B 1 176 ? -11.734 54.25 5.633 1 97.81 176 VAL B CA 1
ATOM 6098 C C . VAL B 1 176 ? -11.711 54.344 7.156 1 97.81 176 VAL B C 1
ATOM 6100 O O . VAL B 1 176 ? -10.883 53.688 7.809 1 97.81 176 VAL B O 1
ATOM 6103 N N . ASP B 1 177 ? -12.672 55.125 7.73 1 97.69 177 ASP B N 1
ATOM 6104 C CA . ASP B 1 177 ? -12.773 55.281 9.18 1 97.69 177 ASP B CA 1
ATOM 6105 C C . ASP B 1 177 ? -13.039 53.906 9.836 1 97.69 177 ASP B C 1
ATOM 6107 O O . ASP B 1 177 ? -12.477 53.594 10.883 1 97.69 177 ASP B O 1
ATOM 6111 N N . ASP B 1 178 ? -13.891 53.188 9.211 1 97.06 178 ASP B N 1
ATOM 6112 C CA . ASP B 1 178 ? -14.227 51.875 9.75 1 97.06 178 ASP B CA 1
ATOM 6113 C C . ASP B 1 178 ? -13.008 50.969 9.773 1 97.06 178 ASP B C 1
ATOM 6115 O O . ASP B 1 178 ? -12.781 50.25 10.75 1 97.06 178 ASP B O 1
ATOM 6119 N N . ALA B 1 179 ? -12.297 50.906 8.664 1 97.75 179 ALA B N 1
ATOM 6120 C CA . ALA B 1 179 ? -11.062 50.125 8.602 1 97.75 179 ALA B CA 1
ATOM 6121 C C . ALA B 1 179 ? -10.078 50.562 9.672 1 97.75 179 ALA B C 1
ATOM 6123 O O . ALA B 1 179 ? -9.453 49.719 10.336 1 97.75 179 ALA B O 1
ATOM 6124 N N . LEU B 1 180 ? -9.914 51.844 9.883 1 97.12 180 LEU B N 1
ATOM 6125 C CA . LEU B 1 180 ? -9.016 52.375 10.898 1 97.12 180 LEU B CA 1
ATOM 6126 C C . LEU B 1 180 ? -9.492 52.031 12.297 1 97.12 180 LEU B C 1
ATOM 6128 O O . LEU B 1 180 ? -8.68 51.719 13.18 1 97.12 180 LEU B O 1
ATOM 6132 N N . ARG B 1 181 ? -10.781 52.125 12.555 1 97.44 181 ARG B N 1
ATOM 6133 C CA . ARG B 1 181 ? -11.328 51.75 13.859 1 97.44 181 ARG B CA 1
ATOM 6134 C C . ARG B 1 181 ? -10.992 50.312 14.219 1 97.44 181 ARG B C 1
ATOM 6136 O O . ARG B 1 181 ? -10.602 50.031 15.344 1 97.44 181 ARG B O 1
ATOM 6143 N N . ARG B 1 182 ? -11.172 49.438 13.273 1 96.81 182 ARG B N 1
ATOM 6144 C CA . ARG B 1 182 ? -10.883 48.031 13.523 1 96.81 182 ARG B CA 1
ATOM 6145 C C . ARG B 1 182 ? -9.406 47.812 13.836 1 96.81 182 ARG B C 1
ATOM 6147 O O . ARG B 1 182 ? -9.062 47.031 14.727 1 96.81 182 ARG B O 1
ATOM 6154 N N . THR B 1 183 ? -8.531 48.438 13.141 1 96.44 183 THR B N 1
ATOM 6155 C CA . THR B 1 183 ? -7.098 48.281 13.32 1 96.44 183 THR B CA 1
ATOM 6156 C C . THR B 1 183 ? -6.633 48.938 14.602 1 96.44 183 THR B C 1
ATOM 6158 O O . THR B 1 183 ? -5.812 48.406 15.344 1 96.44 183 THR B O 1
ATOM 6161 N N . LEU B 1 184 ? -7.18 50.156 14.922 1 96.5 184 LEU B N 1
ATOM 6162 C CA . LEU B 1 184 ? -6.793 50.875 16.125 1 96.5 184 LEU B CA 1
ATOM 6163 C C . LEU B 1 184 ? -7.324 50.188 17.375 1 96.5 184 LEU B C 1
ATOM 6165 O O . LEU B 1 184 ? -6.66 50.188 18.422 1 96.5 184 LEU B O 1
ATOM 6169 N N . ARG B 1 185 ? -8.516 49.719 17.281 1 96.69 185 ARG B N 1
ATOM 6170 C CA . ARG B 1 185 ? -9.07 49 18.406 1 96.69 185 ARG B CA 1
ATOM 6171 C C . ARG B 1 185 ? -8.125 47.875 18.859 1 96.69 185 ARG B C 1
ATOM 6173 O O . ARG B 1 185 ? -7.91 47.688 20.047 1 96.69 185 ARG B O 1
ATOM 6180 N N . LEU B 1 186 ? -7.598 47.156 17.922 1 96.44 186 LEU B N 1
ATOM 6181 C CA . LEU B 1 186 ? -6.684 46.062 18.25 1 96.44 186 LEU B CA 1
ATOM 6182 C C . LEU B 1 186 ? -5.414 46.594 18.906 1 96.44 186 LEU B C 1
ATOM 6184 O O . LEU B 1 186 ? -4.844 45.938 19.797 1 96.44 186 LEU B O 1
ATOM 6188 N N . ARG B 1 187 ? -4.988 47.719 18.516 1 95.12 187 ARG B N 1
ATOM 6189 C CA . ARG B 1 187 ? -3.814 48.312 19.141 1 95.12 187 ARG B CA 1
ATOM 6190 C C . ARG B 1 187 ? -4.105 48.719 20.578 1 95.12 187 ARG B C 1
ATOM 6192 O O . ARG B 1 187 ? -3.23 48.656 21.438 1 95.12 187 ARG B O 1
ATOM 6199 N N . PHE B 1 188 ? -5.316 49.188 20.781 1 94.88 188 PHE B N 1
ATOM 6200 C CA . PHE B 1 188 ? -5.738 49.469 22.141 1 94.88 188 PHE B CA 1
ATOM 6201 C C . PHE B 1 188 ? -5.781 48.188 22.969 1 94.88 188 PHE B C 1
ATOM 6203 O O . PHE B 1 188 ? -5.324 48.156 24.109 1 94.88 188 PHE B O 1
ATOM 6210 N N . GLU B 1 189 ? -6.297 47.125 22.344 1 94.38 189 GLU B N 1
ATOM 6211 C CA . GLU B 1 189 ? -6.383 45.844 23.031 1 94.38 189 GLU B CA 1
ATOM 6212 C C . GLU B 1 189 ? -4.996 45.281 23.344 1 94.38 189 GLU B C 1
ATOM 6214 O O . GLU B 1 189 ? -4.816 44.562 24.328 1 94.38 189 GLU B O 1
ATOM 6219 N N . LEU B 1 190 ? -4.027 45.688 22.594 1 94.62 190 LEU B N 1
ATOM 6220 C CA . LEU B 1 190 ? -2.639 45.281 22.797 1 94.62 190 LEU B CA 1
ATOM 6221 C C . LEU B 1 190 ? -1.973 46.188 23.859 1 94.62 190 LEU B C 1
ATOM 6223 O O . LEU B 1 190 ? -0.836 45.906 24.25 1 94.62 190 LEU B O 1
ATOM 6227 N N . GLY B 1 191 ? -2.598 47.25 24.234 1 92 191 GLY B N 1
ATOM 6228 C CA . GLY B 1 191 ? -2.082 48.156 25.266 1 92 191 GLY B CA 1
ATOM 6229 C C . GLY B 1 191 ? -1.112 49.188 24.719 1 92 191 GLY B C 1
ATOM 6230 O O . GLY B 1 191 ? -0.385 49.812 25.484 1 92 191 GLY B O 1
ATOM 6231 N N . LEU B 1 192 ? -1.16 49.438 23.453 1 92.25 192 LEU B N 1
ATOM 6232 C CA . LEU B 1 192 ? -0.151 50.281 22.828 1 92.25 192 LEU B CA 1
ATOM 6233 C C . LEU B 1 192 ? -0.429 51.75 23.109 1 92.25 192 LEU B C 1
ATOM 6235 O O . LEU B 1 192 ? 0.442 52.594 22.906 1 92.25 192 LEU B O 1
ATOM 6239 N N . PHE B 1 193 ? -1.638 52.062 23.562 1 91.5 193 PHE B N 1
ATOM 6240 C CA . PHE B 1 193 ? -1.98 53.438 23.875 1 91.5 193 PHE B CA 1
ATOM 6241 C C . PHE B 1 193 ? -2.105 53.656 25.375 1 91.5 193 PHE B C 1
ATOM 6243 O O . PHE B 1 193 ? -2.533 54.719 25.812 1 91.5 193 PHE B O 1
ATOM 6250 N N . ASP B 1 194 ? -1.787 52.688 26.062 1 91.62 194 ASP B N 1
ATOM 6251 C CA . ASP B 1 194 ? -1.772 52.781 27.516 1 91.62 194 ASP B CA 1
ATOM 6252 C C . ASP B 1 194 ? -0.377 53.125 28.031 1 91.62 194 ASP B C 1
ATOM 6254 O O . ASP B 1 194 ? 0.614 52.938 27.328 1 91.62 194 ASP B O 1
ATOM 6258 N N . PRO B 1 195 ? -0.328 53.562 29.297 1 92.5 195 PRO B N 1
ATOM 6259 C CA . PRO B 1 195 ? 1.006 53.844 29.828 1 92.5 195 PRO B CA 1
ATOM 6260 C C . PRO B 1 195 ? 1.9 52.594 29.844 1 92.5 195 PRO B C 1
ATOM 6262 O O . PRO B 1 195 ? 1.465 51.531 30.25 1 92.5 195 PRO B O 1
ATOM 6265 N N . ILE B 1 196 ? 3.002 52.812 29.422 1 88.94 196 ILE B N 1
ATOM 6266 C CA . ILE B 1 196 ? 3.961 51.75 29.234 1 88.94 196 ILE B CA 1
ATOM 6267 C C . ILE B 1 196 ? 4.184 51.031 30.562 1 88.94 196 ILE B C 1
ATOM 6269 O O . ILE B 1 196 ? 4.363 49.812 30.594 1 88.94 196 ILE B O 1
ATOM 6273 N N . ASP B 1 197 ? 4.207 51.781 31.656 1 88.81 197 ASP B N 1
ATOM 6274 C CA . ASP B 1 197 ? 4.496 51.219 32.969 1 88.81 197 ASP B CA 1
ATOM 6275 C C . ASP B 1 197 ? 3.438 50.188 33.375 1 88.81 197 ASP B C 1
ATOM 6277 O O . ASP B 1 197 ? 3.723 49.281 34.125 1 88.81 197 ASP B O 1
ATOM 6281 N N . ASP B 1 198 ? 2.293 50.344 32.781 1 84.88 198 ASP B N 1
ATOM 6282 C CA . ASP B 1 198 ? 1.176 49.5 33.125 1 84.88 198 ASP B CA 1
ATOM 6283 C C . ASP B 1 198 ? 1.008 48.375 32.125 1 84.88 198 ASP B C 1
ATOM 6285 O O . ASP B 1 198 ? 0.065 47.562 32.188 1 84.88 198 ASP B O 1
ATOM 6289 N N . GLN B 1 199 ? 1.876 48.25 31.25 1 84.25 199 GLN B N 1
ATOM 6290 C CA . GLN B 1 199 ? 1.79 47.25 30.203 1 84.25 199 GLN B CA 1
ATOM 6291 C C . GLN B 1 199 ? 2.746 46.094 30.469 1 84.25 199 GLN B C 1
ATOM 6293 O O . GLN B 1 199 ? 3.939 46.188 30.172 1 84.25 199 GLN B O 1
ATOM 6298 N N . PRO B 1 200 ? 2.145 45.031 30.859 1 84.12 200 PRO B N 1
ATOM 6299 C CA . PRO B 1 200 ? 3.02 43.906 31.281 1 84.12 200 PRO B CA 1
ATOM 6300 C C . PRO B 1 200 ? 3.85 43.344 30.125 1 84.12 200 PRO B C 1
ATOM 6302 O O . PRO B 1 200 ? 4.988 42.938 30.328 1 84.12 200 PRO B O 1
ATOM 6305 N N . TYR B 1 201 ? 3.371 43.406 28.906 1 87.31 201 TYR B N 1
ATOM 6306 C CA . TYR B 1 201 ? 4.047 42.719 27.797 1 87.31 201 TYR B CA 1
ATOM 6307 C C . TYR B 1 201 ? 5.133 43.594 27.203 1 87.31 201 TYR B C 1
ATOM 6309 O O . TYR B 1 201 ? 5.984 43.125 26.453 1 87.31 201 TYR B O 1
ATOM 6317 N N . TRP B 1 202 ? 5.117 44.812 27.594 1 85.44 202 TRP B N 1
ATOM 6318 C CA . TRP B 1 202 ? 6.199 45.719 27.219 1 85.44 202 TRP B CA 1
ATOM 6319 C C . TRP B 1 202 ? 7.449 45.469 28.062 1 85.44 202 TRP B C 1
ATOM 6321 O O . TRP B 1 202 ? 8.539 45.938 27.719 1 85.44 202 TRP B O 1
ATOM 6331 N N . HIS B 1 203 ? 7.25 44.812 29.062 1 85.5 203 HIS B N 1
ATOM 6332 C CA . HIS B 1 203 ? 8.344 44.656 30.016 1 85.5 203 HIS B CA 1
ATOM 6333 C C . HIS B 1 203 ? 8.859 43.219 30.031 1 85.5 203 HIS B C 1
ATOM 6335 O O . HIS B 1 203 ? 9.484 42.781 31 1 85.5 203 HIS B O 1
ATOM 6341 N N . VAL B 1 204 ? 8.492 42.5 29 1 85.69 204 VAL B N 1
ATOM 6342 C CA . VAL B 1 204 ? 9.086 41.188 28.891 1 85.69 204 VAL B CA 1
ATOM 6343 C C . VAL B 1 204 ? 10.609 41.312 28.828 1 85.69 204 VAL B C 1
ATOM 6345 O O . VAL B 1 204 ? 11.141 41.969 27.938 1 85.69 204 VAL B O 1
ATOM 6348 N N . ARG B 1 205 ? 11.219 40.719 29.781 1 87.75 205 ARG B N 1
ATOM 6349 C CA . ARG B 1 205 ? 12.672 40.812 29.875 1 87.75 205 ARG B CA 1
ATOM 6350 C C . ARG B 1 205 ? 13.344 39.906 28.844 1 87.75 205 ARG B C 1
ATOM 6352 O O . ARG B 1 205 ? 12.859 38.812 28.578 1 87.75 205 ARG B O 1
ATOM 6359 N N . PRO B 1 206 ? 14.352 40.406 28.266 1 86 206 PRO B N 1
ATOM 6360 C CA . PRO B 1 206 ? 15.117 39.562 27.375 1 86 206 PRO B CA 1
ATOM 6361 C C . PRO B 1 206 ? 15.438 38.188 27.984 1 86 206 PRO B C 1
ATOM 6363 O O . PRO B 1 206 ? 15.547 37.188 27.266 1 86 206 PRO B O 1
ATOM 6366 N N . SER B 1 207 ? 15.5 38.156 29.312 1 90 207 SER B N 1
ATOM 6367 C CA . SER B 1 207 ? 15.844 36.906 30.016 1 90 207 SER B CA 1
ATOM 6368 C C . SER B 1 207 ? 14.719 35.906 29.906 1 90 207 SER B C 1
ATOM 6370 O O . SER B 1 207 ? 14.922 34.719 30.172 1 90 207 SER B O 1
ATOM 6372 N N . GLU B 1 208 ? 13.602 36.375 29.547 1 87.94 208 GLU B N 1
ATOM 6373 C CA . GLU B 1 208 ? 12.461 35.469 29.391 1 87.94 208 GLU B CA 1
ATOM 6374 C C . GLU B 1 208 ? 12.5 34.781 28.047 1 87.94 208 GLU B C 1
ATOM 6376 O O . GLU B 1 208 ? 11.773 33.812 27.812 1 87.94 208 GLU B O 1
ATOM 6381 N N . VAL B 1 209 ? 13.266 35.281 27.234 1 85.94 209 VAL B N 1
ATOM 6382 C CA . VAL B 1 209 ? 13.469 34.656 25.922 1 85.94 209 VAL B CA 1
ATOM 6383 C C . VAL B 1 209 ? 14.617 33.656 26 1 85.94 209 VAL B C 1
ATOM 6385 O O . VAL B 1 209 ? 15.625 33.906 26.656 1 85.94 209 VAL B O 1
ATOM 6388 N N . ASN B 1 210 ? 14.359 32.438 25.391 1 90.38 210 ASN B N 1
ATOM 6389 C CA . ASN B 1 210 ? 15.414 31.438 25.297 1 90.38 210 ASN B CA 1
ATOM 6390 C C . ASN B 1 210 ? 15.812 30.891 26.656 1 90.38 210 ASN B C 1
ATOM 6392 O O . ASN B 1 210 ? 17 30.703 26.938 1 90.38 210 ASN B O 1
ATOM 6396 N N . THR B 1 211 ? 14.859 30.75 27.5 1 94.69 211 THR B N 1
ATOM 6397 C CA . THR B 1 211 ? 15.102 30.172 28.828 1 94.69 211 THR B CA 1
ATOM 6398 C C . THR B 1 211 ? 15.43 28.688 28.719 1 94.69 211 THR B C 1
ATOM 6400 O O . THR B 1 211 ? 15.148 28.047 27.688 1 94.69 211 THR B O 1
ATOM 6403 N N . ALA B 1 212 ? 16 28.125 29.781 1 96.44 212 ALA B N 1
ATOM 6404 C CA . ALA B 1 212 ? 16.297 26.688 29.828 1 96.44 212 ALA B CA 1
ATOM 6405 C C . ALA B 1 212 ? 15.023 25.875 29.656 1 96.44 212 ALA B C 1
ATOM 6407 O O . ALA B 1 212 ? 15.023 24.844 28.969 1 96.44 212 ALA B O 1
ATOM 6408 N N . ALA B 1 213 ? 14.016 26.359 30.297 1 96.69 213 ALA B N 1
ATOM 6409 C CA . ALA B 1 213 ? 12.734 25.641 30.234 1 96.69 213 ALA B CA 1
ATOM 6410 C C . ALA B 1 213 ? 12.172 25.641 28.812 1 96.69 213 ALA B C 1
ATOM 6412 O O . ALA B 1 213 ? 11.656 24.625 28.344 1 96.69 213 ALA B O 1
ATOM 6413 N N . SER B 1 214 ? 12.188 26.812 28.156 1 95.38 214 SER B N 1
ATOM 6414 C CA . SER B 1 214 ? 11.672 26.906 26.797 1 95.38 214 SER B CA 1
ATOM 6415 C C . SER B 1 214 ? 12.5 26.062 25.828 1 95.38 214 SER B C 1
ATOM 6417 O O . SER B 1 214 ? 11.961 25.453 24.906 1 95.38 214 SER B O 1
ATOM 6419 N N . LYS B 1 215 ? 13.797 26 26 1 96.31 215 LYS B N 1
ATOM 6420 C CA . LYS B 1 215 ? 14.672 25.172 25.172 1 96.31 215 LYS B CA 1
ATOM 6421 C C . LYS B 1 215 ? 14.359 23.688 25.359 1 96.31 215 LYS B C 1
ATOM 6423 O O . LYS B 1 215 ? 14.273 22.938 24.375 1 96.31 215 LYS B O 1
ATOM 6428 N N . GLN B 1 216 ? 14.164 23.312 26.609 1 97.88 216 GLN B N 1
ATOM 6429 C CA . GLN B 1 216 ? 13.828 21.922 26.891 1 97.88 216 GLN B CA 1
ATOM 6430 C C . GLN B 1 216 ? 12.484 21.531 26.281 1 97.88 216 GLN B C 1
ATOM 6432 O O . GLN B 1 216 ? 12.336 20.438 25.75 1 97.88 216 GLN B O 1
ATOM 6437 N N . LEU B 1 217 ? 11.531 22.406 26.422 1 97.06 217 LEU B N 1
ATOM 6438 C CA . LEU B 1 217 ? 10.227 22.156 25.828 1 97.06 217 LEU B CA 1
ATOM 6439 C C . LEU B 1 217 ? 10.336 21.984 24.312 1 97.06 217 LEU B C 1
ATOM 6441 O O . LEU B 1 217 ? 9.711 21.094 23.734 1 97.06 217 LEU B O 1
ATOM 6445 N N . SER B 1 218 ? 11.094 22.891 23.672 1 97 218 SER B N 1
ATOM 6446 C CA . SER B 1 218 ? 11.312 22.781 22.234 1 97 218 SER B CA 1
ATOM 6447 C C . SER B 1 218 ? 11.938 21.438 21.859 1 97 218 SER B C 1
ATOM 6449 O O . SER B 1 218 ? 11.523 20.812 20.891 1 97 218 SER B O 1
ATOM 6451 N N . LEU B 1 219 ? 12.883 20.953 22.609 1 98.56 219 LEU B N 1
ATOM 6452 C CA . LEU B 1 219 ? 13.531 19.672 22.375 1 98.56 219 LEU B CA 1
ATOM 6453 C C . LEU B 1 219 ? 12.547 18.531 22.562 1 98.56 219 LEU B C 1
ATOM 6455 O O . LEU B 1 219 ? 12.484 17.609 21.734 1 98.56 219 LEU B O 1
ATOM 6459 N N . ASP B 1 220 ? 11.789 18.609 23.641 1 98.06 220 ASP B N 1
ATOM 6460 C CA . ASP B 1 220 ? 10.805 17.562 23.922 1 98.06 220 ASP B CA 1
ATOM 6461 C C . ASP B 1 220 ? 9.773 17.453 22.797 1 98.06 220 ASP B C 1
ATOM 6463 O O . ASP B 1 220 ? 9.406 16.359 22.391 1 98.06 220 ASP B O 1
ATOM 6467 N N . LEU B 1 221 ? 9.312 18.594 22.344 1 97.38 221 LEU B N 1
ATOM 6468 C CA . LEU B 1 221 ? 8.328 18.609 21.25 1 97.38 221 LEU B CA 1
ATOM 6469 C C . LEU B 1 221 ? 8.93 18.031 19.969 1 97.38 221 LEU B C 1
ATOM 6471 O O . LEU B 1 221 ? 8.242 17.312 19.234 1 97.38 221 LEU B O 1
ATOM 6475 N N . THR B 1 222 ? 10.18 18.375 19.719 1 98.38 222 THR B N 1
ATOM 6476 C CA . THR B 1 222 ? 10.844 17.844 18.531 1 98.38 222 THR B CA 1
ATOM 6477 C C . THR B 1 222 ? 10.984 16.328 18.625 1 98.38 222 THR B C 1
ATOM 6479 O O . THR B 1 222 ? 10.711 15.609 17.656 1 98.38 222 THR B O 1
ATOM 6482 N N . ARG B 1 223 ? 11.375 15.812 19.781 1 98.56 223 ARG B N 1
ATOM 6483 C CA . ARG B 1 223 ? 11.477 14.375 20.016 1 98.56 223 ARG B CA 1
ATOM 6484 C C . ARG B 1 223 ? 10.156 13.672 19.719 1 98.56 223 ARG B C 1
ATOM 6486 O O . ARG B 1 223 ? 10.133 12.633 19.062 1 98.56 223 ARG B O 1
ATOM 6493 N N . LYS B 1 224 ? 9.102 14.266 20.109 1 97.94 224 LYS B N 1
ATOM 6494 C CA . LYS B 1 224 ? 7.777 13.664 20 1 97.94 224 LYS B CA 1
ATOM 6495 C C . LYS B 1 224 ? 7.234 13.781 18.578 1 97.94 224 LYS B C 1
ATOM 6497 O O . LYS B 1 224 ? 6.258 13.117 18.219 1 97.94 224 LYS B O 1
ATOM 6502 N N . SER B 1 225 ? 7.879 14.594 17.75 1 97.69 225 SER B N 1
ATOM 6503 C CA . SER B 1 225 ? 7.383 14.82 16.391 1 97.69 225 SER B CA 1
ATOM 6504 C C . SER B 1 225 ? 8.078 13.914 15.383 1 97.69 225 SER B C 1
ATOM 6506 O O . SER B 1 225 ? 7.676 13.836 14.227 1 97.69 225 SER B O 1
ATOM 6508 N N . LEU B 1 226 ? 9.141 13.219 15.797 1 98.75 226 LEU B N 1
ATOM 6509 C CA . LEU B 1 226 ? 9.867 12.336 14.891 1 98.75 226 LEU B CA 1
ATOM 6510 C C . LEU B 1 226 ? 9.07 11.062 14.609 1 98.75 226 LEU B C 1
ATOM 6512 O O . LEU B 1 226 ? 8.523 10.453 15.531 1 98.75 226 LEU B O 1
ATOM 6516 N N . VAL B 1 227 ? 8.953 10.68 13.336 1 98.81 227 VAL B N 1
ATOM 6517 C CA . VAL B 1 227 ? 8.141 9.539 12.938 1 98.81 227 VAL B CA 1
ATOM 6518 C C . VAL B 1 227 ? 9.031 8.406 12.453 1 98.81 227 VAL B C 1
ATOM 6520 O O . VAL B 1 227 ? 9.734 8.547 11.453 1 98.81 227 VAL B O 1
ATOM 6523 N N . LEU B 1 228 ? 9.039 7.254 13.195 1 98.81 228 LEU B N 1
ATOM 6524 C CA . LEU B 1 228 ? 9.711 6.051 12.719 1 98.81 228 LEU B CA 1
ATOM 6525 C C . LEU B 1 228 ? 8.852 5.332 11.68 1 98.81 228 LEU B C 1
ATOM 6527 O O . LEU B 1 228 ? 7.793 4.789 12.016 1 98.81 228 LEU B O 1
ATOM 6531 N N . LEU B 1 229 ? 9.312 5.328 10.445 1 98.5 229 LEU B N 1
ATOM 6532 C CA . LEU B 1 229 ? 8.523 4.789 9.344 1 98.5 229 LEU B CA 1
ATOM 6533 C C . LEU B 1 229 ? 8.789 3.297 9.164 1 98.5 229 LEU B C 1
ATOM 6535 O O . LEU B 1 229 ? 7.895 2.545 8.766 1 98.5 229 LEU B O 1
ATOM 6539 N N . GLN B 1 230 ? 9.992 2.92 9.359 1 97.12 230 GLN B N 1
ATOM 6540 C CA . GLN B 1 230 ? 10.453 1.556 9.117 1 97.12 230 GLN B CA 1
ATOM 6541 C C . GLN B 1 230 ? 11.562 1.166 10.086 1 97.12 230 GLN B C 1
ATOM 6543 O O . GLN B 1 230 ? 12.43 1.982 10.406 1 97.12 230 GLN B O 1
ATOM 6548 N N . ASN B 1 231 ? 11.555 -0.091 10.523 1 96.31 231 ASN B N 1
ATOM 6549 C CA . ASN B 1 231 ? 12.594 -0.571 11.43 1 96.31 231 ASN B CA 1
ATOM 6550 C C . ASN B 1 231 ? 12.805 -2.076 11.289 1 96.31 231 ASN B C 1
ATOM 6552 O O . ASN B 1 231 ? 12.656 -2.818 12.266 1 96.31 231 ASN B O 1
ATOM 6556 N N . HIS B 1 232 ? 13.273 -2.518 10.164 1 91.94 232 HIS B N 1
ATOM 6557 C CA . HIS B 1 232 ? 13.516 -3.936 9.922 1 91.94 232 HIS B CA 1
ATOM 6558 C C . HIS B 1 232 ? 14.594 -4.48 10.852 1 91.94 232 HIS B C 1
ATOM 6560 O O . HIS B 1 232 ? 15.594 -3.805 11.109 1 91.94 232 HIS B O 1
ATOM 6566 N N . ASP B 1 233 ? 14.406 -5.672 11.414 1 86.56 233 ASP B N 1
ATOM 6567 C CA . ASP B 1 233 ? 15.344 -6.391 12.266 1 86.56 233 ASP B CA 1
ATOM 6568 C C . ASP B 1 233 ? 15.688 -5.574 13.508 1 86.56 233 ASP B C 1
ATOM 6570 O O . ASP B 1 233 ? 16.812 -5.652 14.016 1 86.56 233 ASP B O 1
ATOM 6574 N N . ASN B 1 234 ? 14.781 -4.602 13.867 1 90.81 234 ASN B N 1
ATOM 6575 C CA . ASN B 1 234 ? 15.039 -3.746 15.023 1 90.81 234 ASN B CA 1
ATOM 6576 C C . ASN B 1 234 ? 16.422 -3.119 14.953 1 90.81 234 ASN B C 1
ATOM 6578 O O . ASN B 1 234 ? 17.172 -3.146 15.938 1 90.81 234 ASN B O 1
ATOM 6582 N N . VAL B 1 235 ? 16.703 -2.688 13.75 1 94.31 235 VAL B N 1
ATOM 6583 C CA . VAL B 1 235 ? 18 -2.047 13.539 1 94.31 235 VAL B CA 1
ATOM 6584 C C . VAL B 1 235 ? 18.156 -0.871 14.5 1 94.31 235 VAL B C 1
ATOM 6586 O O . VAL B 1 235 ? 19.266 -0.568 14.953 1 94.31 235 VAL B O 1
ATOM 6589 N N . LEU B 1 236 ? 17.078 -0.164 14.727 1 97.19 236 LEU B N 1
ATOM 6590 C CA . LEU B 1 236 ? 17.047 0.883 15.742 1 97.19 236 LEU B CA 1
ATOM 6591 C C . LEU B 1 236 ? 16.422 0.365 17.031 1 97.19 236 LEU B C 1
ATOM 6593 O O . LEU B 1 236 ? 15.508 -0.465 17 1 97.19 236 LEU B O 1
ATOM 6597 N N . PRO B 1 237 ? 16.953 0.903 18.188 1 98.06 237 PRO B N 1
ATOM 6598 C CA . PRO B 1 237 ? 17.969 1.938 18.359 1 98.06 237 PRO B CA 1
ATOM 6599 C C . PRO B 1 237 ? 19.391 1.408 18.156 1 98.06 237 PRO B C 1
ATOM 6601 O O . PRO B 1 237 ? 19.625 0.212 18.328 1 98.06 237 PRO B O 1
ATOM 6604 N N . LEU B 1 238 ? 20.234 2.268 17.812 1 98.25 238 LEU B N 1
ATOM 6605 C CA . LEU B 1 238 ? 21.641 1.934 17.641 1 98.25 238 LEU B CA 1
ATOM 6606 C C . LEU B 1 238 ? 22.328 1.82 19 1 98.25 238 LEU B C 1
ATOM 6608 O O . LEU B 1 238 ? 21.922 2.459 19.969 1 98.25 238 LEU B O 1
ATOM 6612 N N . THR B 1 239 ? 23.391 1.062 19.016 1 97 239 THR B N 1
ATOM 6613 C CA . THR B 1 239 ? 24.234 0.943 20.203 1 97 239 THR B CA 1
ATOM 6614 C C . THR B 1 239 ? 25.312 2.018 20.219 1 97 239 THR B C 1
ATOM 6616 O O . THR B 1 239 ? 26.078 2.145 19.266 1 97 239 THR B O 1
ATOM 6619 N N . LYS B 1 240 ? 25.438 2.775 21.297 1 97.81 240 LYS B N 1
ATOM 6620 C CA . LYS B 1 240 ? 26.438 3.818 21.422 1 97.81 240 LYS B CA 1
ATOM 6621 C C . LYS B 1 240 ? 27.844 3.217 21.516 1 97.81 240 LYS B C 1
ATOM 6623 O O . LYS B 1 240 ? 28.016 2.09 21.984 1 97.81 240 LYS B O 1
ATOM 6628 N N . GLY B 1 241 ? 28.766 3.938 21.125 1 97.69 241 GLY B N 1
ATOM 6629 C CA . GLY B 1 241 ? 30.156 3.545 21.25 1 97.69 241 GLY B CA 1
ATOM 6630 C C . GLY B 1 241 ? 30.641 2.689 20.094 1 97.69 241 GLY B C 1
ATOM 6631 O O . GLY B 1 241 ? 31.844 2.412 20 1 97.69 241 GLY B O 1
ATOM 6632 N N . LYS B 1 242 ? 29.828 2.242 19.234 1 97.5 242 LYS B N 1
ATOM 6633 C CA . LYS B 1 242 ? 30.234 1.521 18.031 1 97.5 242 LYS B CA 1
ATOM 6634 C C . LYS B 1 242 ? 30.578 2.484 16.891 1 97.5 242 LYS B C 1
ATOM 6636 O O . LYS B 1 242 ? 30.203 3.66 16.938 1 97.5 242 LYS B O 1
ATOM 6641 N N . LYS B 1 243 ? 31.359 2.059 15.961 1 98.06 243 LYS B N 1
ATOM 6642 C CA . LYS B 1 243 ? 31.734 2.928 14.852 1 98.06 243 LYS B CA 1
ATOM 6643 C C . LYS B 1 243 ? 30.547 3.213 13.938 1 98.06 243 LYS B C 1
ATOM 6645 O O . LYS B 1 243 ? 29.969 2.291 13.352 1 98.06 243 LYS B O 1
ATOM 6650 N N . LEU B 1 244 ? 30.234 4.445 13.828 1 98.56 244 LEU B N 1
ATOM 6651 C CA . LEU B 1 244 ? 29.047 4.863 13.078 1 98.56 244 LEU B CA 1
ATOM 6652 C C . LEU B 1 244 ? 29.438 5.812 11.953 1 98.56 244 LEU B C 1
ATOM 6654 O O . LEU B 1 244 ? 30.172 6.773 12.164 1 98.56 244 LEU B O 1
ATOM 6658 N N . ALA B 1 245 ? 29.016 5.508 10.727 1 98.81 245 ALA B N 1
ATOM 6659 C CA . ALA B 1 245 ? 29.188 6.426 9.609 1 98.81 245 ALA B CA 1
ATOM 6660 C C . ALA B 1 245 ? 27.969 7.332 9.453 1 98.81 245 ALA B C 1
ATOM 6662 O O . ALA B 1 245 ? 26.828 6.852 9.398 1 98.81 245 ALA B O 1
ATOM 6663 N N . VAL B 1 246 ? 28.172 8.594 9.461 1 98.94 246 VAL B N 1
ATOM 6664 C CA . VAL B 1 246 ? 27.141 9.586 9.172 1 98.94 246 VAL B CA 1
ATOM 6665 C C . VAL B 1 246 ? 27.375 10.195 7.797 1 98.94 246 VAL B C 1
ATOM 6667 O O . VAL B 1 246 ? 28.375 10.883 7.578 1 98.94 246 VAL B O 1
ATOM 6670 N N . ILE B 1 247 ? 26.469 9.914 6.891 1 98.88 247 ILE B N 1
ATOM 6671 C CA . ILE B 1 247 ? 26.688 10.234 5.484 1 98.88 247 ILE B CA 1
ATOM 6672 C C . ILE B 1 247 ? 25.469 10.984 4.934 1 98.88 247 ILE B C 1
ATOM 6674 O O . ILE B 1 247 ? 24.359 10.82 5.434 1 98.88 247 ILE B O 1
ATOM 6678 N N . GLY B 1 248 ? 25.609 11.789 3.914 1 98.75 248 GLY B N 1
ATOM 6679 C CA . GLY B 1 248 ? 24.531 12.398 3.162 1 98.75 248 GLY B CA 1
ATOM 6680 C C . GLY B 1 248 ? 24.578 13.914 3.172 1 98.75 248 GLY B C 1
ATOM 6681 O O . GLY B 1 248 ? 25.266 14.516 4.008 1 98.75 248 GLY B O 1
ATOM 6682 N N . PRO B 1 249 ? 23.844 14.516 2.312 1 98.56 249 PRO B N 1
ATOM 6683 C CA . PRO B 1 249 ? 23.875 15.977 2.168 1 98.56 249 PRO B CA 1
ATOM 6684 C C . PRO B 1 249 ? 23.391 16.703 3.414 1 98.56 249 PRO B C 1
ATOM 6686 O O . PRO B 1 249 ? 23.766 17.859 3.652 1 98.56 249 PRO B O 1
ATOM 6689 N N . HIS B 1 250 ? 22.625 16.031 4.238 1 98.75 250 HIS B N 1
ATOM 6690 C CA . HIS B 1 250 ? 22.047 16.703 5.395 1 98.75 250 HIS B CA 1
ATOM 6691 C C . HIS B 1 250 ? 22.812 16.375 6.668 1 98.75 250 HIS B C 1
ATOM 6693 O O . HIS B 1 250 ? 22.453 16.828 7.754 1 98.75 250 HIS B O 1
ATOM 6699 N N . ALA B 1 251 ? 23.891 15.586 6.559 1 98.69 251 ALA B N 1
ATOM 6700 C CA . ALA B 1 251 ? 24.656 15.188 7.738 1 98.69 251 ALA B CA 1
ATOM 6701 C C . ALA B 1 251 ? 25.25 16.406 8.438 1 98.69 251 ALA B C 1
ATOM 6703 O O . ALA B 1 251 ? 25.344 16.438 9.672 1 98.69 251 ALA B O 1
ATOM 6704 N N . MET B 1 252 ? 25.594 17.438 7.656 1 97.94 252 MET B N 1
ATOM 6705 C CA . MET B 1 252 ? 26.219 18.641 8.211 1 97.94 252 MET B CA 1
ATOM 6706 C C . MET B 1 252 ? 25.312 19.844 8.023 1 97.94 252 MET B C 1
ATOM 6708 O O . MET B 1 252 ? 25.766 20.984 8.148 1 97.94 252 MET B O 1
ATOM 6712 N N . ALA B 1 253 ? 24.109 19.562 7.691 1 96.5 253 ALA B N 1
ATOM 6713 C CA . ALA B 1 253 ? 23.188 20.656 7.406 1 96.5 253 ALA B CA 1
ATOM 6714 C C . ALA B 1 253 ? 22.781 21.375 8.688 1 96.5 253 ALA B C 1
ATOM 6716 O O . ALA B 1 253 ? 22.562 20.734 9.727 1 96.5 253 ALA B O 1
ATOM 6717 N N . LYS B 1 254 ? 22.766 22.672 8.617 1 96.38 254 LYS B N 1
ATOM 6718 C CA . LYS B 1 254 ? 22.219 23.5 9.688 1 96.38 254 LYS B CA 1
ATOM 6719 C C . LYS B 1 254 ? 20.953 24.219 9.242 1 96.38 254 LYS B C 1
ATOM 6721 O O . LYS B 1 254 ? 19.875 23.984 9.812 1 96.38 254 LYS B O 1
ATOM 6726 N N . ARG B 1 255 ? 21.047 24.875 8.062 1 94.25 255 ARG B N 1
ATOM 6727 C CA . ARG B 1 255 ? 19.922 25.641 7.551 1 94.25 255 ARG B CA 1
ATOM 6728 C C . ARG B 1 255 ? 18.75 24.734 7.199 1 94.25 255 ARG B C 1
ATOM 6730 O O . ARG B 1 255 ? 17.594 25.109 7.387 1 94.25 255 ARG B O 1
ATOM 6737 N N . ALA B 1 256 ? 19 23.609 6.668 1 95.19 256 ALA B N 1
ATOM 6738 C CA . ALA B 1 256 ? 17.969 22.703 6.188 1 95.19 256 ALA B CA 1
ATOM 6739 C C . ALA B 1 256 ? 17.078 22.219 7.34 1 95.19 256 ALA B C 1
ATOM 6741 O O . ALA B 1 256 ? 15.914 21.875 7.133 1 95.19 256 ALA B O 1
ATOM 6742 N N . LEU B 1 257 ? 17.641 22.188 8.547 1 96.88 257 LEU B N 1
ATOM 6743 C CA . LEU B 1 257 ? 16.891 21.734 9.703 1 96.88 257 LEU B CA 1
ATOM 6744 C C . LEU B 1 257 ? 15.789 22.734 10.062 1 96.88 257 LEU B C 1
ATOM 6746 O O . LEU B 1 257 ? 14.836 22.391 10.773 1 96.88 257 LEU B O 1
ATOM 6750 N N . LEU B 1 258 ? 15.93 23.969 9.594 1 94.31 258 LEU B N 1
ATOM 6751 C CA . LEU B 1 258 ? 15.141 25.078 10.125 1 94.31 258 LEU B CA 1
ATOM 6752 C C . LEU B 1 258 ? 13.977 25.406 9.203 1 94.31 258 LEU B C 1
ATOM 6754 O O . LEU B 1 258 ? 13.078 26.156 9.578 1 94.31 258 LEU B O 1
ATOM 6758 N N . GLY B 1 259 ? 13.875 24.875 8.055 1 88 259 GLY B N 1
ATOM 6759 C CA . GLY B 1 259 ? 12.805 25.188 7.125 1 88 259 GLY B CA 1
ATOM 6760 C C . GLY B 1 259 ? 12.875 26.609 6.594 1 88 259 GLY B C 1
ATOM 6761 O O . GLY B 1 259 ? 13.961 27.109 6.277 1 88 259 GLY B O 1
ATOM 6762 N N . ASN B 1 260 ? 11.727 27.188 6.395 1 83.38 260 ASN B N 1
ATOM 6763 C CA . ASN B 1 260 ? 11.656 28.516 5.809 1 83.38 260 ASN B CA 1
ATOM 6764 C C . ASN B 1 260 ? 11.25 29.562 6.844 1 83.38 260 ASN B C 1
ATOM 6766 O O . ASN B 1 260 ? 10.898 29.219 7.977 1 83.38 260 ASN B O 1
ATOM 6770 N N . TYR B 1 261 ? 11.414 30.922 6.527 1 78.75 261 TYR B N 1
ATOM 6771 C CA . TYR B 1 261 ? 10.977 32.062 7.324 1 78.75 261 TYR B CA 1
ATOM 6772 C C . TYR B 1 261 ? 11.602 32.031 8.711 1 78.75 261 TYR B C 1
ATOM 6774 O O . TYR B 1 261 ? 10.891 32.156 9.719 1 78.75 261 TYR B O 1
ATOM 6782 N N . LEU B 1 262 ? 12.898 31.984 8.664 1 81.5 262 LEU B N 1
ATOM 6783 C CA . LEU B 1 262 ? 13.602 31.922 9.938 1 81.5 262 LEU B CA 1
ATOM 6784 C C . LEU B 1 262 ? 13.867 33.312 10.484 1 81.5 262 LEU B C 1
ATOM 6786 O O . LEU B 1 262 ? 14.164 34.25 9.727 1 81.5 262 LEU B O 1
ATOM 6790 N N . GLY B 1 263 ? 13.648 33.531 11.75 1 80.38 263 GLY B N 1
ATOM 6791 C CA . GLY B 1 263 ? 14.172 34.719 12.43 1 80.38 263 GLY B CA 1
ATOM 6792 C C . GLY B 1 263 ? 15.641 34.594 12.789 1 80.38 263 GLY B C 1
ATOM 6793 O O . GLY B 1 263 ? 16.359 33.781 12.211 1 80.38 263 GLY B O 1
ATOM 6794 N N . GLN B 1 264 ? 16.078 35.469 13.539 1 83.94 264 GLN B N 1
ATOM 6795 C CA . GLN B 1 264 ? 17.453 35.375 14.008 1 83.94 264 GLN B CA 1
ATOM 6796 C C . GLN B 1 264 ? 17.656 34.156 14.914 1 83.94 264 GLN B C 1
ATOM 6798 O O . GLN B 1 264 ? 17.062 34.094 16 1 83.94 264 GLN B O 1
ATOM 6803 N N . MET B 1 265 ? 18.406 33.281 14.516 1 86.06 265 MET B N 1
ATOM 6804 C CA . MET B 1 265 ? 18.594 32 15.227 1 86.06 265 MET B CA 1
ATOM 6805 C C . MET B 1 265 ? 19.828 32.062 16.125 1 86.06 265 MET B C 1
ATOM 6807 O O . MET B 1 265 ? 19.859 31.469 17.188 1 86.06 265 MET B O 1
ATOM 6811 N N . CYS B 1 266 ? 20.797 32.75 15.617 1 89.69 266 CYS B N 1
ATOM 6812 C CA . CYS B 1 266 ? 22.078 32.844 16.312 1 89.69 266 CYS B CA 1
ATOM 6813 C C . CYS B 1 266 ? 22.484 34.312 16.5 1 89.69 266 CYS B C 1
ATOM 6815 O O . CYS B 1 266 ? 21.922 35.188 15.852 1 89.69 266 CYS B O 1
ATOM 6817 N N . HIS B 1 267 ? 23.375 34.438 17.453 1 86.5 267 HIS B N 1
ATOM 6818 C CA . HIS B 1 267 ? 23.953 35.75 17.578 1 86.5 267 HIS B CA 1
ATOM 6819 C C . HIS B 1 267 ? 24.703 36.156 16.312 1 86.5 267 HIS B C 1
ATOM 6821 O O . HIS B 1 267 ? 25.312 35.312 15.648 1 86.5 267 HIS B O 1
ATOM 6827 N N . GLY B 1 268 ? 24.562 37.469 15.945 1 85.5 268 GLY B N 1
ATOM 6828 C CA . GLY B 1 268 ? 25.25 37.938 14.758 1 85.5 268 GLY B CA 1
ATOM 6829 C C . GLY B 1 268 ? 24.312 38.375 13.648 1 85.5 268 GLY B C 1
ATOM 6830 O O . GLY B 1 268 ? 23.297 39.031 13.914 1 85.5 268 GLY B O 1
ATOM 6831 N N . ASP B 1 269 ? 24.672 37.969 12.406 1 83.88 269 ASP B N 1
ATOM 6832 C CA . ASP B 1 269 ? 23.875 38.375 11.25 1 83.88 269 ASP B CA 1
ATOM 6833 C C . ASP B 1 269 ? 22.547 37.625 11.211 1 83.88 269 ASP B C 1
ATOM 6835 O O . ASP B 1 269 ? 22.406 36.531 11.758 1 83.88 269 ASP B O 1
ATOM 6839 N N . TYR B 1 270 ? 21.516 38.156 10.625 1 79.81 270 TYR B N 1
ATOM 6840 C CA . TYR B 1 270 ? 20.141 37.656 10.586 1 79.81 270 TYR B CA 1
ATOM 6841 C C . TYR B 1 270 ? 20.062 36.25 10.023 1 79.81 270 TYR B C 1
ATOM 6843 O O . TYR B 1 270 ? 19.281 35.438 10.5 1 79.81 270 TYR B O 1
ATOM 6851 N N . LEU B 1 271 ? 20.828 35.844 9.141 1 83.88 271 LEU B N 1
ATOM 6852 C CA . LEU B 1 271 ? 20.719 34.531 8.516 1 83.88 271 LEU B CA 1
ATOM 6853 C C . LEU B 1 271 ? 21.859 33.594 8.961 1 83.88 271 LEU B C 1
ATOM 6855 O O . LEU B 1 271 ? 22.031 32.531 8.406 1 83.88 271 LEU B O 1
ATOM 6859 N N . GLU B 1 272 ? 22.375 34.031 10.086 1 87.56 272 GLU B N 1
ATOM 6860 C CA . GLU B 1 272 ? 23.453 33.188 10.641 1 87.56 272 GLU B CA 1
ATOM 6861 C C . GLU B 1 272 ? 22.891 31.953 11.336 1 87.56 272 GLU B C 1
ATOM 6863 O O . GLU B 1 272 ? 21.984 32.062 12.156 1 87.56 272 GLU B O 1
ATOM 6868 N N . VAL B 1 273 ? 23.406 30.75 10.984 1 93.25 273 VAL B N 1
ATOM 6869 C CA . VAL B 1 273 ? 22.891 29.531 11.594 1 93.25 273 VAL B CA 1
ATOM 6870 C C . VAL B 1 273 ? 24.047 28.734 12.188 1 93.25 273 VAL B C 1
ATOM 6872 O O . VAL B 1 273 ? 23.922 27.516 12.391 1 93.25 273 VAL B O 1
ATOM 6875 N N . GLY B 1 274 ? 25.141 29.297 12.461 1 94.19 274 GLY B N 1
ATOM 6876 C CA . GLY B 1 274 ? 26.328 28.641 12.969 1 94.19 274 GLY B CA 1
ATOM 6877 C C . GLY B 1 274 ? 26.125 27.984 14.32 1 94.19 274 GLY B C 1
ATOM 6878 O O . GLY B 1 274 ? 26.812 27.031 14.672 1 94.19 274 GLY B O 1
ATOM 6879 N N . CYS B 1 275 ? 25.125 28.484 15.094 1 95.06 275 CYS B N 1
ATOM 6880 C CA . CYS B 1 275 ? 24.875 27.984 16.438 1 95.06 275 CYS B CA 1
ATOM 6881 C C . CYS B 1 275 ? 23.984 26.75 16.422 1 95.06 275 CYS B C 1
ATOM 6883 O O . CYS B 1 275 ? 23.734 26.141 17.469 1 95.06 275 CYS B O 1
ATOM 6885 N N . VAL B 1 276 ? 23.484 26.438 15.234 1 96.38 276 VAL B N 1
ATOM 6886 C CA . VAL B 1 276 ? 22.625 25.266 15.094 1 96.38 276 VAL B CA 1
ATOM 6887 C C . VAL B 1 276 ? 23.5 24.016 15.008 1 96.38 276 VAL B C 1
ATOM 6889 O O . VAL B 1 276 ? 24.484 23.984 14.266 1 96.38 276 VAL B O 1
ATOM 6892 N N . GLN B 1 277 ? 23.125 23.031 15.805 1 97.88 277 GLN B N 1
ATOM 6893 C CA . GLN B 1 277 ? 23.859 21.766 15.805 1 97.88 277 GLN B CA 1
ATOM 6894 C C . GLN B 1 277 ? 23.531 20.938 14.57 1 97.88 277 GLN B C 1
ATOM 6896 O O . GLN B 1 277 ? 22.375 20.859 14.148 1 97.88 277 GLN B O 1
ATOM 6901 N N . THR B 1 278 ? 24.547 20.359 13.945 1 98.44 278 THR B N 1
ATOM 6902 C CA . THR B 1 278 ? 24.328 19.453 12.82 1 98.44 278 THR B CA 1
ATOM 6903 C C . THR B 1 278 ? 24.047 18.031 13.312 1 98.44 278 THR B C 1
ATOM 6905 O O . THR B 1 278 ? 24.328 17.703 14.469 1 98.44 278 THR B O 1
ATOM 6908 N N . MET B 1 279 ? 23.531 17.188 12.391 1 98.56 279 MET B N 1
ATOM 6909 C CA . MET B 1 279 ? 23.328 15.773 12.711 1 98.56 279 MET B CA 1
ATOM 6910 C C . MET B 1 279 ? 24.625 15.102 13.117 1 98.56 279 MET B C 1
ATOM 6912 O O . MET B 1 279 ? 24.672 14.336 14.078 1 98.56 279 MET B O 1
ATOM 6916 N N . LEU B 1 280 ? 25.672 15.367 12.375 1 98.75 280 LEU B N 1
ATOM 6917 C CA . LEU B 1 280 ? 26.984 14.789 12.664 1 98.75 280 LEU B CA 1
ATOM 6918 C C . LEU B 1 280 ? 27.438 15.164 14.07 1 98.75 280 LEU B C 1
ATOM 6920 O O . LEU B 1 280 ? 27.938 14.312 14.82 1 98.75 280 LEU B O 1
ATOM 6924 N N . GLU B 1 281 ? 27.312 16.422 14.414 1 98.62 281 GLU B N 1
ATOM 6925 C CA . GLU B 1 281 ? 27.734 16.906 15.727 1 98.62 281 GLU B CA 1
ATOM 6926 C C . GLU B 1 281 ? 26.953 16.219 16.844 1 98.62 281 GLU B C 1
ATOM 6928 O O . GLU B 1 281 ? 27.531 15.789 17.844 1 98.62 281 GLU B O 1
ATOM 6933 N N . ALA B 1 282 ? 25.625 16.188 16.688 1 98.81 282 ALA B N 1
ATOM 6934 C CA . ALA B 1 282 ? 24.766 15.578 17.719 1 98.81 282 ALA B CA 1
ATOM 6935 C C . ALA B 1 282 ? 25.078 14.094 17.891 1 98.81 282 ALA B C 1
ATOM 6937 O O . ALA B 1 282 ? 25.219 13.609 19.016 1 98.81 282 ALA B O 1
ATOM 6938 N N . ILE B 1 283 ? 25.188 13.352 16.797 1 98.81 283 ILE B N 1
ATOM 6939 C CA . ILE B 1 283 ? 25.469 11.922 16.812 1 98.81 283 ILE B CA 1
ATOM 6940 C C . ILE B 1 283 ? 26.875 11.68 17.375 1 98.81 283 ILE B C 1
ATOM 6942 O O . ILE B 1 283 ? 27.062 10.781 18.188 1 98.81 283 ILE B O 1
ATOM 6946 N N . GLY B 1 284 ? 27.828 12.492 16.969 1 98.69 284 GLY B N 1
ATOM 6947 C CA . GLY B 1 284 ? 29.188 12.391 17.5 1 98.69 284 GLY B CA 1
ATOM 6948 C C . GLY B 1 284 ? 29.25 12.602 19.016 1 98.69 284 GLY B C 1
ATOM 6949 O O . GLY B 1 284 ? 29.969 11.898 19.719 1 98.69 284 GLY B O 1
ATOM 6950 N N . ALA B 1 285 ? 28.5 13.578 19.438 1 98.44 285 ALA B N 1
ATOM 6951 C CA . ALA B 1 285 ? 28.484 13.875 20.859 1 98.44 285 ALA B CA 1
ATOM 6952 C C . ALA B 1 285 ? 27.922 12.695 21.656 1 98.44 285 ALA B C 1
ATOM 6954 O O . ALA B 1 285 ? 28.406 12.391 22.75 1 98.44 285 ALA B O 1
ATOM 6955 N N . ALA B 1 286 ? 26.922 12.086 21.156 1 98.44 286 ALA B N 1
ATOM 6956 C CA . ALA B 1 286 ? 26.281 10.969 21.844 1 98.44 286 ALA B CA 1
ATOM 6957 C C . ALA B 1 286 ? 27.109 9.695 21.719 1 98.44 286 ALA B C 1
ATOM 6959 O O . ALA B 1 286 ? 27.234 8.922 22.672 1 98.44 286 ALA B O 1
ATOM 6960 N N . ASN B 1 287 ? 27.688 9.438 20.578 1 98.38 287 ASN B N 1
ATOM 6961 C CA . ASN B 1 287 ? 28.328 8.172 20.219 1 98.38 287 ASN B CA 1
ATOM 6962 C C . ASN B 1 287 ? 29.828 8.188 20.516 1 98.38 287 ASN B C 1
ATOM 6964 O O . ASN B 1 287 ? 30.453 7.137 20.609 1 98.38 287 ASN B O 1
ATOM 6968 N N . GLY B 1 288 ? 30.422 9.336 20.734 1 97.88 288 GLY B N 1
ATOM 6969 C CA . GLY B 1 288 ? 31.875 9.531 20.766 1 97.88 288 GLY B CA 1
ATOM 6970 C C . GLY B 1 288 ? 32.438 9.953 19.422 1 97.88 288 GLY B C 1
ATOM 6971 O O . GLY B 1 288 ? 32.188 9.289 18.406 1 97.88 288 GLY B O 1
ATOM 6972 N N . LEU B 1 289 ? 33.156 11.039 19.406 1 96.5 289 LEU B N 1
ATOM 6973 C CA . LEU B 1 289 ? 33.656 11.625 18.172 1 96.5 289 LEU B CA 1
ATOM 6974 C C . LEU B 1 289 ? 34.594 10.648 17.453 1 96.5 289 LEU B C 1
ATOM 6976 O O . LEU B 1 289 ? 34.594 10.555 16.234 1 96.5 289 LEU B O 1
ATOM 6980 N N . SER B 1 290 ? 35.344 9.875 18.188 1 96.25 290 SER B N 1
ATOM 6981 C CA . SER B 1 290 ? 36.281 8.938 17.609 1 96.25 290 SER B CA 1
ATOM 6982 C C . SER B 1 290 ? 35.594 7.77 16.922 1 96.25 290 SER B C 1
ATOM 6984 O O . SER B 1 290 ? 36.156 7.113 16.047 1 96.25 290 SER B O 1
ATOM 6986 N N . ASN B 1 291 ? 34.375 7.566 17.328 1 97.81 291 ASN B N 1
ATOM 6987 C CA . ASN B 1 291 ? 33.625 6.445 16.797 1 97.81 291 ASN B CA 1
ATOM 6988 C C . ASN B 1 291 ? 32.625 6.898 15.75 1 97.81 291 ASN B C 1
ATOM 6990 O O . ASN B 1 291 ? 31.75 6.129 15.336 1 97.81 291 ASN B O 1
ATOM 6994 N N . THR B 1 292 ? 32.688 8.133 15.336 1 98.38 292 THR B N 1
ATOM 6995 C CA . THR B 1 292 ? 31.781 8.695 14.344 1 98.38 292 THR B CA 1
ATOM 6996 C C . THR B 1 292 ? 32.562 9.234 13.141 1 98.38 292 THR B C 1
ATOM 6998 O O . THR B 1 292 ? 33.406 10.125 13.289 1 98.38 292 THR B O 1
ATOM 7001 N N . VAL B 1 293 ? 32.312 8.695 12.023 1 98.12 293 VAL B N 1
ATOM 7002 C CA . VAL B 1 293 ? 33.031 9.117 10.812 1 98.12 293 VAL B CA 1
ATOM 7003 C C . VAL B 1 293 ? 32.031 9.742 9.836 1 98.12 293 VAL B C 1
ATOM 7005 O O . VAL B 1 293 ? 30.812 9.508 9.938 1 98.12 293 VAL B O 1
ATOM 7008 N N . TYR B 1 294 ? 32.531 10.555 8.945 1 98.31 294 TYR B N 1
ATOM 7009 C CA . TYR B 1 294 ? 31.672 11.375 8.125 1 98.31 294 TYR B CA 1
ATOM 7010 C C . TYR B 1 294 ? 32.094 11.328 6.66 1 98.31 294 TYR B C 1
ATOM 7012 O O . TYR B 1 294 ? 33.281 11.273 6.355 1 98.31 294 TYR B O 1
ATOM 7020 N N . ALA B 1 295 ? 31.094 11.336 5.773 1 98.62 295 ALA B N 1
ATOM 7021 C CA . ALA B 1 295 ? 31.25 11.656 4.355 1 98.62 295 ALA B CA 1
ATOM 7022 C C . ALA B 1 295 ? 30.016 12.398 3.836 1 98.62 295 ALA B C 1
ATOM 7024 O O . ALA B 1 295 ? 28.891 12.086 4.215 1 98.62 295 ALA B O 1
ATOM 7025 N N . ARG B 1 296 ? 30.234 13.328 2.963 1 98.06 296 ARG B N 1
ATOM 7026 C CA . ARG B 1 296 ? 29.109 14.078 2.412 1 98.06 296 ARG B CA 1
ATOM 7027 C C . ARG B 1 296 ? 28.281 13.211 1.467 1 98.06 296 ARG B C 1
ATOM 7029 O O . ARG B 1 296 ? 27.047 13.273 1.471 1 98.06 296 ARG B O 1
ATOM 7036 N N . GLY B 1 297 ? 28.984 12.461 0.621 1 98.06 297 GLY B N 1
ATOM 7037 C CA . GLY B 1 297 ? 28.344 11.57 -0.335 1 98.06 297 GLY B CA 1
ATOM 7038 C C . GLY B 1 297 ? 27.812 12.297 -1.558 1 98.06 297 GLY B C 1
ATOM 7039 O O . GLY B 1 297 ? 28.328 12.133 -2.66 1 98.06 297 GLY B O 1
ATOM 7040 N N . SER B 1 298 ? 26.766 13.172 -1.434 1 98.06 298 SER B N 1
ATOM 7041 C CA . SER B 1 298 ? 26.172 13.906 -2.539 1 98.06 298 SER B CA 1
ATOM 7042 C C . SER B 1 298 ? 25.609 15.25 -2.072 1 98.06 298 SER B C 1
ATOM 7044 O O . SER B 1 298 ? 25.609 15.547 -0.876 1 98.06 298 SER B O 1
ATOM 7046 N N . GLY B 1 299 ? 25.266 16.031 -3.094 1 97.38 299 GLY B N 1
ATOM 7047 C CA . GLY B 1 299 ? 24.422 17.188 -2.789 1 97.38 299 GLY B CA 1
ATOM 7048 C C . GLY B 1 299 ? 22.953 16.844 -2.695 1 97.38 299 GLY B C 1
ATOM 7049 O O . GLY B 1 299 ? 22.578 15.68 -2.592 1 97.38 299 GLY B O 1
ATOM 7050 N N . ILE B 1 300 ? 22.172 17.906 -2.652 1 97.44 300 ILE B N 1
ATOM 7051 C CA . ILE B 1 300 ? 20.734 17.734 -2.492 1 97.44 300 ILE B CA 1
ATOM 7052 C C . ILE B 1 300 ? 20.125 17.234 -3.801 1 97.44 300 ILE B C 1
ATOM 7054 O O . ILE B 1 300 ? 19.422 16.219 -3.818 1 97.44 300 ILE B O 1
ATOM 7058 N N . ASN B 1 301 ? 20.375 17.859 -4.91 1 95.88 301 ASN B N 1
ATOM 7059 C CA . ASN B 1 301 ? 19.781 17.531 -6.199 1 95.88 301 ASN B CA 1
ATOM 7060 C C . ASN B 1 301 ? 20.781 17.734 -7.34 1 95.88 301 ASN B C 1
ATOM 7062 O O . ASN B 1 301 ? 20.375 18.109 -8.453 1 95.88 301 ASN B O 1
ATOM 7066 N N . ASP B 1 302 ? 22 17.672 -7.059 1 95.38 302 ASP B N 1
ATOM 7067 C CA . ASP B 1 302 ? 23.031 17.781 -8.094 1 95.38 302 ASP B CA 1
ATOM 7068 C C . ASP B 1 302 ? 23.234 16.438 -8.797 1 95.38 302 ASP B C 1
ATOM 7070 O O . ASP B 1 302 ? 22.375 15.555 -8.734 1 95.38 302 ASP B O 1
ATOM 7074 N N . THR B 1 303 ? 24.281 16.359 -9.625 1 96.19 303 THR B N 1
ATOM 7075 C CA . THR B 1 303 ? 24.516 15.133 -10.383 1 96.19 303 THR B CA 1
ATOM 7076 C C . THR B 1 303 ? 25.922 14.602 -10.133 1 96.19 303 THR B C 1
ATOM 7078 O O . THR B 1 303 ? 26.375 13.688 -10.82 1 96.19 303 THR B O 1
ATOM 7081 N N . SER B 1 304 ? 26.641 15.219 -9.133 1 97.31 304 SER B N 1
ATOM 7082 C CA . SER B 1 304 ? 28.031 14.836 -8.922 1 97.31 304 SER B CA 1
ATOM 7083 C C . SER B 1 304 ? 28.141 13.57 -8.078 1 97.31 304 SER B C 1
ATOM 7085 O O . SER B 1 304 ? 27.531 13.484 -7.004 1 97.31 304 SER B O 1
ATOM 7087 N N . THR B 1 305 ? 28.938 12.648 -8.5 1 97.31 305 THR B N 1
ATOM 7088 C CA . THR B 1 305 ? 29.188 11.414 -7.77 1 97.31 305 THR B CA 1
ATOM 7089 C C . THR B 1 305 ? 30.609 11.391 -7.211 1 97.31 305 THR B C 1
ATOM 7091 O O . THR B 1 305 ? 31.125 10.32 -6.875 1 97.31 305 THR B O 1
ATOM 7094 N N . ALA B 1 306 ? 31.281 12.5 -7.098 1 97.75 306 ALA B N 1
ATOM 7095 C CA . ALA B 1 306 ? 32.688 12.602 -6.777 1 97.75 306 ALA B CA 1
ATOM 7096 C C . ALA B 1 306 ? 33 12.031 -5.391 1 97.75 306 ALA B C 1
ATOM 7098 O O . ALA B 1 306 ? 34.062 11.492 -5.152 1 97.75 306 ALA B O 1
ATOM 7099 N N . ASP B 1 307 ? 32.031 12.062 -4.461 1 98.31 307 ASP B N 1
ATOM 7100 C CA . ASP B 1 307 ? 32.281 11.656 -3.082 1 98.31 307 ASP B CA 1
ATOM 7101 C C . ASP B 1 307 ? 31.703 10.273 -2.799 1 98.31 307 ASP B C 1
ATOM 7103 O O . ASP B 1 307 ? 31.609 9.859 -1.642 1 98.31 307 ASP B O 1
ATOM 7107 N N . PHE B 1 308 ? 31.234 9.586 -3.822 1 97.88 308 PHE B N 1
ATOM 7108 C CA . PHE B 1 308 ? 30.609 8.281 -3.645 1 97.88 308 PHE B CA 1
ATOM 7109 C C . PHE B 1 308 ? 31.609 7.266 -3.105 1 97.88 308 PHE B C 1
ATOM 7111 O O . PHE B 1 308 ? 31.266 6.469 -2.227 1 97.88 308 PHE B O 1
ATOM 7118 N N . ASN B 1 309 ? 32.812 7.305 -3.674 1 97.19 309 ASN B N 1
ATOM 7119 C CA . ASN B 1 309 ? 33.844 6.371 -3.215 1 97.19 309 ASN B CA 1
ATOM 7120 C C . ASN B 1 309 ? 34.188 6.598 -1.745 1 97.19 309 ASN B C 1
ATOM 7122 O O . ASN B 1 309 ? 34.344 5.641 -0.982 1 97.19 309 ASN B O 1
ATOM 7126 N N . ASN B 1 310 ? 34.344 7.832 -1.369 1 98.25 310 ASN B N 1
ATOM 7127 C CA . ASN B 1 310 ? 34.625 8.156 0.027 1 98.25 310 ASN B CA 1
ATOM 7128 C C . ASN B 1 310 ? 33.469 7.734 0.936 1 98.25 310 ASN B C 1
ATOM 7130 O O . ASN B 1 310 ? 33.688 7.176 2.012 1 98.25 310 ASN B O 1
ATOM 7134 N N . ALA B 1 311 ? 32.219 7.988 0.529 1 98.56 311 ALA B N 1
ATOM 7135 C CA . ALA B 1 311 ? 31.047 7.602 1.299 1 98.56 311 ALA B CA 1
ATOM 7136 C C . ALA B 1 311 ? 31.016 6.094 1.518 1 98.56 311 ALA B C 1
ATOM 7138 O O . ALA B 1 311 ? 30.734 5.629 2.627 1 98.56 311 ALA B O 1
ATOM 7139 N N . GLU B 1 312 ? 31.203 5.363 0.456 1 96.62 312 GLU B N 1
ATOM 7140 C CA . GLU B 1 312 ? 31.219 3.908 0.567 1 96.62 312 GLU B CA 1
ATOM 7141 C C . GLU B 1 312 ? 32.344 3.436 1.502 1 96.62 312 GLU B C 1
ATOM 7143 O O . GLU B 1 312 ? 32.125 2.514 2.295 1 96.62 312 GLU B O 1
ATOM 7148 N N . ALA B 1 313 ? 33.562 4.023 1.386 1 96.75 313 ALA B N 1
ATOM 7149 C CA . ALA B 1 313 ? 34.719 3.65 2.223 1 96.75 313 ALA B CA 1
ATOM 7150 C C . ALA B 1 313 ? 34.406 3.883 3.699 1 96.75 313 ALA B C 1
ATOM 7152 O O . ALA B 1 313 ? 34.688 3.025 4.539 1 96.75 313 ALA B O 1
ATOM 7153 N N . VAL B 1 314 ? 33.812 5.02 3.977 1 97.12 314 VAL B N 1
ATOM 7154 C CA . VAL B 1 314 ? 33.438 5.375 5.348 1 97.12 314 VAL B CA 1
ATOM 7155 C C . VAL B 1 314 ? 32.375 4.406 5.867 1 97.12 314 VAL B C 1
ATOM 7157 O O . VAL B 1 314 ? 32.438 3.986 7.023 1 97.12 314 VAL B O 1
ATOM 7160 N N . ALA B 1 315 ? 31.438 4.066 5.051 1 96.94 315 ALA B N 1
ATOM 7161 C CA . ALA B 1 315 ? 30.406 3.111 5.418 1 96.94 315 ALA B CA 1
ATOM 7162 C C . ALA B 1 315 ? 31 1.744 5.734 1 96.94 315 ALA B C 1
ATOM 7164 O O . ALA B 1 315 ? 30.578 1.089 6.695 1 96.94 315 ALA B O 1
ATOM 7165 N N . ARG B 1 316 ? 31.969 1.313 4.977 1 94.12 316 ARG B N 1
ATOM 7166 C CA . ARG B 1 316 ? 32.594 0.001 5.137 1 94.12 316 ARG B CA 1
ATOM 7167 C C . ARG B 1 316 ? 33.344 -0.099 6.465 1 94.12 316 ARG B C 1
ATOM 7169 O O . ARG B 1 316 ? 33.438 -1.18 7.051 1 94.12 316 ARG B O 1
ATOM 7176 N N . GLU B 1 317 ? 33.812 0.979 6.902 1 93.5 317 GLU B N 1
ATOM 7177 C CA . GLU B 1 317 ? 34.594 0.991 8.133 1 93.5 317 GLU B CA 1
ATOM 7178 C C . GLU B 1 317 ? 33.688 1.021 9.367 1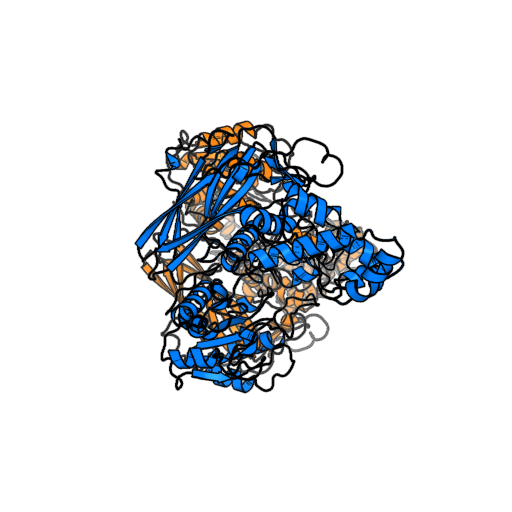 93.5 317 GLU B C 1
ATOM 7180 O O . GLU B 1 317 ? 34.156 0.751 10.477 1 93.5 317 GLU B O 1
ATOM 7185 N N . ALA B 1 318 ? 32.438 1.267 9.188 1 96.56 318 ALA B N 1
ATOM 7186 C CA . ALA B 1 318 ? 31.531 1.48 10.305 1 96.56 318 ALA B CA 1
ATOM 7187 C C . ALA B 1 318 ? 30.75 0.213 10.617 1 96.56 318 ALA B C 1
ATOM 7189 O O . ALA B 1 318 ? 30.703 -0.717 9.812 1 96.56 318 ALA B O 1
ATOM 7190 N N . ASP B 1 319 ? 30.203 0.158 11.828 1 95.44 319 ASP B N 1
ATOM 7191 C CA . ASP B 1 319 ? 29.312 -0.926 12.227 1 95.44 319 ASP B CA 1
ATOM 7192 C C . ASP B 1 319 ? 27.891 -0.688 11.703 1 95.44 319 ASP B C 1
ATOM 7194 O O . ASP B 1 319 ? 27.125 -1.637 11.5 1 95.44 319 ASP B O 1
ATOM 7198 N N . ALA B 1 320 ? 27.5 0.504 11.484 1 96.94 320 ALA B N 1
ATOM 7199 C CA . ALA B 1 320 ? 26.203 0.919 10.938 1 96.94 320 ALA B CA 1
ATOM 7200 C C . ALA B 1 320 ? 26.312 2.279 10.25 1 96.94 320 ALA B C 1
ATOM 7202 O O . ALA B 1 320 ? 27.297 2.992 10.422 1 96.94 320 ALA B O 1
ATOM 7203 N N . VAL B 1 321 ? 25.359 2.553 9.453 1 98.44 321 VAL B N 1
ATOM 7204 C CA . VAL B 1 321 ? 25.359 3.791 8.688 1 98.44 321 VAL B CA 1
ATOM 7205 C C . VAL B 1 321 ? 24.078 4.57 8.961 1 98.44 321 VAL B C 1
ATOM 7207 O O . VAL B 1 321 ? 22.984 3.994 8.984 1 98.44 321 VAL B O 1
ATOM 7210 N N . VAL B 1 322 ? 24.203 5.867 9.219 1 98.88 322 VAL B N 1
ATOM 7211 C CA . VAL B 1 322 ? 23.094 6.812 9.203 1 98.88 322 VAL B CA 1
ATOM 7212 C C . VAL B 1 322 ? 23.203 7.711 7.973 1 98.88 322 VAL B C 1
ATOM 7214 O O . VAL B 1 322 ? 24.141 8.5 7.852 1 98.88 322 VAL B O 1
ATOM 7217 N N . LEU B 1 323 ? 22.297 7.547 7.109 1 98.88 323 LEU B N 1
ATOM 7218 C CA . LEU B 1 323 ? 22.234 8.359 5.898 1 98.88 323 LEU B CA 1
ATOM 7219 C C . LEU B 1 323 ? 21.219 9.484 6.059 1 98.88 323 LEU B C 1
ATOM 7221 O O . LEU B 1 323 ? 20.016 9.227 6.188 1 98.88 323 LEU B O 1
ATOM 7225 N N . CYS B 1 324 ? 21.703 10.703 6.035 1 98.88 324 CYS B N 1
ATOM 7226 C CA . CYS B 1 324 ? 20.828 11.867 6.141 1 98.88 324 CYS B CA 1
ATOM 7227 C C . CYS B 1 324 ? 20.438 12.383 4.762 1 98.88 324 CYS B C 1
ATOM 7229 O O . CYS B 1 324 ? 21.219 13.094 4.117 1 98.88 324 CYS B O 1
ATOM 7231 N N . LEU B 1 325 ? 19.219 12.062 4.328 1 98.88 325 LEU B N 1
ATOM 7232 C CA . LEU B 1 325 ? 18.75 12.344 2.975 1 98.88 325 LEU B CA 1
ATOM 7233 C C . LEU B 1 325 ? 17.5 13.234 3.006 1 98.88 325 LEU B C 1
ATOM 7235 O O . LEU B 1 325 ? 17.078 13.672 4.074 1 98.88 325 LEU B O 1
ATOM 7239 N N . GLY B 1 326 ? 17 13.539 1.841 1 98.38 326 GLY B N 1
ATOM 7240 C CA . GLY B 1 326 ? 15.773 14.312 1.706 1 98.38 326 GLY B CA 1
ATOM 7241 C C . GLY B 1 326 ? 15.938 15.547 0.843 1 98.38 326 GLY B C 1
ATOM 7242 O O . GLY B 1 326 ? 16.797 15.578 -0.048 1 98.38 326 GLY B O 1
ATOM 7243 N N . ILE B 1 327 ? 15.016 16.469 1.005 1 97.62 327 ILE B N 1
ATOM 7244 C CA . ILE B 1 327 ? 15.047 17.703 0.227 1 97.62 327 ILE B CA 1
ATOM 7245 C C . ILE B 1 327 ? 15.141 18.906 1.166 1 97.62 327 ILE B C 1
ATOM 7247 O O . ILE B 1 327 ? 15.219 18.734 2.385 1 97.62 327 ILE B O 1
ATOM 7251 N N . ASP B 1 328 ? 15.289 20.062 0.612 1 95.31 328 ASP B N 1
ATOM 7252 C CA . ASP B 1 328 ? 15.297 21.297 1.373 1 95.31 328 ASP B CA 1
ATOM 7253 C C . ASP B 1 328 ? 14.656 22.438 0.58 1 95.31 328 ASP B C 1
ATOM 7255 O O . ASP B 1 328 ? 13.914 22.188 -0.375 1 95.31 328 ASP B O 1
ATOM 7259 N N . THR B 1 329 ? 14.906 23.594 0.988 1 92.62 329 THR B N 1
ATOM 7260 C CA . THR B 1 329 ? 14.188 24.75 0.447 1 92.62 329 THR B CA 1
ATOM 7261 C C . THR B 1 329 ? 14.695 25.094 -0.952 1 92.62 329 THR B C 1
ATOM 7263 O O . THR B 1 329 ? 14.141 25.953 -1.627 1 92.62 329 THR B O 1
ATOM 7266 N N . SER B 1 330 ? 15.781 24.422 -1.422 1 93.31 330 SER B N 1
ATOM 7267 C CA . SER B 1 330 ? 16.172 24.578 -2.816 1 93.31 330 SER B CA 1
ATOM 7268 C C . SER B 1 330 ? 15.203 23.859 -3.75 1 93.31 330 SER B C 1
ATOM 7270 O O . SER B 1 330 ? 15.141 24.172 -4.941 1 93.31 330 SER B O 1
ATOM 7272 N N . ILE B 1 331 ? 14.445 22.953 -3.227 1 93.88 331 ILE B N 1
ATOM 7273 C CA . ILE B 1 331 ? 13.508 22.172 -4.023 1 93.88 331 ILE B CA 1
ATOM 7274 C C . ILE B 1 331 ? 12.078 22.609 -3.725 1 93.88 331 ILE B C 1
ATOM 7276 O O . ILE B 1 331 ? 11.242 22.672 -4.629 1 93.88 331 ILE B O 1
ATOM 7280 N N . GLU B 1 332 ? 11.805 22.844 -2.496 1 92.25 332 GLU B N 1
ATOM 7281 C CA . GLU B 1 332 ? 10.469 23.281 -2.104 1 92.25 332 GLU B CA 1
ATOM 7282 C C . GLU B 1 332 ? 10.516 24.594 -1.333 1 92.25 332 GLU B C 1
ATOM 7284 O O . GLU B 1 332 ? 11.328 24.75 -0.413 1 92.25 332 GLU B O 1
ATOM 7289 N N . ARG B 1 333 ? 9.664 25.453 -1.765 1 86.19 333 ARG B N 1
ATOM 7290 C CA . ARG B 1 333 ? 9.562 26.781 -1.141 1 86.19 333 ARG B CA 1
ATOM 7291 C C . ARG B 1 333 ? 8.273 27.484 -1.549 1 86.19 333 ARG B C 1
ATOM 7293 O O . ARG B 1 333 ? 7.57 27.031 -2.457 1 86.19 333 ARG B O 1
ATOM 7300 N N . GLU B 1 334 ? 8.094 28.5 -0.844 1 85.19 334 GLU B N 1
ATOM 7301 C CA . GLU B 1 334 ? 6.977 29.375 -1.227 1 85.19 334 GLU B CA 1
ATOM 7302 C C . GLU B 1 334 ? 7.113 29.844 -2.672 1 85.19 334 GLU B C 1
ATOM 7304 O O . GLU B 1 334 ? 8.227 30.016 -3.17 1 85.19 334 GLU B O 1
ATOM 7309 N N . ALA B 1 335 ? 6.008 29.984 -3.357 1 82.75 335 ALA B N 1
ATOM 7310 C CA . ALA B 1 335 ? 5.887 30.562 -4.699 1 82.75 335 ALA B CA 1
ATOM 7311 C C . ALA B 1 335 ? 6.133 29.5 -5.77 1 82.75 335 ALA B C 1
ATOM 7313 O O . ALA B 1 335 ? 6.203 29.812 -6.957 1 82.75 335 ALA B O 1
ATOM 7314 N N . GLY B 1 336 ? 6.266 28.266 -5.285 1 84.94 336 GLY B N 1
ATOM 7315 C CA . GLY B 1 336 ? 6.426 27.203 -6.258 1 84.94 336 GLY B CA 1
ATOM 7316 C C . GLY B 1 336 ? 5.84 25.891 -5.801 1 84.94 336 GLY B C 1
ATOM 7317 O O . GLY B 1 336 ? 6.152 25.406 -4.707 1 84.94 336 GLY B O 1
ATOM 7318 N N . ASP B 1 337 ? 4.969 25.312 -6.629 1 87.81 337 ASP B N 1
ATOM 7319 C CA . ASP B 1 337 ? 4.496 23.953 -6.402 1 87.81 337 ASP B CA 1
ATOM 7320 C C . ASP B 1 337 ? 5.457 22.922 -7.004 1 87.81 337 ASP B C 1
ATOM 7322 O O . ASP B 1 337 ? 6.008 23.141 -8.086 1 87.81 337 ASP B O 1
ATOM 7326 N N . ARG B 1 338 ? 5.656 21.859 -6.316 1 91.56 338 ARG B N 1
ATOM 7327 C CA . ARG B 1 338 ? 6.551 20.828 -6.824 1 91.56 338 ARG B CA 1
ATOM 7328 C C . ARG B 1 338 ? 5.91 20.078 -7.988 1 91.56 338 ARG B C 1
ATOM 7330 O O . ARG B 1 338 ? 4.715 19.781 -7.961 1 91.56 338 ARG B O 1
ATOM 7337 N N . GLU B 1 339 ? 6.695 19.766 -9.016 1 90.56 339 GLU B N 1
ATOM 7338 C CA . GLU B 1 339 ? 6.242 19.031 -10.195 1 90.56 339 GLU B CA 1
ATOM 7339 C C . GLU B 1 339 ? 6.539 17.547 -10.07 1 90.56 339 GLU B C 1
ATOM 7341 O O . GLU B 1 339 ? 6.102 16.75 -10.906 1 90.56 339 GLU B O 1
ATOM 7346 N N . ASN B 1 340 ? 7.262 17.203 -9.188 1 93.44 340 ASN B N 1
ATOM 7347 C CA . ASN B 1 340 ? 7.516 15.812 -8.812 1 93.44 340 ASN B CA 1
ATOM 7348 C C . ASN B 1 340 ? 7.77 15.672 -7.316 1 93.44 340 ASN B C 1
ATOM 7350 O O . ASN B 1 340 ? 8.18 16.625 -6.66 1 93.44 340 ASN B O 1
ATOM 7354 N N . ILE B 1 341 ? 7.508 14.508 -6.809 1 96.06 341 ILE B N 1
ATOM 7355 C CA . ILE B 1 341 ? 7.734 14.312 -5.383 1 96.06 341 ILE B CA 1
ATOM 7356 C C . ILE B 1 341 ? 8.734 13.172 -5.172 1 96.06 341 ILE B C 1
ATOM 7358 O O . ILE B 1 341 ? 8.859 12.641 -4.066 1 96.06 341 ILE B O 1
ATOM 7362 N N . ASP B 1 342 ? 9.5 12.773 -6.211 1 96.06 342 ASP B N 1
ATOM 7363 C CA . ASP B 1 342 ? 10.516 11.727 -6.125 1 96.06 342 ASP B CA 1
ATOM 7364 C C . ASP B 1 342 ? 11.633 12.117 -5.16 1 96.06 342 ASP B C 1
ATOM 7366 O O . ASP B 1 342 ? 11.961 13.297 -5.027 1 96.06 342 ASP B O 1
ATOM 7370 N N . MET B 1 343 ? 12.211 11.102 -4.508 1 97.25 343 MET B N 1
ATOM 7371 C CA . MET B 1 343 ? 13.523 11.344 -3.916 1 97.25 343 MET B CA 1
ATOM 7372 C C . MET B 1 343 ? 14.523 11.789 -4.977 1 97.25 343 MET B C 1
ATOM 7374 O O . MET B 1 343 ? 14.516 11.281 -6.098 1 97.25 343 MET B O 1
ATOM 7378 N N . PRO B 1 344 ? 15.391 12.781 -4.602 1 97.94 344 PRO B N 1
ATOM 7379 C CA . PRO B 1 344 ? 16.406 13.156 -5.578 1 97.94 344 PRO B CA 1
ATOM 7380 C C . PRO B 1 344 ? 17.219 11.961 -6.074 1 97.94 344 PRO B C 1
ATOM 7382 O O . PRO B 1 344 ? 17.688 11.148 -5.27 1 97.94 344 PRO B O 1
ATOM 7385 N N . ASP B 1 345 ? 17.375 11.922 -7.398 1 96.75 345 ASP B N 1
ATOM 7386 C CA . ASP B 1 345 ? 17.984 10.766 -8.031 1 96.75 345 ASP B CA 1
ATOM 7387 C C . ASP B 1 345 ? 19.391 10.523 -7.492 1 96.75 345 ASP B C 1
ATOM 7389 O O . ASP B 1 345 ? 19.781 9.383 -7.246 1 96.75 345 ASP B O 1
ATOM 7393 N N . ILE B 1 346 ? 20.188 11.586 -7.305 1 98.19 346 ILE B N 1
ATOM 7394 C CA . ILE B 1 346 ? 21.578 11.477 -6.875 1 98.19 346 ILE B CA 1
ATOM 7395 C C . ILE B 1 346 ? 21.625 10.867 -5.473 1 98.19 346 ILE B C 1
ATOM 7397 O O . ILE B 1 346 ? 22.562 10.133 -5.145 1 98.19 346 ILE B O 1
ATOM 7401 N N . GLN B 1 347 ? 20.641 11.148 -4.684 1 98.56 347 GLN B N 1
ATOM 7402 C CA . GLN B 1 347 ? 20.609 10.609 -3.33 1 98.56 347 GLN B CA 1
ATOM 7403 C C . GLN B 1 347 ? 20.234 9.125 -3.342 1 98.56 347 GLN B C 1
ATOM 7405 O O . GLN B 1 347 ? 20.734 8.352 -2.531 1 98.56 347 GLN B O 1
ATOM 7410 N N . MET B 1 348 ? 19.344 8.703 -4.25 1 97.25 348 MET B N 1
ATOM 7411 C CA . MET B 1 348 ? 19.031 7.281 -4.406 1 97.25 348 MET B CA 1
ATOM 7412 C C . MET B 1 348 ? 20.266 6.508 -4.871 1 97.25 348 MET B C 1
ATOM 7414 O O . MET B 1 348 ? 20.5 5.383 -4.422 1 97.25 348 MET B O 1
ATOM 7418 N N . GLN B 1 349 ? 21.016 7.109 -5.777 1 96.81 349 GLN B N 1
ATOM 7419 C CA . GLN B 1 349 ? 22.266 6.488 -6.211 1 96.81 349 GLN B CA 1
ATOM 7420 C C . GLN B 1 349 ? 23.25 6.359 -5.047 1 96.81 349 GLN B C 1
ATOM 7422 O O . GLN B 1 349 ? 23.906 5.332 -4.902 1 96.81 349 GLN B O 1
ATOM 7427 N N . LEU B 1 350 ? 23.328 7.367 -4.234 1 98.31 350 LEU B N 1
ATOM 7428 C CA . LEU B 1 350 ? 24.188 7.328 -3.059 1 98.31 350 LEU B CA 1
ATOM 7429 C C . LEU B 1 350 ? 23.766 6.215 -2.109 1 98.31 350 LEU B C 1
ATOM 7431 O O . LEU B 1 350 ? 24.609 5.477 -1.595 1 98.31 350 LEU B O 1
ATOM 7435 N N . LEU B 1 351 ? 22.484 6.168 -1.864 1 98 351 LEU B N 1
ATOM 7436 C CA . LEU B 1 351 ? 21.953 5.121 -0.997 1 98 351 LEU B CA 1
ATOM 7437 C C . LEU B 1 351 ? 22.391 3.742 -1.483 1 98 351 LEU B C 1
ATOM 7439 O O . LEU B 1 351 ? 22.906 2.936 -0.703 1 98 351 LEU B O 1
ATOM 7443 N N . LYS B 1 352 ? 22.203 3.514 -2.729 1 95.25 352 LYS B N 1
ATOM 7444 C CA . LYS B 1 352 ? 22.562 2.219 -3.293 1 95.25 352 LYS B CA 1
ATOM 7445 C C . LYS B 1 352 ? 24.078 1.986 -3.191 1 95.25 352 LYS B C 1
ATOM 7447 O O . LYS B 1 352 ? 24.516 0.865 -2.934 1 95.25 352 LYS B O 1
ATOM 7452 N N . ARG B 1 353 ? 24.859 3.062 -3.387 1 95.81 353 ARG B N 1
ATOM 7453 C CA . ARG B 1 353 ? 26.312 2.975 -3.252 1 95.81 353 ARG B CA 1
ATOM 7454 C C . ARG B 1 353 ? 26.719 2.602 -1.829 1 95.81 353 ARG B C 1
ATOM 7456 O O . ARG B 1 353 ? 27.562 1.728 -1.623 1 95.81 353 ARG B O 1
ATOM 7463 N N . VAL B 1 354 ? 26.094 3.229 -0.893 1 96.81 354 VAL B N 1
ATOM 7464 C CA . VAL B 1 354 ? 26.391 3.01 0.52 1 96.81 354 VAL B CA 1
ATOM 7465 C C . VAL B 1 354 ? 25.969 1.6 0.924 1 96.81 354 VAL B C 1
ATOM 7467 O O . VAL B 1 354 ? 26.641 0.948 1.728 1 96.81 354 VAL B O 1
ATOM 7470 N N . ARG B 1 355 ? 24.938 1.131 0.383 1 94.69 355 ARG B N 1
ATOM 7471 C CA . ARG B 1 355 ? 24.422 -0.201 0.694 1 94.69 355 ARG B CA 1
ATOM 7472 C C . ARG B 1 355 ? 25.438 -1.277 0.31 1 94.69 355 ARG B C 1
ATOM 7474 O O . ARG B 1 355 ? 25.406 -2.381 0.858 1 94.69 355 ARG B O 1
ATOM 7481 N N . ARG B 1 356 ? 26.344 -0.943 -0.596 1 93.06 356 ARG B N 1
ATOM 7482 C CA . ARG B 1 356 ? 27.375 -1.892 -1.017 1 93.06 356 ARG B CA 1
ATOM 7483 C C . ARG B 1 356 ? 28.234 -2.314 0.162 1 93.06 356 ARG B C 1
ATOM 7485 O O . ARG B 1 356 ? 28.859 -3.379 0.132 1 93.06 356 ARG B O 1
ATOM 7492 N N . ALA B 1 357 ? 28.234 -1.482 1.151 1 93 357 ALA B N 1
ATOM 7493 C CA . ALA B 1 357 ? 29.062 -1.768 2.314 1 93 357 ALA B CA 1
ATOM 7494 C C . ALA B 1 357 ? 28.5 -2.936 3.121 1 93 357 ALA B C 1
ATOM 7496 O O . ALA B 1 357 ? 29.203 -3.523 3.947 1 93 357 ALA B O 1
ATOM 7497 N N . GLY B 1 358 ? 27.203 -3.25 2.912 1 90.25 358 GLY B N 1
ATOM 7498 C CA . GLY B 1 358 ? 26.578 -4.363 3.6 1 90.25 358 GLY B CA 1
ATOM 7499 C C . GLY B 1 358 ? 26.328 -4.094 5.07 1 90.25 358 GLY B C 1
ATOM 7500 O O . GLY B 1 358 ? 26.25 -5.023 5.875 1 90.25 358 GLY B O 1
ATOM 7501 N N . ARG B 1 359 ? 26.344 -2.842 5.469 1 93.12 359 ARG B N 1
ATOM 7502 C CA . ARG B 1 359 ? 26.109 -2.459 6.859 1 93.12 359 ARG B CA 1
ATOM 7503 C C . ARG B 1 359 ? 24.656 -2.057 7.086 1 93.12 359 ARG B C 1
ATOM 7505 O O . ARG B 1 359 ? 24.016 -1.524 6.184 1 93.12 359 ARG B O 1
ATOM 7512 N N . PRO B 1 360 ? 24.109 -2.4 8.328 1 94.38 360 PRO B N 1
ATOM 7513 C CA . PRO B 1 360 ? 22.797 -1.83 8.633 1 94.38 360 PRO B CA 1
ATOM 7514 C C . PRO B 1 360 ? 22.703 -0.342 8.305 1 94.38 360 PRO B C 1
ATOM 7516 O O . PRO B 1 360 ? 23.594 0.428 8.672 1 94.38 360 PRO B O 1
ATOM 7519 N N . THR B 1 361 ? 21.703 0.011 7.566 1 97.12 361 THR B N 1
ATOM 7520 C CA . THR B 1 361 ? 21.578 1.371 7.051 1 97.12 361 THR B CA 1
ATOM 7521 C C . THR B 1 361 ? 20.266 1.999 7.484 1 97.12 361 THR B C 1
ATOM 7523 O O . THR B 1 361 ? 19.188 1.469 7.184 1 97.12 361 THR B O 1
ATOM 7526 N N . VAL B 1 362 ? 20.375 3.096 8.18 1 98.69 362 VAL B N 1
ATOM 7527 C CA . VAL B 1 362 ? 19.219 3.879 8.617 1 98.69 362 VAL B CA 1
ATOM 7528 C C . VAL B 1 362 ? 19.188 5.207 7.867 1 98.69 362 VAL B C 1
ATOM 7530 O O . VAL B 1 362 ? 20.203 5.91 7.781 1 98.69 362 VAL B O 1
ATOM 7533 N N . VAL B 1 363 ? 18.047 5.555 7.324 1 98.88 363 VAL B N 1
ATOM 7534 C CA . VAL B 1 363 ? 17.875 6.832 6.641 1 98.88 363 VAL B CA 1
ATOM 7535 C C . VAL B 1 363 ? 17.109 7.801 7.539 1 98.88 363 VAL B C 1
ATOM 7537 O O . VAL B 1 363 ? 16.094 7.434 8.125 1 98.88 363 VAL B O 1
ATOM 7540 N N . VAL B 1 364 ? 17.641 8.977 7.715 1 98.94 364 VAL B N 1
ATOM 7541 C CA . VAL B 1 364 ? 16.922 10.102 8.305 1 98.94 364 VAL B CA 1
ATOM 7542 C C . VAL B 1 364 ? 16.484 11.07 7.203 1 98.94 364 VAL B C 1
ATOM 7544 O O . VAL B 1 364 ? 17.328 11.609 6.477 1 98.94 364 VAL B O 1
ATOM 7547 N N . LEU B 1 365 ? 15.203 11.328 7.098 1 98.81 365 LEU B N 1
ATOM 7548 C CA . LEU B 1 365 ? 14.656 12.156 6.031 1 98.81 365 LEU B CA 1
ATOM 7549 C C . LEU B 1 365 ? 14.367 13.57 6.531 1 98.81 365 LEU B C 1
ATOM 7551 O O . LEU B 1 365 ? 13.727 13.742 7.566 1 98.81 365 LEU B O 1
ATOM 7555 N N . LEU B 1 366 ? 14.883 14.516 5.809 1 98.25 366 LEU B N 1
ATOM 7556 C CA . LEU B 1 366 ? 14.492 15.914 5.969 1 98.25 366 LEU B CA 1
ATOM 7557 C C . LEU B 1 366 ? 13.688 16.391 4.762 1 98.25 366 LEU B C 1
ATOM 7559 O O . LEU B 1 366 ? 14.188 16.375 3.635 1 98.25 366 LEU B O 1
ATOM 7563 N N . ASN B 1 367 ? 12.531 16.781 4.953 1 96.94 367 ASN B N 1
ATOM 7564 C CA . ASN B 1 367 ? 11.648 17.328 3.926 1 96.94 367 ASN B CA 1
ATOM 7565 C C . ASN B 1 367 ? 10.461 18.062 4.539 1 96.94 367 ASN B C 1
ATOM 7567 O O . ASN B 1 367 ? 10.016 17.719 5.633 1 96.94 367 ASN B O 1
ATOM 7571 N N . GLY B 1 368 ? 10.023 19.141 3.855 1 94 368 GLY B N 1
ATOM 7572 C CA . GLY B 1 368 ? 8.805 19.812 4.273 1 94 368 GLY B CA 1
ATOM 7573 C C . GLY B 1 368 ? 7.547 19.094 3.84 1 94 368 GLY B C 1
ATOM 7574 O O . GLY B 1 368 ? 6.727 18.719 4.676 1 94 368 GLY B O 1
ATOM 7575 N N . GLY B 1 369 ? 7.371 18.922 2.518 1 93.62 369 GLY B N 1
ATOM 7576 C CA . GLY B 1 369 ? 6.312 18.094 1.943 1 93.62 369 GLY B CA 1
ATOM 7577 C C . GLY B 1 369 ? 6.691 16.641 1.818 1 93.62 369 GLY B C 1
ATOM 7578 O O . GLY B 1 369 ? 7.848 16.266 2.045 1 93.62 369 GLY B O 1
ATOM 7579 N N . ILE B 1 370 ? 5.766 15.828 1.47 1 94.31 370 ILE B N 1
ATOM 7580 C CA . ILE B 1 370 ? 6 14.391 1.396 1 94.31 370 ILE B CA 1
ATOM 7581 C C . ILE B 1 370 ? 6.926 14.078 0.223 1 94.31 370 ILE B C 1
ATOM 7583 O O . ILE B 1 370 ? 7 14.844 -0.741 1 94.31 370 ILE B O 1
ATOM 7587 N N . VAL B 1 371 ? 7.645 12.984 0.311 1 96.94 371 VAL B N 1
ATOM 7588 C CA . VAL B 1 371 ? 8.461 12.461 -0.779 1 96.94 371 VAL B CA 1
ATOM 7589 C C . VAL B 1 371 ? 7.977 11.062 -1.162 1 96.94 371 VAL B C 1
ATOM 7591 O O . VAL B 1 371 ? 7.391 10.359 -0.339 1 96.94 371 VAL B O 1
ATOM 7594 N N . GLY B 1 372 ? 8.094 10.789 -2.486 1 96.88 372 GLY B N 1
ATOM 7595 C CA . GLY B 1 372 ? 7.867 9.414 -2.908 1 96.88 372 GLY B CA 1
ATOM 7596 C C . GLY B 1 372 ? 8.938 8.461 -2.418 1 96.88 372 GLY B C 1
ATOM 7597 O O . GLY B 1 372 ? 10.031 8.398 -2.982 1 96.88 372 GLY B O 1
ATOM 7598 N N . ALA B 1 373 ? 8.609 7.602 -1.403 1 96.81 373 ALA B N 1
ATOM 7599 C CA . ALA B 1 373 ? 9.617 6.805 -0.718 1 96.81 373 ALA B CA 1
ATOM 7600 C C . ALA B 1 373 ? 9.484 5.328 -1.069 1 96.81 373 ALA B C 1
ATOM 7602 O O . ALA B 1 373 ? 10.156 4.48 -0.477 1 96.81 373 ALA B O 1
ATOM 7603 N N . GLU B 1 374 ? 8.648 4.945 -2.07 1 93.94 374 GLU B N 1
ATOM 7604 C CA . GLU B 1 374 ? 8.312 3.549 -2.336 1 93.94 374 GLU B CA 1
ATOM 7605 C C . GLU B 1 374 ? 9.555 2.748 -2.717 1 93.94 374 GLU B C 1
ATOM 7607 O O . GLU B 1 374 ? 9.648 1.556 -2.418 1 93.94 374 GLU B O 1
ATOM 7612 N N . GLU B 1 375 ? 10.539 3.332 -3.41 1 92.94 375 GLU B N 1
ATOM 7613 C CA . GLU B 1 375 ? 11.781 2.631 -3.729 1 92.94 375 GLU B CA 1
ATOM 7614 C C . GLU B 1 375 ? 12.766 2.703 -2.57 1 92.94 375 GLU B C 1
ATOM 7616 O O . GLU B 1 375 ? 13.461 1.729 -2.279 1 92.94 375 GLU B O 1
ATOM 7621 N N . LEU B 1 376 ? 12.859 3.844 -1.937 1 96.5 376 LEU B N 1
ATOM 7622 C CA . LEU B 1 376 ? 13.797 4.078 -0.843 1 96.5 376 LEU B CA 1
ATOM 7623 C C . LEU B 1 376 ? 13.648 3.014 0.239 1 96.5 376 LEU B C 1
ATOM 7625 O O . LEU B 1 376 ? 14.641 2.473 0.725 1 96.5 376 LEU B O 1
ATOM 7629 N N . ILE B 1 377 ? 12.445 2.699 0.611 1 94.44 377 ILE B N 1
ATOM 7630 C CA . ILE B 1 377 ? 12.203 1.822 1.752 1 94.44 377 ILE B CA 1
ATOM 7631 C C . ILE B 1 377 ? 12.617 0.395 1.405 1 94.44 377 ILE B C 1
ATOM 7633 O O . ILE B 1 377 ? 12.812 -0.435 2.297 1 94.44 377 ILE B O 1
ATOM 7637 N N . LEU B 1 378 ? 12.766 0.084 0.115 1 90.44 378 LEU B N 1
ATOM 7638 C CA . LEU B 1 378 ? 13.227 -1.237 -0.299 1 90.44 378 LEU B CA 1
ATOM 7639 C C . LEU B 1 378 ? 14.711 -1.407 -0.017 1 90.44 378 LEU B C 1
ATOM 7641 O O . LEU B 1 378 ? 15.195 -2.531 0.149 1 90.44 378 LEU B O 1
ATOM 7645 N N . HIS B 1 379 ? 15.461 -0.303 0.084 1 93.38 379 HIS B N 1
ATOM 7646 C CA . HIS B 1 379 ? 16.922 -0.354 0.196 1 93.38 379 HIS B CA 1
ATOM 7647 C C . HIS B 1 379 ? 17.375 0.117 1.569 1 93.38 379 HIS B C 1
ATOM 7649 O O . HIS B 1 379 ? 18.547 0.495 1.741 1 93.38 379 HIS B O 1
ATOM 7655 N N . THR B 1 380 ? 16.469 0.178 2.496 1 95.94 380 THR B N 1
ATOM 7656 C CA . THR B 1 380 ? 16.828 0.7 3.811 1 95.94 380 THR B CA 1
ATOM 7657 C C . THR B 1 380 ? 16.344 -0.23 4.914 1 95.94 380 THR B C 1
ATOM 7659 O O . THR B 1 380 ? 15.281 -0.848 4.785 1 95.94 380 THR B O 1
ATOM 7662 N N . ASP B 1 381 ? 17.094 -0.28 6.016 1 95.81 381 ASP B N 1
ATOM 7663 C CA . ASP B 1 381 ? 16.688 -1.104 7.148 1 95.81 381 ASP B CA 1
ATOM 7664 C C . ASP B 1 381 ? 15.805 -0.313 8.117 1 95.81 381 ASP B C 1
ATOM 7666 O O . ASP B 1 381 ? 14.891 -0.868 8.727 1 95.81 381 ASP B O 1
ATOM 7670 N N . GLY B 1 382 ? 16.125 0.909 8.305 1 97.69 382 GLY B N 1
ATOM 7671 C CA . GLY B 1 382 ? 15.32 1.835 9.094 1 97.69 382 GLY B CA 1
ATOM 7672 C C . GLY B 1 382 ? 15.125 3.18 8.422 1 97.69 382 GLY B C 1
ATOM 7673 O O . GLY B 1 382 ? 16 3.65 7.695 1 97.69 382 GLY B O 1
ATOM 7674 N N . VAL B 1 383 ? 13.977 3.791 8.633 1 98.75 383 VAL B N 1
ATOM 7675 C CA . VAL B 1 383 ? 13.703 5.121 8.094 1 98.75 383 VAL B CA 1
ATOM 7676 C C . VAL B 1 383 ? 13.055 5.988 9.172 1 98.75 383 VAL B C 1
ATOM 7678 O O . VAL B 1 383 ? 12.016 5.621 9.727 1 98.75 383 VAL B O 1
ATOM 7681 N N . LEU B 1 384 ? 13.664 7.09 9.461 1 98.88 384 LEU B N 1
ATOM 7682 C CA . LEU B 1 384 ? 13.156 8.094 10.383 1 98.88 384 LEU B CA 1
ATOM 7683 C C . LEU B 1 384 ? 12.797 9.383 9.641 1 98.88 384 LEU B C 1
ATOM 7685 O O . LEU B 1 384 ? 13.664 10 9.016 1 98.88 384 LEU B O 1
ATOM 7689 N N . GLU B 1 385 ? 11.523 9.773 9.688 1 98.81 385 GLU B N 1
ATOM 7690 C CA . GLU B 1 385 ? 11.055 11.031 9.109 1 98.81 385 GLU B CA 1
ATOM 7691 C C . GLU B 1 385 ? 11.156 12.172 10.109 1 98.81 385 GLU B C 1
ATOM 7693 O O . GLU B 1 385 ? 10.445 12.188 11.117 1 98.81 385 GLU B O 1
ATOM 7698 N N . ALA B 1 386 ? 11.992 13.164 9.773 1 98.56 386 ALA B N 1
ATOM 7699 C CA . ALA B 1 386 ? 12.227 14.266 10.703 1 98.56 386 ALA B CA 1
ATOM 7700 C C . ALA B 1 386 ? 11.578 15.555 10.211 1 98.56 386 ALA B C 1
ATOM 7702 O O . ALA B 1 386 ? 11.453 16.516 10.961 1 98.56 386 ALA B O 1
ATOM 7703 N N . PHE B 1 387 ? 11.164 15.555 8.93 1 97.25 387 PHE B N 1
ATOM 7704 C CA . PHE B 1 387 ? 10.727 16.812 8.32 1 97.25 387 PHE B CA 1
ATOM 7705 C C . PHE B 1 387 ? 11.75 17.906 8.547 1 97.25 387 PHE B C 1
ATOM 7707 O O . PHE B 1 387 ? 12.953 17.703 8.344 1 97.25 387 PHE B O 1
ATOM 7714 N N . TYR B 1 388 ? 11.375 19.156 8.766 1 96.31 388 TYR B N 1
ATOM 7715 C CA . TYR B 1 388 ? 12.266 20.188 9.25 1 96.31 388 TYR B CA 1
ATOM 7716 C C . TYR B 1 388 ? 12.18 20.328 10.766 1 96.31 388 TYR B C 1
ATOM 7718 O O . TYR B 1 388 ? 11.359 21.094 11.281 1 96.31 388 TYR B O 1
ATOM 7726 N N . PRO B 1 389 ? 13.023 19.609 11.492 1 97.25 389 PRO B N 1
ATOM 7727 C CA . PRO B 1 389 ? 12.812 19.375 12.922 1 97.25 389 PRO B CA 1
ATOM 7728 C C . PRO B 1 389 ? 13.188 20.578 13.781 1 97.25 389 PRO B C 1
ATOM 7730 O O . PRO B 1 389 ? 12.945 20.578 14.984 1 97.25 389 PRO B O 1
ATOM 7733 N N . GLY B 1 390 ? 13.828 21.625 13.242 1 95.94 390 GLY B N 1
ATOM 7734 C CA . GLY B 1 390 ? 14.062 22.875 13.961 1 95.94 390 GLY B CA 1
ATOM 7735 C C . GLY B 1 390 ? 15.398 22.906 14.672 1 95.94 390 GLY B C 1
ATOM 7736 O O . GLY B 1 390 ? 16.281 22.094 14.383 1 95.94 390 GLY B O 1
ATOM 7737 N N . PHE B 1 391 ? 15.578 23.875 15.547 1 96 391 PHE B N 1
ATOM 7738 C CA . PHE B 1 391 ? 16.844 24.234 16.188 1 96 391 PHE B CA 1
ATOM 7739 C C . PHE B 1 391 ? 17.422 23.031 16.938 1 96 391 PHE B C 1
ATOM 7741 O O . PHE B 1 391 ? 18.625 22.812 16.906 1 96 391 PHE B O 1
ATOM 7748 N N . PHE B 1 392 ? 16.594 22.234 17.578 1 97.88 392 PHE B N 1
ATOM 7749 C CA . PHE B 1 392 ? 17.047 21.109 18.375 1 97.88 392 PHE B CA 1
ATOM 7750 C C . PHE B 1 392 ? 16.875 19.797 17.609 1 97.88 392 PHE B C 1
ATOM 7752 O O . PHE B 1 392 ? 16.891 18.719 18.203 1 97.88 392 PHE B O 1
ATOM 7759 N N . GLY B 1 393 ? 16.609 19.969 16.312 1 98.44 393 GLY B N 1
ATOM 7760 C CA . GLY B 1 393 ? 16.312 18.812 15.461 1 98.44 393 GLY B CA 1
ATOM 7761 C C . GLY B 1 393 ? 17.406 17.766 15.492 1 98.44 393 GLY B C 1
ATOM 7762 O O . GLY B 1 393 ? 17.125 16.578 15.641 1 98.44 393 GLY B O 1
ATOM 7763 N N . ALA B 1 394 ? 18.641 18.172 15.367 1 98.81 394 ALA B N 1
ATOM 7764 C CA . ALA B 1 394 ? 19.766 17.234 15.336 1 98.81 394 ALA B CA 1
ATOM 7765 C C . ALA B 1 394 ? 19.859 16.438 16.625 1 98.81 394 ALA B C 1
ATOM 7767 O O . ALA B 1 394 ? 20.031 15.219 16.609 1 98.81 394 ALA B O 1
ATOM 7768 N N . GLN B 1 395 ? 19.75 17.109 17.734 1 98.75 395 GLN B N 1
ATOM 7769 C CA . GLN B 1 395 ? 19.797 16.422 19.031 1 98.75 395 GLN B CA 1
ATOM 7770 C C . GLN B 1 395 ? 18.656 15.43 19.172 1 98.75 395 GLN B C 1
ATOM 7772 O O . GLN B 1 395 ? 18.844 14.312 19.641 1 98.75 395 GLN B O 1
ATOM 7777 N N . ALA B 1 396 ? 17.469 15.859 18.828 1 98.88 396 ALA B N 1
ATOM 7778 C CA . ALA B 1 396 ? 16.297 14.992 18.922 1 98.88 396 ALA B CA 1
ATOM 7779 C C . ALA B 1 396 ? 16.484 13.727 18.078 1 98.88 396 ALA B C 1
ATOM 7781 O O . ALA B 1 396 ? 16.172 12.625 18.531 1 98.88 396 ALA B O 1
ATOM 7782 N N . VAL B 1 397 ? 16.922 13.891 16.859 1 98.94 397 VAL B N 1
ATOM 7783 C CA . VAL B 1 397 ? 17.172 12.75 15.977 1 98.94 397 VAL B CA 1
ATOM 7784 C C . VAL B 1 397 ? 18.188 11.805 16.625 1 98.94 397 VAL B C 1
ATOM 7786 O O . VAL B 1 397 ? 17.984 10.594 16.641 1 98.94 397 VAL B O 1
ATOM 7789 N N . SER B 1 398 ? 19.281 12.383 17.125 1 98.94 398 SER B N 1
ATOM 7790 C CA . SER B 1 398 ? 20.281 11.578 17.797 1 98.94 398 SER B CA 1
ATOM 7791 C C . SER B 1 398 ? 19.672 10.797 18.969 1 98.94 398 SER B C 1
ATOM 7793 O O . SER B 1 398 ? 19.953 9.609 19.125 1 98.94 398 SER B O 1
ATOM 7795 N N . ASP B 1 399 ? 18.891 11.492 19.781 1 98.88 399 ASP B N 1
ATOM 7796 C CA . ASP B 1 399 ? 18.25 10.852 20.922 1 98.88 399 ASP B CA 1
ATOM 7797 C C . ASP B 1 399 ? 17.406 9.648 20.484 1 98.88 399 ASP B C 1
ATOM 7799 O O . ASP B 1 399 ? 17.422 8.602 21.141 1 98.88 399 ASP B O 1
ATOM 7803 N N . VAL B 1 400 ? 16.672 9.758 19.406 1 98.81 400 VAL B N 1
ATOM 7804 C CA . VAL B 1 400 ? 15.828 8.672 18.922 1 98.81 400 VAL B CA 1
ATOM 7805 C C . VAL B 1 400 ? 16.703 7.566 18.344 1 98.81 400 VAL B C 1
ATOM 7807 O O . VAL B 1 400 ? 16.469 6.383 18.594 1 98.81 400 VAL B O 1
ATOM 7810 N N . LEU B 1 401 ? 17.719 7.926 17.578 1 98.88 401 LEU B N 1
ATOM 7811 C CA . LEU B 1 401 ? 18.578 6.938 16.938 1 98.88 401 LEU B CA 1
ATOM 7812 C C . LEU B 1 401 ? 19.203 6.008 17.984 1 98.88 401 LEU B C 1
ATOM 7814 O O . LEU B 1 401 ? 19.328 4.805 17.75 1 98.88 401 LEU B O 1
ATOM 7818 N N . PHE B 1 402 ? 19.562 6.559 19.141 1 98.69 402 PHE B N 1
ATOM 7819 C CA . PHE B 1 402 ? 20.297 5.773 20.125 1 98.69 402 PHE B CA 1
ATOM 7820 C C . PHE B 1 402 ? 19.359 5.266 21.219 1 98.69 402 PHE B C 1
ATOM 7822 O O . PHE B 1 402 ? 19.797 4.566 22.141 1 98.69 402 PHE B O 1
ATOM 7829 N N . GLY B 1 403 ? 18.078 5.609 21.203 1 98.19 403 GLY B N 1
ATOM 7830 C CA . GLY B 1 403 ? 17.094 5.07 22.125 1 98.19 403 GLY B CA 1
ATOM 7831 C C . GLY B 1 403 ? 16.969 5.883 23.391 1 98.19 403 GLY B C 1
ATOM 7832 O O . GLY B 1 403 ? 16.281 5.469 24.344 1 98.19 403 GLY B O 1
ATOM 7833 N N . ASP B 1 404 ? 17.641 7.039 23.422 1 98.06 404 ASP B N 1
ATOM 7834 C CA . ASP B 1 404 ? 17.469 7.941 24.562 1 98.06 404 ASP B CA 1
ATOM 7835 C C . ASP B 1 404 ? 16.062 8.523 24.578 1 98.06 404 ASP B C 1
ATOM 7837 O O . ASP B 1 404 ? 15.586 8.977 25.625 1 98.06 404 ASP B O 1
ATOM 7841 N N . ALA B 1 405 ? 15.477 8.578 23.484 1 98.31 405 ALA B N 1
ATOM 7842 C CA . ALA B 1 405 ? 14.055 8.867 23.328 1 98.31 405 ALA B CA 1
ATOM 7843 C C . ALA B 1 405 ? 13.367 7.816 22.469 1 98.31 405 ALA B C 1
ATOM 7845 O O . ALA B 1 405 ? 13.961 7.312 21.516 1 98.31 405 ALA B O 1
ATOM 7846 N N . VAL B 1 406 ? 12.125 7.5 22.812 1 98.56 406 VAL B N 1
ATOM 7847 C CA . VAL B 1 406 ? 11.328 6.543 22.047 1 98.56 406 VAL B CA 1
ATOM 7848 C C . VAL B 1 406 ? 10.477 7.285 21.016 1 98.56 406 VAL B C 1
ATOM 7850 O O . VAL B 1 406 ? 9.727 8.195 21.359 1 98.56 406 VAL B O 1
ATOM 7853 N N . PRO B 1 407 ? 10.648 6.961 19.734 1 98.56 407 PRO B N 1
ATOM 7854 C CA . PRO B 1 407 ? 9.828 7.652 18.734 1 98.56 407 PRO B CA 1
ATOM 7855 C C . PRO B 1 407 ? 8.328 7.469 18.984 1 98.56 407 PRO B C 1
ATOM 7857 O O . PRO B 1 407 ? 7.887 6.371 19.328 1 98.56 407 PRO B O 1
ATOM 7860 N N . SER B 1 408 ? 7.602 8.508 18.797 1 98.25 408 SER B N 1
ATOM 7861 C CA . SER B 1 408 ? 6.168 8.484 19.078 1 98.25 408 SER B CA 1
ATOM 7862 C C . SER B 1 408 ? 5.402 9.367 18.094 1 98.25 408 SER B C 1
ATOM 7864 O O . SER B 1 408 ? 4.191 9.562 18.25 1 98.25 408 SER B O 1
ATOM 7866 N N . GLY B 1 409 ? 6.09 10.023 17.172 1 98.38 409 GLY B N 1
ATOM 7867 C CA . GLY B 1 409 ? 5.422 10.828 16.172 1 98.38 409 GLY B CA 1
ATOM 7868 C C . GLY B 1 409 ? 4.539 10.016 15.242 1 98.38 409 GLY B C 1
ATOM 7869 O O . GLY B 1 409 ? 4.777 8.82 15.039 1 98.38 409 GLY B O 1
ATOM 7870 N N . LYS B 1 410 ? 3.49 10.625 14.727 1 98.5 410 LYS B N 1
ATOM 7871 C CA . LYS B 1 410 ? 2.582 10.055 13.734 1 98.5 410 LYS B CA 1
ATOM 7872 C C . LYS B 1 410 ? 2.512 10.922 12.484 1 98.5 410 LYS B C 1
ATOM 7874 O O . LYS B 1 410 ? 2.502 12.148 12.57 1 98.5 410 LYS B O 1
ATOM 7879 N N . LEU B 1 411 ? 2.436 10.281 11.344 1 98.5 411 LEU B N 1
ATOM 7880 C CA . LEU B 1 411 ? 2.338 11.039 10.102 1 98.5 411 LEU B CA 1
ATOM 7881 C C . LEU B 1 411 ? 1.073 11.891 10.086 1 98.5 411 LEU B C 1
ATOM 7883 O O . LEU B 1 411 ? -0.038 11.367 10.18 1 98.5 411 LEU B O 1
ATOM 7887 N N . PRO B 1 412 ? 1.242 13.141 9.938 1 97.81 412 PRO B N 1
ATOM 7888 C CA . PRO B 1 412 ? 0.067 14.016 9.836 1 97.81 412 PRO B CA 1
ATOM 7889 C C . PRO B 1 412 ? -0.452 14.141 8.406 1 97.81 412 PRO B C 1
ATOM 7891 O O . PRO B 1 412 ? -1.357 14.938 8.141 1 97.81 412 PRO B O 1
ATOM 7894 N N . VAL B 1 413 ? 0.128 13.422 7.457 1 97.94 413 VAL B N 1
ATOM 7895 C CA . VAL B 1 413 ? -0.208 13.445 6.035 1 97.94 413 VAL B CA 1
ATOM 7896 C C . VAL B 1 413 ? -0.059 12.047 5.449 1 97.94 413 VAL B C 1
ATOM 7898 O O . VAL B 1 413 ? 0.677 11.211 5.988 1 97.94 413 VAL B O 1
ATOM 7901 N N . THR B 1 414 ? -0.802 11.805 4.391 1 97.94 414 THR B N 1
ATOM 7902 C CA . THR B 1 414 ? -0.652 10.586 3.604 1 97.94 414 THR B CA 1
ATOM 7903 C C . THR B 1 414 ? 0.586 10.664 2.715 1 97.94 414 THR B C 1
ATOM 7905 O O . THR B 1 414 ? 0.805 11.664 2.033 1 97.94 414 THR B O 1
ATOM 7908 N N . MET B 1 415 ? 1.473 9.664 2.803 1 97.88 415 MET B N 1
ATOM 7909 C CA . MET B 1 415 ? 2.592 9.594 1.868 1 97.88 415 MET B CA 1
ATOM 7910 C C . MET B 1 415 ? 2.203 8.812 0.614 1 97.88 415 MET B C 1
ATOM 7912 O O . MET B 1 415 ? 1.905 7.621 0.685 1 97.88 415 MET B O 1
ATOM 7916 N N . TYR B 1 416 ? 2.256 9.469 -0.533 1 96.75 416 TYR B N 1
ATOM 7917 C CA . TYR B 1 416 ? 1.846 8.898 -1.809 1 96.75 416 TYR B CA 1
ATOM 7918 C C . TYR B 1 416 ? 3.041 8.32 -2.555 1 96.75 416 TYR B C 1
ATOM 7920 O O . TYR B 1 416 ? 4.191 8.633 -2.238 1 96.75 416 TYR B O 1
ATOM 7928 N N . SER B 1 417 ? 2.697 7.445 -3.533 1 93.75 417 SER B N 1
ATOM 7929 C CA . SER B 1 417 ? 3.73 7.043 -4.484 1 93.75 417 SER B CA 1
ATOM 7930 C C . SER B 1 417 ? 4.121 8.195 -5.398 1 93.75 417 SER B C 1
ATOM 7932 O O . SER B 1 417 ? 3.359 9.156 -5.559 1 93.75 417 SER B O 1
ATOM 7934 N N . SER B 1 418 ? 5.297 8.094 -5.973 1 94.62 418 SER B N 1
ATOM 7935 C CA . SER B 1 418 ? 5.848 9.148 -6.816 1 94.62 418 SER B CA 1
ATOM 7936 C C . SER B 1 418 ? 4.906 9.484 -7.969 1 94.62 418 SER B C 1
ATOM 7938 O O . SER B 1 418 ? 4.816 10.641 -8.391 1 94.62 418 SER B O 1
ATOM 7940 N N . ASP B 1 419 ? 4.117 8.531 -8.453 1 92.5 419 ASP B N 1
ATOM 7941 C CA . ASP B 1 419 ? 3.279 8.711 -9.633 1 92.5 419 ASP B CA 1
ATOM 7942 C C . ASP B 1 419 ? 2.031 9.523 -9.305 1 92.5 419 ASP B C 1
ATOM 7944 O O . ASP B 1 419 ? 1.325 9.984 -10.203 1 92.5 419 ASP B O 1
ATOM 7948 N N . TYR B 1 420 ? 1.696 9.734 -8.078 1 94.75 420 TYR B N 1
ATOM 7949 C CA . TYR B 1 420 ? 0.507 10.453 -7.641 1 94.75 420 TYR B CA 1
ATOM 7950 C C . TYR B 1 420 ? 0.445 11.836 -8.281 1 94.75 420 TYR B C 1
ATOM 7952 O O . TYR B 1 420 ? -0.613 12.266 -8.75 1 94.75 420 TYR B O 1
ATOM 7960 N N . ILE B 1 421 ? 1.581 12.523 -8.289 1 91.94 421 ILE B N 1
ATOM 7961 C CA . ILE B 1 421 ? 1.634 13.914 -8.742 1 91.94 421 ILE B CA 1
ATOM 7962 C C . ILE B 1 421 ? 1.261 13.984 -10.227 1 91.94 421 ILE B C 1
ATOM 7964 O O . ILE B 1 421 ? 0.792 15.016 -10.703 1 91.94 421 ILE B O 1
ATOM 7968 N N . HIS B 1 422 ? 1.404 12.898 -10.938 1 91.12 422 HIS B N 1
ATOM 7969 C CA . HIS B 1 422 ? 1.096 12.867 -12.367 1 91.12 422 HIS B CA 1
ATOM 7970 C C . HIS B 1 422 ? -0.359 12.484 -12.609 1 91.12 422 HIS B C 1
ATOM 7972 O O . HIS B 1 422 ? -0.879 12.664 -13.711 1 91.12 422 HIS B O 1
ATOM 7978 N N . LYS B 1 423 ? -0.977 12.008 -11.586 1 90.94 423 LYS B N 1
ATOM 7979 C CA . LYS B 1 423 ? -2.367 11.578 -11.695 1 90.94 423 LYS B CA 1
ATOM 7980 C C . LYS B 1 423 ? -3.32 12.656 -11.188 1 90.94 423 LYS B C 1
ATOM 7982 O O . LYS B 1 423 ? -4.465 12.742 -11.633 1 90.94 423 LYS B O 1
ATOM 7987 N N . VAL B 1 424 ? -2.865 13.422 -10.305 1 92.69 424 VAL B N 1
ATOM 7988 C CA . VAL B 1 424 ? -3.73 14.414 -9.68 1 92.69 424 VAL B CA 1
ATOM 7989 C C . VAL B 1 424 ? -3.824 15.656 -10.562 1 92.69 424 VAL B C 1
ATOM 7991 O O . VAL B 1 424 ? -2.838 16.047 -11.188 1 92.69 424 VAL B O 1
ATOM 7994 N N . ASP B 1 425 ? -5.043 16.281 -10.672 1 93.19 425 ASP B N 1
ATOM 7995 C CA . ASP B 1 425 ? -5.219 17.594 -11.297 1 93.19 425 ASP B CA 1
ATOM 7996 C C . ASP B 1 425 ? -4.832 18.719 -10.336 1 93.19 425 ASP B C 1
ATOM 7998 O O . ASP B 1 425 ? -5.621 19.094 -9.469 1 93.19 425 ASP B O 1
ATOM 8002 N N . MET B 1 426 ? -3.699 19.359 -10.531 1 90.75 426 MET B N 1
ATOM 8003 C CA . MET B 1 426 ? -3.127 20.344 -9.617 1 90.75 426 MET B CA 1
ATOM 8004 C C . MET B 1 426 ? -4.016 21.578 -9.523 1 90.75 426 MET B C 1
ATOM 8006 O O . MET B 1 426 ? -4.035 22.25 -8.492 1 90.75 426 MET B O 1
ATOM 8010 N N . LYS B 1 427 ? -4.789 21.859 -10.508 1 93.38 427 LYS B N 1
ATOM 8011 C CA . LYS B 1 427 ? -5.605 23.062 -10.531 1 93.38 427 LYS B CA 1
ATOM 8012 C C . LYS B 1 427 ? -6.973 22.812 -9.898 1 93.38 427 LYS B C 1
ATOM 8014 O O . LYS B 1 427 ? -7.723 23.766 -9.641 1 93.38 427 LYS B O 1
ATOM 8019 N N . SER B 1 428 ? -7.227 21.547 -9.688 1 95.69 428 SER B N 1
ATOM 8020 C CA . SER B 1 428 ? -8.523 21.219 -9.109 1 95.69 428 SER B CA 1
ATOM 8021 C C . SER B 1 428 ? -8.508 21.375 -7.594 1 95.69 428 SER B C 1
ATOM 8023 O O . SER B 1 428 ? -7.539 20.984 -6.934 1 95.69 428 SER B O 1
ATOM 8025 N N . MET B 1 429 ? -9.594 21.984 -7.066 1 97.06 429 MET B N 1
ATOM 8026 C CA . MET B 1 429 ? -9.742 22.109 -5.621 1 97.06 429 MET B CA 1
ATOM 8027 C C . MET B 1 429 ? -10.578 20.969 -5.059 1 97.06 429 MET B C 1
ATOM 8029 O O . MET B 1 429 ? -10.883 20.938 -3.867 1 97.06 429 MET B O 1
ATOM 8033 N N . SER B 1 430 ? -10.914 20.016 -5.902 1 97.81 430 SER B N 1
ATOM 8034 C CA . SER B 1 430 ? -11.742 18.891 -5.477 1 97.81 430 SER B CA 1
ATOM 8035 C C . SER B 1 430 ? -10.938 17.891 -4.648 1 97.81 430 SER B C 1
ATOM 8037 O O . SER B 1 430 ? -9.891 17.406 -5.09 1 97.81 430 SER B O 1
ATOM 8039 N N . MET B 1 431 ? -11.461 17.578 -3.484 1 97.81 431 MET B N 1
ATOM 8040 C CA . MET B 1 431 ? -10.852 16.531 -2.652 1 97.81 431 MET B CA 1
ATOM 8041 C C . MET B 1 431 ? -11.211 15.148 -3.166 1 97.81 431 MET B C 1
ATOM 8043 O O . MET B 1 431 ? -10.477 14.18 -2.939 1 97.81 431 MET B O 1
ATOM 8047 N N . THR B 1 432 ? -12.297 15.008 -3.947 1 97.38 432 THR B N 1
ATOM 8048 C CA . THR B 1 432 ? -12.875 13.711 -4.273 1 97.38 432 THR B CA 1
ATOM 8049 C C . THR B 1 432 ? -12.5 13.297 -5.691 1 97.38 432 THR B C 1
ATOM 8051 O O . THR B 1 432 ? -12.648 12.125 -6.062 1 97.38 432 THR B O 1
ATOM 8054 N N . LYS B 1 433 ? -12.086 14.234 -6.527 1 96.88 433 LYS B N 1
ATOM 8055 C CA . LYS B 1 433 ? -11.711 13.867 -7.887 1 96.88 433 LYS B CA 1
ATOM 8056 C C . LYS B 1 433 ? -10.625 12.797 -7.887 1 96.88 433 LYS B C 1
ATOM 8058 O O . LYS B 1 433 ? -9.641 12.906 -7.145 1 96.88 433 LYS B O 1
ATOM 8063 N N . TYR B 1 434 ? -10.758 11.719 -8.711 1 93.38 434 TYR B N 1
ATOM 8064 C CA . TYR B 1 434 ? -9.805 10.617 -8.742 1 93.38 434 TYR B CA 1
ATOM 8065 C C . TYR B 1 434 ? -8.398 11.117 -9.047 1 93.38 434 TYR B C 1
ATOM 8067 O O . TYR B 1 434 ? -8.211 11.945 -9.938 1 93.38 434 TYR B O 1
ATOM 8075 N N . PRO B 1 435 ? -7.457 10.602 -8.359 1 94.69 435 PRO B N 1
ATOM 8076 C CA . PRO B 1 435 ? -7.453 9.453 -7.445 1 94.69 435 PRO B CA 1
ATOM 8077 C C . PRO B 1 435 ? -7.836 9.836 -6.016 1 94.69 435 PRO B C 1
ATOM 8079 O O . PRO B 1 435 ? -7.797 8.992 -5.117 1 94.69 435 PRO B O 1
ATOM 8082 N N . GLY B 1 436 ? -8.281 11.07 -5.754 1 96.44 436 GLY B N 1
ATOM 8083 C CA . GLY B 1 436 ? -8.656 11.562 -4.441 1 96.44 436 GLY B CA 1
ATOM 8084 C C . GLY B 1 436 ? -7.492 12.164 -3.674 1 96.44 436 GLY B C 1
ATOM 8085 O O . GLY B 1 436 ? -6.332 11.945 -4.023 1 96.44 436 GLY B O 1
ATOM 8086 N N . ARG B 1 437 ? -7.816 12.969 -2.631 1 96.81 437 ARG B N 1
ATOM 8087 C CA . ARG B 1 437 ? -6.789 13.609 -1.813 1 96.81 437 ARG B CA 1
ATOM 8088 C C . ARG B 1 437 ? -6.949 13.234 -0.343 1 96.81 437 ARG B C 1
ATOM 8090 O O . ARG B 1 437 ? -8.07 13.055 0.138 1 96.81 437 ARG B O 1
ATOM 8097 N N . SER B 1 438 ? -5.766 13.164 0.349 1 97.25 438 SER B N 1
ATOM 8098 C CA . SER B 1 438 ? -5.711 12.836 1.77 1 97.25 438 SER B CA 1
ATOM 8099 C C . SER B 1 438 ? -6.25 11.438 2.035 1 97.25 438 SER B C 1
ATOM 8101 O O . SER B 1 438 ? -6.719 10.758 1.116 1 97.25 438 SER B O 1
ATOM 8103 N N . TYR B 1 439 ? -6.172 10.992 3.275 1 97.56 439 TYR B N 1
ATOM 8104 C CA . TYR B 1 439 ? -6.68 9.68 3.666 1 97.56 439 TYR B CA 1
ATOM 8105 C C . TYR B 1 439 ? -8.195 9.617 3.512 1 97.56 439 TYR B C 1
ATOM 8107 O O . TYR B 1 439 ? -8.766 8.531 3.4 1 97.56 439 TYR B O 1
ATOM 8115 N N . ARG B 1 440 ? -8.844 10.758 3.445 1 97.88 440 ARG B N 1
ATOM 8116 C CA . ARG B 1 440 ? -10.305 10.836 3.459 1 97.88 440 ARG B CA 1
ATOM 8117 C C . ARG B 1 440 ? -10.883 10.414 2.115 1 97.88 440 ARG B C 1
ATOM 8119 O O . ARG B 1 440 ? -12.016 9.922 2.051 1 97.88 440 ARG B O 1
ATOM 8126 N N . TYR B 1 441 ? -10.086 10.594 0.993 1 97.44 441 TYR B N 1
ATOM 8127 C CA . TYR B 1 441 ? -10.727 10.375 -0.299 1 97.44 441 TYR B CA 1
ATOM 8128 C C . TYR B 1 441 ? -9.797 9.617 -1.243 1 97.44 441 TYR B C 1
ATOM 8130 O O . TYR B 1 441 ? -10.195 9.234 -2.344 1 97.44 441 TYR B O 1
ATOM 8138 N N . TYR B 1 442 ? -8.531 9.398 -0.854 1 96.12 442 TYR B N 1
ATOM 8139 C CA . TYR B 1 442 ? -7.582 8.68 -1.697 1 96.12 442 TYR B CA 1
ATOM 8140 C C . TYR B 1 442 ? -8.047 7.246 -1.938 1 96.12 442 TYR B C 1
ATOM 8142 O O . TYR B 1 442 ? -8.352 6.516 -0.99 1 96.12 442 TYR B O 1
ATOM 8150 N N . LYS B 1 443 ? -8.055 6.82 -3.201 1 93.31 443 LYS B N 1
ATOM 8151 C CA . LYS B 1 443 ? -8.695 5.551 -3.535 1 93.31 443 LYS B CA 1
ATOM 8152 C C . LYS B 1 443 ? -7.656 4.469 -3.82 1 93.31 443 LYS B C 1
ATOM 8154 O O . LYS B 1 443 ? -8.008 3.311 -4.047 1 93.31 443 LYS B O 1
ATOM 8159 N N . GLU B 1 444 ? -6.41 4.801 -3.801 1 91.69 444 GLU B N 1
ATOM 8160 C CA . GLU B 1 444 ? -5.348 3.822 -4.012 1 91.69 444 GLU B CA 1
ATOM 8161 C C . GLU B 1 444 ? -4.605 3.529 -2.709 1 91.69 444 GLU B C 1
ATOM 8163 O O . GLU B 1 444 ? -5.078 3.877 -1.626 1 91.69 444 GLU B O 1
ATOM 8168 N N . VAL B 1 445 ? -3.523 2.75 -2.807 1 93.88 445 VAL B N 1
ATOM 8169 C CA . VAL B 1 445 ? -2.799 2.344 -1.607 1 93.88 445 VAL B CA 1
ATOM 8170 C C . VAL B 1 445 ? -1.643 3.307 -1.351 1 93.88 445 VAL B C 1
ATOM 8172 O O . VAL B 1 445 ? -0.802 3.525 -2.227 1 93.88 445 VAL B O 1
ATOM 8175 N N . PRO B 1 446 ? -1.566 3.943 -0.202 1 96.31 446 PRO B N 1
ATOM 8176 C CA . PRO B 1 446 ? -0.454 4.848 0.101 1 96.31 446 PRO B CA 1
ATOM 8177 C C . PRO B 1 446 ? 0.839 4.102 0.427 1 96.31 446 PRO B C 1
ATOM 8179 O O . PRO B 1 446 ? 0.806 2.914 0.756 1 96.31 446 PRO B O 1
ATOM 8182 N N . VAL B 1 447 ? 2.033 4.801 0.306 1 97.31 447 VAL B N 1
ATOM 8183 C CA . VAL B 1 447 ? 3.295 4.25 0.788 1 97.31 447 VAL B CA 1
ATOM 8184 C C . VAL B 1 447 ? 3.246 4.094 2.307 1 97.31 447 VAL B C 1
ATOM 8186 O O . VAL B 1 447 ? 3.529 3.018 2.836 1 97.31 447 VAL B O 1
ATOM 8189 N N . PHE B 1 448 ? 2.879 5.184 3.01 1 97.81 448 PHE B N 1
ATOM 8190 C CA . PHE B 1 448 ? 2.51 5.184 4.422 1 97.81 448 PHE B CA 1
ATOM 8191 C C . PHE B 1 448 ? 1.22 5.965 4.645 1 97.81 448 PHE B C 1
ATOM 8193 O O . PHE B 1 448 ? 1.046 7.055 4.094 1 97.81 448 PHE B O 1
ATOM 8200 N N . PRO B 1 449 ? 0.307 5.441 5.359 1 97.62 449 PRO B N 1
ATOM 8201 C CA . PRO B 1 449 ? -0.981 6.109 5.562 1 97.62 449 PRO B CA 1
ATOM 8202 C C . PRO B 1 449 ? -0.917 7.207 6.621 1 97.62 449 PRO B C 1
ATOM 8204 O O . PRO B 1 449 ? 0.015 7.238 7.43 1 97.62 449 PRO B O 1
ATOM 8207 N N . PHE B 1 450 ? -1.889 8.094 6.586 1 98.38 450 PHE B N 1
ATOM 8208 C CA . PHE B 1 450 ? -2.109 9.055 7.66 1 98.38 450 PHE B CA 1
ATOM 8209 C C . PHE B 1 450 ? -2.139 8.359 9.016 1 98.38 450 PHE B C 1
ATOM 8211 O O . PHE B 1 450 ? -2.756 7.305 9.164 1 98.38 450 PHE B O 1
ATOM 8218 N N . GLY B 1 451 ? -1.358 8.883 9.984 1 98.44 451 GLY B N 1
ATOM 8219 C CA . GLY B 1 451 ? -1.349 8.344 11.336 1 98.44 451 GLY B CA 1
ATOM 8220 C C . GLY B 1 451 ? -0.289 7.281 11.547 1 98.44 451 GLY B C 1
ATOM 8221 O O . GLY B 1 451 ? -0.077 6.824 12.672 1 98.44 451 GLY B O 1
ATOM 8222 N N . TRP B 1 452 ? 0.43 6.93 10.508 1 98.38 452 TRP B N 1
ATOM 8223 C CA . TRP B 1 452 ? 1.468 5.91 10.617 1 98.38 452 TRP B CA 1
ATOM 8224 C C . TRP B 1 452 ? 2.625 6.398 11.477 1 98.38 452 TRP B C 1
ATOM 8226 O O . TRP B 1 452 ? 3.045 7.551 11.367 1 98.38 452 TRP B O 1
ATOM 8236 N N . GLY B 1 453 ? 3.205 5.574 12.273 1 98.62 453 GLY B N 1
ATOM 8237 C CA . GLY B 1 453 ? 4.395 5.789 13.078 1 98.62 453 GLY B CA 1
ATOM 8238 C C . GLY B 1 453 ? 4.684 4.648 14.031 1 98.62 453 GLY B C 1
ATOM 8239 O O . GLY B 1 453 ? 3.84 4.293 14.859 1 98.62 453 GLY B O 1
ATOM 8240 N N . LEU B 1 454 ? 5.867 4.094 13.93 1 97.88 454 LEU B N 1
ATOM 8241 C CA . LEU B 1 454 ? 6.273 2.959 14.758 1 97.88 454 LEU B CA 1
ATOM 8242 C C . LEU B 1 454 ? 6.848 3.432 16.094 1 97.88 454 LEU B C 1
ATOM 8244 O O . LEU B 1 454 ? 7.059 4.629 16.281 1 97.88 454 LEU B O 1
ATOM 8248 N N . SER B 1 455 ? 7.008 2.559 16.984 1 98.06 455 SER B N 1
ATOM 8249 C CA . SER B 1 455 ? 7.629 2.746 18.281 1 98.06 455 SER B CA 1
ATOM 8250 C C . SER B 1 455 ? 8.664 1.659 18.562 1 98.06 455 SER B C 1
ATOM 8252 O O . SER B 1 455 ? 8.727 0.658 17.859 1 98.06 455 SER B O 1
ATOM 8254 N N . TYR B 1 456 ? 9.562 1.845 19.531 1 97.62 456 TYR B N 1
ATOM 8255 C CA . TYR B 1 456 ? 10.508 0.814 19.953 1 97.62 456 TYR B CA 1
ATOM 8256 C C . TYR B 1 456 ? 9.852 -0.195 20.875 1 97.62 456 TYR B C 1
ATOM 8258 O O . TYR B 1 456 ? 10.406 -1.261 21.141 1 97.62 456 TYR B O 1
ATOM 8266 N N . THR B 1 457 ? 8.648 0.154 21.312 1 96.25 457 THR B N 1
ATOM 8267 C CA . THR B 1 457 ? 7.891 -0.779 22.125 1 96.25 457 THR B CA 1
ATOM 8268 C C . THR B 1 457 ? 6.594 -1.185 21.438 1 96.25 457 THR B C 1
ATOM 8270 O O . THR B 1 457 ? 6.215 -0.587 20.422 1 96.25 457 THR B O 1
ATOM 8273 N N . LYS B 1 458 ? 6.027 -2.273 21.844 1 93 458 LYS B N 1
ATOM 8274 C CA . LYS B 1 458 ? 4.824 -2.812 21.219 1 93 458 LYS B CA 1
ATOM 8275 C C . LYS B 1 458 ? 3.572 -2.406 22 1 93 458 LYS B C 1
ATOM 8277 O O . LYS B 1 458 ? 3.447 -2.709 23.188 1 93 458 LYS B O 1
ATOM 8282 N N . PHE B 1 459 ? 2.672 -1.739 21.328 1 95.94 459 PHE B N 1
ATOM 8283 C CA . PHE B 1 459 ? 1.378 -1.406 21.922 1 95.94 459 PHE B CA 1
ATOM 8284 C C . PHE B 1 459 ? 0.271 -2.254 21.297 1 95.94 459 PHE B C 1
ATOM 8286 O O . PHE B 1 459 ? 0.304 -2.555 20.109 1 95.94 459 PHE B O 1
ATOM 8293 N N . THR B 1 460 ? -0.691 -2.652 22.062 1 94.62 460 THR B N 1
ATOM 8294 C CA . THR B 1 460 ? -1.863 -3.367 21.578 1 94.62 460 THR B CA 1
ATOM 8295 C C . THR B 1 460 ? -3.146 -2.66 22 1 94.62 460 THR B C 1
ATOM 8297 O O . THR B 1 460 ? -3.166 -1.951 23.016 1 94.62 460 THR B O 1
ATOM 8300 N N . LEU B 1 461 ? -4.199 -2.727 21.234 1 95.25 461 LEU B N 1
ATOM 8301 C CA . LEU B 1 461 ? -5.539 -2.229 21.531 1 95.25 461 LEU B CA 1
ATOM 8302 C C . LEU B 1 461 ? -6.535 -3.377 21.625 1 95.25 461 LEU B C 1
ATOM 8304 O O . LEU B 1 461 ? -6.527 -4.289 20.797 1 95.25 461 LEU B O 1
ATOM 8308 N N . ALA B 1 462 ? -7.324 -3.326 22.625 1 91.19 462 ALA B N 1
ATOM 8309 C CA . ALA B 1 462 ? -8.414 -4.285 22.797 1 91.19 462 ALA B CA 1
ATOM 8310 C C . ALA B 1 462 ? -9.688 -3.592 23.25 1 91.19 462 ALA B C 1
ATOM 8312 O O . ALA B 1 462 ? -9.641 -2.588 23.969 1 91.19 462 ALA B O 1
ATOM 8313 N N . PRO B 1 463 ? -10.812 -4.078 22.766 1 88.25 463 PRO B N 1
ATOM 8314 C CA . PRO B 1 463 ? -12.055 -3.486 23.281 1 88.25 463 PRO B CA 1
ATOM 8315 C C . PRO B 1 463 ? -12.234 -3.695 24.781 1 88.25 463 PRO B C 1
ATOM 8317 O O . PRO B 1 463 ? -11.875 -4.75 25.312 1 88.25 463 PRO B O 1
ATOM 8320 N N . ASP B 1 464 ? -12.727 -2.619 25.438 1 85.62 464 ASP B N 1
ATOM 8321 C CA . ASP B 1 464 ? -13.039 -2.762 26.859 1 85.62 464 ASP B CA 1
ATOM 8322 C C . ASP B 1 464 ? -14.273 -3.633 27.062 1 85.62 464 ASP B C 1
ATOM 8324 O O . ASP B 1 464 ? -15.344 -3.34 26.531 1 85.62 464 ASP B O 1
ATOM 8328 N N . SER B 1 465 ? -14.055 -4.723 27.672 1 69.5 465 SER B N 1
ATOM 8329 C CA . SER B 1 465 ? -15.156 -5.656 27.906 1 69.5 465 SER B CA 1
ATOM 8330 C C . SER B 1 465 ? -16.203 -5.047 28.828 1 69.5 465 SER B C 1
ATOM 8332 O O . SER B 1 465 ? -17.375 -5.422 28.781 1 69.5 465 SER B O 1
ATOM 8334 N N . ASP B 1 466 ? -15.797 -4.141 29.812 1 58.66 466 ASP B N 1
ATOM 8335 C CA . ASP B 1 466 ? -16.719 -3.561 30.781 1 58.66 466 ASP B CA 1
ATOM 8336 C C . ASP B 1 466 ? -17.641 -2.527 30.109 1 58.66 466 ASP B C 1
ATOM 8338 O O . ASP B 1 466 ? -18.688 -2.184 30.656 1 58.66 466 ASP B O 1
ATOM 8342 N N . SER B 1 467 ? -17.109 -1.788 29.328 1 50.03 467 SER B N 1
ATOM 8343 C CA . SER B 1 467 ? -17.891 -0.735 28.672 1 50.03 467 SER B CA 1
ATOM 8344 C C . SER B 1 467 ? -19.047 -1.316 27.875 1 50.03 467 SER B C 1
ATOM 8346 O O . SER B 1 467 ? -19.891 -0.576 27.359 1 50.03 467 SER B O 1
ATOM 8348 N N . HIS B 1 468 ? -18.812 -2.469 27.375 1 44.56 468 HIS B N 1
ATOM 8349 C CA . HIS B 1 468 ? -19.969 -2.965 26.641 1 44.56 468 HIS B CA 1
ATOM 8350 C C . HIS B 1 468 ? -21.125 -3.268 27.594 1 44.56 468 HIS B C 1
ATOM 8352 O O . HIS B 1 468 ? -21.188 -4.344 28.188 1 44.56 468 HIS B O 1
ATOM 8358 N N . ALA B 1 469 ? -21.562 -2.434 28.516 1 39.03 469 ALA B N 1
ATOM 8359 C CA . ALA B 1 469 ? -22.984 -2.738 28.656 1 39.03 469 ALA B CA 1
ATOM 8360 C C . ALA B 1 469 ? -23.547 -3.322 27.359 1 39.03 469 ALA B C 1
ATOM 8362 O O . ALA B 1 469 ? -24.75 -3.246 27.109 1 39.03 469 ALA B O 1
ATOM 8363 N N . ALA B 1 470 ? -22.719 -3.285 26.375 1 37.94 470 ALA B N 1
ATOM 8364 C CA . ALA B 1 470 ? -23.328 -3.707 25.125 1 37.94 470 ALA B CA 1
ATOM 8365 C C . ALA B 1 470 ? -23.859 -5.137 25.219 1 37.94 470 ALA B C 1
ATOM 8367 O O . ALA B 1 470 ? -23.094 -6.059 25.547 1 37.94 470 ALA B O 1
ATOM 8368 N N . ASP B 1 471 ? -24.766 -5.414 25.734 1 40.59 471 ASP B N 1
ATOM 8369 C CA . ASP B 1 471 ? -25.438 -6.496 25.016 1 40.59 471 ASP B CA 1
ATOM 8370 C C . ASP B 1 471 ? -24.859 -6.672 23.609 1 40.59 471 ASP B C 1
ATOM 8372 O O . ASP B 1 471 ? -24.938 -5.766 22.781 1 40.59 471 ASP B O 1
ATOM 8376 N N . PRO B 1 472 ? -23.703 -7.328 23.5 1 42.56 472 PRO B N 1
ATOM 8377 C CA . PRO B 1 472 ? -23.172 -7.582 22.156 1 42.56 472 PRO B CA 1
ATOM 8378 C C . PRO B 1 472 ? -24.219 -7.41 21.062 1 42.56 472 PRO B C 1
ATOM 8380 O O . PRO B 1 472 ? -23.891 -7.402 19.875 1 42.56 472 PRO B O 1
ATOM 8383 N N . ASP B 1 473 ? -25.453 -7.668 21.469 1 46.31 473 ASP B N 1
ATOM 8384 C CA . ASP B 1 473 ? -26.578 -7.762 20.562 1 46.31 473 ASP B CA 1
ATOM 8385 C C . ASP B 1 473 ? -26.953 -6.391 20 1 46.31 473 ASP B C 1
ATOM 8387 O O . ASP B 1 473 ? -27.812 -6.285 19.125 1 46.31 473 ASP B O 1
ATOM 8391 N N . THR B 1 474 ? -26.5 -5.262 20.719 1 56.31 474 THR B N 1
ATOM 8392 C CA . THR B 1 474 ? -27.172 -4.051 20.266 1 56.31 474 THR B CA 1
ATOM 8393 C C . THR B 1 474 ? -26.156 -3.027 19.766 1 56.31 474 THR B C 1
ATOM 8395 O O . THR B 1 474 ? -25.109 -2.842 20.375 1 56.31 474 THR B O 1
ATOM 8398 N N . SER B 1 475 ? -26.25 -2.709 18.547 1 68.94 475 SER B N 1
ATOM 8399 C CA . SER B 1 475 ? -25.594 -1.509 18.031 1 68.94 475 SER B CA 1
ATOM 8400 C C . SER B 1 475 ? -25.672 -0.363 19.047 1 68.94 475 SER B C 1
ATOM 8402 O O . SER B 1 475 ? -26.641 -0.275 19.797 1 68.94 475 SER B O 1
ATOM 8404 N N . LEU B 1 476 ? -24.578 0.341 19.281 1 87.75 476 LEU B N 1
ATOM 8405 C CA . LEU B 1 476 ? -24.609 1.582 20.062 1 87.75 476 LEU B CA 1
ATOM 8406 C C . LEU B 1 476 ? -25.547 2.598 19.422 1 87.75 476 LEU B C 1
ATOM 8408 O O . LEU B 1 476 ? -25.422 2.906 18.234 1 87.75 476 LEU B O 1
ATOM 8412 N N . ILE B 1 477 ? -26.547 2.963 20.172 1 92.5 477 ILE B N 1
ATOM 8413 C CA . ILE B 1 477 ? -27.547 3.889 19.656 1 92.5 477 ILE B CA 1
ATOM 8414 C C . ILE B 1 477 ? -27.188 5.316 20.047 1 92.5 477 ILE B C 1
ATOM 8416 O O . ILE B 1 477 ? -26.812 5.57 21.203 1 92.5 477 ILE B O 1
ATOM 8420 N N . VAL B 1 478 ? -27.219 6.188 19.094 1 94.5 478 VAL B N 1
ATOM 8421 C CA . VAL B 1 478 ? -27 7.617 19.312 1 94.5 478 VAL B CA 1
ATOM 8422 C C . VAL B 1 478 ? -28.219 8.398 18.828 1 94.5 478 VAL B C 1
ATOM 8424 O O . VAL B 1 478 ? -28.688 8.203 17.703 1 94.5 478 VAL B O 1
ATOM 8427 N N . THR B 1 479 ? -28.812 9.195 19.656 1 94.31 479 THR B N 1
ATOM 8428 C CA . THR B 1 479 ? -29.891 10.125 19.344 1 94.31 479 THR B CA 1
ATOM 8429 C C . THR B 1 479 ? -29.547 11.539 19.812 1 94.31 479 THR B C 1
ATOM 8431 O O . THR B 1 479 ? -28.406 11.797 20.234 1 94.31 479 THR B O 1
ATOM 8434 N N . ARG B 1 480 ? -30.438 12.445 19.656 1 90.94 480 ARG B N 1
ATOM 8435 C CA . ARG B 1 480 ? -30.219 13.805 20.141 1 90.94 480 ARG B CA 1
ATOM 8436 C C . ARG B 1 480 ? -29.984 13.828 21.641 1 90.94 480 ARG B C 1
ATOM 8438 O O . ARG B 1 480 ? -29.203 14.664 22.141 1 90.94 480 ARG B O 1
ATOM 8445 N N . GLU B 1 481 ? -30.562 12.883 22.359 1 92.56 481 GLU B N 1
ATOM 8446 C CA . GLU B 1 481 ? -30.531 12.898 23.828 1 92.56 481 GLU B CA 1
ATOM 8447 C C . GLU B 1 481 ? -29.609 11.82 24.375 1 92.56 481 GLU B C 1
ATOM 8449 O O . GLU B 1 481 ? -29.344 11.773 25.578 1 92.56 481 GLU B O 1
ATOM 8454 N N . LEU B 1 482 ? -29.25 10.969 23.484 1 93.56 482 LEU B N 1
ATOM 8455 C CA . LEU B 1 482 ? -28.469 9.828 23.953 1 93.56 482 LEU B CA 1
ATOM 8456 C C . LEU B 1 482 ? -27.141 9.75 23.219 1 93.56 482 LEU B C 1
ATOM 8458 O O . LEU B 1 482 ? -27.109 9.695 21.984 1 93.56 482 LEU B O 1
ATOM 8462 N N . ASP B 1 483 ? -26.109 9.773 23.953 1 95 483 ASP B N 1
ATOM 8463 C CA . ASP B 1 483 ? -24.766 9.594 23.422 1 95 483 ASP B CA 1
ATOM 8464 C C . ASP B 1 483 ? -24.266 8.164 23.625 1 95 483 ASP B C 1
ATOM 8466 O O . ASP B 1 483 ? -24.828 7.426 24.438 1 95 483 ASP B O 1
ATOM 8470 N N . ALA B 1 484 ? -23.359 7.719 22.859 1 93.25 484 ALA B N 1
ATOM 8471 C CA . ALA B 1 484 ? -22.672 6.449 23.062 1 93.25 484 ALA B CA 1
ATOM 8472 C C . ALA B 1 484 ? -21.219 6.676 23.453 1 93.25 484 ALA B C 1
ATOM 8474 O O . ALA B 1 484 ? -20.625 7.703 23.109 1 93.25 484 ALA B O 1
ATOM 8475 N N . ASN B 1 485 ? -20.672 5.762 24.266 1 94.38 485 ASN B N 1
ATOM 8476 C CA . ASN B 1 485 ? -19.25 5.762 24.578 1 94.38 485 ASN B CA 1
ATOM 8477 C C . ASN B 1 485 ? -18.562 4.508 24.062 1 94.38 485 ASN B C 1
ATOM 8479 O O . ASN B 1 485 ? -19.094 3.402 24.188 1 94.38 485 ASN B O 1
ATOM 8483 N N . VAL B 1 486 ? -17.516 4.668 23.391 1 93.5 486 VAL B N 1
ATOM 8484 C CA . VAL B 1 486 ? -16.672 3.549 22.969 1 93.5 486 VAL B CA 1
ATOM 8485 C C . VAL B 1 486 ? -15.32 3.613 23.672 1 93.5 486 VAL B C 1
ATOM 8487 O O . VAL B 1 486 ? -14.734 4.688 23.812 1 93.5 486 VAL B O 1
ATOM 8490 N N . THR B 1 487 ? -14.875 2.486 24.203 1 94.81 487 THR B N 1
ATOM 8491 C CA . THR B 1 487 ? -13.664 2.439 25.016 1 94.81 487 THR B CA 1
ATOM 8492 C C . THR B 1 487 ? -12.742 1.321 24.547 1 94.81 487 THR B C 1
ATOM 8494 O O . THR B 1 487 ? -13.203 0.224 24.219 1 94.81 487 THR B O 1
ATOM 8497 N N . VAL B 1 488 ? -11.445 1.574 24.484 1 94.88 488 VAL B N 1
ATOM 8498 C CA . VAL B 1 488 ? -10.43 0.56 24.219 1 94.88 488 VAL B CA 1
ATOM 8499 C C . VAL B 1 488 ? -9.406 0.559 25.344 1 94.88 488 VAL B C 1
ATOM 8501 O O . VAL B 1 488 ? -9.219 1.571 26.031 1 94.88 488 VAL B O 1
ATOM 8504 N N . ILE B 1 489 ? -8.828 -0.56 25.562 1 96.38 489 ILE B N 1
ATOM 8505 C CA . ILE B 1 489 ? -7.691 -0.706 26.469 1 96.38 489 ILE B CA 1
ATOM 8506 C C . ILE B 1 489 ? -6.391 -0.691 25.656 1 96.38 489 ILE B C 1
ATOM 8508 O O . ILE B 1 489 ? -6.207 -1.5 24.75 1 96.38 489 ILE B O 1
ATOM 8512 N N . VAL B 1 490 ? -5.566 0.257 25.906 1 97.69 490 VAL B N 1
ATOM 8513 C CA . VAL B 1 490 ? -4.238 0.319 25.312 1 97.69 490 VAL B CA 1
ATOM 8514 C C . VAL B 1 490 ? -3.213 -0.29 26.266 1 97.69 490 VAL B C 1
ATOM 8516 O O . VAL B 1 490 ? -3.127 0.106 27.422 1 97.69 490 VAL B O 1
ATOM 8519 N N . SER B 1 491 ? -2.451 -1.23 25.781 1 97.5 491 SER B N 1
ATOM 8520 C CA . SER B 1 491 ? -1.444 -1.889 26.594 1 97.5 491 SER B CA 1
ATOM 8521 C C . SER B 1 491 ? -0.054 -1.754 25.984 1 97.5 491 SER B C 1
ATOM 8523 O O . SER B 1 491 ? 0.102 -1.827 24.766 1 97.5 491 SER B O 1
ATOM 8525 N N . ASN B 1 492 ? 0.95 -1.497 26.828 1 97.88 492 ASN B N 1
ATOM 8526 C CA . ASN B 1 492 ? 2.346 -1.593 26.422 1 97.88 492 ASN B CA 1
ATOM 8527 C C . ASN B 1 492 ? 2.918 -2.98 26.688 1 97.88 492 ASN B C 1
ATOM 8529 O O . ASN B 1 492 ? 3.309 -3.281 27.828 1 97.88 492 ASN B O 1
ATOM 8533 N N . ASP B 1 493 ? 3.123 -3.723 25.656 1 94.31 493 ASP B N 1
ATOM 8534 C CA . ASP B 1 493 ? 3.576 -5.105 25.766 1 94.31 493 ASP B CA 1
ATOM 8535 C C . ASP B 1 493 ? 5.055 -5.234 25.406 1 94.31 493 ASP B C 1
ATOM 8537 O O . ASP B 1 493 ? 5.539 -6.332 25.141 1 94.31 493 ASP B O 1
ATOM 8541 N N . GLY B 1 494 ? 5.672 -4.133 25.234 1 94.06 494 GLY B N 1
ATOM 8542 C CA . GLY B 1 494 ? 7.09 -4.133 24.891 1 94.06 494 GLY B CA 1
ATOM 8543 C C . GLY B 1 494 ? 7.98 -3.789 26.078 1 94.06 494 GLY B C 1
ATOM 8544 O O . GLY B 1 494 ? 7.641 -4.078 27.219 1 94.06 494 GLY B O 1
ATOM 8545 N N . SER B 1 495 ? 9.172 -3.223 25.812 1 94.38 495 SER B N 1
ATOM 8546 C CA . SER B 1 495 ? 10.203 -3.15 26.844 1 94.38 495 SER B CA 1
ATOM 8547 C C . SER B 1 495 ? 10.586 -1.705 27.141 1 94.38 495 SER B C 1
ATOM 8549 O O . SER B 1 495 ? 11.383 -1.442 28.047 1 94.38 495 SER B O 1
ATOM 8551 N N . PHE B 1 496 ? 9.992 -0.706 26.422 1 96.88 496 PHE B N 1
ATOM 8552 C CA . PHE B 1 496 ? 10.312 0.7 26.625 1 96.88 496 PHE B CA 1
ATOM 8553 C C . PHE B 1 496 ? 9.109 1.468 27.141 1 96.88 496 PHE B C 1
ATOM 8555 O O . PHE B 1 496 ? 7.965 1.107 26.859 1 96.88 496 PHE B O 1
ATOM 8562 N N . VAL B 1 497 ? 9.438 2.488 27.984 1 97.38 497 VAL B N 1
ATOM 8563 C CA . VAL B 1 497 ? 8.398 3.492 28.203 1 97.38 497 VAL B CA 1
ATOM 8564 C C . VAL B 1 497 ? 8.133 4.266 26.922 1 97.38 497 VAL B C 1
ATOM 8566 O O . VAL B 1 497 ? 9.07 4.66 26.219 1 97.38 497 VAL B O 1
ATOM 8569 N N . GLY B 1 498 ? 6.906 4.383 26.547 1 97.25 498 GLY B N 1
ATOM 8570 C CA . GLY B 1 498 ? 6.637 5.062 25.297 1 97.25 498 GLY B CA 1
ATOM 8571 C C . GLY B 1 498 ? 5.242 5.656 25.219 1 97.25 498 GLY B C 1
ATOM 8572 O O . GLY B 1 498 ? 4.395 5.367 26.062 1 97.25 498 GLY B O 1
ATOM 8573 N N . ASP B 1 499 ? 5.086 6.562 24.297 1 97.88 499 ASP B N 1
ATOM 8574 C CA . ASP B 1 499 ? 3.797 7.172 23.984 1 97.88 499 ASP B CA 1
ATOM 8575 C C . ASP B 1 499 ? 3.145 6.496 22.781 1 97.88 499 ASP B C 1
ATOM 8577 O O . ASP B 1 499 ? 3.832 6.086 21.844 1 97.88 499 ASP B O 1
ATOM 8581 N N . GLU B 1 500 ? 1.833 6.32 22.859 1 97.81 500 GLU B N 1
ATOM 8582 C CA . GLU B 1 500 ? 1.025 5.91 21.719 1 97.81 500 GLU B CA 1
ATOM 8583 C C . GLU B 1 500 ? -0.163 6.844 21.516 1 97.81 500 GLU B C 1
ATOM 8585 O O . GLU B 1 500 ? -0.569 7.551 22.438 1 97.81 500 GLU B O 1
ATOM 8590 N N . VAL B 1 501 ? -0.568 6.984 20.297 1 98.44 501 VAL B N 1
ATOM 8591 C CA . VAL B 1 501 ? -1.729 7.801 19.953 1 98.44 501 VAL B CA 1
ATOM 8592 C C . VAL B 1 501 ? -2.863 6.902 19.469 1 98.44 501 VAL B C 1
ATOM 8594 O O . VAL B 1 501 ? -2.662 6.062 18.578 1 98.44 501 VAL B O 1
ATOM 8597 N N . VAL B 1 502 ? -4.039 7 20.062 1 98.44 502 VAL B N 1
ATOM 8598 C CA . VAL B 1 502 ? -5.246 6.344 19.578 1 98.44 502 VAL B CA 1
ATOM 8599 C C . VAL B 1 502 ? -6.07 7.316 18.75 1 98.44 502 VAL B C 1
ATOM 8601 O O . VAL B 1 502 ? -6.52 8.352 19.25 1 98.44 502 VAL B O 1
ATOM 8604 N N . PHE B 1 503 ? -6.191 7 17.5 1 98.62 503 PHE B N 1
ATOM 8605 C CA . PHE B 1 503 ? -7.031 7.781 16.594 1 98.62 503 PHE B CA 1
ATOM 8606 C C . PHE B 1 503 ? -8.461 7.254 16.594 1 98.62 503 PHE B C 1
ATOM 8608 O O . PHE B 1 503 ? -8.68 6.043 16.656 1 98.62 503 PHE B O 1
ATOM 8615 N N . ALA B 1 504 ? -9.414 8.109 16.531 1 98.69 504 ALA B N 1
ATOM 8616 C CA . ALA B 1 504 ? -10.828 7.75 16.406 1 98.69 504 ALA B CA 1
ATOM 8617 C C . ALA B 1 504 ? -11.414 8.281 15.109 1 98.69 504 ALA B C 1
ATOM 8619 O O . ALA B 1 504 ? -11.508 9.5 14.914 1 98.69 504 ALA B O 1
ATOM 8620 N N . PHE B 1 505 ? -11.781 7.398 14.258 1 98.38 505 PHE B N 1
ATOM 8621 C CA . PHE B 1 505 ? -12.398 7.715 12.969 1 98.38 505 PHE B CA 1
ATOM 8622 C C . PHE B 1 505 ? -13.852 7.242 12.938 1 98.38 505 PHE B C 1
ATOM 8624 O O . PHE B 1 505 ? -14.242 6.363 13.703 1 98.38 505 PHE B O 1
ATOM 8631 N N . PHE B 1 506 ? -14.633 7.824 12.086 1 97.62 506 PHE B N 1
ATOM 8632 C CA . PHE B 1 506 ? -15.883 7.184 11.695 1 97.62 506 PHE B CA 1
ATOM 8633 C C . PHE B 1 506 ? -15.93 6.973 10.188 1 97.62 506 PHE B C 1
ATOM 8635 O O . PHE B 1 506 ? -15.234 7.656 9.438 1 97.62 506 PHE B O 1
ATOM 8642 N N . ARG B 1 507 ? -16.672 6.086 9.766 1 95.94 507 ARG B N 1
ATOM 8643 C CA . ARG B 1 507 ? -16.953 5.754 8.367 1 95.94 507 ARG B CA 1
ATOM 8644 C C . ARG B 1 507 ? -18.422 5.422 8.172 1 95.94 507 ARG B C 1
ATOM 8646 O O . ARG B 1 507 ? -18.984 4.621 8.922 1 95.94 507 ARG B O 1
ATOM 8653 N N . PRO B 1 508 ? -19.047 6.074 7.152 1 94.88 508 PRO B N 1
ATOM 8654 C CA . PRO B 1 508 ? -20.438 5.672 6.871 1 94.88 508 PRO B CA 1
ATOM 8655 C C . PRO B 1 508 ? -20.547 4.223 6.398 1 94.88 508 PRO B C 1
ATOM 8657 O O . PRO B 1 508 ? -19.75 3.781 5.562 1 94.88 508 PRO B O 1
ATOM 8660 N N . LEU B 1 509 ? -21.375 3.508 6.996 1 91.75 509 LEU B N 1
ATOM 8661 C CA . LEU B 1 509 ? -21.594 2.111 6.637 1 91.75 509 LEU B CA 1
ATOM 8662 C C . LEU B 1 509 ? -22.828 1.963 5.75 1 91.75 509 LEU B C 1
ATOM 8664 O O . LEU B 1 509 ? -22.719 1.512 4.609 1 91.75 509 LEU B O 1
ATOM 8668 N N . ASN B 1 510 ? -24 2.377 6.25 1 89.12 510 ASN B N 1
ATOM 8669 C CA . ASN B 1 510 ? -25.266 2.416 5.551 1 89.12 510 ASN B CA 1
ATOM 8670 C C . ASN B 1 510 ? -26.031 3.715 5.824 1 89.12 510 ASN B C 1
ATOM 8672 O O . ASN B 1 510 ? -26.891 3.76 6.695 1 89.12 510 ASN B O 1
ATOM 8676 N N . VAL B 1 511 ? -25.625 4.66 5.133 1 90.5 511 VAL B N 1
ATOM 8677 C CA . VAL B 1 511 ? -26.156 6.016 5.238 1 90.5 511 VAL B CA 1
ATOM 8678 C C . VAL B 1 511 ? -26.578 6.52 3.859 1 90.5 511 VAL B C 1
ATOM 8680 O O . VAL B 1 511 ? -25.922 6.234 2.859 1 90.5 511 VAL B O 1
ATOM 8683 N N . SER B 1 512 ? -27.703 7.102 3.768 1 88.94 512 SER B N 1
ATOM 8684 C CA . SER B 1 512 ? -28.172 7.637 2.49 1 88.94 512 SER B CA 1
ATOM 8685 C C . SER B 1 512 ? -27.406 8.898 2.109 1 88.94 512 SER B C 1
ATOM 8687 O O . SER B 1 512 ? -27.906 10.008 2.273 1 88.94 512 SER B O 1
ATOM 8689 N N . LEU B 1 513 ? -26.281 8.625 1.635 1 89.94 513 LEU B N 1
ATOM 8690 C CA . LEU B 1 513 ? -25.422 9.734 1.216 1 89.94 513 LEU B CA 1
ATOM 8691 C C . LEU B 1 513 ? -25.484 9.914 -0.297 1 89.94 513 LEU B C 1
ATOM 8693 O O . LEU B 1 513 ? -25.703 8.961 -1.035 1 89.94 513 LEU B O 1
ATOM 8697 N N . THR B 1 514 ? -25.359 11.148 -0.704 1 87.94 514 THR B N 1
ATOM 8698 C CA . THR B 1 514 ? -25.266 11.453 -2.127 1 87.94 514 THR B CA 1
ATOM 8699 C C . THR B 1 514 ? -24.078 12.383 -2.398 1 87.94 514 THR B C 1
ATOM 8701 O O . THR B 1 514 ? -23.5 12.945 -1.468 1 87.94 514 THR B O 1
ATOM 8704 N N . GLY B 1 515 ? -23.719 12.406 -3.639 1 93.25 515 GLY B N 1
ATOM 8705 C CA . GLY B 1 515 ? -22.688 13.344 -4.066 1 93.25 515 GLY B CA 1
ATOM 8706 C C . GLY B 1 515 ? -21.312 13.039 -3.484 1 93.25 515 GLY B C 1
ATOM 8707 O O . GLY B 1 515 ? -20.922 11.875 -3.404 1 93.25 515 GLY B O 1
ATOM 8708 N N . ASN B 1 516 ? -20.594 14.062 -3.074 1 94.5 516 ASN B N 1
ATOM 8709 C CA . ASN B 1 516 ? -19.203 13.953 -2.627 1 94.5 516 ASN B CA 1
ATOM 8710 C C . ASN B 1 516 ? -19.109 13.227 -1.29 1 94.5 516 ASN B C 1
ATOM 8712 O O . ASN B 1 516 ? -18.156 12.469 -1.059 1 94.5 516 ASN B O 1
ATOM 8716 N N . ALA B 1 517 ? -20.125 13.461 -0.483 1 95.12 517 ALA B N 1
ATOM 8717 C CA . ALA B 1 517 ? -20.109 12.844 0.837 1 95.12 517 ALA B CA 1
ATOM 8718 C C . ALA B 1 517 ? -20.094 11.32 0.724 1 95.12 517 ALA B C 1
ATOM 8720 O O . ALA B 1 517 ? -19.547 10.633 1.592 1 95.12 517 ALA B O 1
ATOM 8721 N N . ALA B 1 518 ? -20.672 10.797 -0.328 1 94.56 518 ALA B N 1
ATOM 8722 C CA . ALA B 1 518 ? -20.766 9.359 -0.534 1 94.56 518 ALA B CA 1
ATOM 8723 C C . ALA B 1 518 ? -19.391 8.766 -0.844 1 94.56 518 ALA B C 1
ATOM 8725 O O . ALA B 1 518 ? -19.203 7.547 -0.793 1 94.56 518 ALA B O 1
ATOM 8726 N N . LEU B 1 519 ? -18.438 9.594 -1.156 1 94.62 519 LEU B N 1
ATOM 8727 C CA . LEU B 1 519 ? -17.125 9.133 -1.572 1 94.62 519 LEU B CA 1
ATOM 8728 C C . LEU B 1 519 ? -16.156 9.109 -0.39 1 94.62 519 LEU B C 1
ATOM 8730 O O . LEU B 1 519 ? -15 8.695 -0.534 1 94.62 519 LEU B O 1
ATOM 8734 N N . LEU B 1 520 ? -16.594 9.461 0.818 1 96.31 520 LEU B N 1
ATOM 8735 C CA . LEU B 1 520 ? -15.742 9.539 2.002 1 96.31 520 LEU B CA 1
ATOM 8736 C C . LEU B 1 520 ? -15.258 8.156 2.41 1 96.31 520 LEU B C 1
ATOM 8738 O O . LEU B 1 520 ? -16.047 7.215 2.508 1 96.31 520 LEU B O 1
ATOM 8742 N N . ASN B 1 521 ? -13.93 8.023 2.604 1 95.75 521 ASN B N 1
ATOM 8743 C CA . ASN B 1 521 ? -13.383 6.785 3.154 1 95.75 521 ASN B CA 1
ATOM 8744 C C . ASN B 1 521 ? -13.633 6.68 4.656 1 95.75 521 ASN B C 1
ATOM 8746 O O . ASN B 1 521 ? -14.211 5.699 5.125 1 95.75 521 ASN B O 1
ATOM 8750 N N . GLU B 1 522 ? -13.18 7.598 5.387 1 96.88 522 GLU B N 1
ATOM 8751 C CA . GLU B 1 522 ? -13.312 7.754 6.832 1 96.88 522 GLU B CA 1
ATOM 8752 C C . GLU B 1 522 ? -12.961 9.172 7.266 1 96.88 522 GLU B C 1
ATOM 8754 O O . GLU B 1 522 ? -12.375 9.938 6.496 1 96.88 522 GLU B O 1
ATOM 8759 N N . GLN B 1 523 ? -13.336 9.547 8.391 1 98.12 523 GLN B N 1
ATOM 8760 C CA . GLN B 1 523 ? -13.094 10.883 8.922 1 98.12 523 GLN B CA 1
ATOM 8761 C C . GLN B 1 523 ? -12.641 10.82 10.383 1 98.12 523 GLN B C 1
ATOM 8763 O O . GLN B 1 523 ? -13.305 10.203 11.219 1 98.12 523 GLN B O 1
ATOM 8768 N N . LEU B 1 524 ? -11.453 11.406 10.688 1 98.69 524 LEU B N 1
ATOM 8769 C CA . LEU B 1 524 ? -10.992 11.555 12.062 1 98.69 524 LEU B CA 1
ATOM 8770 C C . LEU B 1 524 ? -11.914 12.484 12.852 1 98.69 524 LEU B C 1
ATOM 8772 O O . LEU B 1 524 ? -12.234 13.578 12.383 1 98.69 524 LEU B O 1
ATOM 8776 N N . PHE B 1 525 ? -12.375 12.07 14.031 1 98.44 525 PHE B N 1
ATOM 8777 C CA . PHE B 1 525 ? -13.195 12.977 14.82 1 98.44 525 PHE B CA 1
ATOM 8778 C C . PHE B 1 525 ? -12.57 13.242 16.188 1 98.44 525 PHE B C 1
ATOM 8780 O O . PHE B 1 525 ? -12.992 14.148 16.906 1 98.44 525 PHE B O 1
ATOM 8787 N N . ASP B 1 526 ? -11.562 12.445 16.562 1 98.5 526 ASP B N 1
ATOM 8788 C CA . ASP B 1 526 ? -10.852 12.656 17.828 1 98.5 526 ASP B CA 1
ATOM 8789 C C . ASP B 1 526 ? -9.547 11.859 17.859 1 98.5 526 ASP B C 1
ATOM 8791 O O . ASP B 1 526 ? -9.328 10.984 17.016 1 98.5 526 ASP B O 1
ATOM 8795 N N . TYR B 1 527 ? -8.648 12.148 18.719 1 98.44 527 TYR B N 1
ATOM 8796 C CA . TYR B 1 527 ? -7.414 11.414 18.984 1 98.44 527 TYR B CA 1
ATOM 8797 C C . TYR B 1 527 ? -6.91 11.688 20.406 1 98.44 527 TYR B C 1
ATOM 8799 O O . TYR B 1 527 ? -7.141 12.766 20.953 1 98.44 527 TYR B O 1
ATOM 8807 N N . ARG B 1 528 ? -6.223 10.695 21 1 98.06 528 ARG B N 1
ATOM 8808 C CA . ARG B 1 528 ? -5.688 10.797 22.344 1 98.06 528 ARG B CA 1
ATOM 8809 C C . ARG B 1 528 ? -4.289 10.195 22.438 1 98.06 528 ARG B C 1
ATOM 8811 O O . ARG B 1 528 ? -4.031 9.133 21.875 1 98.06 528 ARG B O 1
ATOM 8818 N N . ARG B 1 529 ? -3.43 10.906 23.062 1 97.69 529 ARG B N 1
ATOM 8819 C CA . ARG B 1 529 ? -2.092 10.398 23.359 1 97.69 529 ARG B CA 1
ATOM 8820 C C . ARG B 1 529 ? -2.023 9.797 24.75 1 97.69 529 ARG B C 1
ATOM 8822 O O . ARG B 1 529 ? -2.561 10.367 25.703 1 97.69 529 ARG B O 1
ATOM 8829 N N . VAL B 1 530 ? -1.393 8.633 24.891 1 98 530 VAL B N 1
ATOM 8830 C CA . VAL B 1 530 ? -1.181 8 26.188 1 98 530 VAL B CA 1
ATOM 8831 C C . VAL B 1 530 ? 0.298 7.664 26.375 1 98 530 VAL B C 1
ATOM 8833 O O . VAL B 1 530 ? 0.98 7.316 25.406 1 98 530 VAL B O 1
ATOM 8836 N N . SER B 1 531 ? 0.817 7.82 27.531 1 98.12 531 SER B N 1
ATOM 8837 C CA . SER B 1 531 ? 2.162 7.402 27.922 1 98.12 531 SER B CA 1
ATOM 8838 C C . SER B 1 531 ? 2.119 6.215 28.875 1 98.12 531 SER B C 1
ATOM 8840 O O . SER B 1 531 ? 1.507 6.285 29.938 1 98.12 531 SER B O 1
ATOM 8842 N N . LEU B 1 532 ? 2.777 5.102 28.5 1 98.44 532 LEU B N 1
ATOM 8843 C CA . LEU B 1 532 ? 2.666 3.875 29.281 1 98.44 532 LEU B CA 1
ATOM 8844 C C . LEU B 1 532 ? 4.039 3.258 29.516 1 98.44 532 LEU B C 1
ATOM 8846 O O . LEU B 1 532 ? 4.887 3.254 28.625 1 98.44 532 LEU B O 1
ATOM 8850 N N . ARG B 1 533 ? 4.219 2.758 30.719 1 98.06 533 ARG B N 1
ATOM 8851 C CA . ARG B 1 533 ? 5.355 1.899 31.031 1 98.06 533 ARG B CA 1
ATOM 8852 C C . ARG B 1 533 ? 5.113 0.473 30.547 1 98.06 533 ARG B C 1
ATOM 8854 O O . ARG B 1 533 ? 3.973 0.088 30.281 1 98.06 533 ARG B O 1
ATOM 8861 N N . PRO B 1 534 ? 6.23 -0.312 30.438 1 97.44 534 PRO B N 1
ATOM 8862 C CA . PRO B 1 534 ? 6.027 -1.721 30.094 1 97.44 534 PRO B CA 1
ATOM 8863 C C . PRO B 1 534 ? 5.047 -2.424 31.031 1 97.44 534 PRO B C 1
ATOM 8865 O O . PRO B 1 534 ? 5.094 -2.219 32.25 1 97.44 534 PRO B O 1
ATOM 8868 N N . ALA B 1 535 ? 4.109 -3.174 30.469 1 96.94 535 ALA B N 1
ATOM 8869 C CA . ALA B 1 535 ? 3.119 -3.992 31.172 1 96.94 535 ALA B CA 1
ATOM 8870 C C . ALA B 1 535 ? 2.025 -3.125 31.797 1 96.94 535 ALA B C 1
ATOM 8872 O O . ALA B 1 535 ? 1.241 -3.598 32.625 1 96.94 535 ALA B O 1
ATOM 8873 N N . GLU B 1 536 ? 2.029 -1.869 31.484 1 98.06 536 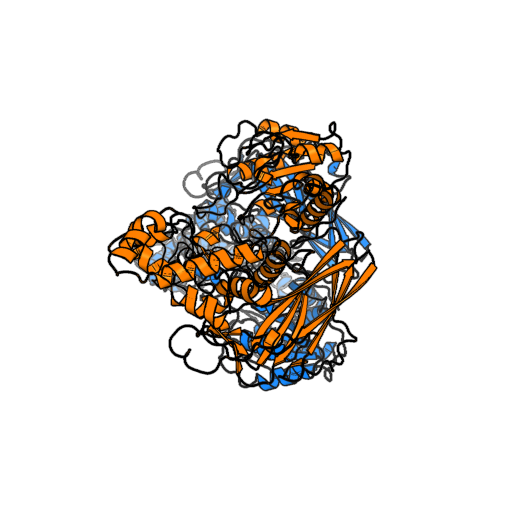GLU B N 1
ATOM 8874 C CA . GLU B 1 536 ? 0.959 -0.979 31.922 1 98.06 536 GLU B CA 1
ATOM 8875 C C . GLU B 1 536 ? -0.135 -0.871 30.859 1 98.06 536 GLU B C 1
ATOM 8877 O O . GLU B 1 536 ? 0.126 -1.055 29.672 1 98.06 536 GLU B O 1
ATOM 8882 N N . ASP B 1 537 ? -1.356 -0.654 31.25 1 97.31 537 ASP B N 1
ATOM 8883 C CA . ASP B 1 537 ? -2.471 -0.426 30.344 1 97.31 537 ASP B CA 1
ATOM 8884 C C . ASP B 1 537 ? -3.26 0.82 30.734 1 97.31 537 ASP B C 1
ATOM 8886 O O . ASP B 1 537 ? -3.082 1.351 31.828 1 97.31 537 ASP B O 1
ATOM 8890 N N . SER B 1 538 ? -3.98 1.394 29.875 1 97.19 538 SER B N 1
ATOM 8891 C CA . SER B 1 538 ? -4.848 2.549 30.078 1 97.19 538 SER B CA 1
ATOM 8892 C C . SER B 1 538 ? -6.121 2.441 29.25 1 97.19 538 SER B C 1
ATOM 8894 O O . SER B 1 538 ? -6.094 1.954 28.125 1 97.19 538 SER B O 1
ATOM 8896 N N . LYS B 1 539 ? -7.23 2.885 29.828 1 96.62 539 LYS B N 1
ATOM 8897 C CA . LYS B 1 539 ? -8.492 2.959 29.094 1 96.62 539 LYS B CA 1
ATOM 8898 C C . LYS B 1 539 ? -8.633 4.297 28.375 1 96.62 539 LYS B C 1
ATOM 8900 O O . LYS B 1 539 ? -8.367 5.352 28.953 1 96.62 539 LYS B O 1
ATOM 8905 N N . VAL B 1 540 ? -8.945 4.254 27.172 1 97.5 540 VAL B N 1
ATOM 8906 C CA . VAL B 1 540 ? -9.219 5.445 26.375 1 97.5 540 VAL B CA 1
ATOM 8907 C C . VAL B 1 540 ? -10.664 5.406 25.875 1 97.5 540 VAL B C 1
ATOM 8909 O O . VAL B 1 540 ? -11.062 4.469 25.172 1 97.5 540 VAL B O 1
ATOM 8912 N N . THR B 1 541 ? -11.461 6.406 26.203 1 96.75 541 THR B N 1
ATOM 8913 C CA . THR B 1 541 ? -12.875 6.449 25.859 1 96.75 541 THR B CA 1
ATOM 8914 C C . THR B 1 541 ? -13.18 7.641 24.953 1 96.75 541 THR B C 1
ATOM 8916 O O . THR B 1 541 ? -12.648 8.734 25.156 1 96.75 541 THR B O 1
ATOM 8919 N N . PHE B 1 542 ? -13.984 7.434 24 1 97.06 542 PHE B N 1
ATOM 8920 C CA . PHE B 1 542 ? -14.484 8.492 23.125 1 97.06 542 PHE B CA 1
ATOM 8921 C C . PHE B 1 542 ? -16 8.555 23.156 1 97.06 542 PHE B C 1
ATOM 8923 O O . PHE B 1 542 ? -16.672 7.52 23.078 1 97.06 542 PHE B O 1
ATOM 8930 N N . ARG B 1 543 ? -16.531 9.703 23.344 1 96.44 543 ARG B N 1
ATOM 8931 C CA . ARG B 1 543 ? -17.969 9.938 23.312 1 96.44 543 ARG B CA 1
ATOM 8932 C C . ARG B 1 543 ? -18.453 10.211 21.906 1 96.44 543 ARG B C 1
ATOM 8934 O O . ARG B 1 543 ? -17.906 11.062 21.203 1 96.44 543 ARG B O 1
ATOM 8941 N N . ILE B 1 544 ? -19.469 9.492 21.516 1 96.69 544 ILE B N 1
ATOM 8942 C CA . ILE B 1 544 ? -20.078 9.656 20.203 1 96.69 544 ILE B CA 1
ATOM 8943 C C . ILE B 1 544 ? -21.438 10.32 20.328 1 96.69 544 ILE B C 1
ATOM 8945 O O . ILE B 1 544 ? -22.359 9.742 20.922 1 96.69 544 ILE B O 1
ATOM 8949 N N . GLN B 1 545 ? -21.516 11.484 19.828 1 96.5 545 GLN B N 1
ATOM 8950 C CA . GLN B 1 545 ? -22.766 12.227 19.688 1 96.5 545 GLN B CA 1
ATOM 8951 C C . GLN B 1 545 ? -23.219 12.297 18.234 1 96.5 545 GLN B C 1
ATOM 8953 O O . GLN B 1 545 ? -22.438 11.992 17.328 1 96.5 545 GLN B O 1
ATOM 8958 N N . GLN B 1 546 ? -24.438 12.711 18.016 1 94.94 546 GLN B N 1
ATOM 8959 C CA . GLN B 1 546 ? -24.891 12.883 16.641 1 94.94 546 GLN B CA 1
ATOM 8960 C C . GLN B 1 546 ? -23.938 13.797 15.852 1 94.94 546 GLN B C 1
ATOM 8962 O O . GLN B 1 546 ? -23.609 13.508 14.703 1 94.94 546 GLN B O 1
ATOM 8967 N N . ARG B 1 547 ? -23.516 14.852 16.5 1 94.88 547 ARG B N 1
ATOM 8968 C CA . ARG B 1 547 ? -22.672 15.836 15.836 1 94.88 547 ARG B CA 1
ATOM 8969 C C . ARG B 1 547 ? -21.297 15.25 15.547 1 94.88 547 ARG B C 1
ATOM 8971 O O . ARG B 1 547 ? -20.578 15.75 14.672 1 94.88 547 ARG B O 1
ATOM 8978 N N . THR B 1 548 ? -20.906 14.227 16.297 1 96.31 548 THR B N 1
ATOM 8979 C CA . THR B 1 548 ? -19.609 13.602 16.094 1 96.31 548 THR B CA 1
ATOM 8980 C C . THR B 1 548 ? -19.5 13.023 14.695 1 96.31 548 THR B C 1
ATOM 8982 O O . THR B 1 548 ? -18.422 13.07 14.078 1 96.31 548 THR B O 1
ATOM 8985 N N . VAL B 1 549 ? -20.609 12.461 14.141 1 96.06 549 VAL B N 1
ATOM 8986 C CA . VAL B 1 549 ? -20.578 11.781 12.852 1 96.06 549 VAL B CA 1
ATOM 8987 C C . VAL B 1 549 ? -21.281 12.625 11.797 1 96.06 549 VAL B C 1
ATOM 8989 O O . VAL B 1 549 ? -21.688 12.109 10.742 1 96.06 549 VAL B O 1
ATOM 8992 N N . ALA B 1 550 ? -21.531 13.93 12.148 1 96.12 550 ALA B N 1
ATOM 8993 C CA . ALA B 1 550 ? -22.125 14.82 11.156 1 96.12 550 ALA B CA 1
ATOM 8994 C C . ALA B 1 550 ? -21.203 14.984 9.945 1 96.12 550 ALA B C 1
ATOM 8996 O O . ALA B 1 550 ? -19.984 14.938 10.078 1 96.12 550 ALA B O 1
ATOM 8997 N N . MET B 1 551 ? -21.797 15.102 8.781 1 97 551 MET B N 1
ATOM 8998 C CA . MET B 1 551 ? -21.062 15.273 7.539 1 97 551 MET B CA 1
ATOM 8999 C C . MET B 1 551 ? -21.578 16.469 6.758 1 97 551 MET B C 1
ATOM 9001 O O . MET B 1 551 ? -22.578 17.078 7.137 1 97 551 MET B O 1
ATOM 9005 N N . VAL B 1 552 ? -20.828 16.812 5.734 1 97.12 552 VAL B N 1
ATOM 9006 C CA . VAL B 1 552 ? -21.188 17.969 4.914 1 97.12 552 VAL B CA 1
ATOM 9007 C C . VAL B 1 552 ? -21.938 17.5 3.67 1 97.12 552 VAL B C 1
ATOM 9009 O O . VAL B 1 552 ? -21.562 16.5 3.047 1 97.12 552 VAL B O 1
ATOM 9012 N N . ASP B 1 553 ? -23.047 18.109 3.346 1 95.88 553 ASP B N 1
ATOM 9013 C CA . ASP B 1 553 ? -23.75 17.797 2.107 1 95.88 553 ASP B CA 1
ATOM 9014 C C . ASP B 1 553 ? -23.25 18.656 0.953 1 95.88 553 ASP B C 1
ATOM 9016 O O . ASP B 1 553 ? -22.328 19.453 1.124 1 95.88 553 ASP B O 1
ATOM 9020 N N . ASP B 1 554 ? -23.797 18.5 -0.221 1 95.19 554 ASP B N 1
ATOM 9021 C CA . ASP B 1 554 ? -23.281 19.172 -1.419 1 95.19 554 ASP B CA 1
ATOM 9022 C C . ASP B 1 554 ? -23.547 20.672 -1.366 1 95.19 554 ASP B C 1
ATOM 9024 O O . ASP B 1 554 ? -22.953 21.438 -2.119 1 95.19 554 ASP B O 1
ATOM 9028 N N . MET B 1 555 ? -24.453 21.094 -0.483 1 95 555 MET B N 1
ATOM 9029 C CA . MET B 1 555 ? -24.734 22.516 -0.315 1 95 555 MET B CA 1
ATOM 9030 C C . MET B 1 555 ? -23.828 23.125 0.738 1 95 555 MET B C 1
ATOM 9032 O O . MET B 1 555 ? -23.906 24.328 0.996 1 95 555 MET B O 1
ATOM 9036 N N . GLY B 1 556 ? -22.953 22.359 1.371 1 96.19 556 GLY B N 1
ATOM 9037 C CA . GLY B 1 556 ? -21.984 22.844 2.346 1 96.19 556 GLY B CA 1
ATOM 9038 C C . GLY B 1 556 ? -22.531 22.844 3.766 1 96.19 556 GLY B C 1
ATOM 9039 O O . GLY B 1 556 ? -21.859 23.312 4.688 1 96.19 556 GLY B O 1
ATOM 9040 N N . ASN B 1 557 ? -23.734 22.297 3.963 1 95.88 557 ASN B N 1
ATOM 9041 C CA . ASN B 1 557 ? -24.312 22.234 5.297 1 95.88 557 ASN B CA 1
ATOM 9042 C C . ASN B 1 557 ? -23.766 21.062 6.102 1 95.88 557 ASN B C 1
ATOM 9044 O O . ASN B 1 557 ? -23.484 20 5.547 1 95.88 557 ASN B O 1
ATOM 9048 N N . HIS B 1 558 ? -23.578 21.312 7.355 1 95.56 558 HIS B N 1
ATOM 9049 C CA . HIS B 1 558 ? -23.312 20.203 8.266 1 95.56 558 HIS B CA 1
ATOM 9050 C C . HIS B 1 558 ? -24.609 19.484 8.641 1 95.56 558 HIS B C 1
ATOM 9052 O O . HIS B 1 558 ? -25.531 20.109 9.164 1 95.56 558 HIS B O 1
ATOM 9058 N N . VAL B 1 559 ? -24.578 18.234 8.383 1 95.94 559 VAL B N 1
ATOM 9059 C CA . VAL B 1 559 ? -25.844 17.516 8.43 1 95.94 559 VAL B CA 1
ATOM 9060 C C . VAL B 1 559 ? -25.672 16.219 9.211 1 95.94 559 VAL B C 1
ATOM 9062 O O . VAL B 1 559 ? -24.625 15.555 9.109 1 95.94 559 VAL B O 1
ATOM 9065 N N . ILE B 1 560 ? -26.641 15.945 10.039 1 95.44 560 ILE B N 1
ATOM 9066 C CA . ILE B 1 560 ? -26.766 14.617 10.641 1 95.44 560 ILE B CA 1
ATOM 9067 C C . ILE B 1 560 ? -27.5 13.688 9.68 1 95.44 560 ILE B C 1
ATOM 9069 O O . ILE B 1 560 ? -28.656 13.93 9.328 1 95.44 560 ILE B O 1
ATOM 9073 N N . TYR B 1 561 ? -26.844 12.688 9.164 1 95.62 561 TYR B N 1
ATOM 9074 C CA . TYR B 1 561 ? -27.453 11.625 8.375 1 95.62 561 TYR B CA 1
ATOM 9075 C C . TYR B 1 561 ? -27.781 10.414 9.242 1 95.62 561 TYR B C 1
ATOM 9077 O O . TYR B 1 561 ? -26.891 9.812 9.844 1 95.62 561 TYR B O 1
ATOM 9085 N N . PRO B 1 562 ? -29.062 10.188 9.367 1 95.38 562 PRO B N 1
ATOM 9086 C CA . PRO B 1 562 ? -29.375 8.969 10.125 1 95.38 562 PRO B CA 1
ATOM 9087 C C . PRO B 1 562 ? -28.844 7.703 9.461 1 95.38 562 PRO B C 1
ATOM 9089 O O . PRO B 1 562 ? -28.75 7.645 8.227 1 95.38 562 PRO B O 1
ATOM 9092 N N . GLY B 1 563 ? -28.547 6.766 10.258 1 94.5 563 GLY B N 1
ATOM 9093 C CA . GLY B 1 563 ? -28.078 5.492 9.727 1 94.5 563 GLY B CA 1
ATOM 9094 C C . GLY B 1 563 ? -26.969 4.867 10.562 1 94.5 563 GLY B C 1
ATOM 9095 O O . GLY B 1 563 ? -26.875 5.133 11.758 1 94.5 563 GLY B O 1
ATOM 9096 N N . PHE B 1 564 ? -26.266 3.936 9.945 1 94.38 564 PHE B N 1
ATOM 9097 C CA . PHE B 1 564 ? -25.25 3.176 10.648 1 94.38 564 PHE B CA 1
ATOM 9098 C C . PHE B 1 564 ? -23.859 3.674 10.281 1 94.38 564 PHE B C 1
ATOM 9100 O O . PHE B 1 564 ? -23.578 3.951 9.109 1 94.38 564 PHE B O 1
ATOM 9107 N N . TYR B 1 565 ? -23.062 3.828 11.258 1 95.44 565 TYR B N 1
ATOM 9108 C CA . TYR B 1 565 ? -21.656 4.223 11.109 1 95.44 565 TYR B CA 1
ATOM 9109 C C . TYR B 1 565 ? -20.734 3.227 11.797 1 95.44 565 TYR B C 1
ATOM 9111 O O . TYR B 1 565 ? -21.125 2.584 12.773 1 95.44 565 TYR B O 1
ATOM 9119 N N . GLU B 1 566 ? -19.578 3.053 11.266 1 94.75 566 GLU B N 1
ATOM 9120 C CA . GLU B 1 566 ? -18.5 2.381 11.984 1 94.75 566 GLU B CA 1
ATOM 9121 C C . GLU B 1 566 ? -17.578 3.391 12.656 1 94.75 566 GLU B C 1
ATOM 9123 O O . GLU B 1 566 ? -17.141 4.363 12.023 1 94.75 566 GLU B O 1
ATOM 9128 N N . VAL B 1 567 ? -17.359 3.199 13.906 1 95.75 567 VAL B N 1
ATOM 9129 C CA . VAL B 1 567 ? -16.344 3.939 14.633 1 95.75 567 VAL B CA 1
ATOM 9130 C C . VAL B 1 567 ? -15.07 3.096 14.742 1 95.75 567 VAL B C 1
ATOM 9132 O O . VAL B 1 567 ? -15.117 1.96 15.219 1 95.75 567 VAL B O 1
ATOM 9135 N N . ILE B 1 568 ? -13.984 3.605 14.289 1 96.12 568 ILE B N 1
ATOM 9136 C CA . ILE B 1 568 ? -12.711 2.893 14.219 1 96.12 568 ILE B CA 1
ATOM 9137 C C . ILE B 1 568 ? -11.727 3.506 15.211 1 96.12 568 ILE B C 1
ATOM 9139 O O . ILE B 1 568 ? -11.398 4.691 15.117 1 96.12 568 ILE B O 1
ATOM 9143 N N . LEU B 1 569 ? -11.305 2.773 16.188 1 96.88 569 LEU B N 1
ATOM 9144 C CA . LEU B 1 569 ? -10.195 3.133 17.062 1 96.88 569 LEU B CA 1
ATOM 9145 C C . LEU B 1 569 ? -8.922 2.391 16.672 1 96.88 569 LEU B C 1
ATOM 9147 O O . LEU B 1 569 ? -8.914 1.159 16.594 1 96.88 569 LEU B O 1
ATOM 9151 N N . THR B 1 570 ? -7.852 3.145 16.344 1 97.25 570 THR B N 1
ATOM 9152 C CA . THR B 1 570 ? -6.641 2.535 15.797 1 97.25 570 THR B CA 1
ATOM 9153 C C . THR B 1 570 ? -5.402 3.318 16.219 1 97.25 570 THR B C 1
ATOM 9155 O O . THR B 1 570 ? -5.504 4.48 16.625 1 97.25 570 THR B O 1
ATOM 9158 N N . ASN B 1 571 ? -4.277 2.66 16.219 1 97.12 571 ASN B N 1
ATOM 9159 C CA . ASN B 1 571 ? -3.035 3.389 16.453 1 97.12 571 ASN B CA 1
ATOM 9160 C C . ASN B 1 571 ? -2.379 3.811 15.133 1 97.12 571 ASN B C 1
ATOM 9162 O O . ASN B 1 571 ? -1.242 4.289 15.133 1 97.12 571 ASN B O 1
ATOM 9166 N N . GLY B 1 572 ? -3.023 3.521 13.984 1 96 572 GLY B N 1
ATOM 9167 C CA . GLY B 1 572 ? -2.561 3.982 12.688 1 96 572 GLY B CA 1
ATOM 9168 C C . GLY B 1 572 ? -1.661 2.984 11.984 1 96 572 GLY B C 1
ATOM 9169 O O . GLY B 1 572 ? -1.353 3.143 10.797 1 96 572 GLY B O 1
ATOM 9170 N N . VAL B 1 573 ? -1.283 1.861 12.633 1 93.56 573 VAL B N 1
ATOM 9171 C CA . VAL B 1 573 ? -0.334 0.908 12.07 1 93.56 573 VAL B CA 1
ATOM 9172 C C . VAL B 1 573 ? -0.973 -0.477 12 1 93.56 573 VAL B C 1
ATOM 9174 O O . VAL B 1 573 ? -1.753 -0.764 11.086 1 93.56 573 VAL B O 1
ATOM 9177 N N . HIS B 1 574 ? -0.94 -1.282 13.18 1 86.25 574 HIS B N 1
ATOM 9178 C CA . HIS B 1 574 ? -1.376 -2.674 13.125 1 86.25 574 HIS B CA 1
ATOM 9179 C C . HIS B 1 574 ? -2.613 -2.893 13.992 1 86.25 574 HIS B C 1
ATOM 9181 O O . HIS B 1 574 ? -3.326 -3.885 13.82 1 86.25 574 HIS B O 1
ATOM 9187 N N . GLU B 1 575 ? -2.867 -1.981 14.906 1 91.44 575 GLU B N 1
ATOM 9188 C CA . GLU B 1 575 ? -3.936 -2.176 15.883 1 91.44 575 GLU B CA 1
ATOM 9189 C C . GLU B 1 575 ? -5.199 -1.424 15.469 1 91.44 575 GLU B C 1
ATOM 9191 O O . GLU B 1 575 ? -5.148 -0.229 15.172 1 91.44 575 GLU B O 1
ATOM 9196 N N . ARG B 1 576 ? -6.352 -2.135 15.555 1 94 576 ARG B N 1
ATOM 9197 C CA . ARG B 1 576 ? -7.633 -1.543 15.18 1 94 576 ARG B CA 1
ATOM 9198 C C . ARG B 1 576 ? -8.789 -2.252 15.883 1 94 576 ARG B C 1
ATOM 9200 O O . ARG B 1 576 ? -8.797 -3.48 15.977 1 94 576 ARG B O 1
ATOM 9207 N N . VAL B 1 577 ? -9.672 -1.484 16.422 1 92.25 577 VAL B N 1
ATOM 9208 C CA . VAL B 1 577 ? -10.93 -1.945 17 1 92.25 577 VAL B CA 1
ATOM 9209 C C . VAL B 1 577 ? -12.094 -1.147 16.406 1 92.25 577 VAL B C 1
ATOM 9211 O O . VAL B 1 577 ? -12 0.073 16.25 1 92.25 577 VAL B O 1
ATOM 9214 N N . THR B 1 578 ? -13.133 -1.83 16.031 1 92.25 578 THR B N 1
ATOM 9215 C CA . THR B 1 578 ? -14.258 -1.138 15.414 1 92.25 578 THR B CA 1
ATOM 9216 C C . THR B 1 578 ? -15.531 -1.324 16.234 1 92.25 578 THR B C 1
ATOM 9218 O O . THR B 1 578 ? -15.688 -2.34 16.922 1 92.25 578 THR B O 1
ATOM 9221 N N . PHE B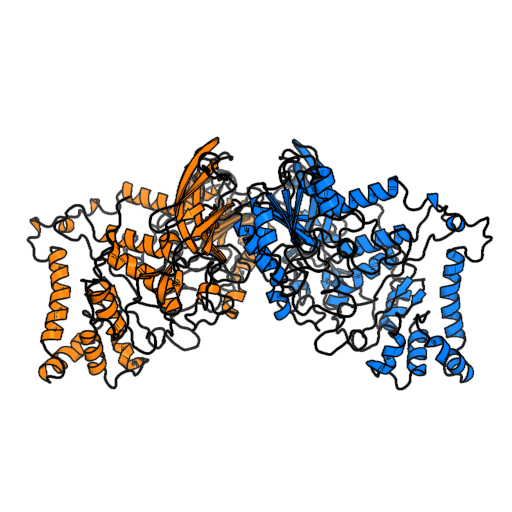 1 579 ? -16.391 -0.332 16.172 1 91.25 579 PHE B N 1
ATOM 9222 C CA . PHE B 1 579 ? -17.719 -0.323 16.75 1 91.25 579 PHE B CA 1
ATOM 9223 C C . PHE B 1 579 ? -18.75 0.153 15.742 1 91.25 579 PHE B C 1
ATOM 9225 O O . PHE B 1 579 ? -18.438 0.937 14.844 1 91.25 579 PHE B O 1
ATOM 9232 N N . VAL B 1 580 ? -19.938 -0.309 15.898 1 93 580 VAL B N 1
ATOM 9233 C CA . VAL B 1 580 ? -21.031 0.177 15.047 1 93 580 VAL B CA 1
ATOM 9234 C C . VAL B 1 580 ? -21.969 1.062 15.867 1 93 580 VAL B C 1
ATOM 9236 O O . VAL B 1 580 ? -22.375 0.688 16.969 1 93 580 VAL B O 1
ATOM 9239 N N . VAL B 1 581 ? -22.25 2.154 15.305 1 93.88 581 VAL B N 1
ATOM 9240 C CA . VAL B 1 581 ? -23.156 3.117 15.93 1 93.88 581 VAL B CA 1
ATOM 9241 C C . VAL B 1 581 ? -24.359 3.371 15.016 1 93.88 581 VAL B C 1
ATOM 9243 O O . VAL B 1 581 ? -24.188 3.553 13.805 1 93.88 581 VAL B O 1
ATOM 9246 N N . HIS B 1 582 ? -25.5 3.301 15.562 1 94.38 582 HIS B N 1
ATOM 9247 C CA . HIS B 1 582 ? -26.734 3.643 14.852 1 94.38 582 HIS B CA 1
ATOM 9248 C C . HIS B 1 582 ? -27.234 5.02 15.258 1 94.38 582 HIS B C 1
ATOM 9250 O O . HIS B 1 582 ? -27.688 5.207 16.391 1 94.38 582 HIS B O 1
ATOM 9256 N N . VAL B 1 583 ? -27.125 5.941 14.367 1 95.19 583 VAL B N 1
ATOM 9257 C CA . VAL B 1 583 ? -27.688 7.27 14.586 1 95.19 583 VAL B CA 1
ATOM 9258 C C . VAL B 1 583 ? -29.172 7.254 14.234 1 95.19 583 VAL B C 1
ATOM 9260 O O . VAL B 1 583 ? -29.547 7.262 13.055 1 95.19 583 VAL B O 1
ATOM 9263 N N . PHE B 1 584 ? -29.875 7.219 15.281 1 91.38 584 PHE B N 1
ATOM 9264 C CA . PHE B 1 584 ? -31.328 7.164 15.125 1 91.38 584 PHE B CA 1
ATOM 9265 C C . PHE B 1 584 ? -31.938 8.555 15.258 1 91.38 584 PHE B C 1
ATOM 9267 O O . PHE B 1 584 ? -32.312 8.977 16.359 1 91.38 584 PHE B O 1
ATOM 9274 N N . SER B 1 585 ? -32 9.211 14.219 1 87.75 585 SER B N 1
ATOM 9275 C CA . SER B 1 585 ? -32.562 10.562 14.133 1 87.75 585 SER B CA 1
ATOM 9276 C C . SER B 1 585 ? -33.062 10.867 12.727 1 87.75 585 SER B C 1
ATOM 9278 O O . SER B 1 585 ? -33.094 9.977 11.867 1 87.75 585 SER B O 1
ATOM 9280 N N . GLU B 1 586 ? -33.625 11.945 12.57 1 87.06 586 GLU B N 1
ATOM 9281 C CA . GLU B 1 586 ? -33.938 12.422 11.227 1 87.06 586 GLU B CA 1
ATOM 9282 C C . GLU B 1 586 ? -32.812 13.25 10.641 1 87.06 586 GLU B C 1
ATOM 9284 O O . GLU B 1 586 ? -31.922 13.695 11.367 1 87.06 586 GLU B O 1
ATOM 9289 N N . TYR B 1 587 ? -32.844 13.172 9.352 1 90.38 587 TYR B N 1
ATOM 9290 C CA . TYR B 1 587 ? -31.953 14.125 8.695 1 90.38 587 TYR B CA 1
ATOM 9291 C C . TYR B 1 587 ? -32.094 15.508 9.312 1 90.38 587 TYR B C 1
ATOM 9293 O O . TYR B 1 587 ? -33.188 15.992 9.523 1 90.38 587 TYR B O 1
ATOM 9301 N N . ASP B 1 588 ? -30.984 16.078 9.766 1 92.25 588 ASP B N 1
ATOM 9302 C CA . ASP B 1 588 ? -31.047 17.359 10.453 1 92.25 588 ASP B CA 1
ATOM 9303 C C . ASP B 1 588 ? -29.844 18.234 10.078 1 92.25 588 ASP B C 1
ATOM 9305 O O . ASP B 1 588 ? -28.688 17.797 10.242 1 92.25 588 ASP B O 1
ATOM 9309 N N . ILE B 1 589 ? -30.109 19.391 9.562 1 93.44 589 ILE B N 1
ATOM 9310 C CA . ILE B 1 589 ? -29.031 20.359 9.32 1 93.44 589 ILE B CA 1
ATOM 9311 C C . ILE B 1 589 ? -28.656 21.031 10.633 1 93.44 589 ILE B C 1
ATOM 9313 O O . ILE B 1 589 ? -29.469 21.734 11.234 1 93.44 589 ILE B O 1
ATOM 9317 N N . ILE B 1 590 ? -27.5 20.828 11.062 1 91.25 590 ILE B N 1
ATOM 9318 C CA . ILE B 1 590 ? -27.109 21.359 12.359 1 91.25 590 ILE B CA 1
ATOM 9319 C C . ILE B 1 590 ? -26.406 22.703 12.18 1 91.25 590 ILE B C 1
ATOM 9321 O O . ILE B 1 590 ? -26.344 23.5 13.117 1 91.25 590 ILE B O 1
ATOM 9325 N N . ASN B 1 591 ? -25.703 22.906 11.102 1 90.12 591 ASN B N 1
ATOM 9326 C CA . ASN B 1 591 ? -25.078 24.172 10.734 1 90.12 591 ASN B CA 1
ATOM 9327 C C . ASN B 1 591 ? -25.172 24.438 9.234 1 90.12 591 ASN B C 1
ATOM 9329 O O . ASN B 1 591 ? -24.719 23.625 8.43 1 90.12 591 ASN B O 1
ATOM 9333 N N . LYS B 1 592 ? -25.844 25.5 8.898 1 91 592 LYS B N 1
ATOM 9334 C CA . LYS B 1 592 ? -25.938 25.875 7.492 1 91 592 LYS B CA 1
ATOM 9335 C C . LYS B 1 592 ? -24.734 26.703 7.059 1 91 592 LYS B C 1
ATOM 9337 O O . LYS B 1 592 ? -24.234 27.531 7.816 1 91 592 LYS B O 1
ATOM 9342 N N . LEU B 1 593 ? -24.281 26.344 5.879 1 88.81 593 LEU B N 1
ATOM 9343 C CA . LEU B 1 593 ? -23.266 27.234 5.309 1 88.81 593 LEU B CA 1
ATOM 9344 C C . LEU B 1 593 ? -23.891 28.531 4.824 1 88.81 593 LEU B C 1
ATOM 9346 O O . LEU B 1 593 ? -24.703 28.531 3.889 1 88.81 593 LEU B O 1
ATOM 9350 N N . LEU B 1 594 ? -23.859 29.531 5.617 1 70.62 594 LEU B N 1
ATOM 9351 C CA . LEU B 1 594 ? -24.5 30.797 5.281 1 70.62 594 LEU B CA 1
ATOM 9352 C C . LEU B 1 594 ? -23.656 31.578 4.281 1 70.62 594 LEU B C 1
ATOM 9354 O O . LEU B 1 594 ? -22.484 31.844 4.531 1 70.62 594 LEU B O 1
ATOM 9358 N N . THR B 1 595 ? -23.844 31.312 2.91 1 57.16 595 THR B N 1
ATOM 9359 C CA . THR B 1 595 ? -23.219 32.281 2.012 1 57.16 595 THR B CA 1
ATOM 9360 C C . THR B 1 595 ? -24.203 33.375 1.598 1 57.16 595 THR B C 1
ATOM 9362 O O . THR B 1 595 ? -23.953 34.531 1.837 1 57.16 595 THR B O 1
ATOM 9365 N N . ASP B 1 596 ? -25 33.312 0.391 1 45.22 596 ASP B N 1
ATOM 9366 C CA . ASP B 1 596 ? -25.703 34.375 -0.295 1 45.22 596 ASP B CA 1
ATOM 9367 C C . ASP B 1 596 ? -26.766 35 0.611 1 45.22 596 ASP B C 1
ATOM 9369 O O . ASP B 1 596 ? -26.469 35.906 1.384 1 45.22 596 ASP B O 1
ATOM 9373 N N . GLN B 1 597 ? -28.266 34.875 0.039 1 41.28 597 GLN B N 1
ATOM 9374 C CA . GLN B 1 597 ? -29.484 35.688 0.127 1 41.28 597 GLN B CA 1
ATOM 9375 C C . GLN B 1 597 ? -30.156 35.531 1.494 1 41.28 597 GLN B C 1
ATOM 9377 O O . GLN B 1 597 ? -31.109 36.25 1.808 1 41.28 597 GLN B O 1
ATOM 9382 N N . GLU B 1 598 ? -30 34.438 2.117 1 41.75 598 GLU B N 1
ATOM 9383 C CA . GLU B 1 598 ? -30.969 34.281 3.201 1 41.75 598 GLU B CA 1
ATOM 9384 C C . GLU B 1 598 ? -30.5 35 4.461 1 41.75 598 GLU B C 1
ATOM 9386 O O . GLU B 1 598 ? -31.062 34.812 5.539 1 41.75 598 GLU B O 1
ATOM 9391 N 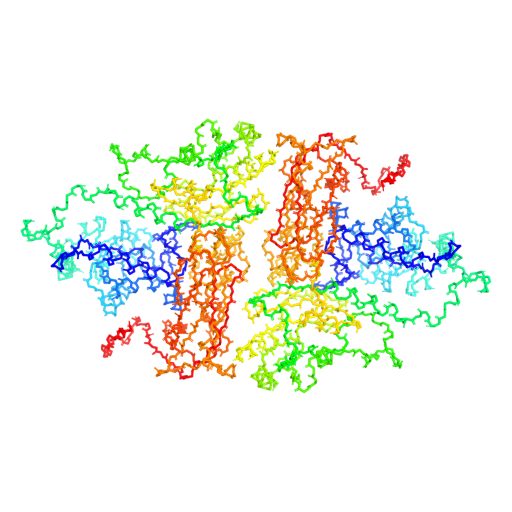N . HIS B 1 599 ? -29.5 35.719 4.473 1 39.53 599 HIS B N 1
ATOM 9392 C CA . HIS B 1 599 ? -29.016 36.344 5.699 1 39.53 599 HIS B CA 1
ATOM 9393 C C . HIS B 1 599 ? -30.078 37.25 6.301 1 39.53 599 HIS B C 1
ATOM 9395 O O . HIS B 1 599 ? -29.797 37.969 7.27 1 39.53 599 HIS B O 1
ATOM 9401 N N . HIS B 1 600 ? -31.25 37.5 5.594 1 34.94 600 HIS B N 1
ATOM 9402 C CA . HIS B 1 600 ? -32.062 38.5 6.305 1 34.94 600 HIS B CA 1
ATOM 9403 C C . HIS B 1 600 ? -32.531 37.969 7.648 1 34.94 600 HIS B C 1
ATOM 9405 O O . HIS B 1 600 ? -33.281 38.625 8.359 1 34.94 600 HIS B O 1
ATOM 9411 N N . GLY B 1 601 ? -32.781 36.531 7.758 1 32.78 601 GLY B N 1
ATOM 9412 C CA . GLY B 1 601 ? -33.531 36.188 8.961 1 32.78 601 GLY B CA 1
ATOM 9413 C C . GLY B 1 601 ? -32.688 36.281 10.219 1 32.78 601 GLY B C 1
ATOM 9414 O O . GLY B 1 601 ? -31.469 36.531 10.156 1 32.78 601 GLY B O 1
ATOM 9415 N N . SER B 1 602 ? -33.219 35.625 11.43 1 33.16 602 SER B N 1
ATOM 9416 C CA . SER B 1 602 ? -32.969 35.781 12.867 1 33.16 602 SER B CA 1
ATOM 9417 C C . SER B 1 602 ? -31.594 35.281 13.258 1 33.16 602 SER B C 1
ATOM 9419 O O . SER B 1 602 ? -31.109 34.281 12.727 1 33.16 602 SER B O 1
ATOM 9421 N N . PRO B 1 603 ? -30.719 35.938 13.945 1 31.38 603 PRO B N 1
ATOM 9422 C CA . PRO B 1 603 ? -29.406 35.594 14.516 1 31.38 603 PRO B CA 1
ATOM 9423 C C . PRO B 1 603 ? -29.391 34.219 15.148 1 31.38 603 PRO B C 1
ATOM 9425 O O . PRO B 1 603 ? -30.266 33.875 15.953 1 31.38 603 PRO B O 1
ATOM 9428 N N . ALA B 1 604 ? -29.016 33.156 14.453 1 34.94 604 ALA B N 1
ATOM 9429 C CA . ALA B 1 604 ? -28.938 31.859 15.156 1 34.94 604 ALA B CA 1
ATOM 9430 C C . ALA B 1 604 ? -28.219 32 16.484 1 34.94 604 ALA B C 1
ATOM 9432 O O . ALA B 1 604 ? -27.203 32.719 16.578 1 34.94 604 ALA B O 1
ATOM 9433 N N . ARG B 1 605 ? -28.766 31.625 17.656 1 33.56 605 ARG B N 1
ATOM 9434 C CA . ARG B 1 605 ? -28.219 31.562 19 1 33.56 605 ARG B CA 1
ATOM 9435 C C . ARG B 1 605 ? -26.922 30.75 19.031 1 33.56 605 ARG B C 1
ATOM 9437 O O . ARG B 1 605 ? -26.859 29.656 18.469 1 33.56 605 ARG B O 1
ATOM 9444 N N . PRO B 1 606 ? -25.797 31.281 19.438 1 29.11 606 PRO B N 1
ATOM 9445 C CA . PRO B 1 606 ? -24.516 30.578 19.578 1 29.11 606 PRO B CA 1
ATOM 9446 C C . PRO B 1 606 ? -24.672 29.203 20.25 1 29.11 606 PRO B C 1
ATOM 9448 O O . PRO B 1 606 ? -25.406 29.078 21.234 1 29.11 606 PRO B O 1
ATOM 9451 N N . ALA B 1 607 ? -24.609 28.141 19.578 1 32.47 607 ALA B N 1
ATOM 9452 C CA . ALA B 1 607 ? -24.594 26.844 20.266 1 32.47 607 ALA B CA 1
ATOM 9453 C C . ALA B 1 607 ? -23.672 26.875 21.469 1 32.47 607 ALA B C 1
ATOM 9455 O O . ALA B 1 607 ? -22.484 27.203 21.359 1 32.47 607 ALA B O 1
ATOM 9456 N N . LEU B 1 608 ? -24.156 26.938 22.703 1 28.59 608 LEU B N 1
ATOM 9457 C CA . LEU B 1 608 ? -23.453 26.75 23.969 1 28.59 608 LEU B CA 1
ATOM 9458 C C . LEU B 1 608 ? -22.609 25.484 23.922 1 28.59 608 LEU B C 1
ATOM 9460 O O . LEU B 1 608 ? -23.109 24.406 23.609 1 28.59 608 LEU B O 1
ATOM 9464 N N . MET B 1 609 ? -21.438 25.578 23.531 1 28.91 609 MET B N 1
ATOM 9465 C CA . MET B 1 609 ? -20.484 24.5 23.812 1 28.91 609 MET B CA 1
ATOM 9466 C C . MET B 1 609 ? -20.766 23.875 25.172 1 28.91 609 MET B C 1
ATOM 9468 O O . MET B 1 609 ? -20.75 24.562 26.203 1 28.91 609 MET B O 1
ATOM 9472 N N . MET B 1 610 ? -21.656 22.906 25.328 1 24.86 610 MET B N 1
ATOM 9473 C CA . MET B 1 610 ? -21.75 22.141 26.578 1 24.86 610 MET B CA 1
ATOM 9474 C C . MET B 1 610 ? -20.359 21.766 27.078 1 24.86 610 MET B C 1
ATOM 9476 O O . MET B 1 610 ? -19.547 21.25 26.312 1 24.86 610 MET B O 1
ATOM 9480 N N . GLU B 1 611 ? -19.906 22.453 28.109 1 23.98 611 GLU B N 1
ATOM 9481 C CA . GLU B 1 611 ? -18.922 22.078 29.125 1 23.98 611 GLU B CA 1
ATOM 9482 C C . GLU B 1 611 ? -19.078 20.594 29.5 1 23.98 611 GLU B C 1
ATOM 9484 O O . GLU B 1 611 ? -20.094 20.203 30.062 1 23.98 611 GLU B O 1
ATOM 9489 N N . SER B 1 612 ? -18.969 19.547 28.672 1 21.69 612 SER B N 1
ATOM 9490 C CA . SER B 1 612 ? -18.562 18.438 29.516 1 21.69 612 SER B CA 1
ATOM 9491 C C . SER B 1 612 ? -17.172 18.672 30.125 1 21.69 612 SER B C 1
ATOM 9493 O O . SER B 1 612 ? -16.312 19.281 29.484 1 21.69 612 SER B O 1
#

Radius of gyration: 34.91 Å; Cα contacts (8 Å, |Δi|>4): 2800; chains: 2; bounding box: 70×122×87 Å

Sequence (1224 aa):
METPSEDPLVNSNYGVAYTKGLQEGKDKRFLQAVATLKHFVAYSFENSEGIDRRAFNAVVSRYDFADSYLPAFRASVVQGKAKGVMCAYNSVNGVPMCANEELNTKLLRRVQGFDGYITSDSGAIGGIFYKRHYTTSLCEAVRLAIVSGTDISSGTEYEKCLAELVTSSRLSEEVVDDALRRTLRLRFELGLFDPIDDQPYWHVRPSEVNTAASKQLSLDLTRKSLVLLQNHDNVLPLTKGKKLAVIGPHAMAKRALLGNYLGQMCHGDYLEVGCVQTMLEAIGAANGLSNTVYARGSGINDTSTADFNNAEAVAREADAVVLCLGIDTSIEREAGDRENIDMPDIQMQLLKRVRRAGRPTVVVLLNGGIVGAEELILHTDGVLEAFYPGFFGAQAVSDVLFGDAVPSGKLPVTMYSSDYIHKVDMKSMSMTKYPGRSYRYYKEVPVFPFGWGLSYTKFTLAPDSDSHAADPDTSLIVTRELDANVTVIVSNDGSFVGDEVVFAFFRPLNVSLTGNAALLNEQLFDYRRVSLRPAEDSKVTFRIQQRTVAMVDDMGNHVIYPGFYEVILTNGVHERVTFVVHVFSEYDIINKLLTDQEHHGSPARPALMMESMETPSEDPLVNSNYGVAYTKGLQEGKDKRFLQAVATLKHFVAYSFENSEGIDRRAFNAVVSRYDFADSYLPAFRASVVQGKAKGVMCAYNSVNGVPMCANEELNTKLLRRVQGFDGYITSDSGAIGGIFYKRHYTTSLCEAVRLAIVSGTDISSGTEYEKCLAELVTSSRLSEEVVDDALRRTLRLRFELGLFDPIDDQPYWHVRPSEVNTAASKQLSLDLTRKSLVLLQNHDNVLPLTKGKKLAVIGPHAMAKRALLGNYLGQMCHGDYLEVGCVQTMLEAIGAANGLSNTVYARGSGINDTSTADFNNAEAVAREADAVVLCLGIDTSIEREAGDRENIDMPDIQMQLLKRVRRAGRPTVVVLLNGGIVGAEELILHTDGVLEAFYPGFFGAQAVSDVLFGDAVPSGKLPVTMYSSDYIHKVDMKSMSMTKYPGRSYRYYKEVPVFPFGWGLSYTKFTLAPDSDSHAADPDTSLIVTRELDANVTVIVSNDGSFVGDEVVFAFFRPLNVSLTGNAALLNEQLFDYRRVSLRPAEDSKVTFRIQQRTVAMVDDMGNHVIYPGFYEVILTNGVHERVTFVVHVFSEYDIINKLLTDQEHHGSPARPALMMES

Organism: Hyaloperonospora arabidopsidis (strain Emoy2) (NCBI:txid559515)

pLDDT: mean 92.59, std 12.69, range [21.69, 98.94]

InterPro domains:
  IPR001764 Glycoside hydrolase, family 3, N-terminal [PF00933] (4-186)
  IPR002772 Glycoside hydrolase family 3 C-terminal domain [PF01915] (226-456)
  IPR013783 Immunoglobulin-like fold [G3DSA:2.60.40.10] (470-587)
  IPR017853 Glycoside hydrolase superfamily [SSF51445] (2-225)
  IPR026891 Fibronectin type III-like domain [PF14310] (520-569)
  IPR026891 Fibronectin type III-like domain [SM01217] (500-573)
  IPR036881 Glycoside hydrolase family 3 C-terminal domain superfamily [G3DSA:3.40.50.1700] (212-457)
  IPR036881 Glycoside hydrolase family 3 C-terminal domain superfamily [SSF52279] (226-459)
  IPR036962 Glycoside hydrolase, family 3, N-terminal domain superfamily [G3DSA:3.20.20.300] (1-200)
  IPR044993 Beta-D-xylosidase [PTHR42721] (2-571)

Solvent-accessible surface area (backbone atoms only — not comparable to full-atom values): 63065 Å² total; per-residue (Å²): 110,93,61,85,37,70,43,41,58,61,32,16,55,48,35,22,52,53,24,37,62,49,22,55,49,91,52,83,88,32,38,63,42,76,35,63,50,72,50,43,60,69,68,81,62,35,29,57,97,90,41,40,29,45,51,35,59,36,54,60,53,45,30,42,36,49,60,54,52,38,42,26,57,51,35,15,36,59,74,21,56,34,40,29,34,24,29,18,44,28,16,52,68,77,36,42,33,41,44,22,34,64,57,49,34,47,31,39,30,64,69,50,58,44,78,40,38,28,28,33,43,72,52,30,56,57,17,35,24,79,55,50,56,75,37,95,37,62,53,53,24,46,50,41,15,44,76,16,46,33,46,38,61,64,44,62,58,51,77,71,25,49,65,58,34,36,77,70,67,75,34,64,64,63,58,56,49,50,31,48,49,39,51,48,50,52,40,50,38,49,36,73,78,46,62,66,93,78,29,73,78,77,62,64,50,74,75,70,54,86,30,72,66,59,50,49,50,53,33,53,53,35,33,45,57,25,20,30,74,43,52,35,66,56,55,60,50,42,72,71,64,48,37,33,16,38,26,23,50,44,21,74,32,37,64,56,30,50,58,73,91,72,66,67,76,25,89,78,56,63,84,34,46,83,76,40,55,19,37,48,57,31,39,18,69,71,29,34,58,90,26,41,45,77,30,49,32,34,55,60,73,53,83,65,62,85,35,41,64,56,26,24,53,46,28,32,72,21,66,29,31,41,34,21,47,56,55,42,68,91,73,46,47,92,76,43,53,73,87,63,32,57,60,39,66,48,45,53,52,44,50,38,50,37,45,56,24,47,39,60,35,31,36,38,34,26,26,78,54,73,50,22,46,70,67,58,60,74,76,41,36,24,33,37,42,42,35,48,42,30,75,48,23,23,50,29,51,33,30,37,45,50,52,78,35,57,34,41,7,52,32,50,44,53,27,45,46,46,63,47,68,78,56,47,63,80,77,55,56,60,45,66,53,70,54,28,42,52,69,34,26,39,74,71,60,54,69,43,49,49,35,26,39,42,54,84,37,44,71,49,53,41,73,38,71,76,68,45,71,45,55,80,67,51,51,41,54,20,29,97,88,34,64,31,71,51,46,32,36,39,31,24,77,32,83,41,64,40,51,48,50,42,38,32,30,38,26,78,51,55,50,94,58,59,74,69,54,57,58,54,58,42,45,72,70,52,71,47,78,47,76,36,45,52,78,31,68,47,80,49,73,47,78,40,41,53,75,62,71,40,42,45,39,69,73,17,25,33,26,34,69,32,33,34,30,36,38,38,41,25,46,44,72,82,40,46,46,77,46,28,35,33,34,61,57,62,74,38,78,78,42,74,56,72,74,84,83,69,71,81,63,79,81,78,75,78,78,72,76,77,81,121,112,94,62,85,38,72,43,41,58,60,31,15,55,47,35,22,53,53,26,36,61,49,22,54,50,92,55,82,87,30,38,63,42,76,35,64,50,71,50,43,61,68,68,84,60,35,28,58,97,92,40,40,28,44,52,34,59,35,53,61,52,45,29,42,37,51,60,54,52,38,42,25,56,50,34,15,36,60,75,21,55,35,40,27,35,24,29,17,43,28,17,52,69,80,36,41,31,42,45,22,34,60,56,48,34,47,30,39,30,64,69,52,58,44,75,40,38,28,28,34,44,73,53,30,57,56,18,33,22,80,56,51,57,75,39,95,36,64,53,52,25,46,51,41,15,45,76,14,46,31,48,39,58,62,46,63,60,51,76,72,26,48,65,57,33,37,75,70,67,75,33,64,63,63,58,58,50,50,32,48,48,40,51,48,52,52,39,50,38,48,37,73,79,47,63,64,91,76,30,74,78,77,61,64,49,74,74,70,53,86,29,71,65,58,51,49,50,53,32,52,53,36,35,46,57,26,19,30,75,42,52,35,68,58,55,61,50,41,72,72,64,47,36,33,16,37,26,23,50,45,22,73,31,36,64,57,30,50,59,74,90,72,64,68,75,26,88,78,54,62,86,33,47,84,76,40,55,18,37,48,57,32,37,18,68,72,29,36,59,91,26,41,46,78,32,49,32,36,57,59,74,55,84,61,63,84,35,41,65,56,26,24,54,44,28,33,74,21,66,28,31,41,36,20,46,58,55,42,68,91,73,47,47,91,76,43,51,74,88,63,33,58,60,39,66,47,45,54,52,45,51,39,50,37,45,58,25,48,38,59,34,31,37,40,35,26,27,79,55,72,51,22,47,68,65,56,60,76,76,43,36,24,32,35,43,43,35,48,41,29,75,47,24,22,49,27,52,33,30,37,46,51,52,77,36,55,34,42,7,53,34,50,44,51,25,46,46,47,65,48,64,78,56,45,62,82,76,55,57,59,46,67,53,70,56,28,42,53,69,35,27,40,72,70,61,53,69,42,48,47,35,28,38,42,54,84,37,43,71,47,55,40,74,38,74,77,69,43,75,44,53,74,63,49,48,41,55,20,28,97,87,34,64,32,72,50,47,33,35,38,33,25,74,33,84,41,64,40,51,49,50,41,38,32,30,38,26,79,52,56,49,93,58,59,74,69,53,57,58,53,58,43,43,73,71,51,71,47,77,47,80,36,45,53,78,32,68,49,80,49,73,48,78,39,41,52,75,62,71,39,42,45,40,72,74,19,25,33,26,34,67,34,32,33,30,36,37,37,39,25,44,45,72,82,39,46,48,76,45,26,34,32,34,62,57,63,75,39,77,78,41,74,56,72,68,83,84,71,70,78,65,78,82,79,75,77,79,74,75,75,80,122

Foldseek 3Di:
DPAPFQFLVVLQVVLLVVLQVQQDDPDNLATLDADEADDPWLQQAADDPHAGQLQFEAEAFLALCLFGICRNVLSNCQNNVGQHYEYGNYHYPLHQRLLALQCQPVCRCPVSVHLHAYEYDACSLVSCCPRHVVDPDSLVSVQSNLQSGHLYYPYCSCVVHVVVCCVVVVHPVVSNVVSVCRHVVNCVNNVVPPDLVPRPSSPPDPCNPPDPVVVVVLLVVLLQAKFWFFAAPNPPQDAAQFAEEEEEQQQFDQQQLAADDDAQDDPDDGPDRVLFDGLQRLLCVRRPVVRYHYFHQDHQADQDRPRLVVLLVSLLVGQEYEYEHEHGVVQPDGSDDHLWQEGRPSSVVSLVSNCVSVHQYEYEYEAQDAHQCLVVVVSHNIYMYSHSSRRCSSNSVSCRNNVVGKHAHFASWFHAHRCVSVFDDSSHSDQQPPCGGTPFQHVDDTPAHGLHGDTSWDKAKDWDPVLCVPPPPDAAEAEQPDKHKTKIKIATAGADWDKFKKWKKKDDDDWPADDRQVRTPIHTQDMDMDTDHHGDMDMDMDIGHQQSPFRQHSQNFTKRTFAKMKMWIARRHPYIDIGIYGYPDDIDGPGGPDGDDPVPDDSPDPPPPPPD/DPAPFQFLVVLQVVLLVVLQVQQDDPDPLATLDADEDDDPWLQQAADDPHAGQLQFEAEAFLALCLFGICRNVLSNCQNNVGQHYEYGNYHYPLHQRLLALLCQPVCRCPVSPHLHAYEYDACSLVSCCPRHVVDPDSLVSVQSNLQSGHLYYPYCSCVVHVVVCCVVVVHPVVSNVVSVCRHVVNCVNNVVPPDLVPHPSSPPDPCNPPDPVVVVVLLVVLLQAKFWFFAAPNPPQDAAQFAEEEEEQQQFDQLQLAADDDAQDDPDDGPDRPLFDGLQRLLCVRRPVVRYHYFHQDHQQDQDRPRLVVLQVSLLVGQEYEYEHEHGVVQPDGSDDHLWQEGRPSSVVSLVSNCVSVHQYEYEYEAQDAHQCLVVVVSHNIYMYSHSSRRCSSNSVSCRNNVVGKHAHFASWFHAHRCVSVFDDSSHSDQQPPCGGTPFHHVDDTPAHGLHGDTSWDKAKDWDPVLCCPPVPDAAEAEQPDKHKTKIKIATAGADWDKFKKWKKKDDDDWPADDRQVRTPIHTQDMDMDTDHHGDMDMDMDIGHQQSPFRQHSQNFTKRTFAKMKMWIARRHPYIDIGIYGYPDDIDGPGGPDGDDPVPDDSPDPPPPPPD

Secondary structure (DSSP, 8-state):
--SS-SSHHHHHHHHHHHHHHHH--S-TTS-S---EEEEETT---SEETTEETTT-EE---HHHIIIIISHHHHHHHHTT---EEEE-SSEETTEEGGG-HIIIIIIIIIIS---SEEEEPTTHHHHHHHTT--SSSHHHHHHHHHHTT--B-SSSHHHHHHHHHHHTTSS-HHHHHHHHHHHHHHHHHTTTTS-GGG-GGGG--GGGTT-HHHHHHHHHHHHHH-EEEEEGGG-PSPPTTS-EEEESTTTT-SGGGG-SS----SSSSTT--TTSPPHHHHHHHHH-GGGEEEE----SS----TTHHHHHHHHHHSSEEEEEEE--TTTSBTTB--S--BPPHHHHHHHHHHHTT---EEEEEE-SS--B-TTGGGG-SEEEE-SS--TTHHHHHHHHHHTSS------SSPBPPTTHHHHS-TT---SSSTT-SHHHH--S--SB-TT--B-SS-EEEEE-TTTT-S-TTS-EEE-SS--EEEEEEEEE-SSS-EEEEEEEEEEEEEE---GGGGG---EEEEEEEEEE-TT-EEEEEEEE-GGGG-EE-TTS-EEE--EEEEEEEE-SSS-EEEEEEEE-S--EEEE----SSGGGS-----------/--SS-SSHHHHHHHHHHHHHHHH--S-TTS-S---EEEEETT---SEETTEETTT-EE---HHHIIIIISHHHHHHHHTT---EEEE-SSEETTEEGGG-HIIIIIIIIIIS---SEEEEPTTHHHHHHHTT--SSSHHHHHHHHHHTT--B-SSSHHHHHHHHHHHTTSS-HHHHHHHHHHHHHHHHHTTTTS-GGG-GGGG--GGGTT-HHHHHHHHHHHHHH-EEEEEGGG-PSPPTTS-EEEESTTTT-SGGGG-SS----SSSSTT--TTSPPHHHHHHHHH-GGGEEEE----SS----TTHHHHHHHHHHSSEEEEEEE--TTTSBTTB--S--BPPHHHHHHHHHHHTT---EEEEEE-SS--B-TTGGGG-SEEEE-SS--TTHHHHHHHHHHTSS------SSPBPPTTHHHHS-TT---SSSTT-SHHHH--S--SB-TT--B-SS-EEEEE-SSS----TTS-EEE-SS--EEEEEEEEE-SSS-EEEEEEEEEEEEEE---GGGGG---EEEEEEEEEE-TT-EEEEEEEE-GGGG-EE-TTS-EEE--EEEEEEEE-SSS-EEEEEEEE-S--EEEE----SSGGGS-----------

Nearest PDB structures (foldseek):
  3u4a-assembly1_A  TM=8.519E-01  e=1.776E-45  compost metagenome
  3u48-assembly1_A  TM=8.505E-01  e=4.282E-45  compost metagenome
  8xrv-assembly1_A  TM=8.410E-01  e=4.096E-42  Cellulosimicrobium
  8xrt-assembly1_E  TM=8.525E-01  e=4.280E-41  Cellulosimicrobium
  8xrt-assembly3_D  TM=8.332E-01  e=2.311E-39  Cellulosimicrobium